Protein AF-A0A7S4AHG1-F1 (afdb_monomer)

Mean predicted aligned error: 15.19 Å

Nearest PDB structures (foldseek):
  3lyg-assembly1_A-2  TM=4.119E-01  e=9.004E-02  Colwellia psychrerythraea 34H
  3k7c-assembly2_B  TM=3.392E-01  e=7.422E-02  Campylobacter jejuni
  7a8r-assembly1_A  TM=2.432E-01  e=4.578E-02  Bos taurus

Radius of gyration: 35.66 Å; Cα contacts (8 Å, |Δi|>4): 1291; chains: 1; bounding box: 83×116×114 Å

pLDDT: mean 73.79, std 21.46, range [24.83, 97.44]

Organism: NCBI:txid44445

Solvent-accessible surface area (backbone atoms only — not comparable to full-atom values): 57294 Å² total; per-residue (Å²): 134,88,85,87,88,87,86,88,90,85,83,88,86,86,86,88,85,88,83,87,84,87,81,88,79,89,89,78,88,88,87,81,89,77,90,76,91,75,94,80,86,85,79,93,77,84,83,81,81,84,84,87,80,85,84,88,84,85,79,88,86,87,83,86,87,86,84,85,85,88,87,88,83,85,89,84,86,84,87,89,85,86,86,87,89,86,88,90,82,91,86,88,86,83,89,84,89,84,84,89,76,80,85,72,74,74,78,80,77,73,86,88,79,94,66,100,57,100,72,82,78,63,88,74,56,64,74,84,77,70,81,93,73,93,83,50,73,70,56,58,50,53,52,52,45,49,50,40,45,75,40,59,31,49,66,45,84,40,84,69,98,51,54,29,44,29,36,36,49,46,44,69,65,68,69,84,81,62,73,88,51,63,64,50,51,52,50,31,49,52,51,28,36,35,70,34,59,31,96,59,38,69,61,51,38,50,49,33,59,73,74,41,36,63,61,53,37,49,46,54,43,52,50,53,52,46,55,60,51,52,57,55,51,59,60,58,70,70,68,70,87,79,74,81,92,79,86,89,71,94,74,58,65,64,59,54,51,55,44,52,53,55,51,52,54,50,52,52,53,52,50,54,50,45,53,53,49,50,54,52,50,55,47,57,53,52,56,63,75,67,59,86,67,93,66,90,78,84,83,76,79,84,68,82,43,73,66,57,48,54,54,50,49,52,52,50,42,52,53,66,59,64,58,80,66,94,74,90,66,53,61,66,52,52,51,50,48,47,50,49,45,43,62,53,40,61,41,57,28,32,44,44,44,50,50,52,29,63,77,69,71,53,53,57,59,49,42,29,37,36,57,36,91,92,46,60,72,68,17,28,43,34,40,30,49,61,46,71,92,80,40,88,64,83,68,68,87,76,43,62,24,68,47,43,42,47,36,76,75,68,29,63,69,52,46,43,51,57,41,50,54,43,26,53,52,35,26,43,74,64,75,37,76,77,50,70,72,57,43,62,65,45,46,60,50,50,48,49,25,51,47,20,25,48,37,69,72,72,99,58,98,61,97,76,70,69,58,53,31,55,47,48,14,67,71,59,30,68,33,44,43,23,39,35,38,21,28,62,88,66,41,45,63,68,54,48,66,60,25,49,53,55,10,53,29,52,28,34,45,68,48,32,35,67,72,44,46,52,42,43,34,50,43,74,49,71,42,52,56,72,59,51,53,60,46,48,44,71,57,100,50,100,80,48,60,26,58,46,32,56,63,44,50,51,75,63,45,81,95,77,60,76,71,36,37,35,33,40,36,39,33,42,47,34,49,80,75,91,44,86,39,34,29,46,63,54,26,22,51,50,24,19,59,36,31,6,69,76,27,75,67,78,68,71,74,67,69,69,71,67,85,76,95,69,93,76,87,80,91,79,76,85,89,66,75,77,86,65,39,53,65,93,66,35,48,25,81,44,26,49,44,32,40,38,36,31,23,70,42,82,85,50,69,66,25,48,57,36,33,41,76,24,66,39,35,62,63,50,42,78,41,83,43,61,52,58,42,61,71,59,27,46,51,40,53,39,51,51,35,47,46,53,44,27,70,73,67,34,75,88,46,40,83,41,59,50,58,85,30,50,44,81,43,50,68,66,45,76,49,71,41,70,49,65,68,50,54,55,49,40,36,54,50,30,53,53,53,46,54,55,50,49,54,57,50,76,78,45,96,68,65,73,38,55,64,35,39,38,39,44,42,58,99,53,39,33,41,40,37,40,32,33,33,46,74,91,49,76,76,45,79,48,75,49,54,27,31,55,52,72,92,75,37,81,39,66,70,58,94,74,88,69,58,72,48,48,52,56,30,41,65,65,43,53,82,80,41,57,72,68,60,38,55,54,49,45,52,54,50,50,30,26,76,71,40,56,33,44,42,28,23,38,36,26,73,46,60,66,59,49,53,51,49,52,58,35,50,47,68,53,40,94,71,41,44,69,46,73,84,40,38,46,86,78,36,34,56,63,57,50,91,86,50,61,90,82,58,54,34,54,52,62,60,56,53,73,71,44,88,74,39,37,35,41,34,36,36,42,22,75,39,71,68,25,50,60,57,47,42,58,74,61,39,82,58,60,41,56,34,72,64,26,40,78,90,60,39,44,68,38,47,20,31,33,41,37,34,29,43,52,79,81,79,51,71,74,57,58,76,48,51,60,43,82,97

Foldseek 3Di:
DDDDDDDDDDDDDDDDDDDDDDDDDDDDDDDDDDDDDDDDDDDDDDDDDDDDDDDDDDDDDDDDDDDDDDDDDDDDDDDDDDDDDDDDDDDDDDDDDDDDADQFPVVLQDDDDDDPPDPPVCPPAQVLLDDDDDDDPVVLLVSVCSLCVLLQWDWDWDPPPFTKIKTFVVSLVDDDPPPPPVNSVSSSQLVCLLQLNHPPNVVQQVCCQQAPLLLSLLLVLLVVLVVVLVVVVVVVVVPPPDDDDDDDDPPVPVVVVVLVVLSVVLVVVSVVSSVVSSVRNVVSSVVVRPPPDPDPPPPDDPGCDSVVSVVVLLVNLVSLQVRPDPDPDHSVRSVVVSVVSSLQPVGVSSSSNVVSCVNSVWQWPFWWWQQDPVCSSRTIIMTTTDDCVVDVFRDDRFDFWPCSNCCVPVNQLVLLVVLLVLLQVQLLLLPDHQDPQNCVQCVVLSSLFSVQQQFPDDPDPPPDRRGIGTRTLGGAGQAAAAEEEAAAPQLCQLVSLQRNQVSNLRSSCNGGRNLQHAWEFEDELPDAPVVVLVLLDADPDPPTLRPLCVVCVLVPDPSPGDRHAYEYEHEAQDDCPDDGVHNLQSLQSCLQSQQFPQGDDDDCVVVVPPDDPDDDDPPDDDPDDSHGHHNVSHCLSRSSYHYYYYHNDDRDPSSLVNNCSRSNSVVHYYDYGAWQADPSLVVSLLSSLLSLLCVLPDPVCNVQRDSVQEAEDEPVNHDTDRCVLSLLASLLLSVVVNVVVVVVVVVDDADKHWNHWYWHDDPFKIKTWTWIDGPPDDIDIDIWIWTQDPPRDTHGPDDDDADPLLVQLLVQLVVPDPPVQSRLVSVLVRCLVVLSQQQAEEEEQDLVSLVSSQVSNVVSDPQEEEAEDAELVQAQQADEPPDDPPRHYPLVVVCVSPALGQYEYEYEQADPVSLVRCLLVLDQNFNAHRSDTPVSTHHRRNYYYYYHYHDDHDPSSVSRHPYYD

Sequence (965 aa):
MHGHEIVPRSGGSKEEINNNEKSKATSNIFTENKNNDEDFLLPETKKARLCNAEPASGDNDDGDGYDSPSKTCQDSGRKGFTPSPSTATDGNSNNIRWNETLPTTRWLLLPNGDCNGGDCLAARLPPSLFSPEKKKIGQDHDRFAGLLNQHGLRTSKISSPREAVSIYKDSCCQGDDAPDDSYLKDGKDFLLVTFGLYPQQHDLEKYYKTCIKNAYCLLLFCKKMREEYDGLLESSSSSSSKLSPSLSSNSLHVLEQSNNIASNSMKERLQILIFQIEKTTNRLMRESSSSTKTTTSKDHCGFFSSRSAHEQVAALIKLATSTKGKRRYRAEEWKKEYQRICVSNSTISNAYLFLLQSIHGICIQDILLKYNPKEPKYERITIYFYDPAIDYRKPSLFLFLPGLHTVLTKGPHELVSEMMESFWSHVLRNGYFPTTAIQQVLESQLRSFFVSGLVTATTGGSSNSYLPLPLKADFVPSSPLSIYIHGKAGVGKSSLAKVLPMALQSTLEQHMDPKSMARFVKQNLNKRLETLELEFQPRPNNNDMSVMSIIQARRMTMSQSKAGLVVLNLEEMPSFMGNNPDQESVAQLISQRFGGRKGNYQPQEQNNKIVNINGFVNSSGRNNPAPRNSDKRSIGQDYSLVTIFTSNYPLAENSKAALAQLELYQSLTPIEMFSITGSDRYQFAKSYLSQCLIDSFGEDFAAEITTRNIVLDIVSISNDGDTRPLVRQLRMFSYYLRTMLENIIVQKAGHVTVEEIRVLQNEKDCILTVQTKIGRKANRNSSQQLTMGSLINWYPAGPFIFDSKIKMVINKLKTIIDDEKAAELAVILEFWISMTLAPAVILSRDKKIIEQLVNAIECMGEDVNCIKSVDAQTYKMIKSLYDPKEMPNLRDDILKFGRGSLVATELRCPTGDSQLCIREMIEDSPSMTAFSSMKSALNKSGLLFAIYVEGEVTPEVLSRVSFVL

Secondary structure (DSSP, 8-state):
---------------------------------------------PPPPPPP-PPPP-----------------------------------------PPPPPPGGGGG---S--SSS-SSTTTS-GGG----PPPHHHHHHHHHHHHHHTT--EEEEESSSEEEEEETHHHH--S-S-S-HHHHHHHHHHHHHTT--TTHHHHHHHIIIIIHHHHHHHHHHHHHHHHHHHHHHHHHTSSTT-------TTSHHHHHHHHHHHHHHHHHHHHHHHHHHHHHHHHHHHHHH--S-----S------HHHHHHHHHHHHHHHHHS-S--S--HHHHHHHHHHHHHHTSSHHHHHHHHHHHHHT--EEEEEEE--TT-GGG-EEEEEEP-TTT-SSPPP---B-TTHHHHHHH-HHHHHHHHHHHHHHHHHHTT----HHHHHHHHHHHHHHHHHHHS---SS--TT---EEE-BS----SS--EEEEEESTTSSHHHHHHHHHHHHHHHHHHHS-TT---EEEEEE-SS-HHHHHHHHS--SSTT--SHHHHHHHTT---SS-----EEEEEE-PPPSSSPSSPHHHHHHHHHHHHHGGGS----GGGGGGS---S------S-----PPPPGGG--TT-TTEEEEEEESSPPPHHHHHHHHTSHHHHT-EEEEE----HHHHHHHHHHHHHHHHHHHH-GGGTTT--GGGEEEE-GGGSS-S-SHHHHHHHHHHHHHHHHHHHHHHHT-SS-EEEEEEEEEE-SSEEEEEEEEEETTSPPEEEEEEEEE-GGG-EEESS-----HHHHHHHHHHTTTS-HHHHHHHHHHHHHHHTT-SSSEEEEES-HHHHHHHHHHHHTT-TTEEEEEEEETTTSBSS--TTS-TTS-BHHHHHHTT-TT-EEEEEEEE-SHHHHHHHHHHHSSSPB--TT--TTT-B--TTEEEEEEE-SSPPHHHHTT-SEE-

Structure (mmCIF, N/CA/C/O backbone):
data_AF-A0A7S4AHG1-F1
#
_entry.id   AF-A0A7S4AHG1-F1
#
loop_
_atom_site.group_PDB
_atom_site.id
_atom_site.type_symbol
_atom_site.label_atom_id
_atom_site.label_alt_id
_atom_site.label_comp_id
_atom_site.label_asym_id
_atom_site.label_entity_id
_atom_site.label_seq_id
_atom_site.pdbx_PDB_ins_code
_atom_site.Cartn_x
_atom_site.Cartn_y
_atom_site.Cartn_z
_atom_site.occupancy
_atom_site.B_iso_or_equiv
_atom_site.auth_seq_id
_atom_site.auth_comp_id
_atom_site.auth_asym_id
_atom_site.auth_atom_id
_atom_site.pdbx_PDB_model_num
ATOM 1 N N . MET A 1 1 ? 31.910 62.073 1.837 1.00 51.66 1 MET A N 1
ATOM 2 C CA . MET A 1 1 ? 32.906 62.361 2.896 1.00 51.66 1 MET A CA 1
ATOM 3 C C . MET A 1 1 ? 32.189 63.136 3.998 1.00 51.66 1 MET A C 1
ATOM 5 O O . MET A 1 1 ? 31.384 63.974 3.624 1.00 51.66 1 MET A O 1
ATOM 9 N N . HIS A 1 2 ? 32.468 62.842 5.283 1.00 31.86 2 HIS A N 1
ATOM 10 C CA . HIS A 1 2 ? 31.641 63.099 6.502 1.00 31.86 2 HIS A CA 1
ATOM 11 C C . HIS A 1 2 ? 30.532 62.055 6.734 1.00 31.86 2 HIS A C 1
ATOM 13 O O . HIS A 1 2 ? 30.024 61.523 5.753 1.00 31.86 2 HIS A O 1
ATOM 19 N N . GLY A 1 3 ? 30.121 61.687 7.960 1.00 30.89 3 GLY A N 1
ATOM 20 C CA . GLY A 1 3 ? 30.422 62.091 9.361 1.00 30.89 3 GLY A CA 1
ATOM 21 C C . GLY A 1 3 ? 29.733 61.067 10.313 1.00 30.89 3 GLY A C 1
ATOM 22 O O . GLY A 1 3 ? 28.860 60.350 9.837 1.00 30.89 3 GLY A O 1
ATOM 23 N N . HIS A 1 4 ? 30.227 60.703 11.507 1.00 37.72 4 HIS A N 1
ATOM 24 C CA . HIS A 1 4 ? 30.332 61.359 12.836 1.00 37.72 4 HIS A CA 1
ATOM 25 C C . HIS A 1 4 ? 29.197 61.016 13.847 1.00 37.72 4 HIS A C 1
ATOM 27 O O . HIS A 1 4 ? 28.037 60.978 13.465 1.00 37.72 4 HIS A O 1
ATOM 33 N N . GLU A 1 5 ? 29.614 60.856 15.125 1.00 31.61 5 GLU A N 1
ATOM 34 C CA . GLU A 1 5 ? 28.890 60.853 16.439 1.00 31.61 5 GLU A CA 1
ATOM 35 C C . GLU A 1 5 ? 28.310 59.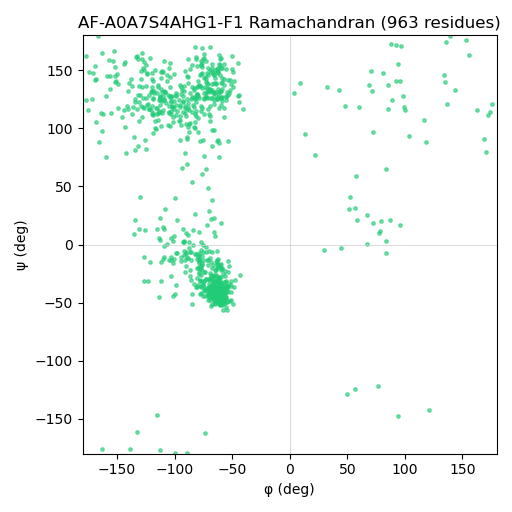517 16.967 1.00 31.61 5 GLU A C 1
ATOM 37 O O . GLU A 1 5 ? 27.670 58.791 16.221 1.00 31.61 5 GLU A O 1
ATOM 42 N N . ILE A 1 6 ? 28.607 58.982 18.174 1.00 39.00 6 ILE A N 1
ATOM 43 C CA . ILE A 1 6 ? 28.774 59.408 19.602 1.00 39.00 6 ILE A CA 1
ATOM 44 C C . ILE A 1 6 ? 27.505 59.156 20.478 1.00 39.00 6 ILE A C 1
ATOM 46 O O . ILE A 1 6 ? 26.394 59.528 20.138 1.00 39.00 6 ILE A O 1
ATOM 50 N N . VAL A 1 7 ? 27.751 58.470 21.611 1.00 41.28 7 VAL A N 1
ATOM 51 C CA . VAL A 1 7 ? 26.952 57.989 22.788 1.00 41.28 7 VAL A CA 1
ATOM 52 C C . VAL A 1 7 ? 26.287 59.193 23.539 1.00 41.28 7 VAL A C 1
ATOM 54 O O . VAL A 1 7 ? 26.868 60.265 23.379 1.00 41.28 7 VAL A O 1
ATOM 57 N N . PRO A 1 8 ? 25.208 59.140 24.398 1.00 50.62 8 PRO A N 1
ATOM 58 C CA . PRO A 1 8 ? 25.084 58.264 25.584 1.00 50.62 8 PRO A CA 1
ATOM 59 C C . PRO A 1 8 ? 23.701 57.981 26.261 1.00 50.62 8 PRO A C 1
ATOM 61 O O . PRO A 1 8 ? 22.630 58.384 25.828 1.00 50.62 8 PRO A O 1
ATOM 64 N N . ARG A 1 9 ? 23.812 57.237 27.380 1.00 37.38 9 ARG A N 1
ATOM 65 C CA . ARG A 1 9 ? 22.850 56.813 28.426 1.00 37.38 9 ARG A CA 1
ATOM 66 C C . ARG A 1 9 ? 21.962 57.909 29.060 1.00 37.38 9 ARG A C 1
ATOM 68 O O . ARG A 1 9 ? 22.431 58.999 29.355 1.00 37.38 9 ARG A O 1
ATOM 75 N N . SER A 1 10 ? 20.775 57.486 29.504 1.00 29.64 10 SER A N 1
ATOM 76 C CA . SER A 1 10 ? 20.033 57.893 30.726 1.00 29.64 10 SER A CA 1
ATOM 77 C C . SER A 1 10 ? 19.173 56.671 31.139 1.00 29.64 10 SER A C 1
ATOM 79 O O . SER A 1 10 ? 18.925 55.823 30.289 1.00 29.64 10 SER A O 1
ATOM 81 N N . GLY A 1 11 ? 18.758 56.362 32.369 1.00 28.11 11 GLY A N 1
ATOM 82 C CA . GLY A 1 11 ? 18.506 57.100 33.610 1.00 28.11 11 GLY A CA 1
ATOM 83 C C . GLY A 1 11 ? 17.173 56.544 34.155 1.00 28.11 11 GLY A C 1
ATOM 84 O O . GLY A 1 11 ? 16.200 56.522 33.414 1.00 28.11 11 GLY A O 1
ATOM 85 N N . GLY A 1 12 ? 17.145 55.982 35.370 1.00 28.27 12 GLY A N 1
ATOM 86 C CA . GLY A 1 12 ? 16.025 55.163 35.870 1.00 28.27 12 GLY A CA 1
ATOM 87 C C . GLY A 1 12 ? 14.895 55.901 36.601 1.00 28.27 12 GLY A C 1
ATOM 88 O O . GLY A 1 12 ? 14.975 57.101 36.841 1.00 28.27 12 GLY A O 1
ATOM 89 N N . SER A 1 13 ? 13.897 55.134 37.052 1.00 28.70 13 SER A N 1
ATOM 90 C CA . SER A 1 13 ? 13.034 55.458 38.197 1.00 28.70 13 SER A CA 1
ATOM 91 C C . SER A 1 13 ? 12.514 54.177 38.870 1.00 28.70 13 SER A C 1
ATOM 93 O O . SER A 1 13 ? 12.332 53.140 38.237 1.00 28.70 13 SER A O 1
ATOM 95 N N . LYS A 1 14 ? 12.388 54.270 40.197 1.00 33.38 14 LYS A N 1
ATOM 96 C CA . LYS A 1 14 ? 11.975 53.253 41.171 1.00 33.38 14 LYS A CA 1
ATOM 97 C C . LYS A 1 14 ? 10.448 53.187 41.282 1.00 33.38 14 LYS A C 1
ATOM 99 O O . LYS A 1 14 ? 9.819 54.233 41.190 1.00 33.38 14 LYS A O 1
ATOM 104 N N . GLU A 1 15 ? 9.916 52.032 41.678 1.00 34.31 15 GLU A N 1
ATOM 105 C CA . GLU A 1 15 ? 8.853 51.957 42.692 1.00 34.31 15 GLU A CA 1
ATOM 106 C C . GLU A 1 15 ? 8.927 50.620 43.457 1.00 34.31 15 GLU A C 1
ATOM 108 O O . GLU A 1 15 ? 9.314 49.586 42.913 1.00 34.31 15 GLU A O 1
ATOM 113 N N . GLU A 1 16 ? 8.683 50.709 44.762 1.00 32.41 16 GLU A N 1
ATOM 114 C CA . GLU A 1 16 ? 8.908 49.720 45.823 1.00 32.41 16 GLU A CA 1
ATOM 115 C C . GLU A 1 16 ? 7.704 48.773 46.011 1.00 32.41 16 GLU A C 1
ATOM 117 O O . GLU A 1 16 ? 6.586 49.134 45.669 1.00 32.41 16 GLU A O 1
ATOM 122 N N . ILE A 1 17 ? 7.912 47.594 46.623 1.00 31.25 17 ILE A N 1
ATOM 123 C CA . ILE A 1 17 ? 7.266 47.163 47.888 1.00 31.25 17 ILE A CA 1
ATOM 124 C C . ILE A 1 17 ? 7.831 45.794 48.346 1.00 31.25 17 ILE A C 1
ATOM 126 O O . ILE A 1 17 ? 7.713 44.765 47.692 1.00 31.25 17 ILE A O 1
ATOM 130 N N . ASN A 1 18 ? 8.486 45.873 49.502 1.00 28.41 18 ASN A N 1
ATOM 131 C CA . ASN A 1 18 ? 8.696 44.953 50.625 1.00 28.41 18 ASN A CA 1
ATOM 132 C C . ASN A 1 18 ? 8.291 43.453 50.640 1.00 28.41 18 ASN A C 1
ATOM 134 O O . ASN A 1 18 ? 7.137 43.083 50.462 1.00 28.41 18 ASN A O 1
ATOM 138 N N . ASN A 1 19 ? 9.250 42.711 51.225 1.00 28.45 19 ASN A N 1
ATOM 139 C CA . ASN A 1 19 ? 9.166 41.761 52.355 1.00 28.45 19 ASN A CA 1
ATOM 140 C C . ASN A 1 19 ? 9.087 40.235 52.133 1.00 28.45 19 ASN A C 1
ATOM 142 O O . ASN A 1 19 ? 8.103 39.694 51.655 1.00 28.45 19 ASN A O 1
ATOM 146 N N . ASN A 1 20 ? 10.135 39.589 52.679 1.00 29.48 20 ASN A N 1
ATOM 147 C CA . ASN A 1 20 ? 10.169 38.377 53.512 1.00 29.48 20 ASN A CA 1
ATOM 148 C C . ASN A 1 20 ? 9.371 37.137 53.075 1.00 29.48 20 ASN A C 1
ATOM 150 O O . ASN A 1 20 ? 8.160 37.109 53.208 1.00 29.48 20 ASN A O 1
ATOM 154 N N . GLU A 1 21 ? 10.072 36.021 52.842 1.00 30.47 21 GLU A N 1
ATOM 155 C CA . GLU A 1 21 ? 10.186 34.969 53.866 1.00 30.47 21 GLU A CA 1
ATOM 156 C C . GLU A 1 21 ? 11.232 33.900 53.509 1.00 30.47 21 GLU A C 1
ATOM 158 O O . GLU A 1 21 ? 11.424 33.499 52.364 1.00 30.47 21 GLU A O 1
ATOM 163 N N . LYS A 1 22 ? 11.943 33.464 54.551 1.00 33.62 22 LYS A N 1
ATOM 164 C CA . LYS A 1 22 ? 12.867 32.330 54.576 1.00 33.62 22 LYS A CA 1
ATOM 165 C C . LYS A 1 22 ? 12.064 31.032 54.670 1.00 33.62 22 LYS A C 1
ATOM 167 O O . LYS A 1 22 ? 11.167 30.955 55.497 1.00 33.62 22 LYS A O 1
ATOM 172 N N . SER A 1 23 ? 12.532 29.956 54.042 1.00 29.70 23 SER A N 1
ATOM 173 C CA . SER A 1 23 ? 12.782 28.699 54.771 1.00 29.70 23 SER A CA 1
ATOM 174 C C . SER A 1 23 ? 13.509 27.666 53.907 1.00 29.70 23 SER A C 1
ATOM 176 O O . SER A 1 23 ? 13.097 27.296 52.815 1.00 29.70 23 SER A O 1
ATOM 178 N N . LYS A 1 24 ? 14.637 27.202 54.451 1.00 33.03 24 LYS A N 1
ATOM 179 C CA . LYS A 1 24 ? 15.244 25.906 54.155 1.00 33.03 24 LYS A CA 1
ATOM 180 C C . LYS A 1 24 ? 14.368 24.827 54.794 1.00 33.03 24 LYS A C 1
ATOM 182 O O . LYS A 1 24 ? 14.014 24.984 55.960 1.00 33.03 24 LYS A O 1
ATOM 187 N N . ALA A 1 25 ? 14.145 23.711 54.110 1.00 29.94 25 ALA A N 1
ATOM 188 C CA . ALA A 1 25 ? 13.778 22.459 54.762 1.00 29.94 25 ALA A CA 1
ATOM 189 C C . ALA A 1 25 ? 14.387 21.268 54.011 1.00 29.94 25 ALA A C 1
ATOM 191 O O . ALA A 1 25 ? 14.029 20.940 52.886 1.00 29.94 25 ALA A O 1
ATOM 192 N N . THR A 1 26 ? 15.359 20.665 54.684 1.00 30.25 26 THR A N 1
ATOM 193 C CA . THR A 1 26 ? 15.840 19.289 54.564 1.00 30.25 26 THR A CA 1
ATOM 194 C C . THR A 1 26 ? 14.692 18.284 54.682 1.00 30.25 26 THR A C 1
ATOM 196 O O . THR A 1 26 ? 13.956 18.333 55.664 1.00 30.25 26 THR A O 1
ATOM 199 N N . SER A 1 27 ? 14.586 17.330 53.754 1.00 29.39 27 SER A N 1
ATOM 200 C CA . SER A 1 27 ? 13.766 16.123 53.922 1.00 29.39 27 SER A CA 1
ATOM 201 C C . SER A 1 27 ? 14.663 14.942 54.278 1.00 29.39 27 SER A C 1
ATOM 203 O O . SER A 1 27 ? 15.541 14.559 53.504 1.00 29.39 27 SER A O 1
ATOM 205 N N . ASN A 1 28 ? 14.427 14.390 55.459 1.00 28.14 28 ASN A N 1
ATOM 206 C CA . ASN A 1 28 ? 15.077 13.215 56.011 1.00 28.14 28 ASN A CA 1
ATOM 207 C C . ASN A 1 28 ? 13.969 12.207 56.373 1.00 28.14 28 ASN A C 1
ATOM 209 O O . ASN A 1 28 ? 12.916 12.631 56.845 1.00 28.14 28 ASN A O 1
ATOM 213 N N . ILE A 1 29 ? 14.294 10.913 56.250 1.00 30.03 29 ILE A N 1
ATOM 214 C CA . ILE A 1 29 ? 13.700 9.748 56.946 1.00 30.03 29 ILE A CA 1
ATOM 215 C C . ILE A 1 29 ? 12.425 9.131 56.326 1.00 30.03 29 ILE A C 1
ATOM 217 O O . ILE A 1 29 ? 11.367 9.746 56.311 1.00 30.03 29 ILE A O 1
ATOM 221 N N . PHE A 1 30 ? 12.523 7.867 55.882 1.00 27.34 30 PHE A N 1
ATOM 222 C CA . PHE A 1 30 ? 11.967 6.704 56.605 1.00 27.34 30 PHE A CA 1
ATOM 223 C C . PHE A 1 30 ? 12.486 5.381 56.006 1.00 27.34 30 PHE A C 1
ATOM 225 O O . PHE A 1 30 ? 12.078 4.949 54.933 1.00 27.34 30 PHE A O 1
ATOM 232 N N . THR A 1 31 ? 13.404 4.740 56.730 1.00 30.34 31 THR A N 1
ATOM 233 C CA . THR A 1 31 ? 13.726 3.311 56.633 1.00 30.34 31 THR A CA 1
ATOM 234 C C . THR A 1 31 ? 13.083 2.626 57.831 1.00 30.34 31 THR A C 1
ATOM 236 O O . THR A 1 31 ? 13.496 2.885 58.961 1.00 30.34 31 THR A O 1
ATOM 239 N N . GLU A 1 32 ? 12.106 1.754 57.596 1.00 28.78 32 GLU A N 1
ATOM 240 C CA . GLU A 1 32 ? 11.636 0.790 58.592 1.00 28.78 32 GLU A CA 1
ATOM 241 C C . GLU A 1 32 ? 11.973 -0.627 58.129 1.00 28.78 32 GLU A C 1
ATOM 243 O O . GLU A 1 32 ? 11.466 -1.125 57.127 1.00 28.78 32 GLU A O 1
ATOM 248 N N . ASN A 1 33 ? 12.853 -1.260 58.905 1.00 31.23 33 ASN A N 1
ATOM 249 C CA . ASN A 1 33 ? 13.030 -2.701 58.972 1.00 31.23 33 ASN A CA 1
ATOM 250 C C . ASN A 1 33 ? 11.815 -3.320 59.667 1.00 31.23 33 ASN A C 1
ATOM 252 O O . ASN A 1 33 ? 11.499 -2.929 60.792 1.00 31.23 33 ASN A O 1
ATOM 256 N N . LYS A 1 34 ? 11.237 -4.370 59.081 1.00 29.91 34 LYS A N 1
ATOM 257 C CA . LYS A 1 34 ? 10.550 -5.419 59.840 1.00 29.91 34 LYS A CA 1
ATOM 258 C C . LYS A 1 34 ? 10.921 -6.789 59.284 1.00 29.91 34 LYS A C 1
ATOM 260 O O . LYS A 1 34 ? 10.553 -7.140 58.169 1.00 29.91 34 LYS A O 1
ATOM 265 N N . ASN A 1 35 ? 11.656 -7.526 60.113 1.00 31.72 35 ASN A N 1
ATOM 266 C CA . ASN A 1 35 ? 11.700 -8.981 60.114 1.00 31.72 35 ASN A CA 1
ATOM 267 C C . ASN A 1 35 ? 10.282 -9.520 60.314 1.00 31.72 35 ASN A C 1
ATOM 269 O O . ASN A 1 35 ? 9.548 -8.962 61.128 1.00 31.72 35 ASN A O 1
ATOM 273 N N . ASN A 1 36 ? 9.952 -10.611 59.631 1.00 30.72 36 ASN A N 1
ATOM 274 C CA . ASN A 1 36 ? 9.072 -11.656 60.141 1.00 30.72 36 ASN A CA 1
ATOM 275 C C . ASN A 1 36 ? 9.407 -12.952 59.397 1.00 30.72 36 ASN A C 1
ATOM 277 O O . ASN A 1 36 ? 9.217 -13.052 58.184 1.00 30.72 36 ASN A O 1
ATOM 281 N N . ASP A 1 37 ? 9.941 -13.900 60.160 1.00 31.95 37 ASP A N 1
ATOM 282 C CA . ASP A 1 37 ? 9.889 -15.327 59.878 1.00 31.95 37 ASP A CA 1
ATOM 283 C C . ASP A 1 37 ? 8.420 -15.759 59.830 1.00 31.95 37 ASP A C 1
ATOM 285 O O . ASP A 1 37 ? 7.690 -15.459 60.768 1.00 31.95 37 ASP A O 1
ATOM 289 N N . GLU A 1 38 ? 8.005 -16.486 58.792 1.00 31.25 38 GLU A N 1
ATOM 290 C CA . GLU A 1 38 ? 6.973 -17.520 58.916 1.00 31.25 38 GLU A CA 1
ATOM 291 C C . GLU A 1 38 ? 7.231 -18.635 57.894 1.00 31.25 38 GLU A C 1
ATOM 293 O O . GLU A 1 38 ? 7.217 -18.434 56.678 1.00 31.25 38 GLU A O 1
ATOM 298 N N . ASP A 1 39 ? 7.471 -19.825 58.442 1.00 30.67 39 ASP A N 1
ATOM 299 C CA . ASP A 1 39 ? 7.406 -21.116 57.775 1.00 30.67 39 ASP A CA 1
ATOM 300 C C . ASP A 1 39 ? 6.003 -21.349 57.198 1.00 30.67 39 ASP A C 1
ATOM 302 O O . ASP A 1 39 ? 5.022 -21.404 57.939 1.00 30.67 39 ASP A O 1
ATOM 306 N N . PHE A 1 40 ? 5.908 -21.600 55.890 1.00 31.17 40 PHE A N 1
ATOM 307 C CA . PHE A 1 40 ? 4.740 -22.258 55.305 1.00 31.17 40 PHE A CA 1
ATOM 308 C C . PHE A 1 40 ? 5.155 -23.375 54.346 1.00 31.17 40 PHE A C 1
ATOM 310 O O . PHE A 1 40 ? 5.798 -23.176 53.316 1.00 31.17 40 PHE A O 1
ATOM 317 N N . LEU A 1 41 ? 4.755 -24.581 54.743 1.00 28.64 41 LEU A N 1
ATOM 318 C CA . LEU A 1 41 ? 4.846 -25.845 54.027 1.00 28.64 41 LEU A CA 1
ATOM 319 C C . LEU A 1 41 ? 3.770 -25.966 52.927 1.00 28.64 41 LEU A C 1
ATOM 321 O O . LEU A 1 41 ? 2.651 -25.488 53.099 1.00 28.64 41 LEU A O 1
ATOM 325 N N . LEU A 1 42 ? 4.110 -26.788 51.916 1.00 28.41 42 LEU A N 1
ATOM 326 C CA . LEU A 1 42 ? 3.280 -27.501 50.911 1.00 28.41 42 LEU A CA 1
ATOM 327 C C . LEU A 1 42 ? 3.043 -26.817 49.542 1.00 28.41 42 LEU A C 1
ATOM 329 O O . LEU A 1 42 ? 2.978 -25.595 49.475 1.00 28.41 42 LEU A O 1
ATOM 333 N N . PRO A 1 43 ? 2.759 -27.578 48.451 1.00 36.81 43 PRO A N 1
ATOM 334 C CA . PRO A 1 43 ? 2.990 -29.007 48.189 1.00 36.81 43 PRO A CA 1
ATOM 335 C C . PRO A 1 43 ? 3.719 -29.299 46.855 1.00 36.81 43 PRO A C 1
ATOM 337 O O . PRO A 1 43 ? 3.694 -28.537 45.888 1.00 36.81 43 PRO A O 1
ATOM 340 N N . GLU A 1 44 ? 4.304 -30.495 46.786 1.00 30.66 44 GLU A N 1
ATOM 341 C CA . GLU A 1 44 ? 4.802 -31.128 45.564 1.00 30.66 44 GLU A CA 1
ATOM 342 C C . GLU A 1 44 ? 3.709 -31.237 44.488 1.00 30.66 44 GLU A C 1
ATOM 344 O O . GLU A 1 44 ? 2.672 -31.874 44.688 1.00 30.66 44 GLU A O 1
ATOM 349 N N . THR A 1 45 ? 3.974 -30.696 43.296 1.00 31.09 45 THR A N 1
ATOM 350 C CA . THR A 1 45 ? 3.213 -31.030 42.088 1.00 31.09 45 THR A CA 1
ATOM 351 C C . THR A 1 45 ? 4.069 -31.859 41.137 1.00 31.09 45 THR A C 1
ATOM 353 O O . THR A 1 45 ? 5.196 -31.530 40.766 1.00 31.09 45 THR A O 1
ATOM 356 N N . LYS A 1 46 ? 3.508 -33.021 40.801 1.00 28.22 46 LYS A N 1
ATOM 357 C CA . LYS A 1 46 ? 4.089 -34.106 40.014 1.00 28.22 46 LYS A CA 1
ATOM 358 C C . LYS A 1 46 ? 4.481 -33.636 38.609 1.00 28.22 46 LYS A C 1
ATOM 360 O O . LYS A 1 46 ? 3.641 -33.170 37.845 1.00 28.22 46 LYS A O 1
ATOM 365 N N . LYS A 1 47 ? 5.742 -33.869 38.231 1.00 27.42 47 LYS A N 1
ATOM 366 C CA . LYS A 1 47 ? 6.210 -33.829 36.836 1.00 27.42 47 LYS A CA 1
ATOM 367 C C . LYS A 1 47 ? 5.555 -34.958 36.031 1.00 27.42 47 LYS A C 1
ATOM 369 O O . LYS A 1 47 ? 5.706 -36.129 36.380 1.00 27.42 47 LYS A O 1
ATOM 374 N N . ALA A 1 48 ? 4.890 -34.623 34.928 1.00 29.12 48 ALA A N 1
ATOM 375 C CA . ALA A 1 48 ? 4.491 -35.601 33.920 1.00 29.12 48 ALA A CA 1
ATOM 376 C C . ALA A 1 48 ? 5.717 -36.031 33.091 1.00 29.12 48 ALA A C 1
ATOM 378 O O . ALA A 1 48 ? 6.498 -35.200 32.626 1.00 29.12 48 ALA A O 1
ATOM 379 N N . ARG A 1 49 ? 5.900 -37.349 32.955 1.00 25.75 49 ARG A N 1
ATOM 380 C CA . ARG A 1 49 ? 6.982 -37.997 32.203 1.00 25.75 49 ARG A CA 1
ATOM 381 C C . ARG A 1 49 ? 6.814 -37.791 30.694 1.00 25.75 49 ARG A C 1
ATOM 383 O O . ARG A 1 49 ? 5.755 -38.059 30.138 1.00 25.75 49 ARG A O 1
ATOM 390 N N . LEU A 1 50 ? 7.913 -37.398 30.056 1.00 26.69 50 LEU A N 1
ATOM 391 C CA . LEU A 1 50 ? 8.171 -37.497 28.621 1.00 26.69 50 LEU A CA 1
ATOM 392 C C . LEU A 1 50 ? 8.179 -38.968 28.174 1.00 26.69 50 LEU A C 1
ATOM 394 O O . LEU A 1 50 ? 8.845 -39.793 28.799 1.00 26.69 50 LEU A O 1
ATOM 398 N N . CYS A 1 51 ? 7.495 -39.278 27.071 1.00 27.50 51 CYS A N 1
ATOM 399 C CA . CYS A 1 51 ? 7.712 -40.506 26.306 1.00 27.50 51 CYS A CA 1
ATOM 400 C C . CYS A 1 51 ? 8.673 -40.202 25.150 1.00 27.50 51 CYS A C 1
ATOM 402 O O . CYS A 1 51 ? 8.377 -39.373 24.291 1.00 27.50 51 CYS A O 1
ATOM 404 N N . ASN A 1 52 ? 9.827 -40.869 25.165 1.00 26.06 52 ASN A N 1
ATOM 405 C CA . ASN A 1 52 ? 10.782 -40.931 24.063 1.00 26.06 52 ASN A CA 1
ATOM 406 C C . ASN A 1 52 ? 10.299 -41.960 23.032 1.00 26.06 52 ASN A C 1
ATOM 408 O O . ASN A 1 52 ? 9.922 -43.067 23.412 1.00 26.06 52 ASN A O 1
ATOM 412 N N . ALA A 1 53 ? 10.382 -41.626 21.747 1.00 27.30 53 ALA A N 1
ATOM 413 C CA . ALA A 1 53 ? 10.394 -42.598 20.660 1.00 27.30 53 ALA A CA 1
ATOM 414 C C . ALA A 1 53 ? 11.617 -42.303 19.780 1.00 27.30 53 ALA A C 1
ATOM 416 O O . ALA A 1 53 ? 11.766 -41.196 19.261 1.00 27.30 53 ALA A O 1
ATOM 417 N N . GLU A 1 54 ? 12.519 -43.279 19.701 1.00 26.86 54 GLU A N 1
ATOM 418 C CA . GLU A 1 54 ? 13.696 -43.291 18.832 1.00 26.86 54 GLU A CA 1
ATOM 419 C C . GLU A 1 54 ? 13.310 -43.507 17.356 1.00 26.86 54 GLU A C 1
ATOM 421 O O . GLU A 1 54 ? 12.232 -44.041 17.073 1.00 26.86 54 GLU A O 1
ATOM 426 N N . PRO A 1 55 ? 14.170 -43.097 16.403 1.00 31.03 55 PRO A N 1
ATOM 427 C CA . PRO A 1 55 ? 13.918 -43.235 14.977 1.00 31.03 55 PRO A CA 1
ATOM 428 C C . PRO A 1 55 ? 14.404 -44.588 14.443 1.00 31.03 55 PRO A C 1
ATOM 430 O O . PRO A 1 55 ? 15.498 -45.048 14.766 1.00 31.03 55 PRO A O 1
ATOM 433 N N . ALA A 1 56 ? 13.603 -45.185 13.561 1.00 27.78 56 ALA A N 1
ATOM 434 C CA . ALA A 1 56 ? 14.015 -46.313 12.741 1.00 27.78 56 ALA A CA 1
ATOM 435 C C . ALA A 1 56 ? 14.917 -45.845 11.587 1.00 27.78 56 ALA A C 1
ATOM 437 O O . ALA A 1 56 ? 14.649 -44.850 10.911 1.00 27.78 56 ALA A O 1
ATOM 438 N N . SER A 1 57 ? 15.994 -46.600 11.420 1.00 30.39 57 SER A N 1
ATOM 439 C CA . SER A 1 57 ? 17.022 -46.569 10.387 1.00 30.39 57 SER A CA 1
ATOM 440 C C . SER A 1 57 ? 16.563 -47.140 9.041 1.00 30.39 57 SER A C 1
ATOM 442 O O . SER A 1 57 ? 15.672 -47.986 8.998 1.00 30.39 57 SER A O 1
ATOM 444 N N . GLY A 1 58 ? 17.289 -46.766 7.987 1.00 27.84 58 GLY A N 1
ATOM 445 C CA . GLY A 1 58 ? 17.359 -47.461 6.696 1.00 27.84 58 GLY A CA 1
ATOM 446 C C . GLY A 1 58 ? 17.246 -46.476 5.533 1.00 27.84 58 GLY A C 1
ATOM 447 O O . GLY A 1 58 ? 16.460 -45.538 5.596 1.00 27.84 58 GLY A O 1
ATOM 448 N N . ASP A 1 59 ? 17.979 -46.581 4.438 1.00 27.88 59 ASP A N 1
ATOM 449 C CA . ASP A 1 59 ? 19.170 -47.344 4.081 1.00 27.88 59 ASP A CA 1
ATOM 450 C C . ASP A 1 59 ? 19.724 -46.666 2.813 1.00 27.88 59 ASP A C 1
ATOM 452 O O . ASP A 1 59 ? 19.054 -45.833 2.193 1.00 27.88 59 ASP A O 1
ATOM 456 N N . ASN A 1 60 ? 20.970 -46.993 2.494 1.00 29.27 60 ASN A N 1
ATOM 457 C CA . ASN A 1 60 ? 21.759 -46.507 1.365 1.00 29.27 60 ASN A CA 1
ATOM 458 C C . ASN A 1 60 ? 21.105 -46.758 -0.004 1.00 29.27 60 ASN A C 1
ATOM 460 O O . ASN A 1 60 ? 20.387 -47.739 -0.168 1.00 29.27 60 ASN A O 1
ATOM 464 N N . ASP A 1 61 ? 21.464 -45.942 -1.001 1.00 29.34 61 ASP A N 1
ATOM 465 C CA . ASP A 1 61 ? 21.838 -46.503 -2.303 1.00 29.34 61 ASP A CA 1
ATOM 466 C C . ASP A 1 61 ? 22.740 -45.556 -3.111 1.00 29.34 61 ASP A C 1
ATOM 468 O O . ASP A 1 61 ? 22.520 -44.342 -3.192 1.00 29.34 61 ASP A O 1
ATOM 472 N N . ASP A 1 62 ? 23.783 -46.181 -3.649 1.00 30.02 62 ASP A N 1
ATOM 473 C CA . ASP A 1 62 ? 24.921 -45.665 -4.404 1.00 30.02 62 ASP A CA 1
ATOM 474 C C . ASP A 1 62 ? 24.573 -45.301 -5.861 1.00 30.02 62 ASP A C 1
ATOM 476 O O . ASP A 1 62 ? 23.526 -45.674 -6.392 1.00 30.02 62 ASP A O 1
ATOM 480 N N . GLY A 1 63 ? 25.495 -44.621 -6.557 1.00 27.59 63 GLY A N 1
ATOM 481 C CA . GLY A 1 63 ? 25.441 -44.549 -8.019 1.00 27.59 63 GLY A CA 1
ATOM 482 C C . GLY A 1 63 ? 26.383 -43.540 -8.675 1.00 27.59 63 GLY A C 1
ATOM 483 O O . GLY A 1 63 ? 26.004 -42.392 -8.894 1.00 27.59 63 GLY A O 1
ATOM 484 N N . ASP A 1 64 ? 27.581 -44.020 -9.014 1.00 28.23 64 ASP A N 1
ATOM 485 C CA . ASP A 1 64 ? 28.659 -43.439 -9.839 1.00 28.23 64 ASP A CA 1
ATOM 486 C C . ASP A 1 64 ? 28.167 -42.783 -11.156 1.00 28.23 64 ASP A C 1
ATOM 488 O O . ASP A 1 64 ? 27.102 -43.116 -11.664 1.00 28.23 64 ASP A O 1
ATOM 492 N N . GLY A 1 65 ? 28.833 -41.835 -11.825 1.00 27.69 65 GLY A N 1
ATOM 493 C CA . GLY A 1 65 ? 30.244 -41.713 -12.204 1.00 27.69 65 GLY A CA 1
ATOM 494 C C . GLY A 1 65 ? 30.316 -41.242 -13.678 1.00 27.69 65 GLY A C 1
ATOM 495 O O . GLY A 1 65 ? 29.286 -41.177 -14.346 1.00 27.69 65 GLY A O 1
ATOM 496 N N . TYR A 1 66 ? 31.530 -40.963 -14.172 1.00 28.58 66 TYR A N 1
ATOM 497 C CA . TYR A 1 66 ? 31.955 -40.655 -15.561 1.00 28.58 66 TYR A CA 1
ATOM 498 C C . TYR A 1 66 ? 32.260 -39.192 -15.954 1.00 28.58 66 TYR A C 1
ATOM 500 O O . TYR A 1 66 ? 31.412 -38.416 -16.387 1.00 28.58 66 TYR A O 1
ATOM 508 N N . ASP A 1 67 ? 33.555 -38.883 -15.820 1.00 28.47 67 ASP A N 1
ATOM 509 C CA . ASP A 1 67 ? 34.529 -38.609 -16.890 1.00 28.47 67 ASP A CA 1
ATOM 510 C C . ASP A 1 67 ? 34.350 -37.451 -17.889 1.00 28.47 67 ASP A C 1
ATOM 512 O O . ASP A 1 67 ? 33.498 -37.418 -18.773 1.00 28.47 67 ASP A O 1
ATOM 516 N N . SER A 1 68 ? 35.341 -36.556 -17.809 1.00 30.23 68 SER A N 1
ATOM 517 C CA . SER A 1 68 ? 35.811 -35.674 -18.882 1.00 30.23 68 SER A CA 1
ATOM 518 C C . SER A 1 68 ? 36.633 -36.459 -19.915 1.00 30.23 68 SER A C 1
ATOM 520 O O . SER A 1 68 ? 37.191 -37.508 -19.593 1.00 30.23 68 SER A O 1
ATOM 522 N N . PRO A 1 69 ? 36.867 -35.891 -21.112 1.00 37.03 69 PRO A N 1
ATOM 523 C CA . PRO A 1 69 ? 38.248 -35.477 -21.353 1.00 37.03 69 PRO A CA 1
ATOM 524 C C . PRO A 1 69 ? 38.423 -34.182 -22.158 1.00 37.03 69 PRO A C 1
ATOM 526 O O . PRO A 1 69 ? 37.611 -33.765 -22.981 1.00 37.03 69 PRO A O 1
ATOM 529 N N . SER A 1 70 ? 39.583 -33.592 -21.901 1.00 30.00 70 SER A N 1
ATOM 530 C CA . SER A 1 70 ? 40.272 -32.533 -22.624 1.00 30.00 70 SER A CA 1
ATOM 531 C C . SER A 1 70 ? 40.763 -32.975 -24.011 1.00 30.00 70 SER A C 1
ATOM 533 O O . SER A 1 70 ? 41.081 -34.147 -24.210 1.00 30.00 70 SER A O 1
ATOM 535 N N . LYS A 1 71 ? 40.938 -32.016 -24.938 1.00 27.45 71 LYS A N 1
ATOM 536 C CA . LYS A 1 71 ? 42.103 -31.958 -25.846 1.00 27.45 71 LYS A CA 1
ATOM 537 C C . LYS A 1 71 ? 42.219 -30.635 -26.619 1.00 27.45 71 LYS A C 1
ATOM 539 O O . LYS A 1 71 ? 41.244 -30.024 -27.034 1.00 27.45 71 LYS A O 1
ATOM 544 N N . THR A 1 72 ? 43.481 -30.250 -26.751 1.00 28.33 72 THR A N 1
ATOM 545 C CA . THR A 1 72 ? 44.155 -29.122 -27.413 1.00 28.33 72 THR A CA 1
ATOM 546 C C . THR A 1 72 ? 44.274 -29.256 -28.939 1.00 28.33 72 THR A C 1
ATOM 548 O O . THR A 1 72 ? 44.325 -30.386 -29.407 1.00 28.33 72 THR A O 1
ATOM 551 N N . CYS A 1 73 ? 44.438 -28.127 -29.656 1.00 26.02 73 CYS A N 1
ATOM 552 C CA . CYS A 1 73 ? 45.304 -27.864 -30.843 1.00 26.02 73 CYS A CA 1
ATOM 553 C C . CYS A 1 73 ? 44.982 -26.431 -31.358 1.00 26.02 73 CYS A C 1
ATOM 555 O O . CYS A 1 73 ? 43.810 -26.117 -31.520 1.00 26.02 73 CYS A O 1
ATOM 557 N N . GLN A 1 74 ? 45.875 -25.431 -31.317 1.00 25.81 74 GLN A N 1
ATOM 558 C CA . GLN A 1 74 ? 47.002 -25.059 -32.209 1.00 25.81 74 GLN A CA 1
ATOM 559 C C . GLN A 1 74 ? 46.641 -24.472 -33.598 1.00 25.81 74 GLN A C 1
ATOM 561 O O . GLN A 1 74 ? 45.872 -25.070 -34.338 1.00 25.81 74 GLN A O 1
ATOM 566 N N . ASP A 1 75 ? 47.324 -23.351 -33.911 1.00 27.11 75 ASP A N 1
ATOM 567 C CA . ASP A 1 75 ? 47.602 -22.705 -35.217 1.00 27.11 75 ASP A CA 1
ATOM 568 C C . ASP A 1 75 ? 46.461 -22.011 -35.992 1.00 27.11 75 ASP A C 1
ATOM 570 O O . ASP A 1 75 ? 45.323 -22.447 -35.971 1.00 27.11 75 ASP A O 1
ATOM 574 N N . SER A 1 76 ? 46.645 -20.947 -36.791 1.00 27.17 76 SER A N 1
ATOM 575 C CA . SER A 1 76 ? 47.690 -19.932 -37.052 1.00 27.17 76 SER A CA 1
ATOM 576 C C . SER A 1 76 ? 47.106 -18.949 -38.112 1.00 27.17 76 SER A C 1
ATOM 578 O O . SER A 1 76 ? 46.167 -19.314 -38.813 1.00 27.17 76 SER A O 1
ATOM 580 N N . GLY A 1 77 ? 47.657 -17.731 -38.294 1.00 26.50 77 GLY A N 1
ATOM 581 C CA . GLY A 1 77 ? 47.649 -17.073 -39.628 1.00 26.50 77 GLY A CA 1
ATOM 582 C C . GLY A 1 77 ? 46.922 -15.724 -39.860 1.00 26.50 77 GLY A C 1
ATOM 583 O O . GLY A 1 77 ? 45.801 -15.686 -40.338 1.00 26.50 77 GLY A O 1
ATOM 584 N N . ARG A 1 78 ? 47.655 -14.619 -39.628 1.00 26.52 78 ARG A N 1
ATOM 585 C CA . ARG A 1 78 ? 47.957 -13.442 -40.505 1.00 26.52 78 ARG A CA 1
ATOM 586 C C . ARG A 1 78 ? 46.920 -12.715 -41.419 1.00 26.52 78 ARG A C 1
ATOM 588 O O . ARG A 1 78 ? 46.455 -13.285 -42.391 1.00 26.52 78 ARG A O 1
ATOM 595 N N . LYS A 1 79 ? 46.980 -11.363 -41.281 1.00 27.53 79 LYS A N 1
ATOM 596 C CA . LYS A 1 79 ? 46.925 -10.236 -42.279 1.00 27.53 79 LYS A CA 1
ATOM 597 C C . LYS A 1 79 ? 45.576 -9.998 -42.993 1.00 27.53 79 LYS A C 1
ATOM 599 O O . LYS A 1 79 ? 44.958 -10.943 -43.433 1.00 27.53 79 LYS A O 1
ATOM 604 N N . GLY A 1 80 ? 45.048 -8.789 -43.209 1.00 25.55 80 GLY A N 1
ATOM 605 C CA . GLY A 1 80 ? 45.559 -7.410 -43.228 1.00 25.55 80 GLY A CA 1
ATOM 606 C C . GLY A 1 80 ? 45.002 -6.704 -44.488 1.00 25.55 80 GLY A C 1
ATOM 607 O O . GLY A 1 80 ? 44.876 -7.377 -45.501 1.00 25.55 80 GLY A O 1
ATOM 608 N N . PHE A 1 81 ? 44.724 -5.391 -44.403 1.00 26.52 81 PHE A N 1
ATOM 609 C CA . PHE A 1 81 ? 44.419 -4.389 -45.462 1.00 26.52 81 PHE A CA 1
ATOM 610 C C . PHE A 1 81 ? 43.025 -3.716 -45.459 1.00 26.52 81 PHE A C 1
ATOM 612 O O . PHE A 1 81 ? 42.012 -4.280 -45.851 1.00 26.52 81 PHE A O 1
ATOM 619 N N . THR A 1 82 ? 43.052 -2.438 -45.067 1.00 31.39 82 THR A N 1
ATOM 620 C CA . THR A 1 82 ? 42.241 -1.281 -45.513 1.00 31.39 82 THR A CA 1
ATOM 621 C C . THR A 1 82 ? 42.731 -0.818 -46.908 1.00 31.39 82 THR A C 1
ATOM 623 O O . THR A 1 82 ? 43.894 -1.121 -47.200 1.00 31.39 82 THR A O 1
ATOM 626 N N . PRO A 1 83 ? 41.980 -0.064 -47.757 1.00 31.50 83 PRO A N 1
ATOM 627 C CA . PRO A 1 83 ? 41.561 1.320 -47.454 1.00 31.50 83 PRO A CA 1
ATOM 628 C C . PRO A 1 83 ? 40.256 1.856 -48.106 1.00 31.50 83 PRO A C 1
ATOM 630 O O . PRO A 1 83 ? 39.693 1.292 -49.036 1.00 31.50 83 PRO A O 1
ATOM 633 N N . SER A 1 84 ? 39.815 2.997 -47.567 1.00 24.83 84 SER A N 1
ATOM 634 C CA . SER A 1 84 ? 38.848 4.001 -48.065 1.00 24.83 84 SER A CA 1
ATOM 635 C C . SER A 1 84 ? 39.455 4.853 -49.220 1.00 24.83 84 SER A C 1
ATOM 637 O O . SER A 1 84 ? 40.568 4.528 -49.637 1.00 24.83 84 SER A O 1
ATOM 639 N N . PRO A 1 85 ? 38.945 6.052 -49.616 1.00 52.50 85 PRO A N 1
ATOM 640 C CA . PRO A 1 85 ? 37.588 6.651 -49.696 1.00 52.50 85 PRO A CA 1
ATOM 641 C C . PRO A 1 85 ? 37.364 7.476 -51.014 1.00 52.50 85 PRO A C 1
ATOM 643 O O . PRO A 1 85 ? 38.257 7.563 -51.851 1.00 52.50 85 PRO A O 1
ATOM 646 N N . SER A 1 86 ? 36.206 8.141 -51.192 1.00 25.80 86 SER A N 1
ATOM 647 C CA . SER A 1 86 ? 35.993 9.439 -51.921 1.00 25.80 86 SER A CA 1
ATOM 648 C C . SER A 1 86 ? 34.476 9.753 -51.964 1.00 25.80 86 SER A C 1
ATOM 650 O O . SER A 1 86 ? 33.707 8.840 -52.232 1.00 25.80 86 SER A O 1
ATOM 652 N N . THR A 1 87 ? 33.912 10.860 -51.446 1.00 26.73 87 THR A N 1
ATOM 653 C CA . THR A 1 87 ? 33.955 12.333 -51.707 1.00 26.73 87 THR A CA 1
ATOM 654 C C . THR A 1 87 ? 32.994 12.854 -52.791 1.00 26.73 87 THR A C 1
ATOM 656 O O . THR A 1 87 ? 32.992 12.317 -53.892 1.00 26.73 87 THR A O 1
ATOM 659 N N . ALA A 1 88 ? 32.356 14.001 -52.464 1.00 26.58 88 ALA A N 1
ATOM 660 C CA . ALA A 1 88 ? 31.675 15.016 -53.306 1.00 26.58 88 ALA A CA 1
ATOM 661 C C . ALA A 1 88 ? 30.149 14.819 -53.531 1.00 26.58 88 ALA A C 1
ATOM 663 O O . ALA A 1 88 ? 29.716 13.688 -53.699 1.00 26.58 88 ALA A O 1
ATOM 664 N N . THR A 1 89 ? 29.245 15.817 -53.554 1.00 27.41 89 THR A N 1
ATOM 665 C CA . THR A 1 89 ? 29.260 17.299 -53.408 1.00 27.41 89 THR A CA 1
ATOM 666 C C . THR A 1 89 ? 27.799 17.812 -53.401 1.00 27.41 89 THR A C 1
ATOM 668 O O . THR A 1 89 ? 26.964 17.224 -54.079 1.00 27.41 89 THR A O 1
ATOM 671 N N . ASP A 1 90 ? 27.554 18.903 -52.664 1.00 26.19 90 ASP A N 1
ATOM 672 C CA . ASP A 1 90 ? 26.652 20.067 -52.850 1.00 26.19 90 ASP A CA 1
ATOM 673 C C . ASP A 1 90 ? 25.279 20.006 -53.563 1.00 26.19 90 ASP A C 1
ATOM 675 O O . ASP A 1 90 ? 25.147 19.565 -54.702 1.00 26.19 90 ASP A O 1
ATOM 679 N N . GLY A 1 91 ? 24.287 20.667 -52.935 1.00 25.91 91 GLY A N 1
ATOM 680 C CA . GLY A 1 91 ? 23.054 21.144 -53.582 1.00 25.91 91 GLY A CA 1
ATOM 681 C C . GLY A 1 91 ? 21.959 21.672 -52.634 1.00 25.91 91 GLY A C 1
ATOM 682 O O . GLY A 1 91 ? 20.992 20.972 -52.365 1.00 25.91 91 GLY A O 1
ATOM 683 N N . ASN A 1 92 ? 22.099 22.916 -52.156 1.00 26.41 92 ASN A N 1
ATOM 684 C CA . ASN A 1 92 ? 21.062 23.755 -51.506 1.00 26.41 92 ASN A CA 1
ATOM 685 C C . ASN A 1 92 ? 20.185 24.396 -52.621 1.00 26.41 92 ASN A C 1
ATOM 687 O O . ASN A 1 92 ? 20.711 24.618 -53.707 1.00 26.41 92 ASN A O 1
ATOM 691 N N . SER A 1 93 ? 18.911 24.792 -52.535 1.00 28.30 93 SER A N 1
ATOM 692 C CA . SER A 1 93 ? 17.941 25.079 -51.469 1.00 28.30 93 SER A CA 1
ATOM 693 C C . SER A 1 93 ? 16.544 25.245 -52.114 1.00 28.30 93 SER A C 1
ATOM 695 O O . SER A 1 93 ? 16.487 25.729 -53.246 1.00 28.30 93 SER A O 1
ATOM 697 N N . ASN A 1 94 ? 15.434 24.987 -51.403 1.00 25.06 94 ASN A N 1
ATOM 698 C CA . ASN A 1 94 ? 14.287 25.919 -51.314 1.00 25.06 94 ASN A CA 1
ATOM 699 C C . ASN A 1 94 ? 13.177 25.413 -50.365 1.00 25.06 94 ASN A C 1
ATOM 701 O O . ASN A 1 94 ? 12.632 24.334 -50.554 1.00 25.06 94 ASN A O 1
ATOM 705 N N . ASN A 1 95 ? 12.862 26.270 -49.384 1.00 31.08 95 ASN A N 1
ATOM 706 C CA . ASN A 1 95 ? 11.661 26.419 -48.546 1.00 31.08 95 ASN A CA 1
ATOM 707 C C . ASN A 1 95 ? 10.503 25.413 -48.692 1.00 31.08 95 ASN A C 1
ATOM 709 O O . ASN A 1 95 ? 9.911 25.351 -49.762 1.00 31.08 95 ASN A O 1
ATOM 713 N N . ILE A 1 96 ? 10.031 24.864 -47.558 1.00 27.03 96 ILE A N 1
ATOM 714 C CA . ILE A 1 96 ? 8.604 24.770 -47.170 1.00 27.03 96 ILE A CA 1
ATOM 715 C C . ILE A 1 96 ? 8.482 24.584 -45.640 1.00 27.03 96 ILE A C 1
ATOM 717 O O . ILE A 1 96 ? 9.321 23.990 -44.976 1.00 27.03 96 ILE A O 1
ATOM 721 N N . ARG A 1 97 ? 7.421 25.185 -45.096 1.00 28.28 97 ARG A N 1
ATOM 722 C CA . ARG A 1 97 ? 7.007 25.297 -43.691 1.00 28.28 97 ARG A CA 1
ATOM 723 C C . ARG A 1 97 ? 6.256 24.017 -43.269 1.00 28.28 97 ARG A C 1
ATOM 725 O O . ARG A 1 97 ? 5.253 23.704 -43.906 1.00 28.28 97 ARG A O 1
ATOM 732 N N . TRP A 1 98 ? 6.672 23.332 -42.200 1.00 28.27 98 TRP A N 1
ATOM 733 C CA . TRP A 1 98 ? 6.023 22.103 -41.705 1.00 28.27 98 TRP A CA 1
ATOM 734 C C . TRP A 1 98 ? 5.174 22.331 -40.440 1.00 28.27 98 TRP A C 1
ATOM 736 O O . TRP A 1 98 ? 5.589 23.021 -39.512 1.00 28.27 98 TRP A O 1
ATOM 746 N N . ASN A 1 99 ? 3.972 21.741 -40.432 1.00 31.56 99 ASN A N 1
ATOM 747 C CA . ASN A 1 99 ? 3.123 21.506 -39.258 1.00 31.56 99 ASN A CA 1
ATOM 748 C C . ASN A 1 99 ? 3.380 20.066 -38.783 1.00 31.56 99 ASN A C 1
ATOM 750 O O . ASN A 1 99 ? 3.198 19.135 -39.566 1.00 31.56 99 ASN A O 1
ATOM 754 N N . GLU A 1 100 ? 3.761 19.875 -37.523 1.00 33.19 100 GLU A N 1
ATOM 755 C CA . GLU A 1 100 ? 4.071 18.556 -36.957 1.00 33.19 100 GLU A CA 1
ATOM 756 C C . GLU A 1 100 ? 2.811 17.806 -36.492 1.00 33.19 100 GLU A C 1
ATOM 758 O O . GLU A 1 100 ? 2.004 18.310 -35.708 1.00 33.19 100 GLU A O 1
ATOM 763 N N . THR A 1 101 ? 2.650 16.571 -36.970 1.00 38.88 101 THR A N 1
ATOM 764 C CA . THR A 1 101 ? 1.674 15.583 -36.491 1.00 38.88 101 THR A CA 1
ATOM 765 C C . THR A 1 101 ? 2.304 14.672 -35.438 1.00 38.88 101 THR A C 1
ATOM 767 O O . THR A 1 101 ? 3.382 14.132 -35.662 1.00 38.88 101 THR A O 1
ATOM 770 N N . LEU A 1 102 ? 1.601 14.452 -34.321 1.00 42.41 102 LEU A N 1
ATOM 771 C CA . LEU A 1 102 ? 1.929 13.456 -33.289 1.00 42.41 102 LEU A CA 1
ATOM 772 C C . LEU A 1 102 ? 2.107 12.038 -33.893 1.00 42.41 102 LEU A C 1
ATOM 774 O O . LEU A 1 102 ? 1.290 11.650 -34.736 1.00 42.41 102 LEU A O 1
ATOM 778 N N . PRO A 1 103 ? 3.070 11.213 -33.430 1.00 46.28 103 PRO A N 1
ATOM 779 C CA . PRO A 1 103 ? 3.232 9.839 -33.884 1.00 46.28 103 PRO A CA 1
ATOM 780 C C . PRO A 1 103 ? 1.997 9.029 -33.510 1.00 46.28 103 PRO A C 1
ATOM 782 O O . PRO A 1 103 ? 1.574 8.974 -32.353 1.00 46.28 103 PRO A O 1
ATOM 785 N N . THR A 1 104 ? 1.393 8.395 -34.511 1.00 51.16 104 THR A N 1
ATOM 786 C CA . THR A 1 104 ? 0.121 7.698 -34.326 1.00 51.16 104 THR A CA 1
ATOM 787 C C . THR A 1 104 ? 0.294 6.423 -33.494 1.00 51.16 104 THR A C 1
ATOM 789 O O . THR A 1 104 ? 1.107 5.549 -33.783 1.00 51.16 104 THR A O 1
ATOM 792 N N . THR A 1 105 ? -0.561 6.244 -32.489 1.00 52.03 105 THR A N 1
ATOM 793 C CA . THR A 1 105 ? -0.729 5.030 -31.662 1.00 52.03 105 THR A CA 1
ATOM 794 C C . THR A 1 105 ? -1.238 3.801 -32.445 1.00 52.03 105 THR A C 1
ATOM 796 O O . THR A 1 105 ? -1.520 2.747 -31.871 1.00 52.03 105 THR A O 1
ATOM 799 N N . ARG A 1 106 ? -1.332 3.906 -33.779 1.00 55.16 106 ARG A N 1
ATOM 800 C CA . ARG A 1 106 ? -1.855 2.911 -34.732 1.00 55.16 106 ARG A CA 1
ATOM 801 C C . ARG A 1 106 ? -1.152 1.549 -34.647 1.00 55.16 106 ARG A C 1
ATOM 803 O O . ARG A 1 106 ? -1.744 0.541 -35.027 1.00 55.16 106 ARG A O 1
ATOM 810 N N . TRP A 1 107 ? 0.073 1.521 -34.129 1.00 56.03 107 TRP A N 1
ATOM 811 C CA . TRP A 1 107 ? 0.917 0.335 -33.977 1.00 56.03 107 TRP A CA 1
ATOM 812 C C . TRP A 1 107 ? 0.423 -0.674 -32.929 1.00 56.03 107 TRP A C 1
ATOM 814 O O . TRP A 1 107 ? 0.732 -1.856 -33.040 1.00 56.03 107 TRP A O 1
ATOM 824 N N . LEU A 1 108 ? -0.365 -0.244 -31.934 1.00 49.81 108 LEU A N 1
ATOM 825 C CA . LEU A 1 108 ? -0.773 -1.097 -30.805 1.00 49.81 108 LEU A CA 1
ATOM 826 C C . LEU A 1 108 ? -1.919 -2.082 -31.115 1.00 49.81 108 LEU A C 1
ATOM 828 O O . LEU A 1 108 ? -2.174 -2.971 -30.311 1.00 49.81 108 LEU A O 1
ATOM 832 N N . LEU A 1 109 ? -2.643 -1.944 -32.232 1.00 46.91 109 LEU A N 1
ATOM 833 C CA . LEU A 1 109 ? -3.922 -2.651 -32.460 1.00 46.91 109 LEU A CA 1
ATOM 834 C C . LEU A 1 109 ? -3.930 -3.715 -33.558 1.00 46.91 109 LEU A C 1
ATOM 836 O O . LEU A 1 109 ? -4.994 -4.061 -34.065 1.00 46.91 109 LEU A O 1
ATOM 840 N N . LEU A 1 110 ? -2.781 -4.272 -33.925 1.00 46.34 110 LEU A N 1
ATOM 841 C CA . LEU A 1 110 ? -2.745 -5.421 -34.834 1.00 46.34 110 LEU A CA 1
ATOM 842 C C . LEU A 1 110 ? -2.086 -6.592 -34.102 1.00 46.34 110 LEU A C 1
ATOM 844 O O . LEU A 1 110 ? -0.904 -6.503 -33.765 1.00 46.34 110 LEU A O 1
ATOM 848 N N . PRO A 1 111 ? -2.854 -7.661 -33.790 1.00 44.00 111 PRO A N 1
ATOM 849 C CA . PRO A 1 111 ? -2.873 -8.792 -34.726 1.00 44.00 111 PRO A CA 1
ATOM 850 C C . PRO A 1 111 ? -4.172 -9.643 -34.828 1.00 44.00 111 PRO A C 1
ATOM 852 O O . PRO A 1 111 ? -4.702 -10.125 -33.830 1.00 44.00 111 PRO A O 1
ATOM 855 N N . ASN A 1 112 ? -4.480 -9.970 -36.095 1.00 38.28 112 ASN A N 1
ATOM 856 C CA . ASN A 1 112 ? -5.073 -11.182 -36.702 1.00 38.28 112 ASN A CA 1
ATOM 857 C C . ASN A 1 112 ? -6.564 -11.535 -36.515 1.00 38.28 112 ASN A C 1
ATOM 859 O O . ASN A 1 112 ? -6.939 -12.292 -35.618 1.00 38.28 112 ASN A O 1
ATOM 863 N N . GLY A 1 113 ? -7.356 -11.143 -37.522 1.00 29.17 113 GLY A N 1
ATOM 864 C CA . GLY A 1 113 ? -8.507 -11.904 -38.017 1.00 29.17 113 GLY A CA 1
ATOM 865 C C . GLY A 1 113 ? -8.161 -12.589 -39.348 1.00 29.17 113 GLY A C 1
ATOM 866 O O . GLY A 1 113 ? -7.638 -11.937 -40.246 1.00 29.17 113 GLY A O 1
ATOM 867 N N . ASP A 1 114 ? -8.390 -13.901 -39.398 1.00 35.72 114 ASP A N 1
ATOM 868 C CA . ASP A 1 114 ? -8.460 -14.838 -40.531 1.00 35.72 114 ASP A CA 1
ATOM 869 C C . ASP A 1 114 ? -7.948 -14.376 -41.910 1.00 35.72 114 ASP A C 1
ATOM 871 O O . ASP A 1 114 ? -8.703 -13.878 -42.742 1.00 35.72 114 ASP A O 1
ATOM 875 N N . CYS A 1 115 ? -6.684 -14.695 -42.204 1.00 32.72 115 CYS A N 1
ATOM 876 C CA . CYS A 1 115 ? -6.177 -14.799 -43.572 1.00 32.72 115 CYS A CA 1
ATOM 877 C C . CYS A 1 115 ? -5.420 -16.125 -43.717 1.00 32.72 115 CYS A C 1
ATOM 879 O O . CYS A 1 115 ? -4.295 -16.268 -43.237 1.00 32.72 115 CYS A O 1
ATOM 881 N N . ASN A 1 116 ? -6.023 -17.095 -44.404 1.00 34.44 116 ASN A N 1
ATOM 882 C CA . ASN A 1 116 ? -5.285 -18.205 -45.006 1.00 34.44 116 ASN A CA 1
ATOM 883 C C . ASN A 1 116 ? -4.419 -17.633 -46.142 1.00 34.44 116 ASN A C 1
ATOM 885 O O . ASN A 1 116 ? -4.844 -17.564 -47.290 1.00 34.44 116 ASN A O 1
ATOM 889 N N . GLY A 1 117 ? -3.232 -17.146 -45.789 1.00 35.34 117 GLY A N 1
ATOM 890 C CA . GLY A 1 117 ? -2.252 -16.536 -46.686 1.00 35.34 117 GLY A CA 1
ATOM 891 C C . GLY A 1 117 ? -1.250 -15.737 -45.855 1.00 35.34 117 GLY A C 1
ATOM 892 O O . GLY A 1 117 ? -1.639 -14.799 -45.167 1.00 35.34 117 GLY A O 1
ATOM 893 N N . GLY A 1 118 ? 0.019 -16.146 -45.860 1.00 34.09 118 GLY A N 1
ATOM 894 C CA . GLY A 1 118 ? 1.067 -15.753 -44.904 1.00 34.09 118 GLY A CA 1
ATOM 895 C C . GLY A 1 118 ? 1.526 -14.285 -44.877 1.00 34.09 118 GLY A C 1
ATOM 896 O O . GLY A 1 118 ? 2.609 -14.036 -44.364 1.00 34.09 118 GLY A O 1
ATOM 897 N N . ASP A 1 119 ? 0.729 -13.318 -45.339 1.00 37.69 119 ASP A N 1
ATOM 898 C CA . ASP A 1 119 ? 1.183 -11.949 -45.647 1.00 37.69 119 ASP A CA 1
ATOM 899 C C . ASP A 1 119 ? 0.332 -10.819 -45.020 1.00 37.69 119 ASP A C 1
ATOM 901 O O . ASP A 1 119 ? 0.057 -9.812 -45.666 1.00 37.69 119 ASP A O 1
ATOM 905 N N . CYS A 1 120 ? -0.123 -10.925 -43.763 1.00 34.38 120 CYS A N 1
ATOM 906 C CA . CYS A 1 120 ? -1.057 -9.917 -43.204 1.00 34.38 120 CYS A CA 1
ATOM 907 C C . CYS A 1 120 ? -0.672 -9.215 -41.887 1.00 34.38 120 CYS A C 1
ATOM 909 O O . CYS A 1 120 ? -1.470 -8.450 -41.350 1.00 34.38 120 CYS A O 1
ATOM 911 N N . LEU A 1 121 ? 0.578 -9.333 -41.424 1.00 37.53 121 LEU A N 1
ATOM 912 C CA . LEU A 1 121 ? 1.175 -8.365 -40.474 1.00 37.53 121 LEU A CA 1
ATOM 913 C C . LEU A 1 1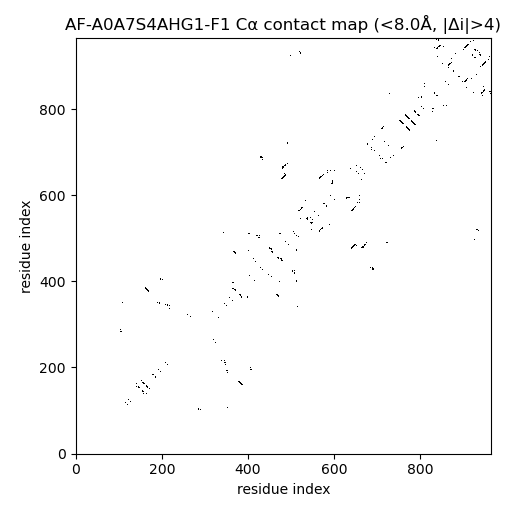21 ? 2.151 -7.384 -41.153 1.00 37.53 121 LEU A C 1
ATOM 915 O O . LEU A 1 121 ? 2.555 -6.388 -40.555 1.00 37.53 121 LEU A O 1
ATOM 919 N N . ALA A 1 122 ? 2.505 -7.653 -42.411 1.00 37.41 122 ALA A N 1
ATOM 920 C CA . ALA A 1 122 ? 3.616 -7.028 -43.123 1.00 37.41 122 ALA A CA 1
ATOM 921 C C . ALA A 1 122 ? 3.318 -5.625 -43.688 1.00 37.41 122 ALA A C 1
ATOM 923 O O . ALA A 1 122 ? 4.236 -4.856 -43.942 1.00 37.41 122 ALA A O 1
ATOM 924 N N . ALA A 1 123 ? 2.046 -5.255 -43.860 1.00 36.16 123 ALA A N 1
ATOM 925 C CA . ALA A 1 123 ? 1.667 -4.089 -44.664 1.00 36.16 123 ALA A CA 1
ATOM 926 C C . ALA A 1 123 ? 1.640 -2.739 -43.918 1.00 36.16 123 ALA A C 1
ATOM 928 O O . ALA A 1 123 ? 1.237 -1.735 -44.504 1.00 36.16 123 ALA A O 1
ATOM 929 N N . ARG A 1 124 ? 1.997 -2.686 -42.627 1.00 42.66 124 ARG A N 1
ATOM 930 C CA . ARG A 1 124 ? 2.016 -1.409 -41.889 1.00 42.66 124 ARG A CA 1
ATOM 931 C C . ARG A 1 124 ? 3.308 -1.076 -41.188 1.00 42.66 124 ARG A C 1
ATOM 933 O O . ARG A 1 124 ? 3.570 0.107 -41.098 1.00 42.66 124 ARG A O 1
ATOM 940 N N . LEU A 1 125 ? 4.087 -2.041 -40.702 1.00 48.00 125 LEU A N 1
ATOM 941 C CA . LEU A 1 125 ? 5.430 -1.748 -40.186 1.00 48.00 125 LEU A CA 1
ATOM 942 C C . LEU A 1 125 ? 6.322 -1.319 -41.334 1.00 48.00 125 LEU A C 1
ATOM 944 O O . LEU A 1 125 ? 6.091 -1.773 -42.456 1.00 48.00 125 LEU A O 1
ATOM 948 N N . PRO A 1 126 ? 7.338 -0.489 -41.066 1.00 52.16 126 PRO A N 1
ATOM 949 C CA . PRO A 1 126 ? 8.365 -0.240 -42.036 1.00 52.16 126 PRO A CA 1
ATOM 950 C C . PRO A 1 126 ? 8.791 -1.520 -42.796 1.00 52.16 126 PRO A C 1
ATOM 952 O O . PRO A 1 126 ? 9.315 -2.414 -42.139 1.00 52.16 126 PRO A O 1
ATOM 955 N N . PRO A 1 127 ? 8.603 -1.658 -44.144 1.00 48.00 127 PRO A N 1
ATOM 956 C CA . PRO A 1 127 ? 9.182 -2.752 -44.928 1.00 48.00 127 PRO A CA 1
ATOM 957 C C . PRO A 1 127 ? 10.649 -3.103 -44.621 1.00 48.00 127 PRO A C 1
ATOM 959 O O . PRO A 1 127 ? 11.026 -4.262 -44.766 1.00 48.00 127 PRO A O 1
ATOM 962 N N . SER A 1 128 ? 11.460 -2.160 -44.128 1.00 47.69 128 SER A N 1
ATOM 963 C CA . SER A 1 128 ? 12.840 -2.381 -43.670 1.00 47.69 128 SER A CA 1
ATOM 964 C C . SER A 1 128 ? 12.985 -3.337 -42.468 1.00 47.69 128 SER A C 1
ATOM 966 O O . SER A 1 128 ? 14.056 -3.906 -42.256 1.00 47.69 128 SER A O 1
ATOM 968 N N . LEU A 1 129 ? 11.925 -3.573 -41.688 1.00 50.53 129 LEU A N 1
ATOM 969 C CA . LEU A 1 129 ? 11.951 -4.409 -40.477 1.00 50.53 129 LEU A CA 1
ATOM 970 C C . LEU A 1 129 ? 11.903 -5.930 -40.755 1.00 50.53 129 LEU A C 1
ATOM 972 O O . LEU A 1 129 ? 12.124 -6.742 -39.844 1.00 50.53 129 LEU A O 1
ATOM 976 N N . PHE A 1 130 ? 11.644 -6.364 -41.990 1.00 50.50 130 PHE A N 1
ATOM 977 C CA . PHE A 1 130 ? 11.324 -7.763 -42.303 1.00 50.50 130 PHE A CA 1
ATOM 978 C C . PHE A 1 130 ? 12.485 -8.527 -42.973 1.00 50.50 130 PHE A C 1
ATOM 980 O O . PHE A 1 130 ? 12.915 -8.188 -44.065 1.00 50.50 130 PHE A O 1
ATOM 987 N N . SER A 1 131 ? 12.975 -9.601 -42.333 1.00 47.09 131 SER A N 1
ATOM 988 C CA . SER A 1 131 ? 13.803 -10.657 -42.957 1.00 47.09 131 SER A CA 1
ATOM 989 C C . SER A 1 131 ? 13.823 -11.927 -42.080 1.00 47.09 131 SER A C 1
ATOM 991 O O . SER A 1 131 ? 14.340 -11.869 -40.962 1.00 47.09 131 SER A O 1
ATOM 993 N N . PRO A 1 132 ? 13.236 -13.067 -42.493 1.00 42.44 132 PRO A N 1
ATOM 994 C CA . PRO A 1 132 ? 13.245 -14.296 -41.701 1.00 42.44 132 PRO A CA 1
ATOM 995 C C . PRO A 1 132 ? 14.250 -15.332 -42.242 1.00 42.44 132 PRO A C 1
ATOM 997 O O . PRO A 1 132 ? 13.943 -16.071 -43.170 1.00 42.44 132 PRO A O 1
ATOM 1000 N N . GLU A 1 133 ? 15.416 -15.466 -41.602 1.00 45.62 133 GLU A N 1
ATOM 1001 C CA . GLU A 1 133 ? 16.314 -16.626 -41.756 1.00 45.62 133 GLU A CA 1
ATOM 1002 C C . GLU A 1 133 ? 16.629 -17.281 -40.396 1.00 45.62 133 GLU A C 1
ATOM 1004 O O . GLU A 1 133 ? 16.520 -16.658 -39.336 1.00 45.62 133 GLU A O 1
ATOM 1009 N N . LYS A 1 134 ? 16.963 -18.582 -40.415 1.00 46.59 134 LYS A N 1
ATOM 1010 C CA . LYS A 1 134 ? 17.198 -19.414 -39.219 1.00 46.59 134 LYS A CA 1
ATOM 1011 C C . LYS A 1 134 ? 18.445 -18.952 -38.445 1.00 46.59 134 LYS A C 1
ATOM 1013 O O . LYS A 1 134 ? 19.529 -18.851 -39.006 1.00 46.59 134 LYS A O 1
ATOM 1018 N N . LYS A 1 135 ? 18.257 -18.733 -37.138 1.00 53.53 135 LYS A N 1
ATOM 1019 C CA . LYS A 1 135 ? 19.054 -17.852 -36.268 1.00 53.53 135 LYS A CA 1
ATOM 1020 C C . LYS A 1 135 ? 20.373 -18.440 -35.752 1.00 53.53 135 LYS A C 1
ATOM 1022 O O . LYS A 1 135 ? 20.380 -19.465 -35.070 1.00 53.53 135 LYS A O 1
ATOM 1027 N N . LYS A 1 136 ? 21.459 -17.682 -35.922 1.00 65.81 136 LYS A N 1
ATOM 1028 C CA . LYS A 1 136 ? 22.567 -17.580 -34.948 1.00 65.81 136 LYS A CA 1
ATOM 1029 C C . LYS A 1 136 ? 22.441 -16.246 -34.199 1.00 65.81 136 LYS A C 1
ATOM 1031 O O . LYS A 1 136 ? 22.089 -15.248 -34.813 1.00 65.81 136 LYS A O 1
ATOM 1036 N N . ILE A 1 137 ? 22.777 -16.193 -32.909 1.00 70.81 137 ILE A N 1
ATOM 1037 C CA . ILE A 1 137 ? 22.682 -14.971 -32.069 1.00 70.81 137 ILE A CA 1
ATOM 1038 C C . ILE A 1 137 ? 23.421 -13.774 -32.694 1.00 70.81 137 ILE A C 1
ATOM 1040 O O . ILE A 1 137 ? 22.927 -12.651 -32.653 1.00 70.81 137 ILE A O 1
ATOM 1044 N N . GLY A 1 138 ? 24.551 -14.022 -33.367 1.00 71.19 138 GLY A N 1
ATOM 1045 C CA . GLY A 1 138 ? 25.275 -12.988 -34.115 1.00 71.19 138 GLY A CA 1
ATOM 1046 C C . GLY A 1 138 ? 24.470 -12.353 -35.261 1.00 71.19 138 GLY A C 1
ATOM 1047 O O . GLY A 1 138 ? 24.622 -11.165 -35.516 1.00 71.19 138 GLY A O 1
ATOM 1048 N N . GLN A 1 139 ? 23.566 -13.100 -35.905 1.00 76.12 139 GLN A N 1
ATOM 1049 C CA . GLN A 1 139 ? 22.678 -12.565 -36.947 1.00 76.12 139 GLN A CA 1
ATOM 1050 C C . GLN A 1 139 ? 21.559 -11.701 -36.354 1.00 76.12 139 GLN A C 1
ATOM 1052 O O . GLN A 1 139 ? 21.220 -10.673 -36.932 1.00 76.12 139 GLN A O 1
ATOM 1057 N N . ASP A 1 140 ? 21.005 -12.085 -35.196 1.00 75.81 140 ASP A N 1
ATOM 1058 C CA . ASP A 1 140 ? 20.001 -11.276 -34.488 1.00 75.81 140 ASP A CA 1
ATOM 1059 C C . ASP A 1 140 ? 20.591 -9.919 -34.076 1.00 75.81 140 ASP A C 1
ATOM 1061 O O . ASP A 1 140 ? 19.950 -8.881 -34.255 1.00 75.81 140 ASP A O 1
ATOM 1065 N N . HIS A 1 141 ? 21.840 -9.925 -33.601 1.00 83.62 141 HIS A N 1
ATOM 1066 C CA . HIS A 1 141 ? 22.602 -8.715 -33.312 1.00 83.62 141 HIS A CA 1
ATOM 1067 C C . HIS A 1 141 ? 22.744 -7.820 -34.555 1.00 83.62 141 HIS A C 1
ATOM 1069 O O . H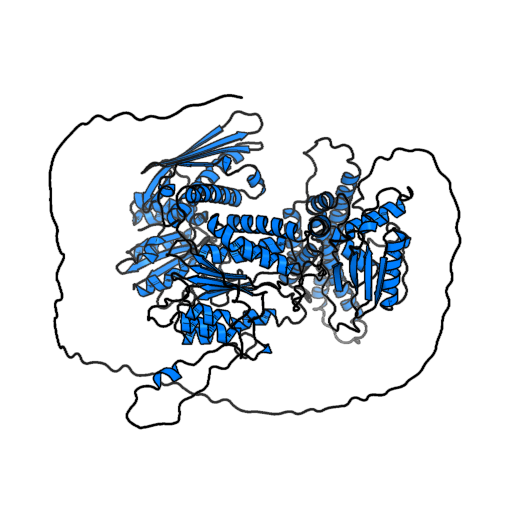IS A 1 141 ? 22.370 -6.647 -34.519 1.00 83.62 141 HIS A O 1
ATOM 1075 N N . ASP A 1 142 ? 23.286 -8.356 -35.653 1.00 85.94 142 ASP A N 1
ATOM 1076 C CA . ASP A 1 142 ? 23.596 -7.561 -36.849 1.00 85.94 142 ASP A CA 1
ATOM 1077 C C . ASP A 1 142 ? 22.325 -7.038 -37.529 1.00 85.94 142 ASP A C 1
ATOM 1079 O O . ASP A 1 142 ? 22.292 -5.896 -37.989 1.00 85.94 142 ASP A O 1
ATOM 1083 N N . ARG A 1 143 ? 21.238 -7.820 -37.498 1.00 85.06 143 ARG A N 1
ATOM 1084 C CA . ARG A 1 143 ? 19.917 -7.382 -37.960 1.00 85.06 143 ARG A CA 1
ATOM 1085 C C . ARG A 1 143 ? 19.371 -6.238 -37.109 1.00 85.06 143 ARG A C 1
ATOM 1087 O O . ARG A 1 143 ? 18.854 -5.270 -37.661 1.00 85.06 143 ARG A O 1
ATOM 1094 N N . PHE A 1 144 ? 19.475 -6.334 -35.784 1.00 89.12 144 PHE A N 1
ATOM 1095 C CA . PHE A 1 144 ? 18.981 -5.287 -34.891 1.00 89.12 144 PHE A CA 1
ATOM 1096 C C . PHE A 1 144 ? 19.799 -3.996 -35.008 1.00 89.12 144 PHE A C 1
ATOM 1098 O O . PHE A 1 144 ? 19.230 -2.910 -35.089 1.00 89.12 144 PHE A O 1
ATOM 1105 N N . ALA A 1 145 ? 21.127 -4.102 -35.090 1.00 91.06 145 ALA A N 1
ATOM 1106 C CA . ALA A 1 145 ? 21.996 -2.959 -35.361 1.00 91.06 145 ALA A CA 1
ATOM 1107 C C . ALA A 1 145 ? 21.695 -2.330 -36.732 1.00 91.06 145 ALA A C 1
ATOM 1109 O O . ALA A 1 145 ? 21.574 -1.111 -36.838 1.00 91.06 145 ALA A O 1
ATOM 1110 N N . GLY A 1 146 ? 21.521 -3.159 -37.768 1.00 90.44 146 GLY A N 1
ATOM 1111 C CA . GLY A 1 146 ? 21.147 -2.721 -39.113 1.00 90.44 146 GLY A CA 1
ATOM 1112 C C . GLY A 1 146 ? 19.836 -1.939 -39.125 1.00 90.44 146 GLY A C 1
ATOM 1113 O O . GLY A 1 146 ? 19.786 -0.858 -39.704 1.00 90.44 146 GLY A O 1
ATOM 1114 N N . LEU A 1 147 ? 18.820 -2.431 -38.412 1.00 90.19 147 LEU A N 1
ATOM 1115 C CA . LEU A 1 147 ? 17.543 -1.741 -38.255 1.00 90.19 147 LEU A CA 1
ATOM 1116 C C . LEU A 1 147 ? 17.707 -0.342 -37.643 1.00 90.19 147 LEU A C 1
ATOM 1118 O O . LEU A 1 147 ? 17.177 0.638 -38.158 1.00 90.19 147 LEU A O 1
ATOM 1122 N N . LEU A 1 148 ? 18.439 -0.245 -36.535 1.00 92.12 148 LEU A N 1
ATOM 1123 C CA . LEU A 1 148 ? 18.654 1.026 -35.845 1.00 92.12 148 LEU A CA 1
ATOM 1124 C C . LEU A 1 148 ? 19.404 2.023 -36.745 1.00 92.12 148 LEU A C 1
ATOM 1126 O O . LEU A 1 148 ? 18.996 3.180 -36.850 1.00 92.12 148 LEU A O 1
ATOM 1130 N N . ASN A 1 149 ? 20.434 1.556 -37.457 1.00 91.81 149 ASN A N 1
ATOM 1131 C CA . ASN A 1 149 ? 21.196 2.374 -38.402 1.00 91.81 149 ASN A CA 1
ATOM 1132 C C . ASN A 1 149 ? 20.329 2.876 -39.571 1.00 91.81 149 ASN A C 1
ATOM 1134 O O . ASN A 1 149 ? 20.451 4.035 -39.961 1.00 91.81 149 ASN A O 1
ATOM 1138 N N . GLN A 1 150 ? 19.433 2.037 -40.109 1.00 91.06 150 GLN A N 1
ATOM 1139 C CA . GLN A 1 150 ? 18.509 2.414 -41.192 1.00 91.06 150 GLN A CA 1
ATOM 1140 C C . GLN A 1 150 ? 17.555 3.549 -40.795 1.00 91.06 150 GLN A C 1
ATOM 1142 O O . GLN A 1 150 ? 17.158 4.333 -41.651 1.00 91.06 150 GLN A O 1
ATOM 1147 N N . HIS A 1 151 ? 17.222 3.668 -39.508 1.00 90.25 151 HIS A N 1
ATOM 1148 C CA . HIS A 1 151 ? 16.383 4.744 -38.970 1.00 90.25 151 HIS A CA 1
ATOM 1149 C C . HIS A 1 151 ? 17.198 5.892 -38.346 1.00 90.25 151 HIS A C 1
ATOM 1151 O O . HIS A 1 151 ? 16.684 6.664 -37.535 1.00 90.25 151 HIS A O 1
ATOM 1157 N N . GLY A 1 152 ? 18.474 6.020 -38.725 1.00 89.38 152 GLY A N 1
ATOM 1158 C CA . GLY A 1 152 ? 19.326 7.154 -38.360 1.00 89.38 152 GLY A CA 1
ATOM 1159 C C . GLY A 1 152 ? 19.885 7.116 -36.936 1.00 89.38 152 GLY A C 1
ATOM 1160 O O . GLY A 1 152 ? 20.432 8.117 -36.475 1.00 89.38 152 GLY A O 1
ATOM 1161 N N . LEU A 1 153 ? 19.775 5.990 -36.226 1.00 92.12 153 LEU A N 1
ATOM 1162 C CA . LEU A 1 153 ? 20.376 5.828 -34.904 1.00 92.12 153 LEU A CA 1
ATOM 1163 C C . LEU A 1 153 ? 21.797 5.295 -35.049 1.00 92.12 153 LEU A C 1
ATOM 1165 O O . LEU A 1 153 ? 22.026 4.239 -35.638 1.00 92.12 153 LEU A O 1
ATOM 1169 N N . ARG A 1 154 ? 22.771 5.998 -34.469 1.00 93.31 154 ARG A N 1
ATOM 1170 C CA . ARG A 1 154 ? 24.163 5.545 -34.480 1.00 93.31 154 ARG A CA 1
ATOM 1171 C C . ARG A 1 154 ? 24.291 4.355 -33.537 1.00 93.31 154 ARG A C 1
ATOM 1173 O O . ARG A 1 154 ? 23.951 4.471 -32.356 1.00 93.31 154 ARG A O 1
ATOM 1180 N N . THR A 1 155 ? 24.831 3.240 -34.030 1.00 94.25 155 THR A N 1
ATOM 1181 C CA . THR A 1 155 ? 25.060 2.041 -33.214 1.00 94.25 155 THR A CA 1
ATOM 1182 C C . THR A 1 155 ? 26.517 1.593 -33.157 1.00 94.25 155 THR A C 1
ATOM 1184 O O . THR A 1 155 ? 27.346 1.971 -33.980 1.00 94.25 155 THR A O 1
ATOM 1187 N N . SER A 1 156 ? 26.847 0.784 -32.150 1.00 93.38 156 SER A N 1
ATOM 1188 C CA . SER A 1 156 ? 28.102 0.033 -32.065 1.00 93.38 156 SER A CA 1
ATOM 1189 C C . SER A 1 156 ? 27.844 -1.388 -31.567 1.00 93.38 156 SER A C 1
ATOM 1191 O O . SER A 1 156 ? 26.999 -1.608 -30.695 1.00 93.38 156 SER A O 1
ATOM 1193 N N . LYS A 1 157 ? 28.585 -2.348 -32.129 1.00 90.69 157 LYS A N 1
ATOM 1194 C CA . LYS A 1 157 ? 28.589 -3.753 -31.708 1.00 90.69 157 LYS A CA 1
ATOM 1195 C C . LYS A 1 157 ? 29.479 -3.929 -30.484 1.00 90.69 157 LYS A C 1
ATOM 1197 O O . LYS A 1 157 ? 30.593 -3.404 -30.449 1.00 90.69 157 LYS A O 1
ATOM 1202 N N . ILE A 1 158 ? 29.007 -4.685 -29.500 1.00 86.56 158 ILE A N 1
ATOM 1203 C CA . ILE A 1 158 ? 29.798 -5.112 -28.347 1.00 86.56 158 ILE A CA 1
ATOM 1204 C C . ILE A 1 158 ? 29.785 -6.637 -28.304 1.00 86.56 158 ILE A C 1
ATOM 1206 O O . ILE A 1 158 ? 28.744 -7.251 -28.091 1.00 86.56 158 ILE A O 1
ATOM 1210 N N . SER A 1 159 ? 30.965 -7.227 -28.468 1.00 77.06 159 SER A N 1
ATOM 1211 C CA . SER A 1 159 ? 31.203 -8.663 -28.358 1.00 77.06 159 SER A CA 1
ATOM 1212 C C . SER A 1 159 ? 32.141 -8.917 -27.175 1.00 77.06 159 SER A C 1
ATOM 1214 O O . SER A 1 159 ? 33.341 -8.683 -27.313 1.00 77.06 159 SER A O 1
ATOM 1216 N N . SER A 1 160 ? 31.596 -9.310 -26.013 1.00 68.69 160 SER A N 1
ATOM 1217 C CA . SER A 1 160 ? 32.278 -9.986 -24.878 1.00 68.69 160 SER A CA 1
ATOM 1218 C C . SER A 1 160 ? 31.735 -9.521 -23.512 1.00 68.69 160 SER A C 1
ATOM 1220 O O . SER A 1 160 ? 31.623 -8.315 -23.282 1.00 68.69 160 SER A O 1
ATOM 1222 N N . PRO A 1 161 ? 31.429 -10.432 -22.563 1.00 76.12 161 PRO A N 1
ATOM 1223 C CA . PRO A 1 161 ? 31.209 -11.867 -22.756 1.00 76.12 161 PRO A CA 1
ATOM 1224 C C . PRO A 1 161 ? 29.888 -12.159 -23.484 1.00 76.12 161 PRO A C 1
ATOM 1226 O O . PRO A 1 161 ? 29.697 -13.275 -23.935 1.00 76.12 161 PRO A O 1
ATOM 1229 N N . ARG A 1 162 ? 28.991 -11.171 -23.613 1.00 83.31 162 ARG A N 1
ATOM 1230 C CA . ARG A 1 162 ? 27.665 -11.283 -24.245 1.00 83.31 162 ARG A CA 1
ATOM 1231 C C . ARG A 1 162 ? 27.573 -10.374 -25.469 1.00 83.31 162 ARG A C 1
ATOM 1233 O O . ARG A 1 162 ? 28.209 -9.321 -25.488 1.00 83.31 162 ARG A O 1
ATOM 1240 N N . GLU A 1 163 ? 26.766 -10.768 -26.449 1.00 88.44 163 GLU A N 1
ATOM 1241 C CA . GLU A 1 163 ? 26.435 -9.935 -27.611 1.00 88.44 163 GLU A CA 1
ATOM 1242 C C . GLU A 1 163 ? 25.493 -8.795 -27.200 1.00 88.44 163 GLU A C 1
ATOM 1244 O O . GLU A 1 163 ? 24.472 -9.014 -26.532 1.00 88.44 163 GLU A O 1
ATOM 1249 N N . ALA A 1 164 ? 25.831 -7.570 -27.603 1.00 92.12 164 ALA A N 1
ATOM 1250 C CA . ALA A 1 164 ? 25.026 -6.394 -27.309 1.00 92.12 164 ALA A CA 1
ATOM 1251 C C . ALA A 1 164 ? 25.141 -5.301 -28.373 1.00 92.12 164 ALA A C 1
ATOM 1253 O O . ALA A 1 164 ? 26.218 -5.058 -28.916 1.00 92.12 164 ALA A O 1
ATOM 1254 N N . VAL A 1 165 ? 24.042 -4.573 -28.581 1.00 93.94 165 VAL A N 1
ATOM 1255 C CA . VAL A 1 165 ? 24.004 -3.372 -29.429 1.00 93.94 165 VAL A CA 1
ATOM 1256 C C . VAL A 1 165 ? 23.977 -2.133 -28.545 1.00 93.94 165 VAL A C 1
ATOM 1258 O O . VAL A 1 165 ? 23.152 -2.017 -27.643 1.00 93.94 165 VAL A O 1
ATOM 1261 N N . SER A 1 166 ? 24.881 -1.190 -28.796 1.00 93.69 166 SER A N 1
ATOM 1262 C CA . SER A 1 166 ? 24.896 0.124 -28.151 1.00 93.69 166 SER A CA 1
ATOM 1263 C C . SER A 1 166 ? 24.357 1.197 -29.083 1.00 93.69 166 SER A C 1
ATOM 1265 O O . SER A 1 166 ? 24.886 1.348 -30.175 1.00 93.69 166 SER A O 1
ATOM 1267 N N . ILE A 1 167 ? 23.371 1.969 -28.631 1.00 94.50 167 ILE A N 1
ATOM 1268 C CA . ILE A 1 167 ? 22.791 3.127 -29.323 1.00 94.50 167 ILE A CA 1
ATOM 1269 C C . ILE A 1 167 ? 23.350 4.393 -28.682 1.00 94.50 167 ILE A C 1
ATOM 1271 O O . ILE A 1 167 ? 23.283 4.529 -27.458 1.00 94.50 167 ILE A O 1
ATOM 1275 N N . TYR A 1 168 ? 23.894 5.315 -29.475 1.00 92.31 168 TYR A N 1
ATOM 1276 C CA . TYR A 1 168 ? 24.375 6.592 -28.946 1.00 92.31 168 TYR A CA 1
ATOM 1277 C C . TYR A 1 168 ? 23.209 7.559 -28.739 1.00 92.31 168 TYR A C 1
ATOM 1279 O O . TYR A 1 168 ? 22.425 7.805 -29.656 1.00 92.31 168 TYR A O 1
ATOM 1287 N N . LYS A 1 169 ? 23.102 8.122 -27.536 1.00 89.06 169 LYS A N 1
ATOM 1288 C CA . LYS A 1 169 ? 21.964 8.957 -27.139 1.00 89.06 169 LYS A CA 1
ATOM 1289 C C . LYS A 1 169 ? 21.888 10.267 -27.927 1.00 89.06 169 LYS A C 1
ATOM 1291 O O . LYS A 1 169 ? 20.793 10.740 -28.197 1.00 89.06 169 LYS A O 1
ATOM 1296 N N . ASP A 1 170 ? 23.019 10.828 -28.349 1.00 87.75 170 ASP A N 1
ATOM 1297 C CA . ASP A 1 170 ? 23.055 12.037 -29.183 1.00 87.75 170 ASP A CA 1
ATOM 1298 C C . ASP A 1 170 ? 22.356 11.848 -30.539 1.00 87.75 170 ASP A C 1
ATOM 1300 O O . ASP A 1 170 ? 21.669 12.756 -31.000 1.00 87.75 170 ASP A O 1
ATOM 1304 N N . SER A 1 171 ? 22.434 10.652 -31.134 1.00 89.50 171 SER A N 1
ATOM 1305 C CA . SER A 1 171 ? 21.702 10.324 -32.369 1.00 89.50 171 SER A CA 1
ATOM 1306 C C . SER A 1 171 ? 20.177 10.278 -32.188 1.00 89.50 171 SER A C 1
ATOM 1308 O O . SER A 1 171 ? 19.434 10.415 -33.158 1.00 89.50 171 SER A O 1
ATOM 1310 N N . CYS A 1 172 ? 19.698 10.169 -30.944 1.00 86.38 172 CYS A N 1
ATOM 1311 C CA . CYS A 1 172 ? 18.279 10.284 -30.611 1.00 86.38 172 CYS A CA 1
ATOM 1312 C C . CYS A 1 172 ? 17.810 11.746 -30.516 1.00 86.38 172 CYS A C 1
ATOM 1314 O O . CYS A 1 172 ? 16.614 11.998 -30.604 1.00 86.38 172 CYS A O 1
ATOM 1316 N N . CYS A 1 173 ? 18.738 12.693 -30.333 1.00 79.19 173 CYS A N 1
ATOM 1317 C CA . CYS A 1 173 ? 18.447 14.114 -30.116 1.00 79.19 173 CYS A CA 1
ATOM 1318 C C . CYS A 1 173 ? 18.629 14.983 -31.369 1.00 79.19 173 CYS A C 1
ATOM 1320 O O . CYS A 1 173 ? 18.237 16.146 -31.350 1.00 79.19 173 CYS A O 1
ATOM 1322 N N . GLN A 1 174 ? 19.253 14.468 -32.434 1.00 71.25 174 GLN A N 1
ATOM 1323 C CA . GLN A 1 174 ? 19.415 15.216 -33.684 1.00 71.25 174 GLN A CA 1
ATOM 1324 C C . GLN A 1 174 ? 18.047 15.377 -34.364 1.00 71.25 174 GLN A C 1
ATOM 1326 O O . GLN A 1 174 ? 17.466 14.398 -34.853 1.00 71.25 174 GLN A O 1
ATOM 1331 N N . GLY A 1 175 ? 17.532 16.608 -34.281 1.00 58.19 175 GLY A N 1
ATOM 1332 C CA . GLY A 1 175 ? 16.241 17.049 -34.803 1.00 58.19 175 GLY A CA 1
ATOM 1333 C C . GLY A 1 175 ? 16.253 17.256 -36.314 1.00 58.19 175 GLY A C 1
ATOM 1334 O O . GLY A 1 175 ? 17.314 17.492 -36.876 1.00 58.19 175 GLY A O 1
ATOM 1335 N N . ASP A 1 176 ? 15.064 17.088 -36.897 1.00 57.19 176 ASP A N 1
ATOM 1336 C CA . ASP A 1 176 ? 14.479 17.498 -38.194 1.00 57.19 176 ASP A CA 1
ATOM 1337 C C . ASP A 1 176 ? 15.307 17.688 -39.480 1.00 57.19 176 ASP A C 1
ATOM 1339 O O . ASP A 1 176 ? 14.708 17.830 -40.537 1.00 57.19 176 ASP A O 1
ATOM 1343 N N . ASP A 1 177 ? 16.632 17.577 -39.473 1.00 61.88 177 ASP A N 1
ATOM 1344 C CA . ASP A 1 177 ? 17.463 17.607 -40.686 1.00 61.88 177 ASP A CA 1
ATOM 1345 C C . ASP A 1 177 ? 17.412 16.273 -41.463 1.00 61.88 177 ASP A C 1
ATOM 1347 O O . ASP A 1 177 ? 18.097 16.092 -42.473 1.00 61.88 177 ASP A O 1
ATOM 1351 N N . ALA A 1 178 ? 16.622 15.303 -40.988 1.00 60.56 178 ALA A N 1
ATOM 1352 C CA . ALA A 1 178 ? 16.350 14.080 -41.727 1.00 60.56 178 ALA A CA 1
ATOM 1353 C C . ALA A 1 178 ? 15.447 14.408 -42.931 1.00 60.56 178 ALA A C 1
ATOM 1355 O O . ALA A 1 178 ? 14.506 15.183 -42.779 1.00 60.56 178 ALA A O 1
ATOM 1356 N N . PRO A 1 179 ? 15.700 13.822 -44.116 1.00 59.31 179 PRO A N 1
ATOM 1357 C CA . PRO A 1 179 ? 14.864 14.052 -45.290 1.00 59.31 179 PRO A CA 1
ATOM 1358 C C . PRO A 1 179 ? 13.390 13.796 -44.951 1.00 59.31 179 PRO A C 1
ATOM 1360 O O . PRO A 1 179 ? 13.096 12.834 -44.241 1.00 59.31 179 PRO A O 1
ATOM 1363 N N . ASP A 1 180 ? 12.485 14.619 -45.496 1.00 66.69 180 ASP A N 1
ATOM 1364 C CA . ASP A 1 180 ? 11.014 14.574 -45.333 1.00 66.69 180 ASP A CA 1
ATOM 1365 C C . ASP A 1 180 ? 10.349 13.256 -45.801 1.00 66.69 180 ASP A C 1
ATOM 1367 O O . ASP A 1 180 ? 9.141 13.189 -46.038 1.00 66.69 180 ASP A O 1
ATOM 1371 N N . ASP A 1 181 ? 11.114 12.173 -45.946 1.00 69.44 181 ASP A N 1
ATOM 1372 C CA . ASP A 1 181 ? 10.569 10.844 -46.139 1.00 69.44 181 ASP A CA 1
ATOM 1373 C C . ASP A 1 181 ? 9.809 10.421 -44.873 1.00 69.44 181 ASP A C 1
ATOM 1375 O O . ASP A 1 181 ? 10.380 9.956 -43.877 1.00 69.44 181 ASP A O 1
ATOM 1379 N N . SER A 1 182 ? 8.484 10.596 -44.935 1.00 73.31 182 SER A N 1
ATOM 1380 C CA . SER A 1 182 ? 7.533 10.338 -43.846 1.00 73.31 182 SER A CA 1
ATOM 1381 C C . SER A 1 182 ? 7.745 8.980 -43.181 1.00 73.31 182 SER A C 1
ATOM 1383 O O . SER A 1 182 ? 7.538 8.815 -41.983 1.00 73.31 182 SER A O 1
ATOM 1385 N N . TYR A 1 183 ? 8.220 8.012 -43.955 1.00 79.56 183 TYR A N 1
ATOM 1386 C CA . TYR A 1 183 ? 8.411 6.652 -43.515 1.00 79.56 183 TYR A CA 1
ATOM 1387 C C . TYR A 1 183 ? 9.608 6.466 -42.569 1.00 79.56 183 TYR A C 1
ATOM 1389 O O . TYR A 1 183 ? 9.519 5.754 -41.562 1.00 79.56 183 TYR A O 1
ATOM 1397 N N . LEU A 1 184 ? 10.748 7.086 -42.893 1.00 80.50 184 LEU A N 1
ATOM 1398 C CA . LEU A 1 184 ? 11.947 6.999 -42.058 1.00 80.50 184 LEU A CA 1
ATOM 1399 C C . LEU A 1 184 ? 11.708 7.707 -40.726 1.00 80.50 184 LEU A C 1
ATOM 1401 O O . LEU A 1 184 ? 12.122 7.188 -39.685 1.00 80.50 184 LEU A O 1
ATOM 1405 N N . LYS A 1 185 ? 10.981 8.833 -40.771 1.00 84.12 185 LYS A N 1
ATOM 1406 C CA . LYS A 1 185 ? 10.530 9.580 -39.594 1.00 84.12 185 LYS A CA 1
ATOM 1407 C C . LYS A 1 185 ? 9.616 8.730 -38.708 1.00 84.12 185 LYS A C 1
ATOM 1409 O O . LYS A 1 185 ? 9.934 8.558 -37.536 1.00 84.12 185 LYS A O 1
ATOM 1414 N N . ASP A 1 186 ? 8.589 8.089 -39.270 1.00 84.06 186 ASP A N 1
ATOM 1415 C CA . ASP A 1 186 ? 7.688 7.194 -38.524 1.00 84.06 186 ASP A CA 1
ATOM 1416 C C . ASP A 1 186 ? 8.439 6.041 -37.831 1.00 84.06 186 ASP A C 1
ATOM 1418 O O . ASP A 1 186 ? 8.168 5.706 -36.672 1.00 84.06 186 ASP A O 1
ATOM 1422 N N . GLY A 1 187 ? 9.400 5.425 -38.529 1.00 87.38 187 GLY A N 1
ATOM 1423 C CA . GLY A 1 187 ? 10.219 4.349 -37.968 1.00 87.38 187 GLY A CA 1
ATOM 1424 C C . GLY A 1 187 ? 11.158 4.827 -36.856 1.00 87.38 187 GLY A C 1
ATOM 1425 O O . GLY A 1 187 ? 11.272 4.165 -35.819 1.00 87.38 187 GLY A O 1
ATOM 1426 N N . LYS A 1 188 ? 11.789 5.997 -37.031 1.00 89.12 188 LYS A N 1
ATOM 1427 C CA . LYS A 1 188 ? 12.613 6.632 -35.992 1.00 89.12 188 LYS A CA 1
ATOM 1428 C C . LYS A 1 188 ? 11.763 6.974 -34.769 1.00 89.12 188 LYS A C 1
ATOM 1430 O O . LYS A 1 188 ? 12.141 6.601 -33.661 1.00 89.12 188 LYS A O 1
ATOM 1435 N N . ASP A 1 189 ? 10.594 7.578 -34.959 1.00 89.62 189 ASP A N 1
ATOM 1436 C CA . ASP A 1 189 ? 9.666 7.928 -33.880 1.00 89.62 189 ASP A CA 1
ATOM 1437 C C . ASP A 1 189 ? 9.199 6.691 -33.109 1.00 89.62 189 ASP A C 1
ATOM 1439 O O . ASP A 1 189 ? 9.230 6.684 -31.877 1.00 89.62 189 ASP A O 1
ATOM 1443 N N . PHE A 1 190 ? 8.851 5.602 -33.804 1.00 91.19 190 PHE A N 1
ATOM 1444 C CA . PHE A 1 190 ? 8.514 4.330 -33.160 1.00 91.19 190 PHE A CA 1
ATOM 1445 C C . PHE A 1 190 ? 9.650 3.822 -32.258 1.00 91.19 190 PHE A C 1
ATOM 1447 O O . PHE A 1 190 ? 9.409 3.421 -31.114 1.00 91.19 190 PHE A O 1
ATOM 1454 N N . LEU A 1 191 ? 10.895 3.854 -32.744 1.00 92.06 191 LEU A N 1
ATOM 1455 C CA . LEU A 1 191 ? 12.065 3.426 -31.973 1.00 92.06 191 LEU A CA 1
ATOM 1456 C C . LEU A 1 191 ? 12.341 4.364 -30.791 1.00 92.06 191 LEU A C 1
ATOM 1458 O O . LEU A 1 191 ? 12.603 3.891 -29.684 1.00 92.06 191 LEU A O 1
ATOM 1462 N N . LEU A 1 192 ? 12.211 5.678 -30.980 1.00 92.44 192 LEU A N 1
ATOM 1463 C CA . LEU A 1 192 ? 12.347 6.661 -29.904 1.00 92.44 192 LEU A CA 1
ATOM 1464 C C . LEU A 1 192 ? 11.294 6.450 -28.811 1.00 92.44 192 LEU A C 1
ATOM 1466 O O . LEU A 1 192 ? 11.649 6.443 -27.631 1.00 92.44 192 LEU A O 1
ATOM 1470 N N . VAL A 1 193 ? 10.031 6.196 -29.171 1.00 91.88 193 VAL A N 1
ATOM 1471 C CA . VAL A 1 193 ? 8.976 5.854 -28.199 1.00 91.88 193 VAL A CA 1
ATOM 1472 C C . VAL A 1 193 ? 9.284 4.525 -27.508 1.00 91.88 193 VAL A C 1
ATOM 1474 O O . VAL A 1 193 ? 9.140 4.412 -26.289 1.00 91.88 193 VAL A O 1
ATOM 1477 N N . THR A 1 194 ? 9.764 3.525 -28.255 1.00 92.88 194 THR A N 1
ATOM 1478 C CA . THR A 1 194 ? 10.161 2.217 -27.703 1.00 92.88 194 THR A CA 1
ATOM 1479 C C . THR A 1 194 ? 11.239 2.360 -26.629 1.00 92.88 194 THR A C 1
ATOM 1481 O O . THR A 1 194 ? 11.177 1.678 -25.608 1.00 92.88 194 THR A O 1
ATOM 1484 N N . PHE A 1 195 ? 12.195 3.271 -26.822 1.00 92.75 195 PHE A N 1
ATOM 1485 C CA . PHE A 1 195 ? 13.269 3.541 -25.864 1.00 92.75 195 PHE A CA 1
ATOM 1486 C C . PHE A 1 195 ? 12.952 4.660 -24.859 1.00 92.75 195 PHE A C 1
ATOM 1488 O O . PHE A 1 195 ? 13.805 4.975 -24.036 1.00 92.75 195 PHE A O 1
ATOM 1495 N N . GLY A 1 196 ? 11.756 5.256 -24.893 1.00 91.56 196 GLY A N 1
ATOM 1496 C CA . GLY A 1 196 ? 11.344 6.319 -23.965 1.00 91.56 196 GLY A CA 1
ATOM 1497 C C . GLY A 1 196 ? 12.023 7.677 -24.193 1.00 91.56 196 GLY A C 1
ATOM 1498 O O . GLY A 1 196 ? 12.043 8.519 -23.292 1.00 91.56 196 GLY A O 1
ATOM 1499 N N . LEU A 1 197 ? 12.592 7.887 -25.380 1.00 92.38 197 LEU A N 1
ATOM 1500 C CA . LEU A 1 197 ? 13.337 9.086 -25.778 1.00 92.38 197 LEU A CA 1
ATOM 1501 C C . LEU A 1 197 ? 12.536 10.024 -26.691 1.00 92.38 197 LEU A C 1
ATOM 1503 O O . LEU A 1 197 ? 13.083 11.007 -27.182 1.00 92.38 197 LEU A O 1
ATOM 1507 N N . TYR A 1 198 ? 11.258 9.734 -26.935 1.00 92.12 198 TYR A N 1
ATOM 1508 C CA . TYR A 1 198 ? 10.417 10.591 -27.762 1.00 92.12 198 TYR A CA 1
ATOM 1509 C C . TYR A 1 198 ? 10.195 11.973 -27.103 1.00 92.12 198 TYR A C 1
ATOM 1511 O O . TYR A 1 198 ? 9.959 12.018 -25.891 1.00 92.12 198 TYR A O 1
ATOM 1519 N N . PRO A 1 199 ? 10.215 13.101 -27.847 1.00 88.62 199 PRO A N 1
ATOM 1520 C CA . PRO A 1 199 ? 10.067 14.442 -27.267 1.00 88.62 199 PRO A CA 1
ATOM 1521 C C . PRO A 1 199 ? 8.809 14.637 -26.409 1.00 88.62 199 PRO A C 1
ATOM 1523 O O . PRO A 1 199 ? 8.863 15.308 -25.383 1.00 88.62 199 PRO A O 1
ATOM 1526 N N . GLN A 1 200 ? 7.690 14.007 -26.781 1.00 89.38 200 GLN A N 1
ATOM 1527 C CA . GLN A 1 200 ? 6.423 14.066 -26.034 1.00 89.38 200 GLN A CA 1
ATOM 1528 C C . GLN A 1 200 ? 6.106 12.736 -25.333 1.00 89.38 200 GLN A C 1
ATOM 1530 O O . GLN A 1 200 ? 4.943 12.362 -25.167 1.00 89.38 200 GLN A O 1
ATOM 1535 N N . GLN A 1 201 ? 7.138 11.982 -24.927 1.00 91.31 201 GLN A N 1
ATOM 1536 C CA . GLN A 1 201 ? 6.964 10.675 -24.285 1.00 91.31 201 GLN A CA 1
ATOM 1537 C C . GLN A 1 201 ? 6.021 10.750 -23.078 1.00 91.31 201 GLN A C 1
ATOM 1539 O O . GLN A 1 201 ? 5.181 9.871 -22.909 1.00 91.31 201 GLN A O 1
ATOM 1544 N N . HIS A 1 202 ? 6.126 11.796 -22.251 1.00 88.62 202 HIS A N 1
ATOM 1545 C CA . HIS A 1 202 ? 5.276 11.953 -21.069 1.00 88.62 202 HIS A CA 1
ATOM 1546 C C . HIS A 1 202 ? 3.780 12.015 -21.425 1.00 88.62 202 HIS A C 1
ATOM 1548 O O . HIS A 1 202 ? 2.969 11.310 -20.817 1.00 88.62 202 HIS A O 1
ATOM 1554 N N . ASP A 1 203 ? 3.418 12.803 -22.439 1.00 88.69 203 ASP A N 1
ATOM 1555 C CA . ASP A 1 203 ? 2.030 12.954 -22.881 1.00 88.69 203 ASP A CA 1
ATOM 1556 C C . ASP A 1 203 ? 1.499 11.667 -23.519 1.00 88.69 203 ASP A C 1
ATOM 1558 O O . ASP A 1 203 ? 0.368 11.257 -23.239 1.00 88.69 203 ASP A O 1
ATOM 1562 N N . LEU A 1 204 ? 2.335 10.975 -24.303 1.00 89.25 204 LEU A N 1
ATOM 1563 C CA . LEU A 1 204 ? 1.999 9.672 -24.882 1.00 89.25 204 LEU A CA 1
ATOM 1564 C C . LEU A 1 204 ? 1.774 8.605 -23.806 1.00 89.25 204 LEU A C 1
ATOM 1566 O O . LEU A 1 204 ? 0.793 7.865 -23.877 1.00 89.25 204 LEU A O 1
ATOM 1570 N N . GLU A 1 205 ? 2.637 8.536 -22.791 1.00 89.50 205 GLU A N 1
ATOM 1571 C CA . GLU A 1 205 ? 2.483 7.610 -21.664 1.00 89.50 205 GLU A CA 1
ATOM 1572 C C . GLU A 1 205 ? 1.202 7.892 -20.880 1.00 89.50 205 GLU A C 1
ATOM 1574 O O . GLU A 1 205 ? 0.463 6.966 -20.527 1.00 89.50 205 GLU A O 1
ATOM 1579 N N . LYS A 1 206 ? 0.911 9.172 -20.627 1.00 87.94 206 LYS A N 1
ATOM 1580 C CA . LYS A 1 206 ? -0.314 9.595 -19.949 1.00 87.94 206 LYS A CA 1
ATOM 1581 C C . LYS A 1 206 ? -1.545 9.181 -20.750 1.00 87.94 206 LYS A C 1
ATOM 1583 O O . LYS A 1 206 ? -2.417 8.511 -20.199 1.00 87.94 206 LYS A O 1
ATOM 1588 N N . TYR A 1 207 ? -1.580 9.501 -22.043 1.00 86.69 207 TYR A N 1
ATOM 1589 C CA . TYR A 1 207 ? -2.678 9.136 -22.936 1.00 86.69 207 TYR A CA 1
ATOM 1590 C C . TYR A 1 207 ? -2.859 7.616 -23.039 1.00 86.69 207 TYR A C 1
ATOM 1592 O O . TYR A 1 207 ? -3.976 7.105 -22.925 1.00 86.69 207 TYR A O 1
ATOM 1600 N N . TYR A 1 208 ? -1.763 6.869 -23.185 1.00 90.19 208 TYR A N 1
ATOM 1601 C CA . TYR A 1 208 ? -1.789 5.411 -23.203 1.00 90.19 208 TYR A CA 1
ATOM 1602 C C . TYR A 1 208 ? -2.392 4.845 -21.913 1.00 90.19 208 TYR A C 1
ATOM 1604 O O . TYR A 1 208 ? -3.319 4.032 -21.980 1.00 90.19 208 TYR A O 1
ATOM 1612 N N . LYS A 1 209 ? -1.928 5.301 -20.743 1.00 87.12 209 LYS A N 1
ATOM 1613 C CA . LYS A 1 209 ? -2.422 4.836 -19.437 1.00 87.12 209 LYS A CA 1
ATOM 1614 C C . LYS A 1 209 ? -3.909 5.130 -19.233 1.00 87.12 209 LYS A C 1
ATOM 1616 O O . LYS A 1 209 ? -4.611 4.257 -18.725 1.00 87.12 209 LYS A O 1
ATOM 1621 N N . THR A 1 210 ? -4.390 6.310 -19.627 1.00 82.88 210 THR A N 1
ATOM 1622 C CA . THR A 1 210 ? -5.789 6.711 -19.405 1.00 82.88 210 THR A CA 1
ATOM 1623 C C . THR A 1 210 ? -6.755 6.124 -20.429 1.00 82.88 210 THR A C 1
ATOM 1625 O O . THR A 1 210 ? -7.879 5.782 -20.070 1.00 82.88 210 THR A O 1
ATOM 1628 N N . CYS A 1 211 ? -6.342 6.001 -21.694 1.00 83.56 211 CYS A N 1
ATOM 1629 C CA . CYS A 1 211 ? -7.270 5.744 -22.802 1.00 83.56 211 CYS A CA 1
ATOM 1630 C C . CYS A 1 211 ? -7.112 4.359 -23.443 1.00 83.56 211 CYS A C 1
ATOM 1632 O O . CYS A 1 211 ? -8.092 3.812 -23.942 1.00 83.56 211 CYS A O 1
ATOM 1634 N N . ILE A 1 212 ? -5.902 3.788 -23.466 1.00 87.25 212 ILE A N 1
ATOM 1635 C CA . ILE A 1 212 ? -5.594 2.618 -24.312 1.00 87.25 212 ILE A CA 1
ATOM 1636 C C . ILE A 1 212 ? -5.294 1.370 -23.482 1.00 87.25 212 ILE A C 1
ATOM 1638 O O . ILE A 1 212 ? -5.794 0.286 -23.788 1.00 87.25 212 ILE A O 1
ATOM 1642 N N . LYS A 1 213 ? -4.482 1.512 -22.429 1.00 89.50 213 LYS A N 1
ATOM 1643 C CA . LYS A 1 213 ? -3.856 0.407 -21.694 1.00 89.50 213 LYS A CA 1
ATOM 1644 C C . LYS A 1 213 ? -4.843 -0.688 -21.303 1.00 89.50 213 LYS A C 1
ATOM 1646 O O . LYS A 1 213 ? -4.583 -1.855 -21.576 1.00 89.50 213 LYS A O 1
ATOM 1651 N N . ASN A 1 214 ? -5.963 -0.331 -20.676 1.00 88.12 214 ASN A N 1
ATOM 1652 C CA . ASN A 1 214 ? -6.918 -1.317 -20.160 1.00 88.12 214 ASN A CA 1
ATOM 1653 C C . ASN A 1 214 ? -7.569 -2.131 -21.286 1.00 88.12 214 ASN A C 1
ATOM 1655 O O . ASN A 1 214 ? -7.633 -3.355 -21.192 1.00 88.12 214 ASN A O 1
ATOM 1659 N N . ALA A 1 215 ? -7.991 -1.469 -22.367 1.00 86.38 215 ALA A N 1
ATOM 1660 C CA . ALA A 1 215 ? -8.575 -2.137 -23.527 1.00 86.38 215 ALA A CA 1
ATOM 1661 C C . ALA A 1 215 ? -7.546 -3.039 -24.228 1.00 86.38 215 ALA A C 1
ATOM 1663 O O . ALA A 1 215 ? -7.835 -4.197 -24.529 1.00 86.38 215 ALA A O 1
ATOM 1664 N N . TYR A 1 216 ? -6.317 -2.547 -24.401 1.00 88.31 216 TYR A N 1
ATOM 1665 C CA . TYR A 1 216 ? -5.222 -3.316 -24.991 1.00 88.31 216 TYR A CA 1
ATOM 1666 C C . TYR A 1 216 ? -4.847 -4.549 -24.150 1.00 88.31 216 TYR A C 1
ATOM 1668 O O . TYR A 1 216 ? -4.736 -5.656 -24.674 1.00 88.31 216 TYR A O 1
ATOM 1676 N N . CYS A 1 217 ? -4.726 -4.402 -22.828 1.00 91.12 217 CYS A N 1
ATOM 1677 C CA . CYS A 1 217 ? -4.433 -5.523 -21.931 1.00 91.12 217 CYS A CA 1
ATOM 1678 C C . CYS A 1 217 ? -5.561 -6.561 -21.921 1.00 91.12 217 CYS A C 1
ATOM 1680 O O . CYS A 1 217 ? -5.291 -7.762 -21.901 1.00 91.12 217 CYS A O 1
ATOM 1682 N N . LEU A 1 218 ? -6.819 -6.114 -21.959 1.00 88.94 218 LEU A N 1
ATOM 1683 C CA . LEU A 1 218 ? -7.969 -7.005 -22.057 1.00 88.94 218 LEU A CA 1
ATOM 1684 C C . LEU A 1 218 ? -7.974 -7.782 -23.380 1.00 88.94 218 LEU A C 1
ATOM 1686 O O . LEU A 1 218 ? -8.230 -8.986 -23.372 1.00 88.94 218 LEU A O 1
ATOM 1690 N N . LEU A 1 219 ? -7.637 -7.128 -24.495 1.00 87.81 219 LEU A N 1
ATOM 1691 C CA . LEU A 1 219 ? -7.496 -7.777 -25.800 1.00 87.81 219 LEU A CA 1
ATOM 1692 C C . LEU A 1 219 ? -6.425 -8.877 -25.763 1.00 87.81 219 LEU A C 1
ATOM 1694 O O . LEU A 1 219 ? -6.699 -10.020 -26.135 1.00 87.81 219 LEU A O 1
ATOM 1698 N N . LEU A 1 220 ? -5.233 -8.559 -25.248 1.00 89.88 220 LEU A N 1
ATOM 1699 C CA . LEU A 1 220 ? -4.145 -9.529 -25.079 1.00 89.88 220 LEU A CA 1
ATOM 1700 C C . LEU A 1 220 ? -4.554 -10.700 -24.176 1.00 89.88 220 LEU A C 1
ATOM 1702 O O . LEU A 1 220 ? -4.220 -11.849 -24.459 1.00 89.88 220 LEU A O 1
ATOM 1706 N N . PHE A 1 221 ? -5.310 -10.429 -23.111 1.00 92.50 221 PHE A N 1
ATOM 1707 C CA . PHE A 1 221 ? -5.823 -11.464 -22.219 1.00 92.50 221 PHE A CA 1
ATOM 1708 C C . PHE A 1 221 ? -6.839 -12.378 -22.908 1.00 92.50 221 PHE A C 1
ATOM 1710 O O . PHE A 1 221 ? -6.749 -13.600 -22.783 1.00 92.50 221 PHE A O 1
ATOM 1717 N N . CYS A 1 222 ? -7.763 -11.815 -23.689 1.00 86.44 222 CYS A N 1
ATOM 1718 C CA . CYS A 1 222 ? -8.713 -12.598 -24.477 1.00 86.44 222 CYS A CA 1
ATOM 1719 C C . CYS A 1 222 ? -7.999 -13.470 -25.517 1.00 86.44 222 CYS A C 1
ATOM 1721 O O . CYS A 1 222 ? -8.347 -14.642 -25.673 1.00 86.44 222 CYS A O 1
ATOM 1723 N N . LYS A 1 223 ? -6.964 -12.933 -26.175 1.00 87.06 223 LYS A N 1
ATOM 1724 C CA . LYS A 1 223 ? -6.116 -13.692 -27.101 1.00 87.06 223 LYS A CA 1
ATOM 1725 C C . LYS A 1 223 ? -5.399 -14.840 -26.389 1.00 87.06 223 LYS A C 1
ATOM 1727 O O . LYS A 1 223 ? -5.455 -15.971 -26.860 1.00 87.06 223 LYS A O 1
ATOM 1732 N N . LYS A 1 224 ? -4.806 -14.582 -25.220 1.00 89.75 224 LYS A N 1
ATOM 1733 C CA . LYS A 1 224 ? -4.124 -15.615 -24.433 1.00 89.75 224 LYS A CA 1
ATOM 1734 C C . LYS A 1 224 ? -5.075 -16.725 -23.984 1.00 89.75 224 LYS A C 1
ATOM 1736 O O . LYS A 1 224 ? -4.716 -17.897 -24.046 1.00 89.75 224 LYS A O 1
ATOM 1741 N N . MET A 1 225 ? -6.290 -16.370 -23.555 1.00 87.75 225 MET A N 1
ATOM 1742 C CA . MET A 1 225 ? -7.324 -17.364 -23.262 1.00 87.75 225 MET A CA 1
ATOM 1743 C C . MET A 1 225 ? -7.638 -18.198 -24.503 1.00 87.75 225 MET A C 1
ATOM 1745 O O . MET A 1 225 ? -7.617 -19.421 -24.413 1.00 87.75 225 MET A O 1
ATOM 1749 N N . ARG A 1 226 ? -7.868 -17.562 -25.659 1.00 85.12 226 ARG A N 1
ATOM 1750 C CA . ARG A 1 226 ? -8.143 -18.262 -26.922 1.00 85.12 226 ARG A CA 1
ATOM 1751 C C . ARG A 1 226 ? -7.044 -19.274 -27.267 1.00 85.12 226 ARG A C 1
ATOM 1753 O O . ARG A 1 226 ? -7.371 -20.428 -27.501 1.00 85.12 226 ARG A O 1
ATOM 1760 N N . GLU A 1 227 ? -5.773 -18.875 -27.216 1.00 86.38 227 GLU A N 1
ATOM 1761 C CA . GLU A 1 227 ? -4.626 -19.759 -27.497 1.00 86.38 227 GLU A CA 1
ATOM 1762 C C . GLU A 1 227 ? -4.602 -21.008 -26.597 1.00 86.38 227 GLU A C 1
ATOM 1764 O O . GLU A 1 227 ? -4.378 -22.118 -27.076 1.00 86.38 227 GLU A O 1
ATOM 1769 N N . GLU A 1 228 ? -4.864 -20.854 -25.294 1.00 85.69 228 GLU A N 1
ATOM 1770 C CA . GLU A 1 228 ? -4.912 -21.997 -24.369 1.00 85.69 228 GLU A CA 1
ATOM 1771 C C . GLU A 1 228 ? -6.137 -22.896 -24.606 1.00 85.69 228 GLU A C 1
ATOM 1773 O O . GLU A 1 228 ? -6.057 -24.102 -24.374 1.00 85.69 228 GLU A O 1
ATOM 1778 N N . TYR A 1 229 ? -7.261 -22.341 -25.072 1.00 80.06 229 TYR A N 1
ATOM 1779 C CA . TYR A 1 229 ? -8.463 -23.117 -25.399 1.00 80.06 229 TYR A CA 1
ATOM 1780 C C . TYR A 1 229 ? -8.354 -23.849 -26.740 1.00 80.06 229 TYR A C 1
ATOM 1782 O O . TYR A 1 229 ? -8.732 -25.018 -26.812 1.00 80.06 229 TYR A O 1
ATOM 1790 N N . ASP A 1 230 ? -7.816 -23.210 -27.779 1.00 82.25 230 ASP A N 1
ATOM 1791 C CA . ASP A 1 230 ? -7.630 -23.847 -29.087 1.00 82.25 230 ASP A CA 1
ATOM 1792 C C . ASP A 1 230 ? -6.617 -25.010 -28.984 1.00 82.25 230 ASP A C 1
ATOM 1794 O O . ASP A 1 230 ? -6.881 -26.101 -29.494 1.00 82.25 230 ASP A O 1
ATOM 1798 N N . GLY A 1 231 ? -5.542 -24.867 -28.192 1.00 79.25 231 GLY A N 1
ATOM 1799 C CA . GLY A 1 231 ? -4.595 -25.965 -27.934 1.00 79.25 231 GLY A CA 1
ATOM 1800 C C . GLY A 1 231 ? -5.202 -27.182 -27.205 1.00 79.25 231 GLY A C 1
ATOM 1801 O O . GLY A 1 231 ? -4.746 -28.319 -27.379 1.00 79.25 231 GLY A O 1
ATOM 1802 N N . LEU A 1 232 ? -6.259 -26.987 -26.407 1.00 72.38 232 LEU A N 1
ATOM 1803 C CA . LEU A 1 232 ? -6.999 -28.091 -25.777 1.00 72.38 232 LEU A CA 1
ATOM 1804 C C . LEU A 1 232 ? -7.889 -28.842 -26.779 1.00 72.38 232 LEU A C 1
ATOM 1806 O O . LEU A 1 232 ? -8.088 -30.048 -26.631 1.00 72.38 232 LEU A O 1
ATOM 1810 N N . LEU A 1 233 ? -8.406 -28.155 -27.798 1.00 68.19 233 LEU A N 1
ATOM 1811 C CA . LEU A 1 233 ? -9.249 -28.765 -28.825 1.00 68.19 233 LEU A CA 1
ATOM 1812 C C . LEU A 1 233 ? -8.413 -29.593 -29.811 1.00 68.19 233 LEU A C 1
ATOM 1814 O O . LEU A 1 233 ? -8.751 -30.749 -30.066 1.00 68.19 233 LEU A O 1
ATOM 1818 N N . GLU A 1 234 ? -7.273 -29.073 -30.271 1.00 75.44 234 GLU A N 1
ATOM 1819 C CA . GLU A 1 234 ? -6.383 -29.782 -31.212 1.00 75.44 234 GLU A CA 1
ATOM 1820 C C . GLU A 1 234 ? -5.763 -31.064 -30.619 1.00 75.44 234 GLU A C 1
ATOM 1822 O O . GLU A 1 234 ? -5.547 -32.066 -31.312 1.00 75.44 234 GLU A O 1
ATOM 1827 N N . SER A 1 235 ? -5.517 -31.076 -29.305 1.00 68.38 235 SER A N 1
ATOM 1828 C CA . SER A 1 235 ? -5.031 -32.270 -28.596 1.00 68.38 235 SER A CA 1
ATOM 1829 C C . SER A 1 235 ? -6.114 -33.341 -28.402 1.00 68.38 235 SER A C 1
ATOM 1831 O O . SER A 1 235 ? -5.800 -34.529 -28.292 1.00 68.38 235 SER A O 1
ATOM 1833 N N . SER A 1 236 ? -7.393 -32.957 -28.415 1.00 64.62 236 SER A N 1
ATOM 1834 C CA . SER A 1 236 ? -8.511 -33.904 -28.324 1.00 64.62 236 SER A CA 1
ATOM 1835 C C . SER A 1 236 ? -8.822 -34.587 -29.661 1.00 64.62 236 SER A C 1
ATOM 1837 O O . SER A 1 236 ? -9.101 -35.784 -29.682 1.00 64.62 236 SER A O 1
ATOM 1839 N N . SER A 1 237 ? -8.674 -33.885 -30.789 1.00 63.31 237 SER A N 1
ATOM 1840 C CA . SER A 1 237 ? -8.937 -34.438 -32.126 1.00 63.31 237 SER A CA 1
ATOM 1841 C C . SER A 1 237 ? -7.841 -35.374 -32.644 1.00 63.31 237 SER A C 1
ATOM 1843 O O . SER A 1 237 ? -8.098 -36.201 -33.512 1.00 63.31 237 SER A O 1
ATOM 1845 N N . SER A 1 238 ? -6.615 -35.269 -32.125 1.00 59.91 238 SER A N 1
ATOM 1846 C CA . SER A 1 238 ? -5.464 -36.061 -32.591 1.00 59.91 238 SER A CA 1
ATOM 1847 C C . SER A 1 238 ? -5.302 -37.420 -31.894 1.00 59.91 238 SER A C 1
ATOM 1849 O O . SER A 1 238 ? -4.538 -38.258 -32.371 1.00 59.91 238 SER A O 1
ATOM 1851 N N . SER A 1 239 ? -6.031 -37.680 -30.802 1.00 57.16 239 SER A N 1
ATOM 1852 C CA . SER A 1 239 ? -5.915 -38.925 -30.020 1.00 57.16 239 SER A CA 1
ATOM 1853 C C . SER A 1 239 ? -6.983 -39.986 -30.329 1.00 57.16 239 SER A C 1
ATOM 1855 O O . SER A 1 239 ? -6.849 -41.122 -29.877 1.00 57.16 239 SER A O 1
ATOM 1857 N N . SER A 1 240 ? -8.001 -39.678 -31.141 1.00 54.62 240 SER A N 1
ATOM 1858 C CA . SER A 1 240 ? -9.100 -40.609 -31.452 1.00 54.62 240 SER A CA 1
ATOM 1859 C C . SER A 1 240 ? -8.848 -41.545 -32.646 1.00 54.62 240 SER A C 1
ATOM 1861 O O . SER A 1 240 ? -9.663 -42.425 -32.908 1.00 54.62 240 SER A O 1
ATOM 1863 N N . SER A 1 241 ? -7.719 -41.434 -33.356 1.00 52.47 241 SER A N 1
ATOM 1864 C CA . SER A 1 241 ? -7.472 -42.191 -34.598 1.00 52.47 241 SER A CA 1
ATOM 1865 C C . SER A 1 241 ? -6.791 -43.564 -34.432 1.00 52.47 241 SER A C 1
ATOM 1867 O O . SER A 1 241 ? -6.393 -44.161 -35.431 1.00 52.47 241 SER A O 1
ATOM 1869 N N . LYS A 1 242 ? -6.645 -44.103 -33.207 1.00 53.44 242 LYS A N 1
ATOM 1870 C CA . LYS A 1 242 ? -5.933 -45.384 -32.964 1.00 53.44 242 LYS A CA 1
ATOM 1871 C C . LYS A 1 242 ? -6.616 -46.401 -32.032 1.00 53.44 242 LYS A C 1
ATOM 1873 O O . LYS A 1 242 ? -5.934 -47.287 -31.523 1.00 53.44 242 LYS A O 1
ATOM 1878 N N . LEU A 1 243 ? -7.931 -46.340 -31.816 1.00 49.38 243 LEU A N 1
ATOM 1879 C CA . LEU A 1 243 ? -8.640 -47.363 -31.028 1.00 49.38 243 LEU A CA 1
ATOM 1880 C C . LEU A 1 243 ? -9.598 -48.185 -31.901 1.00 49.38 243 LEU A C 1
ATOM 1882 O O . LEU A 1 243 ? -10.495 -47.657 -32.551 1.00 49.38 243 LEU A O 1
ATOM 1886 N N . SER A 1 244 ? -9.344 -49.492 -31.923 1.00 51.06 244 SER A N 1
ATOM 1887 C CA . SER A 1 244 ? -10.069 -50.536 -32.650 1.00 51.06 244 SER A CA 1
ATOM 1888 C C . SER A 1 244 ? -11.532 -50.686 -32.192 1.00 51.06 244 SER A C 1
ATOM 1890 O O . SER A 1 244 ? -11.817 -50.515 -31.005 1.00 51.06 244 SER A O 1
ATOM 1892 N N . PRO A 1 245 ? -12.463 -51.049 -33.097 1.00 53.56 245 PRO A N 1
ATOM 1893 C CA . PRO A 1 245 ? -13.891 -51.042 -32.813 1.00 53.56 245 PRO A CA 1
ATOM 1894 C C . PRO A 1 245 ? -14.340 -52.372 -32.198 1.00 53.56 245 PRO A C 1
ATOM 1896 O O . PRO A 1 245 ? -14.530 -53.354 -32.909 1.00 53.56 245 PRO A O 1
ATOM 1899 N N . SER A 1 246 ? -14.584 -52.409 -30.889 1.00 46.78 246 SER A N 1
ATOM 1900 C CA . SER A 1 246 ? -15.512 -53.396 -30.327 1.00 46.78 246 SER A CA 1
ATOM 1901 C C . SER A 1 246 ? -16.034 -52.982 -28.954 1.00 46.78 246 SER A C 1
ATOM 1903 O O . SER A 1 246 ? -15.249 -52.778 -28.033 1.00 46.78 246 SER A O 1
ATOM 1905 N N . LEU A 1 247 ? -17.365 -53.006 -28.849 1.00 44.03 247 LEU A N 1
ATOM 1906 C CA . LEU A 1 247 ? -18.232 -53.001 -27.665 1.00 44.03 247 LEU A CA 1
ATOM 1907 C C . LEU A 1 247 ? -18.874 -51.662 -27.260 1.00 44.03 247 LEU A C 1
ATOM 1909 O O . LEU A 1 247 ? -18.256 -50.674 -26.880 1.00 44.03 247 LEU A O 1
ATOM 1913 N N . SER A 1 248 ? -20.198 -51.725 -27.358 1.00 52.16 248 SER A N 1
ATOM 1914 C CA . SER A 1 248 ? -21.253 -50.769 -27.063 1.00 52.16 248 SER A CA 1
ATOM 1915 C C . SER A 1 248 ? -21.268 -50.247 -25.625 1.00 52.16 248 SER A C 1
ATOM 1917 O O . SER A 1 248 ? -21.266 -51.042 -24.688 1.00 52.16 248 SER A O 1
ATOM 1919 N N . SER A 1 249 ? -21.473 -48.938 -25.445 1.00 47.69 249 SER A N 1
ATOM 1920 C CA . SER A 1 249 ? -22.329 -48.414 -24.364 1.00 47.69 249 SER A CA 1
ATOM 1921 C C . SER A 1 249 ? -22.716 -46.943 -24.599 1.00 47.69 249 SER A C 1
ATOM 1923 O O . SER A 1 249 ? -21.905 -46.022 -24.546 1.00 47.69 249 SER A O 1
ATOM 1925 N N . ASN A 1 250 ? -24.013 -46.733 -24.834 1.00 52.06 250 ASN A N 1
ATOM 1926 C CA . ASN A 1 250 ? -24.695 -45.485 -25.209 1.00 52.06 250 ASN A CA 1
ATOM 1927 C C . ASN A 1 250 ? -24.735 -44.388 -24.115 1.00 52.06 250 ASN A C 1
ATOM 1929 O O . ASN A 1 250 ? -25.585 -43.503 -24.169 1.00 52.06 250 ASN A O 1
ATOM 1933 N N . SER A 1 251 ? -23.839 -44.411 -23.121 1.00 46.59 251 SER A N 1
ATOM 1934 C CA . SER A 1 251 ? -23.865 -43.470 -21.983 1.00 46.59 251 SER A CA 1
ATOM 1935 C C . SER A 1 251 ? -22.804 -42.362 -22.047 1.00 46.59 251 SER A C 1
ATOM 1937 O O . SER A 1 251 ? -22.904 -41.397 -21.289 1.00 46.59 251 SER A O 1
ATOM 1939 N N . LEU A 1 252 ? -21.797 -42.462 -22.926 1.00 49.16 252 LEU A N 1
ATOM 1940 C CA . LEU A 1 252 ? -20.719 -41.461 -23.024 1.00 49.16 252 LEU A CA 1
ATOM 1941 C C . LEU A 1 252 ? -21.066 -40.283 -23.957 1.00 49.16 252 LEU A C 1
ATOM 1943 O O . LEU A 1 252 ? -20.609 -39.159 -23.751 1.00 49.16 252 LEU A O 1
ATOM 1947 N N . HIS A 1 253 ? -21.935 -40.523 -24.943 1.00 53.50 253 HIS A N 1
ATOM 1948 C CA . HIS A 1 253 ? -22.221 -39.580 -26.031 1.00 53.50 253 HIS A CA 1
ATOM 1949 C C . HIS A 1 253 ? -22.940 -38.295 -25.570 1.00 53.50 253 HIS A C 1
ATOM 1951 O O . HIS A 1 253 ? -22.776 -37.237 -26.178 1.00 53.50 253 HIS A O 1
ATOM 1957 N N . VAL A 1 254 ? -23.702 -38.360 -24.469 1.00 55.06 254 VAL A N 1
ATOM 1958 C CA . VAL A 1 254 ? -24.430 -37.206 -23.904 1.00 55.06 254 VAL A CA 1
ATOM 1959 C C . VAL A 1 254 ? -23.481 -36.246 -23.172 1.00 55.06 254 VAL A C 1
ATOM 1961 O O . VAL A 1 254 ? -23.646 -35.027 -23.236 1.00 55.06 254 VAL A O 1
ATOM 1964 N N . LEU A 1 255 ? -22.437 -36.774 -22.524 1.00 53.22 255 LEU A N 1
ATOM 1965 C CA . LEU A 1 255 ? -21.442 -35.962 -21.816 1.00 53.22 255 LEU A CA 1
ATOM 1966 C C . LEU A 1 255 ? -20.504 -35.241 -22.796 1.00 53.22 255 LEU A C 1
ATOM 1968 O O . LEU A 1 255 ? -20.221 -34.058 -22.601 1.00 53.22 255 LEU A O 1
ATOM 1972 N N . GLU A 1 256 ? -20.104 -35.893 -23.891 1.00 55.75 256 GLU A N 1
ATOM 1973 C CA . GLU A 1 256 ? -19.294 -35.263 -24.946 1.00 55.75 256 GLU A CA 1
ATOM 1974 C C . GLU A 1 256 ? -20.050 -34.163 -25.706 1.00 55.75 256 GLU A C 1
ATOM 1976 O O . GLU A 1 256 ? -19.494 -33.087 -25.937 1.00 55.75 256 GLU A O 1
ATOM 1981 N N . GLN A 1 257 ? -21.339 -34.359 -26.012 1.00 58.88 257 GLN A N 1
ATOM 1982 C CA . GLN A 1 257 ? -22.155 -33.313 -26.646 1.00 58.88 257 GLN A CA 1
ATOM 1983 C C . GLN A 1 257 ? -22.321 -32.080 -25.747 1.00 58.88 257 GLN A C 1
ATOM 1985 O O . GLN A 1 257 ? -22.193 -30.952 -26.226 1.00 58.88 257 GLN A O 1
ATOM 1990 N N . SER A 1 258 ? -22.529 -32.271 -24.439 1.00 56.03 258 SER A N 1
ATOM 1991 C CA . SER A 1 258 ? -22.664 -31.150 -23.498 1.00 56.03 258 SER A CA 1
ATOM 1992 C C . SER A 1 258 ? -21.381 -30.311 -23.371 1.00 56.03 258 SER A C 1
ATOM 1994 O O . SER A 1 258 ? -21.448 -29.081 -23.290 1.00 56.03 258 SER A O 1
ATOM 1996 N N . ASN A 1 259 ? -20.208 -30.951 -23.444 1.00 59.31 259 ASN A N 1
ATOM 1997 C CA . ASN A 1 259 ? -18.913 -30.270 -23.396 1.00 59.31 259 ASN A CA 1
ATOM 1998 C C . ASN A 1 259 ? -18.613 -29.505 -24.695 1.00 59.31 259 ASN A C 1
ATOM 2000 O O . ASN A 1 259 ? -18.100 -28.384 -24.636 1.00 59.31 259 ASN A O 1
ATOM 2004 N N . ASN A 1 260 ? -18.993 -30.055 -25.854 1.00 65.12 260 ASN A N 1
ATOM 2005 C CA . ASN A 1 260 ? -18.824 -29.385 -27.148 1.00 65.12 260 ASN A CA 1
ATOM 2006 C C . ASN A 1 260 ? -19.702 -28.130 -27.274 1.00 65.12 260 ASN A C 1
ATOM 2008 O O . ASN A 1 260 ? -19.232 -27.097 -27.752 1.00 65.12 260 ASN A O 1
ATOM 2012 N N . ILE A 1 261 ? -20.947 -28.172 -26.783 1.00 68.25 261 ILE A N 1
ATOM 2013 C CA . ILE A 1 261 ? -21.848 -27.005 -26.798 1.00 68.25 261 ILE A CA 1
ATOM 2014 C C . ILE A 1 261 ? -21.304 -25.879 -25.902 1.00 68.25 261 ILE A C 1
ATOM 2016 O O . ILE A 1 261 ? -21.270 -24.718 -26.316 1.00 68.25 261 ILE A O 1
ATOM 2020 N N . ALA A 1 262 ? -20.823 -26.209 -24.698 1.00 63.12 262 ALA A N 1
ATOM 2021 C CA . ALA A 1 262 ? -20.238 -25.224 -23.787 1.00 63.12 262 ALA A CA 1
ATOM 2022 C C . ALA A 1 262 ? -18.939 -24.604 -24.343 1.00 63.12 262 ALA A C 1
ATOM 2024 O O . ALA A 1 262 ? -18.721 -23.398 -24.200 1.00 63.12 262 ALA A O 1
ATOM 2025 N N . SER A 1 263 ? -18.101 -25.407 -25.010 1.00 67.19 263 SER A N 1
ATOM 2026 C CA . SER A 1 263 ? -16.864 -24.943 -25.653 1.00 67.19 263 SER A CA 1
ATOM 2027 C C . SER A 1 263 ? -17.141 -23.988 -26.823 1.00 67.19 263 SER A C 1
ATOM 2029 O O . SER A 1 263 ? -16.579 -22.890 -26.870 1.00 67.19 263 SER A O 1
ATOM 2031 N N . ASN A 1 264 ? -18.085 -24.340 -27.703 1.00 74.62 264 ASN A N 1
ATOM 2032 C CA . ASN A 1 264 ? -18.475 -23.498 -28.837 1.00 74.62 264 ASN A CA 1
ATOM 2033 C C . ASN A 1 264 ? -19.088 -22.165 -28.380 1.00 74.62 264 ASN A C 1
ATOM 2035 O O . ASN A 1 264 ? -18.711 -21.110 -28.890 1.00 74.62 264 ASN A O 1
ATOM 2039 N N . SER A 1 265 ? -19.949 -22.190 -27.355 1.00 73.69 265 SER A N 1
ATOM 2040 C CA . SER A 1 265 ? -20.540 -20.972 -26.780 1.00 73.69 265 SER A CA 1
ATOM 2041 C C . SER A 1 265 ? -19.485 -20.026 -26.190 1.00 73.69 265 SER A C 1
ATOM 2043 O O . SER A 1 265 ? -19.575 -18.804 -26.342 1.00 73.69 265 SER A O 1
ATOM 2045 N N . MET A 1 266 ? -18.453 -20.567 -25.535 1.00 71.88 266 MET A N 1
ATOM 2046 C CA . MET A 1 266 ? -17.356 -19.759 -25.003 1.00 71.88 266 MET A CA 1
ATOM 2047 C C . MET A 1 266 ? -16.509 -19.134 -26.120 1.00 71.88 266 MET A C 1
ATOM 2049 O O . MET A 1 266 ? -16.153 -17.958 -26.019 1.00 71.88 266 MET A O 1
ATOM 2053 N N . LYS A 1 267 ? -16.217 -19.887 -27.189 1.00 75.69 267 LYS A N 1
ATOM 2054 C CA . LYS A 1 267 ? -15.462 -19.398 -28.354 1.00 75.69 267 LYS A CA 1
ATOM 2055 C C . LYS A 1 267 ? -16.184 -18.245 -29.052 1.00 75.69 267 LYS A C 1
ATOM 2057 O O . LYS A 1 267 ? -15.565 -17.211 -29.306 1.00 75.69 267 LYS A O 1
ATOM 2062 N N . GLU A 1 268 ? -17.490 -18.383 -29.267 1.00 79.44 268 GLU A N 1
ATOM 2063 C CA . GLU A 1 268 ? -18.336 -17.341 -29.858 1.00 79.44 268 GLU A CA 1
ATOM 2064 C C . GLU A 1 268 ? -18.372 -16.078 -28.980 1.00 79.44 268 GLU A C 1
ATOM 2066 O O . GLU A 1 268 ? -18.119 -14.971 -29.459 1.00 79.44 268 GLU A O 1
ATOM 2071 N N . ARG A 1 269 ? -18.567 -16.228 -27.660 1.00 72.81 269 ARG A N 1
ATOM 2072 C CA . ARG A 1 269 ? -18.522 -15.095 -26.715 1.00 72.81 269 ARG A CA 1
ATOM 2073 C C . ARG A 1 269 ? -17.168 -14.384 -26.701 1.00 72.81 269 ARG A C 1
ATOM 2075 O O . ARG A 1 269 ? -17.135 -13.154 -26.675 1.00 72.81 269 ARG A O 1
ATOM 2082 N N . LEU A 1 270 ? -16.060 -15.129 -26.729 1.00 72.31 270 LEU A N 1
ATOM 2083 C CA . LEU A 1 270 ? -14.714 -14.553 -26.809 1.00 72.31 270 LEU A CA 1
ATOM 2084 C C . LEU A 1 270 ? -14.493 -13.808 -28.130 1.00 72.31 270 LEU A C 1
ATOM 2086 O O . LEU A 1 270 ? -13.879 -12.745 -28.120 1.00 72.31 270 LEU A O 1
ATOM 2090 N N . GLN A 1 271 ? -14.984 -14.332 -29.257 1.00 78.19 271 GLN A N 1
ATOM 2091 C CA . GLN A 1 271 ? -14.904 -13.655 -30.556 1.00 78.19 271 GLN A CA 1
ATOM 2092 C C . GLN A 1 271 ? -15.699 -12.347 -30.575 1.00 78.19 271 GLN A C 1
ATOM 2094 O O . GLN A 1 271 ? -15.151 -11.324 -30.984 1.00 78.19 271 GLN A O 1
ATOM 2099 N N . ILE A 1 272 ? -16.939 -12.355 -30.073 1.00 76.31 272 ILE A N 1
ATOM 2100 C CA . ILE A 1 272 ? -17.772 -11.146 -29.975 1.00 76.31 272 ILE A CA 1
ATOM 2101 C C . ILE A 1 272 ? -17.078 -10.090 -29.113 1.00 76.31 272 ILE A C 1
ATOM 2103 O O . ILE A 1 272 ? -16.994 -8.928 -29.512 1.00 76.31 272 ILE A O 1
ATOM 2107 N N . LEU A 1 273 ? -16.552 -10.486 -27.950 1.00 70.31 273 LEU A N 1
ATOM 2108 C CA . LEU A 1 273 ? -15.886 -9.552 -27.048 1.00 70.31 273 LEU A CA 1
ATOM 2109 C C . LEU A 1 273 ? -14.598 -8.987 -27.663 1.00 70.31 273 LEU A C 1
ATOM 2111 O O . LEU A 1 273 ? -14.388 -7.778 -27.615 1.00 70.31 273 LEU A O 1
ATOM 2115 N N . ILE A 1 274 ? -13.768 -9.834 -28.284 1.00 72.56 274 ILE A N 1
ATOM 2116 C CA . ILE A 1 274 ? -12.555 -9.399 -28.995 1.00 72.56 274 ILE A CA 1
ATOM 2117 C C . ILE A 1 274 ? -12.916 -8.379 -30.078 1.00 72.56 274 ILE A C 1
ATOM 2119 O O . ILE A 1 274 ? -12.355 -7.287 -30.084 1.00 72.56 274 ILE A O 1
ATOM 2123 N N . PHE A 1 275 ? -13.920 -8.669 -30.906 1.00 75.31 275 PHE A N 1
ATOM 2124 C CA . PHE A 1 275 ? -14.382 -7.755 -31.950 1.00 75.31 275 PHE A CA 1
ATOM 2125 C C . PHE A 1 275 ? -14.890 -6.417 -31.384 1.00 75.31 275 PHE A C 1
ATOM 2127 O O . PHE A 1 275 ? -14.586 -5.349 -31.922 1.00 75.31 275 PHE A O 1
ATOM 2134 N N . GLN A 1 276 ? -15.641 -6.438 -30.278 1.00 73.44 276 GLN A N 1
ATOM 2135 C CA . GLN A 1 276 ? -16.120 -5.222 -29.610 1.00 73.44 276 GLN A CA 1
ATOM 2136 C C . GLN A 1 276 ? -14.971 -4.376 -29.044 1.00 73.44 276 GLN A C 1
ATOM 2138 O O . GLN A 1 276 ? -14.967 -3.151 -29.217 1.00 73.44 276 GLN A O 1
ATOM 2143 N N . ILE A 1 277 ? -13.991 -5.013 -28.396 1.00 69.19 277 ILE A N 1
ATOM 2144 C CA . ILE A 1 277 ? -12.807 -4.339 -27.850 1.00 69.19 277 ILE A CA 1
ATOM 2145 C C . ILE A 1 277 ? -11.978 -3.742 -28.989 1.00 69.19 277 ILE A C 1
ATOM 2147 O O . ILE A 1 277 ? -11.626 -2.564 -28.937 1.00 69.19 277 ILE A O 1
ATOM 2151 N N . GLU A 1 278 ? -11.710 -4.509 -30.045 1.00 74.62 278 GLU A N 1
ATOM 2152 C CA . GLU A 1 278 ? -10.985 -4.044 -31.232 1.00 74.62 278 GLU A CA 1
ATOM 2153 C C . GLU A 1 278 ? -11.690 -2.859 -31.887 1.00 74.62 278 GLU A C 1
ATOM 2155 O O . GLU A 1 278 ? -11.054 -1.842 -32.165 1.00 74.62 278 GLU A O 1
ATOM 2160 N N . LYS A 1 279 ? -13.010 -2.937 -32.093 1.00 74.94 279 LYS A N 1
ATOM 2161 C CA . LYS A 1 279 ? -13.805 -1.838 -32.658 1.00 74.94 279 LYS A CA 1
ATOM 2162 C C . LYS A 1 279 ? -13.705 -0.573 -31.804 1.00 74.94 279 LYS A C 1
ATOM 2164 O O . LYS A 1 279 ? -13.506 0.515 -32.345 1.00 74.94 279 LYS A O 1
ATOM 2169 N N . THR A 1 280 ? -13.815 -0.715 -30.485 1.00 67.75 280 THR A N 1
ATOM 2170 C CA . THR A 1 280 ? -13.758 0.411 -29.541 1.00 67.75 280 THR A CA 1
ATOM 2171 C C . THR A 1 280 ? -12.367 1.028 -29.498 1.00 67.75 280 THR A C 1
ATOM 2173 O O . THR A 1 280 ? -12.226 2.247 -29.574 1.00 67.75 280 THR A O 1
ATOM 2176 N N . THR A 1 281 ? -11.325 0.200 -29.461 1.00 64.69 281 THR A N 1
ATOM 2177 C CA . THR A 1 281 ? -9.952 0.700 -29.370 1.00 64.69 281 THR A CA 1
ATOM 2178 C C . THR A 1 281 ? -9.535 1.339 -30.693 1.00 64.69 281 THR A C 1
ATOM 2180 O O . THR A 1 281 ? -8.981 2.431 -30.693 1.00 64.69 281 THR A O 1
ATOM 2183 N N . ASN A 1 282 ? -9.920 0.758 -31.836 1.00 69.44 282 ASN A N 1
ATOM 2184 C CA . ASN A 1 282 ? -9.711 1.369 -33.152 1.00 69.44 282 ASN A CA 1
ATOM 2185 C C . ASN A 1 282 ? -10.404 2.731 -33.287 1.00 69.44 282 ASN A C 1
ATOM 2187 O O . ASN A 1 282 ? -9.859 3.629 -33.928 1.00 69.44 282 ASN A O 1
ATOM 2191 N N . ARG A 1 283 ? -11.594 2.897 -32.696 1.00 72.38 283 ARG A N 1
ATOM 2192 C CA . ARG A 1 283 ? -12.300 4.183 -32.664 1.00 72.38 283 ARG A CA 1
ATOM 2193 C C . ARG A 1 283 ? -11.529 5.226 -31.849 1.00 72.38 283 ARG A C 1
ATOM 2195 O O . ARG A 1 283 ? -11.246 6.291 -32.390 1.00 72.38 283 ARG A O 1
ATOM 2202 N N . LEU A 1 284 ? -11.131 4.892 -30.617 1.00 66.00 284 LEU A N 1
ATOM 2203 C CA . LEU A 1 284 ? -10.361 5.785 -29.736 1.00 66.00 284 LEU A CA 1
ATOM 2204 C C . LEU A 1 284 ? -9.057 6.255 -30.398 1.00 66.00 284 LEU A C 1
ATOM 2206 O O . LEU A 1 284 ? -8.721 7.438 -30.348 1.00 66.00 284 LEU A O 1
ATOM 2210 N N . MET A 1 285 ? -8.359 5.349 -31.091 1.00 62.91 285 MET A N 1
ATOM 2211 C CA . MET A 1 285 ? -7.138 5.699 -31.820 1.00 62.91 285 MET A CA 1
ATOM 2212 C C . MET A 1 285 ? -7.403 6.663 -32.982 1.00 62.91 285 MET A C 1
ATOM 2214 O O . MET A 1 285 ? -6.645 7.611 -33.162 1.00 62.91 285 MET A O 1
ATOM 2218 N N . ARG A 1 286 ? -8.476 6.473 -33.765 1.00 67.94 286 ARG A N 1
ATOM 2219 C CA . ARG A 1 286 ? -8.801 7.379 -34.886 1.00 67.94 286 ARG A CA 1
ATOM 2220 C C . ARG A 1 286 ? -9.196 8.773 -34.410 1.00 67.94 286 ARG A C 1
ATOM 2222 O O . ARG A 1 286 ? -8.773 9.755 -35.013 1.00 67.94 286 ARG A O 1
ATOM 2229 N N . GLU A 1 287 ? -9.972 8.857 -33.332 1.00 66.69 287 GLU A N 1
ATOM 2230 C CA . GLU A 1 287 ? -10.390 10.135 -32.747 1.00 66.69 287 GLU A CA 1
ATOM 2231 C C . GLU A 1 287 ? -9.166 10.950 -32.288 1.00 66.69 287 GLU A C 1
ATOM 2233 O O . GLU A 1 287 ? -9.086 12.146 -32.578 1.00 66.69 287 GLU A O 1
ATOM 2238 N N . SER A 1 288 ? -8.149 10.288 -31.716 1.00 58.09 288 SER A N 1
ATOM 2239 C CA . SER A 1 288 ? -6.886 10.928 -31.308 1.00 58.09 288 SER A CA 1
ATOM 2240 C C . SER A 1 288 ? -6.097 11.553 -32.463 1.00 58.09 288 SER A C 1
ATOM 2242 O O . SER A 1 288 ? -5.530 12.630 -32.307 1.00 58.09 288 SER A O 1
ATOM 2244 N N . SER A 1 289 ? -6.113 10.931 -33.647 1.00 51.84 289 SER A N 1
ATOM 2245 C CA . SER A 1 289 ? -5.392 11.429 -34.827 1.00 51.84 289 SER A CA 1
ATOM 2246 C C . SER A 1 289 ? -6.103 12.599 -35.519 1.00 51.84 289 SER A C 1
ATOM 2248 O O . SER A 1 289 ? -5.487 13.324 -36.292 1.00 51.84 289 SER A O 1
ATOM 2250 N N . SER A 1 290 ? -7.401 12.783 -35.259 1.00 53.34 290 SER A N 1
ATOM 2251 C CA . SER A 1 290 ? -8.232 13.813 -35.904 1.00 53.34 290 SER A CA 1
ATOM 2252 C C . SER A 1 290 ? -8.344 15.124 -35.111 1.00 53.34 290 SER A C 1
ATOM 2254 O O . SER A 1 290 ? -8.824 16.129 -35.635 1.00 53.34 290 SER A O 1
ATOM 2256 N N . SER A 1 291 ? -7.882 15.143 -33.858 1.00 46.66 291 SER A N 1
ATOM 2257 C CA . SER A 1 291 ? -8.006 16.281 -32.942 1.00 46.66 291 SER A CA 1
ATOM 2258 C C . SER A 1 291 ? -6.773 17.197 -32.980 1.00 46.66 291 SER A C 1
ATOM 2260 O O . SER A 1 291 ? -6.065 17.350 -31.988 1.00 46.66 291 SER A O 1
ATOM 2262 N N . THR A 1 292 ? -6.526 17.866 -34.106 1.00 43.06 292 THR A N 1
ATOM 2263 C CA . THR A 1 292 ? -5.560 18.987 -34.178 1.00 43.06 292 THR A CA 1
ATOM 2264 C C . THR A 1 292 ? -6.172 20.331 -33.761 1.00 43.06 292 THR A C 1
ATOM 2266 O O . THR A 1 292 ? -5.482 21.345 -33.717 1.00 43.06 292 THR A O 1
ATOM 2269 N N . LYS A 1 293 ? -7.464 20.362 -33.403 1.00 49.12 293 LYS A N 1
ATOM 2270 C CA . LYS A 1 293 ? -8.140 21.536 -32.832 1.00 49.12 293 LYS A CA 1
ATOM 2271 C C . LYS A 1 293 ? -8.646 21.212 -31.433 1.00 49.12 293 LYS A C 1
ATOM 2273 O O . LYS A 1 293 ? -9.738 20.673 -31.268 1.00 49.12 293 LYS A O 1
ATOM 2278 N N . THR A 1 294 ? -7.854 21.582 -30.433 1.00 39.59 294 THR A N 1
ATOM 2279 C CA . THR A 1 294 ? -8.213 21.636 -29.011 1.00 39.59 294 THR A CA 1
ATOM 2280 C C . THR A 1 294 ? -9.362 22.624 -28.784 1.00 39.59 294 THR A C 1
ATOM 2282 O O . THR A 1 294 ? -9.185 23.738 -28.304 1.00 39.59 294 THR A O 1
ATOM 2285 N N . THR A 1 295 ? -10.578 22.221 -29.142 1.00 41.06 295 THR A N 1
ATOM 2286 C CA . THR A 1 295 ? -11.803 22.847 -28.640 1.00 41.06 295 THR A CA 1
ATOM 2287 C C . THR A 1 295 ? -12.330 21.980 -27.503 1.00 41.06 295 THR A C 1
ATOM 2289 O O . THR A 1 295 ? -12.416 20.760 -27.609 1.00 41.06 295 THR A O 1
ATOM 2292 N N . THR A 1 296 ? -12.598 22.620 -26.371 1.00 42.25 296 THR A N 1
ATOM 2293 C CA . THR A 1 296 ? -12.893 22.062 -25.042 1.00 42.25 296 THR A CA 1
ATOM 2294 C C . THR A 1 296 ? -14.265 21.375 -24.939 1.00 42.25 296 THR A C 1
ATOM 2296 O O . THR A 1 296 ? -15.022 21.607 -23.999 1.00 42.25 296 THR A O 1
ATOM 2299 N N . SER A 1 297 ? -14.601 20.499 -25.884 1.00 40.12 297 SER A N 1
ATOM 2300 C CA . SER A 1 297 ? -15.795 19.651 -25.825 1.00 40.12 297 SER A CA 1
ATOM 2301 C C . SER A 1 297 ? -15.543 18.466 -24.881 1.00 40.12 297 SER A C 1
ATOM 2303 O O . SER A 1 297 ? -15.070 17.411 -25.302 1.00 40.12 297 SER A O 1
ATOM 2305 N N . LYS A 1 298 ? -15.838 18.653 -23.591 1.00 48.66 298 LYS A N 1
ATOM 2306 C CA . LYS A 1 298 ? -15.604 17.673 -22.514 1.00 48.66 298 LYS A CA 1
ATOM 2307 C C . LYS A 1 298 ? -16.612 16.514 -22.440 1.00 48.66 298 LYS A C 1
ATOM 2309 O O . LYS A 1 298 ? -16.387 15.608 -21.646 1.00 48.66 298 LYS A O 1
ATOM 2314 N N . ASP A 1 299 ? -17.673 16.484 -23.247 1.00 42.50 299 ASP A N 1
ATOM 2315 C CA . ASP A 1 299 ? -18.880 15.796 -22.768 1.00 42.50 299 ASP A CA 1
ATOM 2316 C C . ASP A 1 299 ? -19.196 14.391 -23.307 1.00 42.50 299 ASP A C 1
ATOM 2318 O O . ASP A 1 299 ? -20.022 13.736 -22.681 1.00 42.50 299 ASP A O 1
ATOM 2322 N N . HIS A 1 300 ? -18.593 13.843 -24.374 1.00 43.00 300 HIS A N 1
ATOM 2323 C CA . HIS A 1 300 ? -19.159 12.617 -25.001 1.00 43.00 300 HIS A CA 1
ATOM 2324 C C . HIS A 1 300 ? -18.222 11.429 -25.296 1.00 43.00 300 HIS A C 1
ATOM 2326 O O . HIS A 1 300 ? -18.647 10.473 -25.950 1.00 43.00 300 HIS A O 1
ATOM 2332 N N . CYS A 1 301 ? -17.000 11.381 -24.760 1.00 47.22 301 CYS A N 1
ATOM 2333 C CA . CYS A 1 301 ? -16.251 10.119 -24.769 1.00 47.22 301 CYS A CA 1
ATOM 2334 C C . CYS A 1 301 ? -16.708 9.245 -23.597 1.00 47.22 301 CYS A C 1
ATOM 2336 O O . CYS A 1 301 ? -16.292 9.454 -22.461 1.00 47.22 301 CYS A O 1
ATOM 2338 N N . GLY A 1 302 ? -17.571 8.262 -23.870 1.00 51.16 302 GLY A N 1
ATOM 2339 C CA . GLY A 1 302 ? -17.867 7.173 -22.939 1.00 51.16 302 GLY A CA 1
ATOM 2340 C C . GLY A 1 302 ? -16.592 6.379 -22.667 1.00 51.16 302 GLY A C 1
ATOM 2341 O O . GLY A 1 302 ? -16.284 5.426 -23.380 1.00 51.16 302 GLY A O 1
ATOM 2342 N N . PHE A 1 303 ? -15.813 6.825 -21.682 1.00 55.28 303 PHE A N 1
ATOM 2343 C CA . PHE A 1 303 ? -14.562 6.195 -21.294 1.00 55.28 303 PHE A CA 1
ATOM 2344 C C . PHE A 1 303 ? -14.834 4.748 -20.885 1.00 55.28 303 PHE A C 1
ATOM 2346 O O . PHE A 1 303 ? -15.668 4.476 -20.020 1.00 55.28 303 PHE A O 1
ATOM 2353 N N . PHE A 1 304 ? -14.100 3.813 -21.491 1.00 56.94 304 PHE A N 1
ATOM 2354 C CA . PHE A 1 304 ? -13.976 2.452 -20.982 1.00 56.94 304 PHE A CA 1
ATOM 2355 C C . PHE A 1 304 ? -13.284 2.556 -19.618 1.00 56.94 304 PHE A C 1
ATOM 2357 O O . PHE A 1 304 ? -12.056 2.602 -19.526 1.00 56.94 304 PHE A O 1
ATOM 2364 N N . SER A 1 305 ? -14.069 2.715 -18.552 1.00 62.47 305 SER A N 1
ATOM 2365 C CA . SER A 1 305 ? -13.505 2.930 -17.224 1.00 62.47 305 SER A CA 1
ATOM 2366 C C . SER A 1 305 ? -12.676 1.708 -16.826 1.00 62.47 305 SER A C 1
ATOM 2368 O O . SER A 1 305 ? -12.993 0.574 -17.203 1.00 62.47 305 SER A O 1
ATOM 2370 N N . SER A 1 306 ? -11.616 1.912 -16.046 1.00 60.84 306 SER A N 1
ATOM 2371 C CA . SER A 1 306 ? -10.837 0.820 -15.440 1.00 60.84 306 SER A CA 1
ATOM 2372 C C . SER A 1 306 ? -11.740 -0.211 -14.751 1.00 60.84 306 SER A C 1
ATOM 2374 O O . SER A 1 306 ? -11.517 -1.419 -14.853 1.00 60.84 306 SER A O 1
ATOM 2376 N N . ARG A 1 307 ? -12.821 0.271 -14.129 1.00 61.56 307 ARG A N 1
ATOM 2377 C CA . ARG A 1 307 ? -13.872 -0.530 -13.504 1.00 61.56 307 ARG A CA 1
ATOM 2378 C C . ARG A 1 307 ? -14.554 -1.481 -14.496 1.00 61.56 307 ARG A C 1
ATOM 2380 O O . ARG A 1 307 ? -14.648 -2.671 -14.203 1.00 61.56 307 ARG A O 1
ATOM 2387 N N . SER A 1 308 ? -14.904 -1.012 -15.697 1.00 76.69 308 SER A N 1
ATOM 2388 C CA . SER A 1 308 ? -15.504 -1.858 -16.744 1.00 76.69 308 SER A CA 1
ATOM 2389 C C . SER A 1 308 ? -14.574 -2.989 -17.206 1.00 76.69 308 SER A C 1
ATOM 2391 O O . SER A 1 308 ? -15.022 -4.119 -17.398 1.00 76.69 308 SER A O 1
ATOM 2393 N N . ALA A 1 309 ? -13.265 -2.731 -17.313 1.00 77.06 309 ALA A N 1
ATOM 2394 C CA . ALA A 1 309 ? -12.294 -3.753 -17.700 1.00 77.06 309 ALA A CA 1
ATOM 2395 C C . ALA A 1 309 ? -12.136 -4.825 -16.608 1.00 77.06 309 ALA A C 1
ATOM 2397 O O . ALA A 1 309 ? -12.130 -6.016 -16.910 1.00 77.06 309 ALA A O 1
ATOM 2398 N N . HIS A 1 310 ? -12.059 -4.432 -15.332 1.00 80.19 310 HIS A N 1
ATOM 2399 C CA . HIS A 1 310 ? -11.971 -5.387 -14.221 1.00 80.19 310 HIS A CA 1
ATOM 2400 C C . HIS A 1 310 ? -13.218 -6.268 -14.090 1.00 80.19 310 HIS A C 1
ATOM 2402 O O . HIS A 1 310 ? -13.086 -7.473 -13.863 1.00 80.19 310 HIS A O 1
ATOM 2408 N N . GLU A 1 311 ? -14.407 -5.694 -14.271 1.00 84.44 311 GLU A N 1
ATOM 2409 C CA . GLU A 1 311 ? -15.673 -6.434 -14.277 1.00 84.44 311 GLU A CA 1
ATOM 2410 C C . GLU A 1 311 ? -15.729 -7.432 -15.444 1.00 84.44 311 GLU A C 1
ATOM 2412 O O . GLU A 1 311 ? -16.067 -8.602 -15.240 1.00 84.44 311 GLU A O 1
ATOM 2417 N N . GLN A 1 312 ? -15.301 -7.021 -16.643 1.00 83.06 312 GLN A N 1
ATOM 2418 C CA . GLN A 1 312 ? -15.208 -7.907 -17.808 1.00 83.06 312 GLN A CA 1
ATOM 2419 C C . GLN A 1 312 ? -14.203 -9.044 -17.588 1.00 83.06 312 GLN A C 1
ATOM 2421 O O . GLN A 1 312 ? -14.518 -10.199 -17.867 1.00 83.06 312 GLN A O 1
ATOM 2426 N N . VAL A 1 313 ? -13.025 -8.766 -17.019 1.00 86.81 313 VAL A N 1
ATOM 2427 C CA . VAL A 1 313 ? -12.043 -9.807 -16.665 1.00 86.81 313 VAL A CA 1
ATOM 2428 C C . VAL A 1 313 ? -12.617 -10.777 -15.640 1.00 86.81 313 VAL A C 1
ATOM 2430 O O . VAL A 1 313 ? -12.477 -11.987 -15.804 1.00 86.81 313 VAL A O 1
ATOM 2433 N N . ALA A 1 314 ? -13.288 -10.286 -14.597 1.00 85.94 314 ALA A N 1
ATOM 2434 C CA . ALA A 1 314 ? -13.915 -11.147 -13.598 1.00 85.94 314 ALA A CA 1
ATOM 2435 C C . ALA A 1 314 ? -14.996 -12.045 -14.224 1.00 85.94 314 ALA A C 1
ATOM 2437 O O . ALA A 1 314 ? -15.041 -13.243 -13.934 1.00 85.94 314 ALA A O 1
ATOM 2438 N N . ALA A 1 315 ? -15.814 -11.498 -15.129 1.00 83.94 315 ALA A N 1
ATOM 2439 C CA . ALA A 1 315 ? -16.815 -12.253 -15.876 1.00 83.94 315 ALA A CA 1
ATOM 2440 C C . ALA A 1 315 ? -16.178 -13.321 -16.783 1.00 83.94 315 ALA A C 1
ATOM 2442 O O . ALA A 1 315 ? -16.636 -14.464 -16.794 1.00 83.94 315 ALA A O 1
ATOM 2443 N N . LEU A 1 316 ? -15.089 -12.986 -17.483 1.00 84.19 316 LEU A N 1
ATOM 2444 C CA . LEU A 1 316 ? -14.333 -13.917 -18.324 1.00 84.19 316 LEU A CA 1
ATOM 2445 C C . LEU A 1 316 ? -13.681 -15.036 -17.512 1.00 84.19 316 LEU A C 1
ATOM 2447 O O . LEU A 1 316 ? -13.769 -16.197 -17.901 1.00 84.19 316 LEU A O 1
ATOM 2451 N N . ILE A 1 317 ? -13.077 -14.718 -16.365 1.00 87.44 317 ILE A N 1
ATOM 2452 C CA . ILE A 1 317 ? -12.493 -15.719 -15.464 1.00 87.44 317 ILE A CA 1
ATOM 2453 C C . ILE A 1 317 ? -13.589 -16.636 -14.917 1.00 87.44 317 ILE A C 1
ATOM 2455 O O . ILE A 1 317 ? -13.416 -17.856 -14.893 1.00 87.44 317 ILE A O 1
ATOM 2459 N N . LYS A 1 318 ? -14.734 -16.080 -14.505 1.00 85.94 318 LYS A N 1
ATOM 2460 C CA . LYS A 1 318 ? -15.887 -16.864 -14.044 1.00 85.94 318 LYS A CA 1
ATOM 2461 C C . LYS A 1 318 ? -16.407 -17.791 -15.146 1.00 85.94 318 LYS A C 1
ATOM 2463 O O . LYS A 1 318 ? -16.690 -18.950 -14.864 1.00 85.94 318 LYS A O 1
ATOM 2468 N N . LEU A 1 319 ? -16.475 -17.311 -16.389 1.00 80.62 319 LEU A N 1
ATOM 2469 C CA . LEU A 1 319 ? -16.857 -18.115 -17.552 1.00 80.62 319 LEU A CA 1
ATOM 2470 C C . LEU A 1 319 ? -15.832 -19.222 -17.835 1.00 80.62 319 LEU A C 1
ATOM 2472 O O . LEU A 1 319 ? -16.199 -20.382 -17.950 1.00 80.62 319 LEU A O 1
ATOM 2476 N N . ALA A 1 320 ? -14.541 -18.890 -17.867 1.00 80.50 320 ALA A N 1
ATOM 2477 C CA . ALA A 1 320 ? -13.466 -19.851 -18.103 1.00 80.50 320 ALA A CA 1
ATOM 2478 C C . ALA A 1 320 ? -13.396 -20.940 -17.022 1.00 80.50 320 ALA A C 1
ATOM 2480 O O . ALA A 1 320 ? -12.978 -22.065 -17.282 1.00 80.50 320 ALA A O 1
ATOM 2481 N N . THR A 1 321 ? -13.787 -20.610 -15.792 1.00 82.75 321 THR A N 1
ATOM 2482 C CA . THR A 1 321 ? -13.760 -21.552 -14.669 1.00 82.75 321 THR A CA 1
ATOM 2483 C C . THR A 1 321 ? -15.053 -22.341 -14.503 1.00 82.75 321 THR A C 1
ATOM 2485 O O . THR A 1 321 ? -15.022 -23.397 -13.868 1.00 82.75 321 THR A O 1
ATOM 2488 N N . SER A 1 322 ? -16.173 -21.899 -15.085 1.00 79.31 322 SER A N 1
ATOM 2489 C CA . SER A 1 322 ? -17.433 -22.647 -15.064 1.00 79.31 322 SER A CA 1
ATOM 2490 C C . SER A 1 322 ? -17.466 -23.788 -16.085 1.00 79.31 322 SER A C 1
ATOM 2492 O O . SER A 1 322 ? -18.142 -24.789 -15.838 1.00 79.31 322 SER A O 1
ATOM 2494 N N . THR A 1 323 ? -16.689 -23.709 -17.170 1.00 74.56 323 THR A N 1
ATOM 2495 C CA . THR A 1 323 ? -16.565 -24.779 -18.169 1.00 74.56 323 THR A CA 1
ATOM 2496 C C . THR A 1 323 ? -16.006 -26.054 -17.514 1.00 74.56 323 THR A C 1
ATOM 2498 O O . THR A 1 323 ? -14.909 -26.072 -16.938 1.00 74.56 323 THR A O 1
ATOM 2501 N N . LYS A 1 324 ? -16.792 -27.138 -17.513 1.00 62.78 324 LYS A N 1
ATOM 2502 C CA . LYS A 1 324 ? -16.391 -28.449 -16.977 1.00 62.78 324 LYS A CA 1
ATOM 2503 C C . LYS A 1 324 ? -15.523 -29.157 -18.029 1.00 62.78 324 LYS A C 1
ATOM 2505 O O . LYS A 1 324 ? -16.022 -29.562 -19.064 1.00 62.78 324 LYS A O 1
ATOM 2510 N N . GLY A 1 325 ? -14.219 -29.275 -17.782 1.00 66.00 325 GLY A N 1
ATOM 2511 C CA . GLY A 1 325 ? -13.247 -29.934 -18.669 1.00 66.00 325 GLY A CA 1
ATOM 2512 C C . GLY A 1 325 ? -11.918 -30.186 -17.948 1.00 66.00 325 GLY A C 1
ATOM 2513 O O . GLY A 1 325 ? -11.796 -29.830 -16.776 1.00 66.00 325 GLY A O 1
ATOM 2514 N N . LYS A 1 326 ? -10.915 -30.791 -18.609 1.00 58.62 326 LYS A N 1
ATOM 2515 C CA . LYS A 1 326 ? -9.542 -30.914 -18.068 1.00 58.62 326 LYS A CA 1
ATOM 2516 C C . LYS A 1 326 ? -8.955 -29.508 -17.876 1.00 58.62 326 LYS A C 1
ATOM 2518 O O . LYS A 1 326 ? -8.388 -28.923 -18.793 1.00 58.62 326 LYS A O 1
ATOM 2523 N N . ARG A 1 327 ? -9.170 -28.926 -16.693 1.00 63.56 327 ARG A N 1
ATOM 2524 C CA . ARG A 1 327 ? -8.793 -27.544 -16.378 1.00 63.56 327 ARG A CA 1
ATOM 2525 C C . ARG A 1 327 ? -7.276 -27.439 -16.271 1.00 63.56 327 ARG A C 1
ATOM 2527 O O . ARG A 1 327 ? -6.692 -28.019 -15.361 1.00 63.56 327 ARG A O 1
ATOM 2534 N N . ARG A 1 328 ? -6.659 -26.660 -17.163 1.00 65.56 328 ARG A N 1
ATOM 2535 C CA . ARG A 1 328 ? -5.238 -26.298 -17.057 1.00 65.56 328 ARG A CA 1
ATOM 2536 C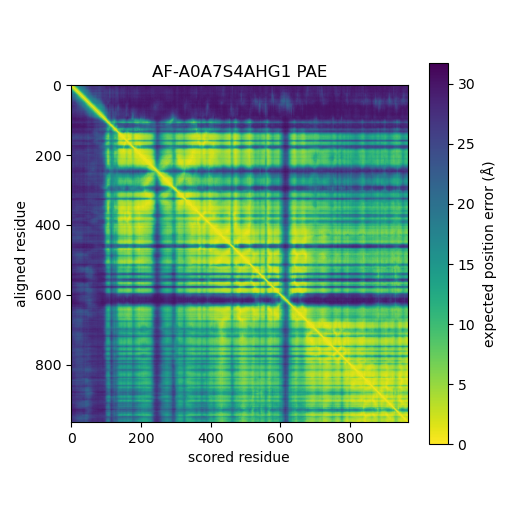 C . ARG A 1 328 ? -5.000 -25.153 -16.069 1.00 65.56 328 ARG A C 1
ATOM 2538 O O . ARG A 1 328 ? -3.943 -25.124 -15.456 1.00 65.56 328 ARG A O 1
ATOM 2545 N N . TYR A 1 329 ? -5.988 -24.263 -15.891 1.00 78.62 329 TYR A N 1
ATOM 2546 C CA . TYR A 1 329 ? -5.856 -23.062 -15.063 1.00 78.62 329 TYR A CA 1
ATOM 2547 C C . TYR A 1 329 ? -7.002 -22.853 -14.059 1.00 78.62 329 TYR A C 1
ATOM 2549 O O . TYR A 1 329 ? -8.183 -22.978 -14.395 1.00 78.62 329 TYR A O 1
ATOM 2557 N N . ARG A 1 330 ? -6.654 -22.485 -12.820 1.00 84.56 330 ARG A N 1
ATOM 2558 C CA . ARG A 1 330 ? -7.563 -22.009 -11.759 1.00 84.56 330 ARG A CA 1
ATOM 2559 C C . ARG A 1 330 ? -7.890 -20.521 -11.946 1.00 84.56 330 ARG A C 1
ATOM 2561 O O . ARG A 1 330 ? -7.141 -19.789 -12.589 1.00 84.56 330 ARG A O 1
ATOM 2568 N N . ALA A 1 331 ? -8.966 -20.039 -11.312 1.00 83.00 331 ALA A N 1
ATOM 2569 C CA . ALA A 1 331 ? -9.352 -18.616 -11.333 1.00 83.00 331 ALA A CA 1
ATOM 2570 C C . ALA A 1 331 ? -8.190 -17.681 -10.952 1.00 83.00 331 ALA A C 1
ATOM 2572 O O . ALA A 1 331 ? -7.977 -16.636 -11.564 1.00 83.00 331 ALA A O 1
ATOM 2573 N N . GLU A 1 332 ? -7.409 -18.087 -9.949 1.00 78.81 332 GLU A N 1
ATOM 2574 C CA . GLU A 1 332 ? -6.247 -17.336 -9.481 1.00 78.81 332 GLU A CA 1
ATOM 2575 C C . GLU A 1 332 ? -5.122 -17.264 -10.514 1.00 78.81 332 GLU A C 1
ATOM 2577 O O . GLU A 1 332 ? -4.423 -16.258 -10.577 1.00 78.81 332 GLU A O 1
ATOM 2582 N N . GLU A 1 333 ? -4.935 -18.305 -11.323 1.00 83.62 333 GLU A N 1
ATOM 2583 C CA . GLU A 1 333 ? -3.887 -18.345 -12.344 1.00 83.62 333 GLU A CA 1
ATOM 2584 C C . GLU A 1 333 ? -4.252 -17.454 -13.525 1.00 83.62 333 GLU A C 1
ATOM 2586 O O . GLU A 1 333 ? -3.414 -16.675 -13.972 1.00 83.62 333 GLU A O 1
ATOM 2591 N N . TRP A 1 334 ? -5.522 -17.452 -13.940 1.00 87.81 334 TRP A N 1
ATOM 2592 C CA . TRP A 1 334 ? -6.010 -16.483 -14.921 1.00 87.81 334 TRP A CA 1
ATOM 2593 C C . TRP A 1 334 ? -5.887 -15.045 -14.426 1.00 87.81 334 TRP A C 1
ATOM 2595 O O . TRP A 1 334 ? -5.440 -14.170 -15.167 1.00 87.81 334 TRP A O 1
ATOM 2605 N N . LYS A 1 335 ? -6.217 -14.795 -13.154 1.00 86.06 335 LYS A N 1
ATOM 2606 C CA . LYS A 1 335 ? -6.033 -13.474 -12.543 1.00 86.06 335 LYS A CA 1
ATOM 2607 C C . LYS A 1 335 ? -4.558 -13.063 -12.535 1.00 86.06 335 LYS A C 1
ATOM 2609 O O . LYS A 1 335 ? -4.252 -11.922 -12.874 1.00 86.06 335 LYS A O 1
ATOM 2614 N N . LYS A 1 336 ? -3.649 -13.983 -12.188 1.00 82.44 336 LYS A N 1
ATOM 2615 C CA . LYS A 1 336 ? -2.193 -13.756 -12.234 1.00 82.44 336 LYS A CA 1
ATOM 2616 C C . LYS A 1 336 ? -1.702 -13.480 -13.655 1.00 82.44 336 LYS A C 1
ATOM 2618 O O . LYS A 1 336 ? -0.845 -12.618 -13.827 1.00 82.44 336 LYS A O 1
ATOM 2623 N N . GLU A 1 337 ? -2.238 -14.169 -14.659 1.00 86.62 337 GLU A N 1
ATOM 2624 C CA . GLU A 1 337 ? -1.849 -13.957 -16.055 1.00 86.62 337 GLU A CA 1
ATOM 2625 C C . GLU A 1 337 ? -2.358 -12.611 -16.586 1.00 86.62 337 GLU A C 1
ATOM 2627 O O . GLU A 1 337 ? -1.580 -11.864 -17.175 1.00 86.62 337 GLU A O 1
ATOM 2632 N N . TYR A 1 338 ? -3.603 -12.222 -16.288 1.00 90.12 338 TYR A N 1
ATOM 2633 C CA . TYR A 1 338 ? -4.092 -10.873 -16.603 1.00 90.12 338 TYR A CA 1
ATOM 2634 C C . TYR A 1 338 ? -3.224 -9.793 -15.945 1.00 90.12 338 TYR A C 1
ATOM 2636 O O . TYR A 1 338 ? -2.778 -8.856 -16.604 1.00 90.12 338 TYR A O 1
ATOM 2644 N N . GLN A 1 339 ? -2.909 -9.956 -14.655 1.00 84.69 339 GLN A N 1
ATOM 2645 C CA . GLN A 1 339 ? -2.001 -9.049 -13.952 1.00 84.69 339 GLN A CA 1
ATOM 2646 C C . GLN A 1 339 ? -0.631 -8.998 -14.633 1.00 84.69 339 GLN A C 1
ATOM 2648 O O . GLN A 1 339 ? -0.113 -7.912 -14.868 1.00 84.69 339 GLN A O 1
ATOM 2653 N N . ARG A 1 340 ? -0.061 -10.144 -15.024 1.00 83.94 340 ARG A N 1
ATOM 2654 C CA . ARG A 1 340 ? 1.201 -10.194 -15.772 1.00 83.94 340 ARG A CA 1
ATOM 2655 C C . ARG A 1 340 ? 1.115 -9.410 -17.082 1.00 83.94 340 ARG A C 1
ATOM 2657 O O . ARG A 1 340 ? 2.061 -8.682 -17.378 1.00 83.94 340 ARG A O 1
ATOM 2664 N N . ILE A 1 341 ? 0.028 -9.532 -17.840 1.00 89.00 341 ILE A N 1
ATOM 2665 C CA . ILE A 1 341 ? -0.181 -8.782 -19.088 1.00 89.00 341 ILE A CA 1
ATOM 2666 C C . ILE A 1 341 ? -0.240 -7.277 -18.807 1.00 89.00 341 ILE A C 1
ATOM 2668 O O . ILE A 1 341 ? 0.461 -6.519 -19.475 1.00 89.00 341 ILE A O 1
ATOM 2672 N N . CYS A 1 342 ? -0.994 -6.847 -17.793 1.00 88.56 342 CYS A N 1
ATOM 2673 C CA . CYS A 1 342 ? -1.097 -5.436 -17.405 1.00 88.56 342 CYS A CA 1
ATOM 2674 C C . CYS A 1 342 ? 0.234 -4.836 -16.946 1.00 88.56 342 CYS A C 1
ATOM 2676 O O . CYS A 1 342 ? 0.529 -3.680 -17.246 1.00 88.56 342 CYS A O 1
ATOM 2678 N N . VAL A 1 343 ? 1.026 -5.616 -16.209 1.00 83.38 343 VAL A N 1
ATOM 2679 C CA . VAL A 1 343 ? 2.371 -5.232 -15.765 1.00 83.38 343 VAL A CA 1
ATOM 2680 C C . VAL A 1 343 ? 3.313 -5.124 -16.956 1.00 83.38 343 VAL A C 1
ATOM 2682 O O . VAL A 1 343 ? 4.072 -4.162 -17.059 1.00 83.38 343 VAL A O 1
ATOM 2685 N N . SER A 1 344 ? 3.219 -6.087 -17.874 1.00 85.44 344 SER A N 1
ATOM 2686 C CA . SER A 1 344 ? 4.025 -6.087 -19.088 1.00 85.44 344 SER A CA 1
ATOM 2687 C C . SER A 1 344 ? 3.711 -4.858 -19.927 1.00 85.44 344 SER A C 1
ATOM 2689 O O . SER A 1 344 ? 4.592 -4.111 -20.300 1.00 85.44 344 SER A O 1
ATOM 2691 N N . ASN A 1 345 ? 2.445 -4.524 -20.093 1.00 90.50 345 ASN A N 1
ATOM 2692 C CA . ASN A 1 345 ? 2.034 -3.388 -20.910 1.00 90.50 345 ASN A CA 1
ATOM 2693 C C . ASN A 1 345 ? 1.728 -2.160 -20.039 1.00 90.50 345 ASN A C 1
ATOM 2695 O O . ASN A 1 345 ? 0.745 -1.451 -20.258 1.00 90.50 345 ASN A O 1
ATOM 2699 N N . SER A 1 346 ? 2.545 -1.935 -19.005 1.00 88.19 346 SER A N 1
ATOM 2700 C CA . SER A 1 346 ? 2.350 -0.856 -18.027 1.00 88.19 346 SER A CA 1
ATOM 2701 C C . SER A 1 346 ? 2.583 0.543 -18.604 1.00 88.19 346 SER A C 1
ATOM 2703 O O . SER A 1 346 ? 1.936 1.488 -18.145 1.00 88.19 346 SER A O 1
ATOM 2705 N N . THR A 1 347 ? 3.447 0.637 -19.615 1.00 91.44 347 THR A N 1
ATOM 2706 C CA . THR A 1 347 ? 3.848 1.842 -20.354 1.00 91.44 347 THR A CA 1
ATOM 2707 C C . THR A 1 347 ? 3.789 1.589 -21.862 1.00 91.44 347 THR A C 1
ATOM 2709 O O . THR A 1 347 ? 3.816 0.426 -22.291 1.00 91.44 347 THR A O 1
ATOM 2712 N N . ILE A 1 348 ? 3.720 2.650 -22.675 1.00 93.00 348 ILE A N 1
ATOM 2713 C CA . ILE A 1 348 ? 3.730 2.501 -24.140 1.00 93.00 348 ILE A CA 1
ATOM 2714 C C . ILE A 1 348 ? 5.088 1.987 -24.631 1.00 93.00 348 ILE A C 1
ATOM 2716 O O . ILE A 1 348 ? 5.120 1.107 -25.492 1.00 93.00 348 ILE A O 1
ATOM 2720 N N . SER A 1 349 ? 6.198 2.428 -24.019 1.00 94.06 349 SER A N 1
ATOM 2721 C CA . SER A 1 349 ? 7.538 1.904 -24.334 1.00 94.06 349 SER A CA 1
ATOM 2722 C C . SER A 1 349 ? 7.627 0.395 -24.124 1.00 94.06 349 SER A C 1
ATOM 2724 O O . SER A 1 349 ? 8.158 -0.316 -24.973 1.00 94.06 349 SER A O 1
ATOM 2726 N N . ASN A 1 350 ? 7.057 -0.124 -23.030 1.00 93.44 350 ASN A N 1
ATOM 2727 C CA . ASN A 1 350 ? 7.034 -1.563 -22.789 1.00 93.44 350 ASN A CA 1
ATOM 2728 C C . ASN A 1 350 ? 6.175 -2.304 -23.819 1.00 93.44 350 ASN A C 1
ATOM 2730 O O . ASN A 1 350 ? 6.611 -3.324 -24.349 1.00 93.44 350 ASN A O 1
ATOM 2734 N N . ALA A 1 351 ? 4.984 -1.790 -24.141 1.00 92.31 351 ALA A N 1
ATOM 2735 C CA . ALA A 1 351 ? 4.121 -2.396 -25.154 1.00 92.31 351 ALA A CA 1
ATOM 2736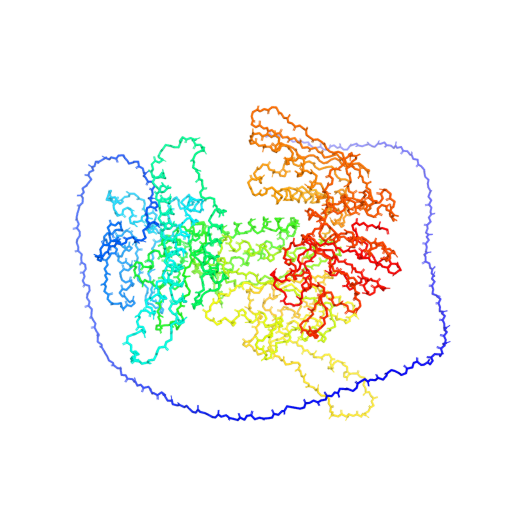 C C . ALA A 1 351 ? 4.824 -2.489 -26.524 1.00 92.31 351 ALA A C 1
ATOM 2738 O O . ALA A 1 351 ? 4.779 -3.538 -27.173 1.00 92.31 351 ALA A O 1
ATOM 2739 N N . TYR A 1 352 ? 5.538 -1.437 -26.933 1.00 92.88 352 TYR A N 1
ATOM 2740 C CA . TYR A 1 352 ? 6.329 -1.442 -28.167 1.00 92.88 352 TYR A CA 1
ATOM 2741 C C . TYR A 1 352 ? 7.573 -2.316 -28.089 1.00 92.88 352 TYR A C 1
ATOM 2743 O O . TYR A 1 352 ? 7.868 -3.024 -29.050 1.00 92.88 352 TYR A O 1
ATOM 2751 N N . LEU A 1 353 ? 8.258 -2.366 -26.946 1.00 92.69 353 LEU A N 1
ATOM 2752 C CA . LEU A 1 353 ? 9.374 -3.288 -26.763 1.00 92.69 353 LEU A CA 1
ATOM 2753 C C . LEU A 1 353 ? 8.912 -4.747 -26.883 1.00 92.69 353 LEU A C 1
ATOM 2755 O O . LEU A 1 353 ? 9.634 -5.577 -27.439 1.00 92.69 353 LEU A O 1
ATOM 2759 N N . PHE A 1 354 ? 7.716 -5.079 -26.389 1.00 90.19 354 PHE A N 1
ATOM 2760 C CA . PHE A 1 354 ? 7.141 -6.411 -26.579 1.00 90.19 354 PHE A CA 1
ATOM 2761 C C . PHE A 1 354 ? 6.820 -6.715 -28.025 1.00 90.19 354 PHE A C 1
ATOM 2763 O O . PHE A 1 354 ? 7.155 -7.801 -28.505 1.00 90.19 354 PHE A O 1
ATOM 2770 N N . LEU A 1 355 ? 6.222 -5.752 -28.720 1.00 88.50 355 LEU A N 1
ATOM 2771 C CA . LEU A 1 355 ? 5.947 -5.870 -30.141 1.00 88.50 355 LEU A CA 1
ATOM 2772 C C . LEU A 1 355 ? 7.250 -6.120 -30.919 1.00 88.50 355 LEU A C 1
ATOM 2774 O O . LEU A 1 355 ? 7.350 -7.116 -31.637 1.00 88.50 355 LEU A O 1
ATOM 2778 N N . LEU A 1 356 ? 8.282 -5.313 -30.672 1.00 89.12 356 LEU A N 1
ATOM 2779 C CA . LEU A 1 356 ? 9.608 -5.439 -31.276 1.00 89.12 356 LEU A CA 1
ATOM 2780 C C . LEU A 1 356 ? 10.251 -6.808 -30.985 1.00 89.12 356 LEU A C 1
ATOM 2782 O O . LEU A 1 356 ? 10.690 -7.496 -31.907 1.00 89.12 356 LEU A O 1
ATOM 2786 N N . GLN A 1 357 ? 10.249 -7.258 -29.725 1.00 89.12 357 GLN A N 1
ATOM 2787 C CA . GLN A 1 357 ? 10.768 -8.583 -29.360 1.00 89.12 357 GLN A CA 1
ATOM 2788 C C . GLN A 1 357 ? 10.031 -9.714 -30.085 1.00 89.12 357 GLN A C 1
ATOM 2790 O O . GLN A 1 357 ? 10.669 -10.649 -30.571 1.00 89.12 357 GLN A O 1
ATOM 2795 N N . SER A 1 358 ? 8.702 -9.619 -30.189 1.00 85.94 358 SER A N 1
ATOM 2796 C CA . SER A 1 358 ? 7.873 -10.645 -30.828 1.00 85.94 358 SER A CA 1
ATOM 2797 C C . SER A 1 358 ? 8.097 -10.741 -32.340 1.00 85.94 358 SER A C 1
ATOM 2799 O O . SER A 1 358 ? 8.245 -11.846 -32.855 1.00 85.94 358 SER A O 1
ATOM 2801 N N . ILE A 1 359 ? 8.202 -9.603 -33.036 1.00 83.19 359 ILE A N 1
ATOM 2802 C CA . ILE A 1 359 ? 8.382 -9.542 -34.496 1.00 83.19 359 ILE A CA 1
ATOM 2803 C C . ILE A 1 359 ? 9.756 -10.072 -34.902 1.00 83.19 359 ILE A C 1
ATOM 2805 O O . ILE A 1 359 ? 9.884 -10.817 -35.873 1.00 83.19 359 ILE A O 1
ATOM 2809 N N . HIS A 1 360 ? 10.794 -9.700 -34.155 1.00 82.06 360 HIS A N 1
ATOM 2810 C CA . HIS A 1 360 ? 12.167 -10.076 -34.487 1.00 82.06 360 HIS A CA 1
ATOM 2811 C C . HIS A 1 360 ? 12.607 -11.382 -33.816 1.00 82.06 360 HIS A C 1
ATOM 2813 O O . HIS A 1 360 ? 13.697 -11.885 -34.093 1.00 82.06 360 HIS A O 1
ATOM 2819 N N . GLY A 1 361 ? 11.778 -11.954 -32.937 1.00 82.81 361 GLY A N 1
ATOM 2820 C CA . GLY A 1 361 ? 12.108 -13.144 -32.155 1.00 82.81 361 GLY A CA 1
ATOM 2821 C C . GLY A 1 361 ? 13.378 -12.969 -31.318 1.00 82.81 361 GLY A C 1
ATOM 2822 O O . GLY A 1 361 ? 14.135 -13.927 -31.165 1.00 82.81 361 GLY A O 1
ATOM 2823 N N . ILE A 1 362 ? 13.660 -11.746 -30.863 1.00 86.44 362 ILE A N 1
ATOM 2824 C CA . ILE A 1 362 ? 14.819 -11.431 -30.020 1.00 86.44 362 ILE A CA 1
ATOM 2825 C C . ILE A 1 362 ? 14.441 -11.605 -28.548 1.00 86.44 362 ILE A C 1
ATOM 2827 O O . ILE A 1 362 ? 13.315 -11.320 -28.141 1.00 86.44 362 ILE A O 1
ATOM 2831 N N . CYS A 1 363 ? 15.388 -12.070 -27.738 1.00 88.88 363 CYS A N 1
ATOM 2832 C CA . CYS A 1 363 ? 15.220 -12.172 -26.293 1.00 88.88 363 CYS A CA 1
ATOM 2833 C C . CYS A 1 363 ? 16.199 -11.209 -25.628 1.00 88.88 363 CYS A C 1
ATOM 2835 O O . CYS A 1 363 ? 17.411 -11.396 -25.721 1.00 88.88 363 CYS A O 1
ATOM 2837 N N . ILE A 1 364 ? 15.675 -10.171 -24.982 1.00 90.62 364 ILE A N 1
ATOM 2838 C CA . ILE A 1 364 ? 16.494 -9.172 -24.294 1.00 90.62 364 ILE A CA 1
ATOM 2839 C C . ILE A 1 364 ? 16.817 -9.687 -22.891 1.00 90.62 364 ILE A C 1
ATOM 2841 O O . ILE A 1 364 ? 15.919 -10.066 -22.138 1.00 90.62 364 ILE A O 1
ATOM 2845 N N . GLN A 1 365 ? 18.104 -9.703 -22.555 1.00 89.12 365 GLN A N 1
ATOM 2846 C CA . GLN A 1 365 ? 18.593 -10.039 -21.220 1.00 89.12 365 GLN A CA 1
ATOM 2847 C C . GLN A 1 365 ? 18.564 -8.804 -20.319 1.00 89.12 365 GLN A C 1
ATOM 2849 O O . GLN A 1 365 ? 18.028 -8.859 -19.210 1.00 89.12 365 GLN A O 1
ATOM 2854 N N . ASP A 1 366 ? 19.148 -7.703 -20.797 1.00 91.31 366 ASP A N 1
ATOM 2855 C CA . ASP A 1 366 ? 19.297 -6.472 -20.026 1.00 91.31 366 ASP A CA 1
ATOM 2856 C C . ASP A 1 366 ? 19.458 -5.243 -20.929 1.00 91.31 366 ASP A C 1
ATOM 2858 O O . ASP A 1 366 ? 19.870 -5.362 -22.085 1.00 91.31 366 ASP A O 1
ATOM 2862 N N . ILE A 1 367 ? 19.166 -4.059 -20.394 1.00 92.94 367 ILE A N 1
ATOM 2863 C CA . ILE A 1 367 ? 19.391 -2.777 -21.063 1.00 92.94 367 ILE A CA 1
ATOM 2864 C C . ILE A 1 367 ? 20.041 -1.824 -20.067 1.00 92.94 367 ILE A C 1
ATOM 2866 O O . ILE A 1 367 ? 19.471 -1.542 -19.017 1.00 92.94 367 ILE A O 1
ATOM 2870 N N . LEU A 1 368 ? 21.218 -1.307 -20.412 1.00 92.56 368 LEU A N 1
ATOM 2871 C CA . LEU A 1 368 ? 22.020 -0.447 -19.546 1.00 92.56 368 LEU A CA 1
ATOM 2872 C C . LEU A 1 368 ? 22.242 0.924 -20.187 1.00 92.56 368 LEU A C 1
ATOM 2874 O O . LEU A 1 368 ? 22.706 1.003 -21.325 1.00 92.56 368 LEU A O 1
ATOM 2878 N N . LEU A 1 369 ? 22.020 2.003 -19.443 1.00 91.81 369 LEU A N 1
ATOM 2879 C CA . LEU A 1 369 ? 22.500 3.334 -19.803 1.00 91.81 369 LEU A CA 1
ATOM 2880 C C . LEU A 1 369 ? 23.918 3.521 -19.256 1.00 91.81 369 LEU A C 1
ATOM 2882 O O . LEU A 1 369 ? 24.137 3.557 -18.049 1.00 91.81 369 LEU A O 1
ATOM 2886 N N . LYS A 1 370 ? 24.895 3.683 -20.144 1.00 88.56 370 LYS A N 1
ATOM 2887 C CA . LYS A 1 370 ? 26.244 4.111 -19.762 1.00 88.56 370 LYS A CA 1
ATOM 2888 C C . LYS A 1 370 ? 26.274 5.634 -19.775 1.00 88.56 370 LYS A C 1
ATOM 2890 O O . LYS A 1 370 ? 26.339 6.239 -20.845 1.00 88.56 370 LYS A O 1
ATOM 2895 N N . TYR A 1 371 ? 26.177 6.215 -18.586 1.00 81.31 371 TYR A N 1
ATOM 2896 C CA . TYR A 1 371 ? 26.197 7.657 -18.370 1.00 81.31 371 TYR A CA 1
ATOM 2897 C C . TYR A 1 371 ? 27.633 8.198 -18.437 1.00 81.31 371 TYR A C 1
ATOM 2899 O O . TYR A 1 371 ? 28.544 7.577 -17.893 1.00 81.31 371 TYR A O 1
ATOM 2907 N N . ASN A 1 372 ? 27.853 9.339 -19.095 1.00 78.31 372 ASN A N 1
ATOM 2908 C CA . ASN A 1 372 ? 29.144 10.030 -19.100 1.00 78.31 372 ASN A CA 1
ATOM 2909 C C . ASN A 1 372 ? 28.921 11.541 -18.889 1.00 78.31 372 ASN A C 1
ATOM 2911 O O . ASN A 1 372 ? 28.747 12.269 -19.865 1.00 78.31 372 ASN A O 1
ATOM 2915 N N . PRO A 1 373 ? 28.959 12.035 -17.638 1.00 70.81 373 PRO A N 1
ATOM 2916 C CA . PRO A 1 373 ? 28.686 13.437 -17.328 1.00 70.81 373 PRO A CA 1
ATOM 2917 C C . PRO A 1 373 ? 29.725 14.391 -17.923 1.00 70.81 373 PRO A C 1
ATOM 2919 O O . PRO A 1 373 ? 29.415 15.556 -18.151 1.00 70.81 373 PRO A O 1
ATOM 2922 N N . LYS A 1 374 ? 30.960 13.926 -18.164 1.00 80.81 374 LYS A N 1
ATOM 2923 C CA . LYS A 1 374 ? 32.010 14.764 -18.765 1.00 80.81 374 LYS A CA 1
ATOM 2924 C C . LYS A 1 374 ? 31.776 14.975 -20.253 1.00 80.81 374 LYS A C 1
ATOM 2926 O O . LYS A 1 374 ? 32.143 16.012 -20.792 1.00 80.81 374 LYS A O 1
ATOM 2931 N N . GLU A 1 375 ? 31.182 13.990 -20.915 1.00 82.94 375 GLU A N 1
ATOM 2932 C CA . GLU A 1 375 ? 30.974 14.007 -22.356 1.00 82.94 375 GLU A CA 1
ATOM 2933 C C . GLU A 1 375 ? 29.609 13.383 -22.699 1.00 82.94 375 GLU A C 1
ATOM 2935 O O . GLU A 1 375 ? 29.553 12.234 -23.152 1.00 82.94 375 GLU A O 1
ATOM 2940 N N . PRO A 1 376 ? 28.503 14.137 -22.534 1.00 80.00 376 PRO A N 1
ATOM 2941 C CA . PRO A 1 376 ? 27.140 13.631 -22.741 1.00 80.00 376 PRO A CA 1
ATOM 2942 C C . PRO A 1 376 ? 26.898 13.032 -24.135 1.00 80.00 376 PRO A C 1
ATOM 2944 O O . PRO A 1 376 ? 26.098 12.115 -24.302 1.00 80.00 376 PRO A O 1
ATOM 2947 N N . LYS A 1 377 ? 27.652 13.486 -25.145 1.00 80.50 377 LYS A N 1
ATOM 2948 C CA . LYS A 1 377 ? 27.640 12.931 -26.511 1.00 80.50 377 LYS A CA 1
ATOM 2949 C C . LYS A 1 377 ? 28.022 11.443 -26.593 1.00 80.50 377 LYS A C 1
ATOM 2951 O O . LYS A 1 377 ? 27.718 10.789 -27.585 1.00 80.50 377 LYS A O 1
ATOM 2956 N N . TYR A 1 378 ? 28.697 10.904 -25.575 1.00 83.06 378 TYR A N 1
ATOM 2957 C CA . TYR A 1 378 ? 29.074 9.489 -25.496 1.00 83.06 378 TYR A CA 1
ATOM 2958 C C . TYR A 1 378 ? 28.155 8.663 -24.593 1.00 83.06 378 TYR A C 1
ATOM 2960 O O . TYR A 1 378 ? 28.437 7.484 -24.352 1.00 83.06 378 TYR A O 1
ATOM 2968 N N . GLU A 1 379 ? 27.058 9.243 -24.102 1.00 89.81 379 GLU A N 1
ATOM 2969 C CA . GLU A 1 379 ? 26.018 8.463 -23.441 1.00 89.81 379 GLU A CA 1
ATOM 2970 C C . GLU A 1 379 ? 25.447 7.432 -24.411 1.00 89.81 379 GLU A C 1
ATOM 2972 O O . GLU A 1 379 ? 25.127 7.735 -25.565 1.00 89.81 379 GLU A O 1
ATOM 2977 N N . ARG A 1 380 ? 25.330 6.188 -23.945 1.00 91.31 380 ARG A N 1
ATOM 2978 C CA . ARG A 1 380 ? 24.859 5.085 -24.785 1.00 91.31 380 ARG A CA 1
ATOM 2979 C C . ARG A 1 380 ? 23.930 4.143 -24.046 1.00 91.31 380 ARG A C 1
ATOM 2981 O O . ARG A 1 380 ? 24.200 3.764 -22.905 1.00 91.31 380 ARG A O 1
ATOM 2988 N N . ILE A 1 381 ? 22.882 3.715 -24.736 1.00 93.81 381 ILE A N 1
ATOM 2989 C CA . ILE A 1 381 ? 21.970 2.661 -24.294 1.00 93.81 381 ILE A CA 1
ATOM 2990 C C . ILE A 1 381 ? 22.482 1.345 -24.875 1.00 93.81 381 ILE A C 1
ATOM 2992 O O . ILE A 1 381 ? 22.522 1.175 -26.087 1.00 93.81 381 ILE A O 1
ATOM 2996 N N . THR A 1 382 ? 22.920 0.428 -24.019 1.00 93.62 382 THR A N 1
ATOM 2997 C CA . THR A 1 382 ? 23.438 -0.892 -24.402 1.00 93.62 382 THR A CA 1
ATOM 2998 C C . THR A 1 382 ? 22.376 -1.956 -24.159 1.00 93.62 382 THR A C 1
ATOM 3000 O O . THR A 1 382 ? 21.980 -2.152 -23.015 1.00 93.62 382 THR A O 1
ATOM 3003 N N . ILE A 1 383 ? 21.951 -2.661 -25.203 1.00 94.12 383 ILE A N 1
ATOM 3004 C CA . ILE A 1 383 ? 20.948 -3.730 -25.155 1.00 94.12 383 ILE A CA 1
ATOM 3005 C C . ILE A 1 383 ? 21.672 -5.069 -25.274 1.00 94.12 383 ILE A C 1
ATOM 3007 O O . ILE A 1 383 ? 22.262 -5.358 -26.314 1.00 94.12 383 ILE A O 1
ATOM 3011 N N . TYR A 1 384 ? 21.631 -5.871 -24.213 1.00 92.75 384 TYR A N 1
ATOM 3012 C CA . TYR A 1 384 ? 22.211 -7.211 -24.164 1.00 92.75 384 TYR A CA 1
ATOM 3013 C C . TYR A 1 384 ? 21.174 -8.254 -24.557 1.00 92.75 384 TYR A C 1
ATOM 3015 O O . TYR A 1 384 ? 20.061 -8.274 -24.019 1.00 92.75 384 TYR A O 1
ATOM 3023 N N . PHE A 1 385 ? 21.560 -9.165 -25.444 1.00 91.31 385 PHE A N 1
ATOM 3024 C CA . PHE A 1 385 ? 20.716 -10.287 -25.837 1.00 91.31 385 PHE A CA 1
ATOM 3025 C C . PHE A 1 385 ? 20.968 -11.505 -24.951 1.00 91.31 385 PHE A C 1
ATOM 3027 O O . PHE A 1 385 ? 22.066 -11.712 -24.432 1.00 91.31 385 PHE A O 1
ATOM 3034 N N . TYR A 1 386 ? 19.923 -12.305 -24.760 1.00 89.69 386 TYR A N 1
ATOM 3035 C CA . TYR A 1 386 ? 20.027 -13.584 -24.077 1.00 89.69 386 TYR A CA 1
ATOM 3036 C C . TYR A 1 386 ? 20.744 -14.599 -24.965 1.00 89.69 386 TYR A C 1
ATOM 3038 O O . TYR A 1 386 ? 20.320 -14.848 -26.095 1.00 89.69 386 TYR A O 1
ATOM 3046 N N . ASP A 1 387 ? 21.780 -15.220 -24.408 1.00 84.50 387 ASP A N 1
ATOM 3047 C CA . ASP A 1 387 ? 22.502 -16.318 -25.030 1.00 84.50 387 ASP A CA 1
ATOM 3048 C C . ASP A 1 387 ? 22.396 -17.575 -24.149 1.00 84.50 387 ASP A C 1
ATOM 3050 O O . ASP A 1 387 ? 22.979 -17.598 -23.059 1.00 84.50 387 ASP A O 1
ATOM 3054 N N . PRO A 1 388 ? 21.676 -18.628 -24.584 1.00 82.00 388 PRO A N 1
ATOM 3055 C CA . PRO A 1 388 ? 21.568 -19.875 -23.835 1.00 82.00 388 PRO A CA 1
ATOM 3056 C C . PRO A 1 388 ? 22.902 -20.615 -23.665 1.00 82.00 388 PRO A C 1
ATOM 3058 O O . PRO A 1 388 ? 22.991 -21.466 -22.782 1.00 82.00 388 PRO A O 1
ATOM 3061 N N . ALA A 1 389 ? 23.930 -20.311 -24.468 1.00 80.38 389 ALA A N 1
ATOM 3062 C CA . ALA A 1 389 ? 25.268 -20.879 -24.301 1.00 80.38 389 ALA A CA 1
ATOM 3063 C C . ALA A 1 389 ? 26.025 -20.266 -23.110 1.00 80.38 389 ALA A C 1
ATOM 3065 O O . ALA A 1 389 ? 26.926 -20.901 -22.565 1.00 80.38 389 ALA A O 1
ATOM 3066 N N . ILE A 1 390 ? 25.657 -19.048 -22.698 1.00 81.06 390 ILE A N 1
ATOM 3067 C CA . ILE A 1 390 ? 26.281 -18.323 -21.581 1.00 81.06 390 ILE A CA 1
ATOM 3068 C C . ILE A 1 390 ? 25.411 -18.428 -20.326 1.00 81.06 390 ILE A C 1
ATOM 3070 O O . ILE A 1 390 ? 25.914 -18.682 -19.233 1.00 81.06 390 ILE A O 1
ATOM 3074 N N . ASP A 1 391 ? 24.099 -18.246 -20.484 1.00 77.94 391 ASP A N 1
ATOM 3075 C CA . ASP A 1 391 ? 23.131 -18.234 -19.395 1.00 77.94 391 ASP A CA 1
ATOM 3076 C C . ASP A 1 391 ? 22.164 -19.424 -19.521 1.00 77.94 391 ASP A C 1
ATOM 3078 O O . ASP A 1 391 ? 21.216 -19.4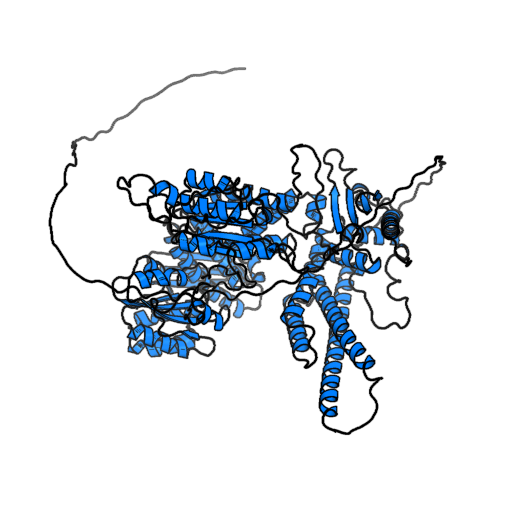24 -20.309 1.00 77.94 391 ASP A O 1
ATOM 3082 N N . TYR A 1 392 ? 22.327 -20.421 -18.650 1.00 76.88 392 TYR A N 1
ATOM 3083 C CA . TYR A 1 392 ? 21.465 -21.614 -18.615 1.00 76.88 392 TYR A CA 1
ATOM 3084 C C . TYR A 1 392 ? 19.982 -21.316 -18.338 1.00 76.88 392 TYR A C 1
ATOM 3086 O O . TYR A 1 392 ? 19.115 -22.156 -18.578 1.00 76.88 392 TYR A O 1
ATOM 3094 N N . ARG A 1 393 ? 19.665 -20.137 -17.789 1.00 77.38 393 ARG A N 1
ATOM 3095 C CA . ARG A 1 393 ? 18.295 -19.736 -17.456 1.00 77.38 393 ARG A CA 1
ATOM 3096 C C . ARG A 1 393 ? 17.832 -18.634 -18.391 1.00 77.38 393 ARG A C 1
ATOM 3098 O O . ARG A 1 393 ? 18.334 -17.517 -18.320 1.00 77.38 393 ARG A O 1
ATOM 3105 N N . LYS A 1 394 ? 16.807 -18.938 -19.190 1.00 80.00 394 LYS A N 1
ATOM 3106 C CA . LYS A 1 394 ? 16.104 -17.934 -19.987 1.00 80.00 394 LYS A CA 1
ATOM 3107 C C . LYS A 1 394 ? 15.602 -16.809 -19.072 1.00 80.00 394 LYS A C 1
ATOM 3109 O O . LYS A 1 394 ? 14.930 -17.114 -18.079 1.00 80.00 394 LYS A O 1
ATOM 3114 N N . PRO A 1 395 ? 15.901 -15.535 -19.373 1.00 81.88 395 PRO A N 1
ATOM 3115 C CA . PRO A 1 395 ? 15.440 -14.426 -18.562 1.00 81.88 395 PRO A CA 1
ATOM 3116 C C . PRO A 1 395 ? 13.916 -14.371 -18.575 1.00 81.88 395 PRO A C 1
ATOM 3118 O O . PRO A 1 395 ? 13.245 -14.764 -19.536 1.00 81.88 395 PRO A O 1
ATOM 3121 N N . SER A 1 396 ? 13.355 -13.838 -17.493 1.00 79.12 396 SER A N 1
ATOM 3122 C CA . SER A 1 396 ? 11.970 -13.391 -17.526 1.00 79.12 396 SER A CA 1
ATOM 3123 C C . SER A 1 396 ? 11.806 -12.295 -18.574 1.00 79.12 396 SER A C 1
ATOM 3125 O O . SER A 1 396 ? 12.755 -11.589 -18.898 1.00 79.12 396 SER A O 1
ATOM 3127 N N . LEU A 1 397 ? 10.566 -12.090 -18.999 1.00 83.06 397 LEU A N 1
ATOM 3128 C CA . LEU A 1 397 ? 10.170 -10.971 -19.840 1.00 83.06 397 LEU A CA 1
ATOM 3129 C C . LEU A 1 397 ? 10.791 -9.638 -19.356 1.00 83.06 397 LEU A C 1
ATOM 3131 O O . LEU A 1 397 ? 10.606 -9.273 -18.189 1.00 83.06 397 LEU A O 1
ATOM 3135 N N . PHE A 1 398 ? 11.550 -8.961 -20.227 1.00 88.88 398 PHE A N 1
ATOM 3136 C CA . PHE A 1 398 ? 12.194 -7.684 -19.908 1.00 88.88 398 PHE A CA 1
ATOM 3137 C C . PHE A 1 398 ? 11.144 -6.580 -19.786 1.00 88.88 398 PHE A C 1
ATOM 3139 O O . PHE A 1 398 ? 10.282 -6.463 -20.650 1.00 88.88 398 PHE A O 1
ATOM 3146 N N . LEU A 1 399 ? 11.240 -5.765 -18.737 1.00 89.56 399 LEU A N 1
ATOM 3147 C CA . LEU A 1 399 ? 10.367 -4.621 -18.494 1.00 89.56 399 LEU A CA 1
ATOM 3148 C C . LEU A 1 399 ? 11.233 -3.398 -18.254 1.00 89.56 399 LEU A C 1
ATOM 3150 O O . LEU A 1 399 ? 12.082 -3.437 -17.367 1.00 89.56 399 LEU A O 1
ATOM 3154 N N . PHE A 1 400 ? 10.995 -2.327 -19.000 1.00 91.75 400 PHE A N 1
ATOM 3155 C CA . PHE A 1 400 ? 11.495 -1.010 -18.653 1.00 91.75 400 PHE A CA 1
ATOM 3156 C C . PHE A 1 400 ? 10.845 -0.509 -17.372 1.00 91.75 400 PHE A C 1
ATOM 3158 O O . PHE A 1 400 ? 9.657 -0.750 -17.123 1.00 91.75 400 PHE A O 1
ATOM 3165 N N . LEU A 1 401 ? 11.631 0.231 -16.596 1.00 89.38 401 LEU A N 1
ATOM 3166 C CA . LEU A 1 401 ? 11.147 0.983 -15.447 1.00 89.38 401 LEU A CA 1
ATOM 3167 C C . LEU A 1 401 ? 10.058 2.000 -15.870 1.00 89.38 401 LEU A C 1
ATOM 3169 O O . LEU A 1 401 ? 10.235 2.698 -16.868 1.00 89.38 401 LEU A O 1
ATOM 3173 N N . PRO A 1 402 ? 8.919 2.098 -15.155 1.00 86.62 402 PRO A N 1
ATOM 3174 C CA . PRO A 1 402 ? 7.850 3.049 -15.470 1.00 86.62 402 PRO A CA 1
ATOM 3175 C C . PRO A 1 402 ? 8.303 4.506 -15.651 1.00 86.62 402 PRO A C 1
ATOM 3177 O O . PRO A 1 402 ? 7.771 5.204 -16.514 1.00 86.62 402 PRO A O 1
ATOM 3180 N N . GLY A 1 403 ? 9.299 4.947 -14.878 1.00 86.69 403 GLY A N 1
ATOM 3181 C CA . GLY A 1 403 ? 9.926 6.270 -14.981 1.00 86.69 403 GLY A CA 1
ATOM 3182 C C . GLY A 1 403 ? 11.014 6.392 -16.058 1.00 86.69 403 GLY A C 1
ATOM 3183 O O . GLY A 1 403 ? 11.930 7.194 -15.887 1.00 86.69 403 GLY A O 1
ATOM 3184 N N . LEU A 1 404 ? 10.978 5.574 -17.126 1.00 91.12 404 LEU A N 1
ATOM 3185 C CA . LEU A 1 404 ? 12.062 5.453 -18.119 1.00 91.12 404 LEU A CA 1
ATOM 3186 C C . LEU A 1 404 ? 12.482 6.812 -18.668 1.00 91.12 404 LEU A C 1
ATOM 3188 O O . LEU A 1 404 ? 13.663 7.147 -18.683 1.00 91.12 404 LEU A O 1
ATOM 3192 N N . HIS A 1 405 ? 11.495 7.609 -19.065 1.00 90.94 405 HIS A N 1
ATOM 3193 C CA . HIS A 1 405 ? 11.721 8.937 -19.608 1.00 90.94 405 HIS A CA 1
ATOM 3194 C C . HIS A 1 405 ? 12.414 9.865 -18.601 1.00 90.94 405 HIS A C 1
ATOM 3196 O O . HIS A 1 405 ? 13.420 10.488 -18.940 1.00 90.94 405 HIS A O 1
ATOM 3202 N N . THR A 1 406 ? 11.930 9.914 -17.353 1.00 90.56 406 THR A N 1
ATOM 3203 C CA . THR A 1 406 ? 12.533 10.706 -16.268 1.00 90.56 406 THR A CA 1
ATOM 3204 C C . THR A 1 406 ? 13.989 10.304 -16.062 1.00 90.56 406 THR A C 1
ATOM 3206 O O . THR A 1 406 ? 14.873 11.157 -16.042 1.00 90.56 406 THR A O 1
ATOM 3209 N N . VAL A 1 407 ? 14.269 9.001 -16.003 1.00 89.75 407 VAL A N 1
ATOM 3210 C CA . VAL A 1 407 ? 15.630 8.489 -15.817 1.00 89.75 407 VAL A CA 1
ATOM 3211 C C . VAL A 1 407 ? 16.548 8.847 -16.983 1.00 89.75 407 VAL A C 1
ATOM 3213 O O . VAL A 1 407 ? 17.687 9.251 -16.761 1.00 89.75 407 VAL A O 1
ATOM 3216 N N . LEU A 1 408 ? 16.072 8.728 -18.222 1.00 89.44 408 LEU A N 1
ATOM 3217 C CA . LEU A 1 408 ? 16.883 9.012 -19.406 1.00 89.44 408 LEU A CA 1
ATOM 3218 C C . LEU A 1 408 ? 17.144 10.508 -19.615 1.00 89.44 408 LEU A C 1
ATOM 3220 O O . LEU A 1 408 ? 18.183 10.859 -20.175 1.00 89.44 408 LEU A O 1
ATOM 3224 N N . THR A 1 409 ? 16.228 11.379 -19.190 1.00 87.75 409 THR A N 1
ATOM 3225 C CA . THR A 1 409 ? 16.303 12.832 -19.432 1.00 87.75 409 THR A CA 1
ATOM 3226 C C . THR A 1 409 ? 16.837 13.622 -18.241 1.00 87.75 409 THR A C 1
ATOM 3228 O O . THR A 1 409 ? 17.673 14.502 -18.429 1.00 87.75 409 THR A O 1
ATOM 3231 N N . LYS A 1 410 ? 16.394 13.296 -17.023 1.00 88.25 410 LYS A N 1
ATOM 3232 C CA . LYS A 1 410 ? 16.724 14.008 -15.778 1.00 88.25 410 LYS A CA 1
ATOM 3233 C C . LYS A 1 410 ? 17.635 13.206 -14.840 1.00 88.25 410 LYS A C 1
ATOM 3235 O O . LYS A 1 410 ? 18.198 13.761 -13.900 1.00 88.25 410 LYS A O 1
ATOM 3240 N N . GLY A 1 411 ? 17.810 11.911 -15.101 1.00 87.81 411 GLY A N 1
ATOM 3241 C CA . GLY A 1 411 ? 18.672 11.024 -14.324 1.00 87.81 411 GLY A CA 1
ATOM 3242 C C . GLY A 1 411 ? 17.953 10.290 -13.182 1.00 87.81 411 GLY A C 1
ATOM 3243 O O . GLY A 1 411 ? 16.794 10.567 -12.866 1.00 87.81 411 GLY A O 1
ATOM 3244 N N . PRO A 1 412 ? 18.638 9.329 -12.533 1.00 88.06 412 PRO A N 1
ATOM 3245 C CA . PRO A 1 412 ? 18.042 8.469 -11.508 1.00 88.06 412 PRO A CA 1
ATOM 3246 C C . PRO A 1 412 ? 17.643 9.220 -10.230 1.00 88.06 412 PRO A C 1
ATOM 3248 O O . PRO A 1 412 ? 16.687 8.830 -9.570 1.00 88.06 412 PRO A O 1
ATOM 3251 N N . HIS A 1 413 ? 18.334 10.310 -9.880 1.00 90.44 413 HIS A N 1
ATOM 3252 C CA . HIS A 1 413 ? 18.025 11.087 -8.675 1.00 90.44 413 HIS A CA 1
ATOM 3253 C C . HIS A 1 413 ? 16.667 11.791 -8.744 1.00 90.44 413 HIS A C 1
ATOM 3255 O O . HIS A 1 413 ? 16.003 11.913 -7.716 1.00 90.44 413 HIS A O 1
ATOM 3261 N N . GLU A 1 414 ? 16.238 12.210 -9.935 1.00 93.00 414 GLU A N 1
ATOM 3262 C CA . GLU A 1 414 ? 14.909 12.792 -10.114 1.00 93.00 414 GLU A CA 1
ATOM 3263 C C . GLU A 1 414 ? 13.820 11.738 -9.899 1.00 93.00 414 GLU A C 1
ATOM 3265 O O . GLU A 1 414 ? 12.884 11.976 -9.140 1.00 93.00 414 GLU A O 1
ATOM 3270 N N . LEU A 1 415 ? 13.975 10.543 -10.487 1.00 92.00 415 LEU A N 1
ATOM 3271 C CA . LEU A 1 415 ? 13.030 9.448 -10.252 1.00 92.00 415 LEU A CA 1
ATOM 3272 C C . LEU A 1 415 ? 12.946 9.112 -8.757 1.00 92.00 415 LEU A C 1
ATOM 3274 O O . LEU A 1 415 ? 11.860 8.902 -8.230 1.00 92.00 415 LEU A O 1
ATOM 3278 N N . VAL A 1 416 ? 14.076 9.118 -8.044 1.00 94.06 416 VAL A N 1
ATOM 3279 C CA . VAL A 1 416 ? 14.075 8.916 -6.588 1.00 94.06 416 VAL A CA 1
ATOM 3280 C C . VAL A 1 416 ? 13.311 10.024 -5.861 1.00 94.06 416 VAL A C 1
ATOM 3282 O O . VAL A 1 416 ? 12.612 9.726 -4.898 1.00 94.06 416 VAL A O 1
ATOM 3285 N N . SER A 1 417 ? 13.381 11.278 -6.306 1.00 95.06 417 SER A N 1
ATOM 3286 C CA . SER A 1 417 ? 12.560 12.354 -5.734 1.00 95.06 417 SER A CA 1
ATOM 3287 C C . SER A 1 417 ? 11.059 12.117 -5.960 1.00 95.06 417 SER A C 1
ATOM 3289 O O . SER A 1 417 ? 10.290 12.247 -5.008 1.00 95.06 417 SER A O 1
ATOM 3291 N N . GLU A 1 418 ? 10.648 11.663 -7.150 1.00 93.12 418 GLU A N 1
ATOM 3292 C CA . GLU A 1 418 ? 9.253 11.259 -7.422 1.00 93.12 418 GLU A CA 1
ATOM 3293 C C . GLU A 1 418 ? 8.819 10.059 -6.551 1.00 93.12 418 GLU A C 1
ATOM 3295 O O . GLU A 1 418 ? 7.693 10.007 -6.037 1.00 93.12 418 GLU A O 1
ATOM 3300 N N . MET A 1 419 ? 9.723 9.095 -6.335 1.00 94.12 419 MET A N 1
ATOM 3301 C CA . MET A 1 419 ? 9.502 7.953 -5.443 1.00 94.12 419 MET A CA 1
ATOM 3302 C C . MET A 1 419 ? 9.353 8.387 -3.982 1.00 94.12 419 MET A C 1
ATOM 3304 O O . MET A 1 419 ? 8.495 7.847 -3.284 1.00 94.12 419 MET A O 1
ATOM 3308 N N . MET A 1 420 ? 10.147 9.356 -3.519 1.00 95.88 420 MET A N 1
ATOM 3309 C CA . MET A 1 420 ? 10.053 9.911 -2.164 1.00 95.88 420 MET A CA 1
ATOM 3310 C C . MET A 1 420 ? 8.722 10.630 -1.941 1.00 95.88 420 MET A C 1
ATOM 3312 O O . MET A 1 420 ? 8.063 10.389 -0.931 1.00 95.88 420 MET A O 1
ATOM 3316 N N . GLU A 1 421 ? 8.294 11.464 -2.891 1.00 91.19 421 GLU A N 1
ATOM 3317 C CA . GLU A 1 421 ? 6.993 12.138 -2.827 1.00 91.19 421 GLU A CA 1
ATOM 3318 C C . GLU A 1 421 ? 5.848 11.118 -2.772 1.00 91.19 421 GLU A C 1
ATOM 3320 O O . GLU A 1 421 ? 4.973 11.189 -1.905 1.00 91.19 421 GLU A O 1
ATOM 3325 N N . SER A 1 422 ? 5.904 10.106 -3.641 1.00 90.62 422 SER A N 1
ATOM 3326 C CA . SER A 1 422 ? 4.915 9.024 -3.662 1.00 90.62 422 SER A CA 1
ATOM 3327 C C . SER A 1 422 ? 4.934 8.227 -2.360 1.00 90.62 422 SER A C 1
ATOM 3329 O O . SER A 1 422 ? 3.878 7.924 -1.814 1.00 90.62 422 SER A O 1
ATOM 3331 N N . PHE A 1 423 ? 6.119 7.933 -1.817 1.00 94.38 423 PHE A N 1
ATOM 3332 C CA . PHE A 1 423 ? 6.270 7.226 -0.548 1.00 94.38 423 PHE A CA 1
ATOM 3333 C C . PHE A 1 423 ? 5.602 7.989 0.592 1.00 94.38 423 PHE A C 1
ATOM 3335 O O . PHE A 1 423 ? 4.767 7.414 1.285 1.00 94.38 423 PHE A O 1
ATOM 3342 N N . TRP A 1 424 ? 5.894 9.279 0.761 1.00 92.25 424 TRP A N 1
ATOM 3343 C CA . TRP A 1 424 ? 5.275 10.077 1.821 1.00 92.25 424 TRP A CA 1
ATOM 3344 C C . TRP A 1 424 ? 3.773 10.266 1.618 1.00 92.25 424 TRP A C 1
ATOM 3346 O O . TRP A 1 424 ? 3.015 10.191 2.588 1.00 92.25 424 TRP A O 1
ATOM 3356 N N . SER A 1 425 ? 3.328 10.417 0.367 1.00 84.44 425 SER A N 1
ATOM 3357 C CA . SER A 1 425 ? 1.902 10.415 0.033 1.00 84.44 425 SER A CA 1
ATOM 3358 C C . SER A 1 425 ? 1.240 9.105 0.465 1.00 84.44 425 SER A C 1
ATOM 3360 O O . SER A 1 425 ? 0.213 9.128 1.138 1.00 84.44 425 SER A O 1
ATOM 3362 N N . HIS A 1 426 ? 1.854 7.955 0.170 1.00 87.12 426 HIS A N 1
ATOM 3363 C CA . HIS A 1 426 ? 1.341 6.648 0.582 1.00 87.12 426 HIS A CA 1
ATOM 3364 C C . HIS A 1 426 ? 1.410 6.440 2.094 1.00 87.12 426 HIS A C 1
ATOM 3366 O O . HIS A 1 426 ? 0.498 5.835 2.650 1.00 87.12 426 HIS A O 1
ATOM 3372 N N . VAL A 1 427 ? 2.432 6.952 2.783 1.00 89.31 427 VAL A N 1
ATOM 3373 C CA . VAL A 1 427 ? 2.493 6.927 4.253 1.00 89.31 427 VAL A CA 1
ATOM 3374 C C . VAL A 1 427 ? 1.281 7.655 4.845 1.00 89.31 427 VAL A C 1
ATOM 3376 O O . VAL A 1 427 ? 0.587 7.105 5.704 1.00 89.31 427 VAL A O 1
ATOM 3379 N N . LEU A 1 428 ? 0.970 8.841 4.318 1.00 81.81 428 LEU A N 1
ATOM 3380 C CA . LEU A 1 428 ? -0.187 9.622 4.742 1.00 81.81 428 LEU A CA 1
ATOM 3381 C C . LEU A 1 428 ? -1.515 8.930 4.410 1.00 81.81 428 LEU A C 1
ATOM 3383 O O . LEU A 1 428 ? -2.360 8.788 5.294 1.00 81.81 428 LEU A O 1
ATOM 3387 N N . ARG A 1 429 ? -1.671 8.432 3.177 1.00 74.69 429 ARG A N 1
ATOM 3388 C CA . ARG A 1 429 ? -2.864 7.690 2.721 1.00 74.69 429 ARG A CA 1
ATOM 3389 C C . ARG A 1 429 ? -3.138 6.447 3.561 1.00 74.69 429 ARG A C 1
ATOM 3391 O O . ARG A 1 429 ? -4.283 6.107 3.816 1.00 74.69 429 ARG A O 1
ATOM 3398 N N . ASN A 1 430 ? -2.090 5.782 4.039 1.00 76.00 430 ASN A N 1
ATOM 3399 C CA . ASN A 1 430 ? -2.210 4.620 4.918 1.00 76.00 430 ASN A CA 1
ATOM 3400 C C . ASN A 1 430 ? -2.390 4.998 6.406 1.00 76.00 430 ASN A C 1
ATOM 3402 O O . ASN A 1 430 ? -2.298 4.133 7.282 1.00 76.00 430 ASN A O 1
ATOM 3406 N N . GLY A 1 431 ? -2.673 6.272 6.700 1.00 72.06 431 GLY A N 1
ATOM 3407 C CA . GLY A 1 431 ? -3.125 6.744 8.006 1.00 72.06 431 GLY A CA 1
ATOM 3408 C C . GLY A 1 431 ? -2.015 7.086 8.999 1.00 72.06 431 GLY A C 1
ATOM 3409 O O . GLY A 1 431 ? -2.278 7.091 10.203 1.00 72.06 431 GLY A O 1
ATOM 3410 N N . TYR A 1 432 ? -0.792 7.361 8.538 1.00 83.50 432 TYR A N 1
ATOM 3411 C CA . TYR A 1 432 ? 0.295 7.841 9.394 1.00 83.50 432 TYR A CA 1
ATOM 3412 C C . TYR A 1 432 ? 0.787 9.216 8.944 1.00 83.50 432 TYR A C 1
ATOM 3414 O O . TYR A 1 432 ? 1.085 9.418 7.774 1.00 83.50 432 TYR A O 1
ATOM 3422 N N . PHE A 1 433 ? 0.925 10.157 9.878 1.00 84.19 433 PHE A N 1
ATOM 3423 C CA . PHE A 1 433 ? 1.486 11.477 9.596 1.00 84.19 433 PHE A CA 1
ATOM 3424 C C . PHE A 1 433 ? 2.960 11.527 10.000 1.00 84.19 433 PHE A C 1
ATOM 3426 O O . PHE A 1 433 ? 3.268 11.471 11.194 1.00 84.19 433 PHE A O 1
ATOM 3433 N N . PRO A 1 434 ? 3.881 11.615 9.028 1.00 85.19 434 PRO A N 1
ATOM 3434 C CA . PRO A 1 434 ? 5.296 11.721 9.319 1.00 85.19 434 PRO A CA 1
ATOM 3435 C C . PRO A 1 434 ? 5.633 13.178 9.646 1.00 85.19 434 PRO A C 1
ATOM 3437 O O . PRO A 1 434 ? 5.527 14.047 8.782 1.00 85.19 434 PRO A O 1
ATOM 3440 N N . THR A 1 435 ? 6.044 13.454 10.886 1.00 86.25 435 THR A N 1
ATOM 3441 C CA . THR A 1 435 ? 6.536 14.787 11.271 1.00 86.25 435 THR A CA 1
ATOM 3442 C C . THR A 1 435 ? 7.782 15.147 10.465 1.00 86.25 435 THR A C 1
ATOM 3444 O O . THR A 1 435 ? 8.521 14.262 10.024 1.00 86.25 435 THR A O 1
ATOM 3447 N N . THR A 1 436 ? 8.062 16.441 10.305 1.00 85.75 436 THR A N 1
ATOM 3448 C CA . THR A 1 436 ? 9.245 16.915 9.568 1.00 85.75 436 THR A CA 1
ATOM 3449 C C . THR A 1 436 ? 10.540 16.308 10.114 1.00 85.75 436 THR A C 1
ATOM 3451 O O . THR A 1 436 ? 11.406 15.916 9.339 1.00 85.75 436 THR A O 1
ATOM 3454 N N . ALA A 1 437 ? 10.647 16.140 11.437 1.00 87.38 437 ALA A N 1
ATOM 3455 C CA . ALA A 1 437 ? 11.797 15.499 12.074 1.00 87.38 437 ALA A CA 1
ATOM 3456 C C . ALA A 1 437 ? 11.964 14.029 11.644 1.00 87.38 437 ALA A C 1
ATOM 3458 O O . ALA A 1 437 ? 13.060 13.607 11.279 1.00 87.38 437 ALA A O 1
ATOM 3459 N N . ILE A 1 438 ? 10.873 13.253 11.626 1.00 89.94 438 ILE A N 1
ATOM 3460 C CA . ILE A 1 438 ? 10.902 11.852 11.178 1.00 89.94 438 ILE A CA 1
ATOM 3461 C C . ILE A 1 438 ? 11.245 11.773 9.688 1.00 89.94 438 ILE A C 1
ATOM 3463 O O . ILE A 1 438 ? 12.050 10.926 9.294 1.00 89.94 438 ILE A O 1
ATOM 3467 N N . GLN A 1 439 ? 10.670 12.660 8.868 1.00 91.50 439 GLN A N 1
ATOM 3468 C CA . GLN A 1 439 ? 10.974 12.725 7.438 1.00 91.50 439 GLN A CA 1
ATOM 3469 C C . GLN A 1 439 ? 12.459 13.001 7.205 1.00 91.50 439 GLN A C 1
ATOM 3471 O O . GLN A 1 439 ? 13.098 12.236 6.493 1.00 91.50 439 GLN A O 1
ATOM 3476 N N . GLN A 1 440 ? 13.029 14.013 7.864 1.00 89.94 440 GLN A N 1
ATOM 3477 C CA . GLN A 1 440 ? 14.440 14.386 7.717 1.00 89.94 440 GLN A CA 1
ATOM 3478 C C . GLN A 1 440 ? 15.396 13.236 8.060 1.00 89.94 440 GLN A C 1
ATOM 3480 O O . GLN A 1 440 ? 16.366 13.007 7.336 1.00 89.94 440 GLN A O 1
ATOM 3485 N N . VAL A 1 441 ? 15.115 12.483 9.130 1.00 90.44 441 VAL A N 1
ATOM 3486 C CA . VAL A 1 441 ? 15.956 11.345 9.540 1.00 90.44 441 VAL A CA 1
ATOM 3487 C C . VAL A 1 441 ? 15.843 10.178 8.553 1.00 90.44 441 VAL A C 1
ATOM 3489 O O . VAL A 1 441 ? 16.853 9.576 8.183 1.00 90.44 441 VAL A O 1
ATOM 3492 N N . LEU A 1 442 ? 14.628 9.858 8.097 1.00 91.75 442 LEU A N 1
ATOM 3493 C CA . LEU A 1 442 ? 14.391 8.726 7.196 1.00 91.75 442 LEU A CA 1
ATOM 3494 C C . LEU A 1 442 ? 14.759 9.014 5.740 1.00 91.75 442 LEU A C 1
ATOM 3496 O O . LEU A 1 442 ? 15.151 8.096 5.023 1.00 91.75 442 LEU A O 1
ATOM 3500 N N . GLU A 1 443 ? 14.630 10.256 5.286 1.00 93.19 443 GLU A N 1
ATOM 3501 C CA . GLU A 1 443 ? 14.756 10.617 3.876 1.00 93.19 443 GLU A CA 1
ATOM 3502 C C . GLU A 1 443 ? 16.145 10.307 3.319 1.00 93.19 443 GLU A C 1
ATOM 3504 O O . GLU A 1 443 ? 16.245 9.757 2.226 1.00 93.19 443 GLU A O 1
ATOM 3509 N N . SER A 1 444 ? 17.213 10.560 4.079 1.00 90.81 444 SER A N 1
ATOM 3510 C CA . SER A 1 444 ? 18.575 10.208 3.651 1.00 90.81 444 SER A CA 1
ATOM 3511 C C . SER A 1 444 ? 18.735 8.695 3.427 1.00 90.81 444 SER A C 1
ATOM 3513 O O . SER A 1 444 ? 19.242 8.259 2.389 1.00 90.81 444 SER A O 1
ATOM 3515 N N . GLN A 1 445 ? 18.220 7.880 4.356 1.00 91.25 445 GLN A N 1
ATOM 3516 C CA . GLN A 1 445 ? 18.277 6.416 4.270 1.00 91.25 445 GLN A CA 1
ATOM 3517 C C . GLN A 1 445 ? 17.402 5.879 3.133 1.00 91.25 445 GLN A C 1
ATOM 3519 O O . GLN A 1 445 ? 17.843 5.027 2.365 1.00 91.25 445 GLN A O 1
ATOM 3524 N N . LEU A 1 446 ? 16.184 6.405 2.977 1.00 94.50 446 LEU A N 1
ATOM 3525 C CA . LEU A 1 446 ? 15.263 6.023 1.904 1.00 94.50 446 LEU A CA 1
ATOM 3526 C C . LEU A 1 446 ? 15.799 6.418 0.526 1.00 94.50 446 LEU A C 1
ATOM 3528 O O . LEU A 1 446 ? 15.737 5.614 -0.401 1.00 94.50 446 LEU A O 1
ATOM 3532 N N . ARG A 1 447 ? 16.383 7.614 0.388 1.00 94.38 447 ARG A N 1
ATOM 3533 C CA . ARG A 1 447 ? 17.037 8.043 -0.856 1.00 94.38 447 ARG A CA 1
ATOM 3534 C C . ARG A 1 447 ? 18.212 7.136 -1.190 1.00 94.38 447 ARG A C 1
ATOM 3536 O O . ARG A 1 447 ? 18.285 6.661 -2.318 1.00 94.38 447 ARG A O 1
ATOM 3543 N N . SER A 1 448 ? 19.088 6.848 -0.224 1.00 91.56 448 SER A N 1
ATOM 3544 C CA . SER A 1 448 ? 20.193 5.897 -0.408 1.00 91.56 448 SER A CA 1
ATOM 3545 C C . SER A 1 448 ? 19.678 4.520 -0.841 1.00 91.56 448 SER A C 1
ATOM 3547 O O . SER A 1 448 ? 20.155 3.960 -1.828 1.00 91.56 448 SER A O 1
ATOM 3549 N N . PHE A 1 449 ? 18.638 4.015 -0.175 1.00 92.25 449 PHE A N 1
ATOM 3550 C CA . PHE A 1 449 ? 17.998 2.742 -0.492 1.00 92.25 449 PHE A CA 1
ATOM 3551 C C . PHE A 1 449 ? 17.418 2.714 -1.914 1.00 92.25 449 PHE A C 1
ATOM 3553 O O . PHE A 1 449 ? 17.746 1.814 -2.688 1.00 92.25 449 PHE A O 1
ATOM 3560 N N . PHE A 1 450 ? 16.617 3.712 -2.303 1.00 93.06 450 PHE A N 1
ATOM 3561 C CA . PHE A 1 450 ? 16.027 3.781 -3.642 1.00 93.06 450 PHE A CA 1
ATOM 3562 C C . PHE A 1 450 ? 17.079 3.967 -4.738 1.00 93.06 450 PHE A C 1
ATOM 3564 O O . PHE A 1 450 ? 17.028 3.255 -5.740 1.00 93.06 450 PHE A O 1
ATOM 3571 N N . VAL A 1 451 ? 18.072 4.843 -4.535 1.00 91.69 451 VAL A N 1
ATOM 3572 C CA . VAL A 1 451 ? 19.194 5.006 -5.477 1.00 91.69 451 VAL A CA 1
ATOM 3573 C C . VAL A 1 451 ? 19.948 3.688 -5.641 1.00 91.69 451 VAL A C 1
ATOM 3575 O O . VAL A 1 451 ? 20.236 3.293 -6.767 1.00 91.69 451 VAL A O 1
ATOM 3578 N N . SER A 1 452 ? 20.219 2.973 -4.545 1.00 89.62 452 SER A N 1
ATOM 3579 C CA . SER A 1 452 ? 20.935 1.691 -4.578 1.00 89.62 452 SER A CA 1
ATOM 3580 C C . SER A 1 452 ? 20.183 0.580 -5.313 1.00 89.62 452 SER A C 1
ATOM 3582 O O . SER A 1 452 ? 20.791 -0.395 -5.738 1.00 89.62 452 SER A O 1
ATOM 3584 N N . GLY A 1 453 ? 18.858 0.700 -5.439 1.00 87.94 453 GLY A N 1
ATOM 3585 C CA . GLY A 1 453 ? 18.042 -0.221 -6.229 1.00 87.94 453 GLY A CA 1
ATOM 3586 C C . GLY A 1 453 ? 17.962 0.139 -7.710 1.00 87.94 453 GLY A C 1
ATOM 3587 O O . GLY A 1 453 ? 17.525 -0.693 -8.500 1.00 87.94 453 GLY A O 1
ATOM 3588 N N . LEU A 1 454 ? 18.383 1.353 -8.079 1.00 86.19 454 LEU A N 1
ATOM 3589 C CA . LEU A 1 454 ? 18.467 1.828 -9.461 1.00 86.19 454 LEU A CA 1
ATOM 3590 C C . LEU A 1 454 ? 19.890 1.721 -10.017 1.00 86.19 454 LEU A C 1
ATOM 3592 O O . LEU A 1 454 ? 20.058 1.459 -11.202 1.00 86.19 454 LEU A O 1
ATOM 3596 N N . VAL A 1 455 ? 20.911 1.928 -9.183 1.00 84.56 455 VAL A N 1
ATOM 3597 C CA . VAL A 1 455 ? 22.326 1.958 -9.576 1.00 84.56 455 VAL A CA 1
ATOM 3598 C C . VAL A 1 455 ? 23.046 0.756 -8.975 1.00 84.56 455 VAL A C 1
ATOM 3600 O O . VAL A 1 455 ? 23.041 0.566 -7.764 1.00 84.56 455 VAL A O 1
ATOM 3603 N N . THR A 1 456 ? 23.725 -0.039 -9.800 1.00 70.75 456 THR A N 1
ATOM 3604 C CA . THR A 1 456 ? 24.539 -1.159 -9.309 1.00 70.75 456 THR A CA 1
ATOM 3605 C C . THR A 1 456 ? 25.776 -0.633 -8.583 1.00 70.75 456 THR A C 1
ATOM 3607 O O . THR A 1 456 ? 26.651 -0.078 -9.243 1.00 70.75 456 THR A O 1
ATOM 3610 N N . ALA A 1 457 ? 25.892 -0.808 -7.262 1.00 60.75 457 ALA A N 1
ATOM 3611 C CA . ALA A 1 457 ? 27.126 -0.480 -6.544 1.00 60.75 457 ALA A CA 1
ATOM 3612 C C . ALA A 1 457 ? 28.287 -1.391 -6.979 1.00 60.75 457 ALA A C 1
ATOM 3614 O O . ALA A 1 457 ? 28.160 -2.616 -6.995 1.00 60.75 457 ALA A O 1
ATOM 3615 N N . THR A 1 458 ? 29.448 -0.813 -7.295 1.00 50.19 458 THR A N 1
ATOM 3616 C CA . THR A 1 458 ? 30.691 -1.584 -7.419 1.00 50.19 458 THR A CA 1
ATOM 3617 C C . THR A 1 458 ? 31.290 -1.857 -6.053 1.00 50.19 458 THR A C 1
ATOM 3619 O O . THR A 1 458 ? 31.580 -0.937 -5.294 1.00 50.19 458 THR A O 1
ATOM 3622 N N . THR A 1 459 ? 31.617 -3.118 -5.803 1.00 45.06 459 THR A N 1
ATOM 3623 C CA . THR A 1 459 ? 32.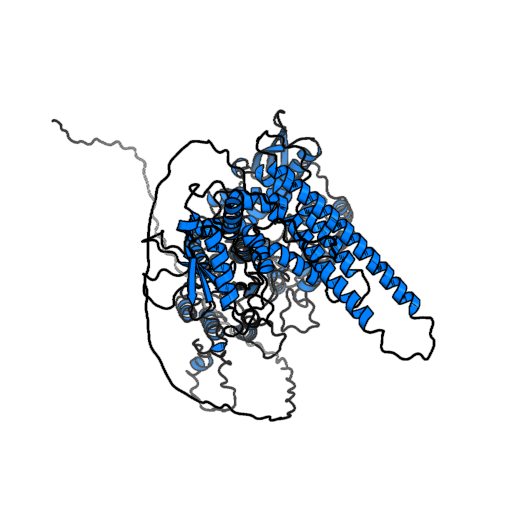431 -3.607 -4.680 1.00 45.06 459 THR A CA 1
ATOM 3624 C C . THR A 1 459 ? 33.921 -3.216 -4.776 1.00 45.06 459 THR A C 1
ATOM 3626 O O . THR A 1 459 ? 34.784 -3.937 -4.287 1.00 45.06 459 THR A O 1
ATOM 3629 N N . GLY A 1 460 ? 34.264 -2.087 -5.406 1.00 46.59 460 GLY A N 1
ATOM 3630 C CA . GLY A 1 460 ? 35.647 -1.632 -5.584 1.00 46.59 460 GLY A CA 1
ATOM 3631 C C . GLY A 1 460 ? 35.745 -0.114 -5.482 1.00 46.59 460 GLY A C 1
ATOM 3632 O O . GLY A 1 460 ? 35.166 0.594 -6.300 1.00 46.59 460 GLY A O 1
ATOM 3633 N N . GLY A 1 461 ? 36.462 0.380 -4.469 1.00 42.09 461 GLY A N 1
ATOM 3634 C CA . GLY A 1 461 ? 36.523 1.782 -4.029 1.00 42.09 461 GLY A CA 1
ATOM 3635 C C . GLY A 1 461 ? 37.185 2.795 -4.974 1.00 42.09 461 GLY A C 1
ATOM 3636 O O . GLY A 1 461 ? 37.860 3.705 -4.501 1.00 42.09 461 GLY A O 1
ATOM 3637 N N . SER A 1 462 ? 36.996 2.688 -6.292 1.00 47.00 462 SER A N 1
ATOM 3638 C CA . SER A 1 462 ? 37.334 3.776 -7.215 1.00 47.00 462 SER A CA 1
ATOM 3639 C C . SER A 1 462 ? 36.123 4.696 -7.385 1.00 47.00 462 SER A C 1
ATOM 3641 O O . SER A 1 462 ? 35.168 4.373 -8.091 1.00 47.00 462 SER A O 1
ATOM 3643 N N . SER A 1 463 ? 36.172 5.860 -6.742 1.00 47.50 463 SER A N 1
ATOM 3644 C CA . SER A 1 463 ? 35.120 6.887 -6.678 1.00 47.50 463 SER A CA 1
ATOM 3645 C C . SER A 1 463 ? 34.778 7.575 -8.013 1.00 47.50 463 SER A C 1
ATOM 3647 O O . SER A 1 463 ? 34.049 8.558 -8.017 1.00 47.50 463 SER A O 1
ATOM 3649 N N . ASN A 1 464 ? 35.278 7.074 -9.149 1.00 46.28 464 ASN A N 1
ATOM 3650 C CA . ASN A 1 464 ? 35.184 7.734 -10.457 1.00 46.28 464 ASN A CA 1
ATOM 3651 C C . ASN A 1 464 ? 34.781 6.813 -11.624 1.00 46.28 464 ASN A C 1
ATOM 3653 O O . ASN A 1 464 ? 34.845 7.240 -12.777 1.00 46.28 464 ASN A O 1
ATOM 3657 N N . SER A 1 465 ? 34.376 5.562 -11.375 1.00 50.69 465 SER A N 1
ATOM 3658 C CA . SER A 1 465 ? 33.869 4.714 -12.463 1.00 50.69 465 SER A CA 1
ATOM 3659 C C . SER A 1 465 ? 32.389 5.011 -12.722 1.00 50.69 465 SER A C 1
ATOM 3661 O O . SER A 1 465 ? 31.554 4.882 -11.834 1.00 50.69 465 SER A O 1
ATOM 3663 N N . TYR A 1 466 ? 32.073 5.475 -13.932 1.00 66.00 466 TYR A N 1
ATOM 3664 C CA . TYR A 1 466 ? 30.711 5.751 -14.381 1.00 66.00 466 TYR A CA 1
ATOM 3665 C C . TYR A 1 466 ? 29.929 4.443 -14.497 1.00 66.00 466 TYR A C 1
ATOM 3667 O O . TYR A 1 466 ? 30.084 3.693 -15.465 1.00 66.00 466 TYR A O 1
ATOM 3675 N N . LEU A 1 467 ? 29.141 4.135 -13.471 1.00 68.38 467 LEU A N 1
ATOM 3676 C CA . LEU A 1 467 ? 28.442 2.860 -13.387 1.00 68.38 467 LEU A CA 1
ATOM 3677 C C . LEU A 1 467 ? 27.291 2.817 -14.398 1.00 68.38 467 LEU A C 1
ATOM 3679 O O . LEU A 1 467 ? 26.554 3.797 -14.533 1.00 68.38 467 LEU A O 1
ATOM 3683 N N . PRO A 1 468 ? 27.136 1.704 -15.137 1.00 79.81 468 PRO A N 1
ATOM 3684 C CA . PRO A 1 468 ? 25.992 1.528 -16.011 1.00 79.81 468 PRO A CA 1
ATOM 3685 C C . PRO A 1 468 ? 24.706 1.486 -15.180 1.00 79.81 468 PRO A C 1
ATOM 3687 O O . PRO A 1 468 ? 24.610 0.750 -14.203 1.00 79.81 468 PRO A O 1
ATOM 3690 N N . LEU A 1 469 ? 23.714 2.265 -15.594 1.00 87.00 469 LEU A N 1
ATOM 3691 C CA . LEU A 1 469 ? 22.398 2.315 -14.980 1.00 87.00 469 LEU A CA 1
ATOM 3692 C C . LEU A 1 469 ? 21.484 1.277 -15.651 1.00 87.00 469 LEU A C 1
ATOM 3694 O O . LEU A 1 469 ? 21.152 1.456 -16.828 1.00 87.00 469 LEU A O 1
ATOM 3698 N N . PRO A 1 470 ? 21.081 0.193 -14.969 1.00 89.44 470 PRO A N 1
ATOM 3699 C CA . PRO A 1 470 ? 20.094 -0.732 -15.510 1.00 89.44 470 PRO A CA 1
ATOM 3700 C C . PRO A 1 470 ? 18.752 -0.027 -15.724 1.00 89.44 470 PRO A C 1
ATOM 3702 O O . PRO A 1 470 ? 18.222 0.629 -14.835 1.00 89.44 470 PRO A O 1
ATOM 3705 N N . LEU A 1 471 ? 18.190 -0.177 -16.923 1.00 91.12 471 LEU A N 1
ATOM 3706 C CA . LEU A 1 471 ? 16.887 0.388 -17.295 1.00 91.12 471 LEU A CA 1
ATOM 3707 C C . LEU A 1 471 ? 15.729 -0.590 -17.048 1.00 91.12 471 LEU A C 1
ATOM 3709 O O . LEU A 1 471 ? 14.572 -0.305 -17.370 1.00 91.12 471 LEU A O 1
ATOM 3713 N N . LYS A 1 472 ? 16.041 -1.757 -16.484 1.00 89.62 472 LYS A N 1
ATOM 3714 C CA . LYS A 1 472 ? 15.073 -2.784 -16.124 1.00 89.62 472 LYS A CA 1
ATOM 3715 C C . LYS A 1 472 ? 14.293 -2.371 -14.873 1.00 89.62 472 LYS A C 1
ATOM 3717 O O . LYS A 1 472 ? 14.856 -1.822 -13.938 1.00 89.62 472 LYS A O 1
ATOM 3722 N N . ALA A 1 473 ? 13.009 -2.706 -14.822 1.00 85.75 473 ALA A N 1
ATOM 3723 C CA . ALA A 1 473 ? 12.121 -2.393 -13.703 1.00 85.75 473 ALA A CA 1
ATOM 3724 C C . ALA A 1 473 ? 12.406 -3.189 -12.409 1.00 85.75 473 ALA A C 1
ATOM 3726 O O . ALA A 1 473 ? 11.757 -2.954 -11.393 1.00 85.75 473 ALA A O 1
ATOM 3727 N N . ASP A 1 474 ? 13.323 -4.160 -12.425 1.00 83.31 474 ASP A N 1
ATOM 3728 C CA . ASP A 1 474 ? 13.618 -4.983 -11.249 1.00 83.31 474 ASP A CA 1
ATOM 3729 C C . ASP A 1 474 ? 14.279 -4.124 -10.152 1.00 83.31 474 ASP A C 1
ATOM 3731 O O . ASP A 1 474 ? 15.246 -3.418 -10.419 1.00 83.31 474 ASP A O 1
ATOM 3735 N N . PHE A 1 475 ? 13.789 -4.206 -8.910 1.00 84.44 475 PHE A N 1
ATOM 3736 C CA . PHE A 1 475 ? 14.355 -3.459 -7.781 1.00 84.44 475 PHE A CA 1
ATOM 3737 C C . PHE A 1 475 ? 15.247 -4.364 -6.918 1.00 84.44 475 PHE A C 1
ATOM 3739 O O . PHE A 1 475 ? 14.752 -5.209 -6.163 1.00 84.44 475 PHE A O 1
ATOM 3746 N N . VAL A 1 476 ? 16.566 -4.188 -7.030 1.00 84.38 476 VAL A N 1
ATOM 3747 C CA . VAL A 1 476 ? 17.574 -4.961 -6.284 1.00 84.38 476 VAL A CA 1
ATOM 3748 C C . VAL A 1 476 ? 18.500 -3.987 -5.550 1.00 84.38 476 VAL A C 1
ATOM 3750 O O . VAL A 1 476 ? 19.493 -3.554 -6.129 1.00 84.38 476 VAL A O 1
ATOM 3753 N N . PRO A 1 477 ? 18.174 -3.602 -4.303 1.00 87.69 477 PRO A N 1
ATOM 3754 C CA . PRO A 1 477 ? 18.956 -2.615 -3.570 1.00 87.69 477 PRO A CA 1
ATOM 3755 C C . PRO A 1 477 ? 20.345 -3.152 -3.224 1.00 87.69 477 PRO A C 1
ATOM 3757 O O . PRO A 1 477 ? 20.489 -4.300 -2.797 1.00 87.69 477 PRO A O 1
ATOM 3760 N N . SER A 1 478 ? 21.356 -2.299 -3.376 1.00 87.06 478 SER A N 1
ATOM 3761 C CA . SER A 1 478 ? 22.728 -2.553 -2.927 1.00 87.06 478 SER A CA 1
ATOM 3762 C C . SER A 1 478 ? 23.084 -1.851 -1.608 1.00 87.06 478 SER A C 1
ATOM 3764 O O . SER A 1 478 ? 24.229 -1.939 -1.175 1.00 87.06 478 SER A O 1
ATOM 3766 N N . SER A 1 479 ? 22.132 -1.150 -0.987 1.00 89.06 479 SER A N 1
ATOM 3767 C CA . SER A 1 479 ? 22.283 -0.500 0.318 1.00 89.06 479 SER A CA 1
ATOM 3768 C C . SER A 1 479 ? 21.181 -0.971 1.272 1.00 89.06 479 SER A C 1
ATOM 3770 O O . SER A 1 479 ? 20.021 -1.036 0.859 1.00 89.06 479 SER A O 1
ATOM 3772 N N . PRO A 1 480 ? 21.496 -1.287 2.540 1.00 91.00 480 PRO A N 1
ATOM 3773 C CA . PRO A 1 480 ? 20.496 -1.719 3.510 1.00 91.00 480 PRO A CA 1
ATOM 3774 C C . PRO A 1 480 ? 19.612 -0.568 4.002 1.00 91.00 480 PRO A C 1
ATOM 3776 O O . PRO A 1 480 ? 20.093 0.540 4.241 1.00 91.00 480 PRO A O 1
ATOM 3779 N N . LEU A 1 481 ? 18.334 -0.873 4.245 1.00 92.81 481 LEU A N 1
ATOM 3780 C CA . LEU A 1 481 ? 17.410 -0.021 4.995 1.00 92.81 481 LEU A CA 1
ATOM 3781 C C . LEU A 1 481 ? 17.069 -0.699 6.326 1.00 92.81 481 LEU A C 1
ATOM 3783 O O . LEU A 1 481 ? 16.244 -1.615 6.381 1.00 92.81 481 LEU A O 1
ATOM 3787 N N . SER A 1 482 ? 17.709 -0.227 7.392 1.00 94.00 482 SER A N 1
ATOM 3788 C CA . SER A 1 482 ? 17.544 -0.746 8.748 1.00 94.00 482 SER A CA 1
ATOM 3789 C C . SER A 1 482 ? 17.297 0.406 9.715 1.00 94.00 482 SER A C 1
ATOM 3791 O O . SER A 1 482 ? 18.110 1.324 9.815 1.00 94.00 482 SER A O 1
ATOM 3793 N N . ILE A 1 483 ? 16.178 0.367 10.438 1.00 95.56 483 ILE A N 1
ATOM 3794 C CA . ILE A 1 483 ? 15.763 1.448 11.343 1.00 95.56 483 ILE A CA 1
ATOM 3795 C C . ILE A 1 483 ? 15.430 0.908 12.733 1.00 95.56 483 ILE A C 1
ATOM 3797 O O . ILE A 1 483 ? 14.844 -0.167 12.863 1.00 95.56 483 ILE A O 1
ATOM 3801 N N . TYR A 1 484 ? 15.790 1.663 13.770 1.00 96.31 484 TYR A N 1
ATOM 3802 C CA . TYR A 1 484 ? 15.448 1.370 15.161 1.00 96.31 484 TYR A CA 1
ATOM 3803 C C . TYR A 1 484 ? 14.563 2.479 15.719 1.00 96.31 484 TYR A C 1
ATOM 3805 O O . TYR A 1 484 ? 15.031 3.575 15.991 1.00 96.31 484 TYR A O 1
ATOM 3813 N N . ILE A 1 485 ? 13.275 2.205 15.880 1.00 95.81 485 ILE A N 1
ATOM 3814 C CA . ILE A 1 485 ? 12.273 3.178 16.304 1.00 95.81 485 ILE A CA 1
ATOM 3815 C C . ILE A 1 485 ? 12.023 3.014 17.805 1.00 95.81 485 ILE A C 1
ATOM 3817 O O . ILE A 1 485 ? 11.546 1.963 18.239 1.00 95.81 485 ILE A O 1
ATOM 3821 N N . HIS A 1 486 ? 12.266 4.054 18.601 1.00 94.88 486 HIS A N 1
ATOM 3822 C CA . HIS A 1 486 ? 11.981 4.022 20.037 1.00 94.88 486 HIS A CA 1
ATOM 3823 C C . HIS A 1 486 ? 11.239 5.250 20.547 1.00 94.88 486 HIS A C 1
ATOM 3825 O O . HIS A 1 486 ? 11.173 6.269 19.879 1.00 94.88 486 HIS A O 1
ATOM 3831 N N . GLY A 1 487 ? 10.634 5.141 21.728 1.00 91.50 487 GLY A N 1
ATOM 3832 C CA . GLY A 1 487 ? 9.873 6.223 22.355 1.00 91.50 487 GLY A CA 1
ATOM 3833 C C . GLY A 1 487 ? 8.794 5.688 23.288 1.00 91.50 487 GLY A C 1
ATOM 3834 O O . GLY A 1 487 ? 8.578 4.477 23.364 1.00 91.50 487 GLY A O 1
ATOM 3835 N N . LYS A 1 488 ? 8.075 6.575 23.981 1.00 85.88 488 LYS A N 1
ATOM 3836 C CA . LYS A 1 488 ? 7.019 6.184 24.935 1.00 85.88 488 LYS A CA 1
ATOM 3837 C C . LYS A 1 488 ? 5.878 5.404 24.259 1.00 85.88 488 LYS A C 1
ATOM 3839 O O . LYS A 1 488 ? 5.722 5.404 23.034 1.00 85.88 488 LYS A O 1
ATOM 3844 N N . ALA A 1 489 ? 5.059 4.712 25.044 1.00 78.31 489 ALA A N 1
ATOM 3845 C CA . ALA A 1 489 ? 3.834 4.103 24.530 1.00 78.31 489 ALA A CA 1
ATOM 3846 C C . ALA A 1 489 ? 2.911 5.180 23.917 1.00 78.31 489 ALA A C 1
ATOM 3848 O O . ALA A 1 489 ? 2.857 6.306 24.401 1.00 78.31 489 ALA A O 1
ATOM 3849 N N . GLY A 1 490 ? 2.212 4.850 22.826 1.00 74.44 490 GLY A N 1
ATOM 3850 C CA . GLY A 1 490 ? 1.258 5.764 22.177 1.00 74.44 490 GLY A CA 1
ATOM 3851 C C . GLY A 1 490 ? 1.846 6.789 21.193 1.00 74.44 490 GLY A C 1
ATOM 3852 O O . GLY A 1 490 ? 1.083 7.404 20.457 1.00 74.44 490 GLY A O 1
ATOM 3853 N N . VAL A 1 491 ? 3.174 6.924 21.072 1.00 82.00 491 VAL A N 1
ATOM 3854 C CA . VAL A 1 491 ? 3.800 7.890 20.132 1.00 82.00 491 VAL A CA 1
ATOM 3855 C C . VAL A 1 491 ? 3.696 7.495 18.646 1.00 82.00 491 VAL A C 1
ATOM 3857 O O . VAL A 1 491 ? 4.140 8.234 17.779 1.00 82.00 491 VAL A O 1
ATOM 3860 N N . GLY A 1 492 ? 3.116 6.331 18.322 1.00 83.00 492 GLY A N 1
ATOM 3861 C CA . GLY A 1 492 ? 2.869 5.903 16.936 1.00 83.00 492 GLY A CA 1
ATOM 3862 C C . GLY A 1 492 ? 3.931 4.991 16.302 1.00 83.00 492 GLY A C 1
ATOM 3863 O O . GLY A 1 492 ? 3.920 4.825 15.085 1.00 83.00 492 GLY A O 1
ATOM 3864 N N . LYS A 1 493 ? 4.811 4.359 17.095 1.00 88.00 493 LYS A N 1
ATOM 3865 C CA . LYS A 1 493 ? 5.872 3.447 16.604 1.00 88.00 493 LYS A CA 1
ATOM 3866 C C . LYS A 1 493 ? 5.336 2.309 15.729 1.00 88.00 493 LYS A C 1
ATOM 3868 O O . LYS A 1 493 ? 5.730 2.167 14.575 1.00 88.00 493 LYS A O 1
ATOM 3873 N N . SER A 1 494 ? 4.400 1.520 16.261 1.00 82.12 494 SER A N 1
ATOM 3874 C CA . SER A 1 494 ? 3.811 0.385 15.537 1.00 82.12 494 SER A CA 1
ATOM 3875 C C . SER A 1 494 ? 2.967 0.843 14.343 1.00 82.12 494 SER A C 1
ATOM 3877 O O . SER A 1 494 ? 2.879 0.125 13.349 1.00 82.12 494 SER A O 1
ATOM 3879 N N . SER A 1 495 ? 2.401 2.057 14.391 1.00 82.25 495 SER A N 1
ATOM 3880 C CA . SER A 1 495 ? 1.696 2.662 13.254 1.00 82.25 495 SER A CA 1
ATOM 3881 C C . SER A 1 495 ? 2.653 2.956 12.097 1.00 82.25 495 SER A C 1
ATOM 3883 O O . SER A 1 495 ? 2.372 2.548 10.972 1.00 82.25 495 SER A O 1
ATOM 3885 N N . LEU A 1 496 ? 3.811 3.570 12.366 1.00 88.81 496 LEU A N 1
ATOM 3886 C CA . LEU A 1 496 ? 4.844 3.793 11.349 1.00 88.81 496 LEU A CA 1
ATOM 3887 C C . LEU A 1 496 ? 5.370 2.464 10.787 1.00 88.81 496 LEU A C 1
ATOM 3889 O O . LEU A 1 496 ? 5.403 2.280 9.571 1.00 88.81 496 LEU A O 1
ATOM 3893 N N . ALA A 1 497 ? 5.702 1.504 11.657 1.00 88.62 497 ALA A N 1
ATOM 3894 C CA . ALA A 1 497 ? 6.206 0.188 11.251 1.00 88.62 497 ALA A CA 1
ATOM 3895 C C . ALA A 1 497 ? 5.204 -0.610 10.393 1.00 88.62 497 ALA A C 1
ATOM 3897 O O . ALA A 1 497 ? 5.607 -1.367 9.511 1.00 88.62 497 ALA A O 1
ATOM 3898 N N . LYS A 1 498 ? 3.897 -0.429 10.626 1.00 83.50 498 LYS A N 1
ATOM 3899 C CA . LYS A 1 498 ? 2.813 -1.008 9.816 1.00 83.50 498 LYS A CA 1
ATOM 3900 C C . LYS A 1 498 ? 2.715 -0.346 8.442 1.00 83.50 498 LYS A C 1
ATOM 3902 O O . LYS A 1 498 ? 2.528 -1.038 7.442 1.00 83.50 498 LYS A O 1
ATOM 3907 N N . VAL A 1 499 ? 2.791 0.983 8.400 1.00 85.75 499 VAL A N 1
ATOM 3908 C CA . VAL A 1 499 ? 2.545 1.778 7.191 1.00 85.75 499 VAL A CA 1
ATOM 3909 C C . VAL A 1 499 ? 3.723 1.752 6.222 1.00 85.75 499 VAL A C 1
ATOM 3911 O O . VAL A 1 499 ? 3.514 1.670 5.012 1.00 85.75 499 VAL A O 1
ATOM 3914 N N . LEU A 1 500 ? 4.952 1.747 6.733 1.00 89.75 500 LEU A N 1
ATOM 3915 C CA . LEU A 1 500 ? 6.170 1.779 5.924 1.00 89.75 500 LEU A CA 1
ATOM 3916 C C . LEU A 1 500 ? 6.226 0.669 4.848 1.00 89.75 500 LEU A C 1
ATOM 3918 O O . LEU A 1 500 ? 6.456 1.010 3.688 1.00 89.75 500 LEU A O 1
ATOM 3922 N N . PRO A 1 501 ? 5.956 -0.624 5.141 1.00 86.88 501 PRO A N 1
ATOM 3923 C CA . PRO A 1 501 ? 5.897 -1.666 4.114 1.00 86.88 501 PRO A CA 1
ATOM 3924 C C . PRO A 1 501 ? 4.863 -1.396 3.015 1.00 86.88 501 PRO A C 1
ATOM 3926 O O . PRO A 1 501 ? 5.135 -1.665 1.847 1.00 86.88 501 PRO A O 1
ATOM 3929 N N . MET A 1 502 ? 3.684 -0.874 3.378 1.00 85.38 502 MET A N 1
ATOM 3930 C CA . MET A 1 502 ? 2.608 -0.578 2.422 1.00 85.38 502 MET A CA 1
ATOM 3931 C C . MET A 1 502 ? 2.991 0.589 1.514 1.00 85.38 502 MET A C 1
ATOM 3933 O O . MET A 1 502 ? 2.776 0.525 0.304 1.00 85.38 502 MET A O 1
ATOM 3937 N N . ALA A 1 503 ? 3.614 1.621 2.086 1.00 90.44 503 ALA A N 1
ATOM 3938 C CA . ALA A 1 503 ? 4.125 2.755 1.335 1.00 90.44 503 ALA A CA 1
ATOM 3939 C C . ALA A 1 503 ? 5.278 2.351 0.407 1.00 90.44 503 ALA A C 1
ATOM 3941 O O . ALA A 1 503 ? 5.239 2.682 -0.773 1.00 90.44 503 ALA A O 1
ATOM 3942 N N . LEU A 1 504 ? 6.247 1.559 0.888 1.00 90.25 504 LEU A N 1
ATOM 3943 C CA . LEU A 1 504 ? 7.321 1.010 0.049 1.00 90.25 504 LEU A CA 1
ATOM 3944 C C . LEU A 1 504 ? 6.760 0.194 -1.117 1.00 90.25 504 LEU A C 1
ATOM 3946 O O . LEU A 1 504 ? 7.167 0.402 -2.257 1.00 90.25 504 LEU A O 1
ATOM 3950 N N . GLN A 1 505 ? 5.821 -0.716 -0.843 1.00 86.94 505 GLN A N 1
ATOM 3951 C CA . GLN A 1 505 ? 5.199 -1.529 -1.883 1.00 86.94 505 GLN A CA 1
ATOM 3952 C C . GLN A 1 505 ? 4.489 -0.654 -2.920 1.00 86.94 505 GLN A C 1
ATOM 3954 O O . GLN A 1 505 ? 4.730 -0.823 -4.109 1.00 86.94 505 GLN A O 1
ATOM 3959 N N . SER A 1 506 ? 3.668 0.299 -2.478 1.00 85.88 506 SER A N 1
ATOM 3960 C CA . SER A 1 506 ? 2.896 1.170 -3.374 1.00 85.88 506 SER A CA 1
ATOM 3961 C C . SER A 1 506 ? 3.808 2.052 -4.232 1.00 85.88 506 SER A C 1
ATOM 3963 O O . SER A 1 506 ? 3.592 2.183 -5.435 1.00 85.88 506 SER A O 1
ATOM 3965 N N . THR A 1 507 ? 4.884 2.592 -3.650 1.00 90.69 507 THR A N 1
ATOM 3966 C CA . THR A 1 507 ? 5.899 3.358 -4.386 1.00 90.69 507 THR A CA 1
ATOM 3967 C C . THR A 1 507 ? 6.610 2.502 -5.431 1.00 90.69 507 THR A C 1
ATOM 3969 O O . THR A 1 507 ? 6.786 2.942 -6.567 1.00 90.69 507 THR A O 1
ATOM 3972 N N . LEU A 1 508 ? 7.005 1.274 -5.085 1.00 88.12 508 LEU A N 1
ATOM 3973 C CA . LEU A 1 508 ? 7.671 0.370 -6.027 1.00 88.12 508 LEU A CA 1
ATOM 3974 C C . LEU A 1 508 ? 6.724 -0.132 -7.117 1.00 88.12 508 LEU A C 1
ATOM 3976 O O . LEU A 1 508 ? 7.136 -0.238 -8.263 1.00 88.12 508 LEU A O 1
ATOM 3980 N N . GLU A 1 509 ? 5.458 -0.397 -6.807 1.00 82.94 509 GLU A N 1
ATOM 3981 C CA . GLU A 1 509 ? 4.454 -0.757 -7.815 1.00 82.94 509 GLU A CA 1
ATOM 3982 C C . GLU A 1 509 ? 4.189 0.390 -8.802 1.00 82.94 509 GLU A C 1
ATOM 3984 O O . GLU A 1 509 ? 3.910 0.143 -9.977 1.00 82.94 509 GLU A O 1
ATOM 3989 N N . GLN A 1 510 ? 4.292 1.636 -8.335 1.00 84.19 510 GLN A N 1
ATOM 3990 C CA . GLN A 1 510 ? 4.095 2.831 -9.151 1.00 84.19 510 GLN A CA 1
ATOM 3991 C C . GLN A 1 510 ? 5.299 3.140 -10.054 1.00 84.19 510 GLN A C 1
ATOM 3993 O O . GLN A 1 510 ? 5.109 3.510 -11.216 1.00 84.19 510 GLN A O 1
ATOM 3998 N N . HIS A 1 511 ? 6.521 2.994 -9.532 1.00 87.06 511 HIS A N 1
ATOM 3999 C CA . HIS A 1 511 ? 7.747 3.484 -10.181 1.00 87.06 511 HIS A CA 1
ATOM 4000 C C . HIS A 1 511 ? 8.700 2.391 -10.683 1.00 87.06 511 HIS A C 1
ATOM 4002 O O . HIS A 1 511 ? 9.580 2.691 -11.487 1.00 87.06 511 HIS A O 1
ATOM 4008 N N . MET A 1 512 ? 8.523 1.140 -10.249 1.00 86.94 512 MET A N 1
ATOM 4009 C CA . MET A 1 512 ? 9.377 -0.027 -10.536 1.00 86.94 512 MET A CA 1
ATOM 4010 C C . MET A 1 512 ? 8.526 -1.246 -10.964 1.00 86.94 512 MET A C 1
ATOM 4012 O O . MET A 1 512 ? 7.394 -1.088 -11.420 1.00 86.94 512 MET A O 1
ATOM 4016 N N . ASP A 1 513 ? 9.066 -2.474 -10.901 1.00 73.94 513 ASP A N 1
ATOM 4017 C CA . ASP A 1 513 ? 8.342 -3.707 -11.246 1.00 73.94 513 ASP A CA 1
ATOM 4018 C C . ASP A 1 513 ? 7.242 -4.004 -10.206 1.00 73.94 513 ASP A C 1
ATOM 4020 O O . ASP A 1 513 ? 7.568 -4.306 -9.053 1.00 73.94 513 ASP A O 1
ATOM 4024 N N . PRO A 1 514 ? 5.960 -4.061 -10.612 1.00 61.19 514 PRO A N 1
ATOM 4025 C CA . PRO A 1 514 ? 4.830 -4.427 -9.754 1.00 61.19 514 PRO A CA 1
ATOM 4026 C C . PRO A 1 514 ? 4.923 -5.828 -9.135 1.00 61.19 514 PRO A C 1
ATOM 4028 O O . PRO A 1 514 ? 4.201 -6.149 -8.192 1.00 61.19 514 PRO A O 1
ATOM 4031 N N . LYS A 1 515 ? 5.784 -6.708 -9.662 1.00 64.06 515 LYS A N 1
ATOM 4032 C CA . LYS A 1 515 ? 6.062 -8.020 -9.056 1.00 64.06 515 LYS A CA 1
ATOM 4033 C C . LYS A 1 515 ? 7.029 -7.947 -7.874 1.00 64.06 515 LYS A C 1
ATOM 4035 O O . LYS A 1 515 ? 7.192 -8.961 -7.188 1.00 64.06 515 LYS A O 1
ATOM 4040 N N . SER A 1 516 ? 7.630 -6.788 -7.606 1.00 64.31 516 SER A N 1
ATOM 4041 C CA . SER A 1 516 ? 8.451 -6.520 -6.420 1.00 64.31 516 SER A CA 1
ATOM 4042 C C . SER A 1 516 ? 7.561 -6.397 -5.181 1.00 64.31 516 SER A C 1
ATOM 4044 O O . SER A 1 516 ? 7.429 -5.338 -4.580 1.00 64.31 516 SER A O 1
ATOM 4046 N N . MET A 1 517 ? 6.904 -7.492 -4.796 1.00 63.31 517 MET A N 1
ATOM 4047 C CA . MET A 1 517 ? 6.044 -7.503 -3.617 1.00 63.31 517 MET A CA 1
ATOM 4048 C C . MET A 1 517 ? 6.888 -7.380 -2.351 1.00 63.31 517 MET A C 1
ATOM 4050 O O . MET A 1 517 ? 7.765 -8.216 -2.125 1.00 63.31 517 MET A O 1
ATOM 4054 N N . ALA A 1 518 ? 6.567 -6.403 -1.501 1.00 60.41 518 ALA A N 1
ATOM 4055 C CA . ALA A 1 518 ? 7.072 -6.356 -0.138 1.00 60.41 518 ALA A CA 1
ATOM 4056 C C . ALA A 1 518 ? 6.335 -7.407 0.709 1.00 60.41 518 ALA A C 1
ATOM 4058 O O . ALA A 1 518 ? 5.132 -7.311 0.963 1.00 60.41 518 ALA A O 1
ATOM 4059 N N . ARG A 1 519 ? 7.037 -8.452 1.145 1.00 70.50 519 ARG A N 1
ATOM 4060 C CA . ARG A 1 519 ? 6.509 -9.398 2.132 1.00 70.50 519 ARG A CA 1
ATOM 4061 C C . ARG A 1 519 ? 6.744 -8.826 3.517 1.00 70.50 519 ARG A C 1
ATOM 4063 O O . ARG A 1 519 ? 7.885 -8.621 3.899 1.00 70.50 519 ARG A O 1
ATOM 4070 N N . PHE A 1 520 ? 5.679 -8.599 4.268 1.00 70.25 520 PHE A N 1
ATOM 4071 C CA . PHE A 1 520 ? 5.785 -8.172 5.656 1.00 70.25 520 PHE A CA 1
ATOM 4072 C C . PHE A 1 520 ? 5.901 -9.392 6.572 1.00 70.25 520 PHE A C 1
ATOM 4074 O O . PHE A 1 520 ? 5.101 -10.316 6.442 1.00 70.25 520 PHE A O 1
ATOM 4081 N N . VAL A 1 521 ? 6.884 -9.396 7.470 1.00 74.81 521 VAL A N 1
ATOM 4082 C CA . VAL A 1 521 ? 7.064 -10.390 8.535 1.00 74.81 521 VAL A CA 1
ATOM 4083 C C . VAL A 1 521 ? 7.137 -9.631 9.849 1.00 74.81 521 VAL A C 1
ATOM 4085 O O . VAL A 1 521 ? 7.954 -8.729 9.988 1.00 74.81 521 VAL A O 1
ATOM 4088 N N . LYS A 1 522 ? 6.294 -9.995 10.813 1.00 79.88 522 LYS A N 1
ATOM 4089 C CA . LYS A 1 522 ? 6.275 -9.403 12.152 1.00 79.88 522 LYS A CA 1
ATOM 4090 C C . LYS A 1 522 ? 6.740 -10.439 13.173 1.00 79.88 522 LYS A C 1
ATOM 4092 O O . LYS A 1 522 ? 6.273 -11.577 13.132 1.00 79.88 522 LYS A O 1
ATOM 4097 N N . GLN A 1 523 ? 7.636 -10.043 14.070 1.00 82.81 523 GLN A N 1
ATOM 4098 C CA . GLN A 1 523 ? 8.193 -10.887 15.120 1.00 82.81 523 GLN A CA 1
ATOM 4099 C C . GLN A 1 523 ? 8.343 -10.069 16.405 1.00 82.81 523 GLN A C 1
ATOM 4101 O O . GLN A 1 523 ? 9.068 -9.083 16.422 1.00 82.81 523 GLN A O 1
ATOM 4106 N N . ASN A 1 524 ? 7.665 -10.482 17.475 1.00 82.31 524 ASN A N 1
ATOM 4107 C CA . ASN A 1 524 ? 7.800 -9.857 18.790 1.00 82.31 524 ASN A CA 1
ATOM 4108 C C . ASN A 1 524 ? 9.063 -10.396 19.486 1.00 82.31 524 ASN A C 1
ATOM 4110 O O . ASN A 1 524 ? 9.256 -11.615 19.534 1.00 82.31 524 ASN A O 1
ATOM 4114 N N . LEU A 1 525 ? 9.914 -9.495 19.973 1.00 85.44 525 LEU A N 1
ATOM 4115 C CA . LEU A 1 525 ? 11.195 -9.765 20.623 1.00 85.44 525 LEU A CA 1
ATOM 4116 C C . LEU A 1 525 ? 11.105 -9.826 22.153 1.00 85.44 525 LEU A C 1
ATOM 4118 O O . LEU A 1 525 ? 12.019 -10.346 22.786 1.00 85.44 525 LEU A O 1
ATOM 4122 N N . ASN A 1 526 ? 10.014 -9.362 22.763 1.00 82.56 526 ASN A N 1
ATOM 4123 C CA . ASN A 1 526 ? 9.816 -9.409 24.211 1.00 82.56 526 ASN A CA 1
ATOM 4124 C C . ASN A 1 526 ? 9.241 -10.768 24.658 1.00 82.56 526 ASN A C 1
ATOM 4126 O O . ASN A 1 526 ? 8.177 -10.852 25.275 1.00 82.56 526 ASN A O 1
ATOM 4130 N N . LYS A 1 527 ? 9.915 -11.858 24.277 1.00 80.00 527 LYS A N 1
ATOM 4131 C CA . LYS A 1 527 ? 9.581 -13.240 24.656 1.00 80.00 527 LYS A CA 1
ATOM 4132 C C . LYS A 1 527 ? 10.805 -13.913 25.258 1.00 80.00 527 LYS A C 1
ATOM 4134 O O . LYS A 1 527 ? 11.927 -13.558 24.921 1.00 80.00 527 LYS A O 1
ATOM 4139 N N . ARG A 1 528 ? 10.597 -14.951 26.071 1.00 78.00 528 ARG A N 1
ATOM 4140 C CA . ARG A 1 528 ? 11.700 -15.775 26.592 1.00 78.00 528 ARG A CA 1
ATOM 4141 C C . ARG A 1 528 ? 12.644 -16.207 25.467 1.00 78.00 528 ARG A C 1
ATOM 4143 O O . ARG A 1 528 ? 12.177 -16.630 24.401 1.00 78.00 528 ARG A O 1
ATOM 4150 N N . LEU A 1 529 ? 13.950 -16.109 25.713 1.00 81.00 529 LEU A N 1
ATOM 4151 C CA . LEU A 1 529 ? 14.978 -16.300 24.691 1.00 81.00 529 LEU A CA 1
ATOM 4152 C C . LEU A 1 529 ? 14.877 -17.674 24.010 1.00 81.00 529 LEU A C 1
ATOM 4154 O O . LEU A 1 529 ? 14.993 -17.750 22.789 1.00 81.00 529 LEU A O 1
ATOM 4158 N N . GLU A 1 530 ? 14.538 -18.738 24.747 1.00 78.44 530 GLU A N 1
ATOM 4159 C CA . GLU A 1 530 ? 14.409 -20.087 24.174 1.00 78.44 530 GLU A CA 1
ATOM 4160 C C . GLU A 1 530 ? 13.265 -20.169 23.150 1.00 78.44 530 GLU A C 1
ATOM 4162 O O . GLU A 1 530 ? 13.340 -20.892 22.155 1.00 78.44 530 GLU A O 1
ATOM 4167 N N . THR A 1 531 ? 12.195 -19.396 23.361 1.00 77.94 531 THR A N 1
ATOM 4168 C CA . THR A 1 531 ? 11.076 -19.322 22.410 1.00 77.94 531 THR A CA 1
ATOM 4169 C C . THR A 1 531 ? 11.492 -18.586 21.138 1.00 77.94 531 THR A C 1
ATOM 4171 O O . THR A 1 531 ? 11.177 -19.036 20.035 1.00 77.94 531 THR A O 1
ATOM 4174 N N . LEU A 1 532 ? 12.238 -17.485 21.278 1.00 79.12 532 LEU A N 1
ATOM 4175 C CA . LEU A 1 532 ? 12.773 -16.740 20.135 1.00 79.12 532 LEU A CA 1
ATOM 4176 C C . LEU A 1 532 ? 13.753 -17.588 19.325 1.00 79.12 532 LEU A C 1
ATOM 4178 O O . LEU A 1 532 ? 13.688 -17.601 18.096 1.00 79.12 532 LEU A O 1
ATOM 4182 N N . GLU A 1 533 ? 14.629 -18.338 19.992 1.00 81.25 533 GLU A N 1
ATOM 4183 C CA . GLU A 1 533 ? 15.568 -19.246 19.332 1.00 81.25 533 GLU A CA 1
ATOM 4184 C C . GLU A 1 533 ? 14.858 -20.256 18.431 1.00 81.25 533 GLU A C 1
ATOM 4186 O O . GLU A 1 533 ? 15.277 -20.453 17.286 1.00 81.25 533 GLU A O 1
ATOM 4191 N N . LEU A 1 534 ? 13.766 -20.850 18.922 1.00 75.50 534 LEU A N 1
ATOM 4192 C CA . LEU A 1 534 ? 12.939 -21.775 18.150 1.00 75.50 534 LEU A CA 1
ATOM 4193 C C . LEU A 1 534 ? 12.250 -21.082 16.966 1.00 75.50 534 LEU A C 1
ATOM 4195 O O . LEU A 1 534 ? 12.137 -21.685 15.900 1.00 75.50 534 LEU A O 1
ATOM 4199 N N . GLU A 1 535 ? 11.797 -19.836 17.120 1.00 77.75 535 GLU A N 1
ATOM 4200 C CA . GLU A 1 535 ? 11.151 -19.045 16.056 1.00 77.75 535 GLU A CA 1
ATOM 4201 C C . GLU A 1 535 ? 12.137 -18.609 14.946 1.00 77.75 535 GLU A C 1
ATOM 4203 O O . GLU A 1 535 ? 11.752 -18.524 13.773 1.00 77.75 535 GLU A O 1
ATOM 4208 N N . PHE A 1 536 ? 13.418 -18.408 15.277 1.00 78.81 536 PHE A N 1
ATOM 4209 C CA . PHE A 1 536 ? 14.479 -18.077 14.314 1.00 78.81 536 PHE A CA 1
ATOM 4210 C C . PHE A 1 536 ? 15.191 -19.297 13.700 1.00 78.81 536 PHE A C 1
ATOM 4212 O O . PHE A 1 536 ? 15.956 -19.136 12.745 1.00 78.81 536 PHE A O 1
ATOM 4219 N N . GLN A 1 537 ? 14.994 -20.511 14.217 1.00 76.69 537 GLN A N 1
ATOM 4220 C CA . GLN A 1 537 ? 15.689 -21.699 13.718 1.00 76.69 537 GLN A CA 1
ATOM 4221 C C . GLN A 1 537 ? 15.017 -22.270 12.451 1.00 76.69 537 GLN A C 1
ATOM 4223 O O . GLN A 1 537 ? 13.854 -22.669 12.518 1.00 76.69 537 GLN A O 1
ATOM 4228 N N . PRO A 1 538 ? 15.741 -22.402 11.317 1.00 68.69 538 PRO A N 1
ATOM 4229 C CA . PRO A 1 538 ? 15.214 -23.097 10.146 1.00 68.69 538 PRO A CA 1
ATOM 4230 C C . PRO A 1 538 ? 15.095 -24.600 10.424 1.00 68.69 538 PRO A C 1
ATOM 4232 O O . PRO A 1 538 ? 16.031 -25.224 10.937 1.00 68.69 538 PRO A O 1
ATOM 4235 N N . ARG A 1 539 ? 13.958 -25.198 10.067 1.00 61.88 539 ARG A N 1
ATOM 4236 C CA . ARG A 1 539 ? 13.668 -26.627 10.242 1.00 61.88 539 ARG A CA 1
ATOM 4237 C C . ARG A 1 539 ? 13.713 -27.367 8.899 1.00 61.88 539 ARG A C 1
ATOM 4239 O O . ARG A 1 539 ? 13.308 -26.811 7.884 1.00 61.88 539 ARG A O 1
ATOM 4246 N N . PRO A 1 540 ? 14.166 -28.632 8.871 1.00 53.41 540 PRO A N 1
ATOM 4247 C CA . PRO A 1 540 ? 14.386 -29.398 7.637 1.00 53.41 540 PRO A CA 1
ATOM 4248 C C . PRO A 1 540 ? 13.112 -29.850 6.886 1.00 53.41 540 PRO A C 1
ATOM 4250 O O . PRO A 1 540 ? 13.205 -30.713 6.022 1.00 53.41 540 PRO A O 1
ATOM 4253 N N . ASN A 1 541 ? 11.937 -29.269 7.154 1.00 56.25 541 ASN A N 1
ATOM 4254 C CA . ASN A 1 541 ? 10.680 -29.656 6.504 1.00 56.25 541 ASN A CA 1
ATOM 4255 C C . ASN A 1 541 ? 10.219 -28.603 5.484 1.00 56.25 541 ASN A C 1
ATOM 4257 O O . ASN A 1 541 ? 10.247 -27.410 5.763 1.00 56.25 541 ASN A O 1
ATOM 4261 N N . ASN A 1 542 ? 9.683 -29.048 4.342 1.00 47.12 542 ASN A N 1
ATOM 4262 C CA . ASN A 1 542 ? 9.217 -28.195 3.230 1.00 47.12 542 ASN A CA 1
ATOM 4263 C C . ASN A 1 542 ? 8.041 -27.248 3.568 1.00 47.12 542 ASN A C 1
ATOM 4265 O O . ASN A 1 542 ? 7.661 -26.431 2.736 1.00 47.12 542 ASN A O 1
ATOM 4269 N N . ASN A 1 543 ? 7.478 -27.350 4.776 1.00 54.62 543 ASN A N 1
ATOM 4270 C CA . ASN A 1 543 ? 6.435 -26.465 5.307 1.00 54.62 543 ASN A CA 1
ATOM 4271 C C . ASN A 1 543 ? 6.957 -25.565 6.442 1.00 54.62 543 ASN A C 1
ATOM 4273 O O . ASN A 1 543 ? 6.159 -25.036 7.216 1.00 54.62 543 ASN A O 1
ATOM 4277 N N . ASP A 1 544 ? 8.279 -25.441 6.599 1.00 58.44 544 ASP A N 1
ATOM 4278 C CA . ASP A 1 544 ? 8.851 -24.560 7.608 1.00 58.44 544 ASP A CA 1
ATOM 4279 C C . ASP A 1 544 ? 8.538 -23.099 7.280 1.00 58.44 544 ASP A C 1
ATOM 4281 O O . ASP A 1 544 ? 8.889 -22.571 6.225 1.00 58.44 544 ASP A O 1
ATOM 4285 N N . MET A 1 545 ? 7.866 -22.453 8.221 1.00 60.03 545 MET A N 1
ATOM 4286 C CA . MET A 1 545 ? 7.471 -21.059 8.140 1.00 60.03 545 MET A CA 1
ATOM 4287 C C . MET A 1 545 ? 8.289 -20.202 9.113 1.00 60.03 545 MET A C 1
ATOM 4289 O O . MET A 1 545 ? 7.908 -19.067 9.311 1.00 60.03 545 MET A O 1
ATOM 4293 N N . SER A 1 546 ? 9.398 -20.688 9.694 1.00 68.62 546 SER A N 1
ATOM 4294 C CA . SER A 1 546 ? 10.308 -19.884 10.537 1.00 68.62 546 SER A CA 1
ATOM 4295 C C . SER A 1 546 ? 10.742 -18.556 9.887 1.00 68.62 546 SER A C 1
ATOM 4297 O O . SER A 1 546 ? 10.676 -18.397 8.661 1.00 68.62 546 SER A O 1
ATOM 4299 N N . VAL A 1 547 ? 11.255 -17.599 10.688 1.00 72.81 547 VAL A N 1
ATOM 4300 C CA . VAL A 1 547 ? 11.657 -16.262 10.177 1.00 72.81 547 VAL A CA 1
ATOM 4301 C C . VAL A 1 547 ? 12.673 -16.459 9.055 1.00 72.81 547 VAL A C 1
ATOM 4303 O O . VAL A 1 547 ? 12.548 -15.898 7.966 1.00 72.81 547 VAL A O 1
ATOM 4306 N N . MET A 1 548 ? 13.644 -17.336 9.311 1.00 74.06 548 MET A N 1
ATOM 4307 C CA . MET A 1 548 ? 14.697 -17.674 8.368 1.00 74.06 548 MET A CA 1
ATOM 4308 C C . MET A 1 548 ? 14.155 -18.373 7.128 1.00 74.06 548 MET A C 1
ATOM 4310 O O . MET A 1 548 ? 14.605 -18.045 6.035 1.00 74.06 548 MET A O 1
ATOM 4314 N N . SER A 1 549 ? 13.179 -19.271 7.256 1.00 69.38 549 SER A N 1
ATOM 4315 C CA . SER A 1 549 ? 12.589 -19.947 6.099 1.00 69.38 549 SER A CA 1
ATOM 4316 C C . SER A 1 549 ? 11.752 -19.016 5.232 1.00 69.38 549 SER A C 1
ATOM 4318 O O . SER A 1 549 ? 11.828 -19.135 4.016 1.00 69.38 549 SER A O 1
ATOM 4320 N N . ILE A 1 550 ? 11.054 -18.013 5.776 1.00 68.88 550 ILE A N 1
ATOM 4321 C CA . ILE A 1 550 ? 10.385 -16.999 4.934 1.00 68.88 550 ILE A CA 1
ATOM 4322 C C . ILE A 1 550 ? 11.395 -16.129 4.195 1.00 68.88 550 ILE A C 1
ATOM 4324 O O . ILE A 1 550 ? 11.228 -15.874 2.995 1.00 68.88 550 ILE A O 1
ATOM 4328 N N . ILE A 1 551 ? 12.444 -15.688 4.894 1.00 72.00 551 ILE A N 1
ATOM 4329 C CA . ILE A 1 551 ? 13.508 -14.891 4.281 1.00 72.00 551 ILE A CA 1
ATOM 4330 C C . ILE A 1 551 ? 14.221 -15.726 3.199 1.00 72.00 551 ILE A C 1
ATOM 4332 O O . ILE A 1 551 ? 14.451 -15.242 2.093 1.00 72.00 551 ILE A O 1
ATOM 4336 N N . GLN A 1 552 ? 14.495 -17.009 3.457 1.00 69.69 552 GLN A N 1
ATOM 4337 C CA . GLN A 1 552 ? 15.170 -17.917 2.520 1.00 69.69 552 GLN A CA 1
ATOM 4338 C C . GLN A 1 552 ? 14.264 -18.431 1.392 1.00 69.69 552 GLN A C 1
ATOM 4340 O O . GLN A 1 552 ? 14.749 -18.615 0.278 1.00 69.69 552 GLN A O 1
ATOM 4345 N N . ALA A 1 553 ? 12.958 -18.599 1.605 1.00 62.06 553 ALA A N 1
ATOM 4346 C CA . ALA A 1 553 ? 11.997 -18.985 0.566 1.00 62.06 553 ALA A CA 1
ATOM 4347 C C . ALA A 1 553 ? 11.900 -17.934 -0.550 1.00 62.06 553 ALA A C 1
ATOM 4349 O O . ALA A 1 553 ? 11.465 -18.232 -1.660 1.00 62.06 553 ALA A O 1
ATOM 4350 N N . ARG A 1 554 ? 12.338 -16.696 -0.292 1.00 61.12 554 ARG A N 1
ATOM 4351 C CA . ARG A 1 554 ? 12.559 -15.691 -1.339 1.00 61.12 554 ARG A CA 1
ATOM 4352 C C . ARG A 1 554 ? 13.743 -16.043 -2.250 1.00 61.12 554 ARG A C 1
ATOM 4354 O O . ARG A 1 554 ? 13.693 -15.748 -3.440 1.00 61.12 554 ARG A O 1
ATOM 4361 N N . ARG A 1 555 ? 14.798 -16.656 -1.703 1.00 54.31 555 ARG A N 1
ATOM 4362 C CA . ARG A 1 555 ? 15.981 -17.119 -2.452 1.00 54.31 555 ARG A CA 1
ATOM 4363 C C . ARG A 1 555 ? 15.701 -18.418 -3.204 1.00 54.31 555 ARG A C 1
ATOM 4365 O O . ARG A 1 555 ? 16.203 -18.611 -4.307 1.00 54.31 555 ARG A O 1
ATOM 4372 N N . MET A 1 556 ? 14.892 -19.301 -2.616 1.00 45.28 556 MET A N 1
ATOM 4373 C CA . MET A 1 556 ? 14.486 -20.579 -3.204 1.00 45.28 556 MET A CA 1
ATOM 4374 C C . MET A 1 556 ? 13.221 -20.429 -4.046 1.00 45.28 556 MET A C 1
ATOM 4376 O O . MET A 1 556 ? 12.155 -20.933 -3.704 1.00 45.28 556 MET A O 1
ATOM 4380 N N . THR A 1 557 ? 13.328 -19.742 -5.177 1.00 42.72 557 THR A N 1
ATOM 4381 C CA . THR A 1 557 ? 12.256 -19.762 -6.169 1.00 42.72 557 THR A CA 1
ATOM 4382 C C . THR A 1 557 ? 12.578 -20.818 -7.222 1.00 42.72 557 THR A C 1
ATOM 4384 O O . THR A 1 557 ? 13.516 -20.695 -8.009 1.00 42.72 557 THR A O 1
ATOM 4387 N N . MET A 1 558 ? 11.792 -21.898 -7.214 1.00 37.44 558 MET A N 1
ATOM 4388 C CA . MET A 1 558 ? 11.626 -22.820 -8.341 1.00 37.44 558 MET A CA 1
ATOM 4389 C C . MET A 1 558 ? 11.239 -21.996 -9.576 1.00 37.44 558 MET A C 1
ATOM 4391 O O . MET A 1 558 ? 10.060 -21.728 -9.727 1.00 37.44 558 MET A O 1
ATOM 4395 N N . SER A 1 559 ? 12.199 -21.494 -10.364 1.00 38.91 559 SER A N 1
ATOM 4396 C CA . SER A 1 559 ? 12.076 -20.870 -11.706 1.00 38.91 559 SER A CA 1
ATOM 4397 C C . SER A 1 559 ? 10.963 -19.826 -11.996 1.00 38.91 559 SER A C 1
ATOM 4399 O O . SER A 1 559 ? 10.950 -19.262 -13.087 1.00 38.91 559 SER A O 1
ATOM 4401 N N . GLN A 1 560 ? 10.056 -19.504 -11.067 1.00 37.91 560 GLN A N 1
ATOM 4402 C CA . GLN A 1 560 ? 8.744 -18.910 -11.359 1.00 37.91 560 GLN A CA 1
ATOM 4403 C C . GLN A 1 560 ? 8.438 -17.608 -10.600 1.00 37.91 560 GLN A C 1
ATOM 4405 O O . GLN A 1 560 ? 7.491 -16.913 -10.969 1.00 37.91 560 GLN A O 1
ATOM 4410 N N . SER A 1 561 ? 9.223 -17.207 -9.591 1.00 45.16 561 SER A N 1
ATOM 4411 C CA . SER A 1 561 ? 9.010 -15.924 -8.896 1.00 45.16 561 SER A CA 1
ATOM 4412 C C . SER A 1 561 ? 10.284 -15.090 -8.777 1.00 45.16 561 SER A C 1
ATOM 4414 O O . SER A 1 561 ? 11.315 -15.576 -8.314 1.00 45.16 561 SER A O 1
ATOM 4416 N N . LYS A 1 562 ? 10.189 -13.821 -9.201 1.00 56.34 562 LYS A N 1
ATOM 4417 C CA . LYS A 1 562 ? 11.226 -12.792 -9.039 1.00 56.34 562 LYS A CA 1
ATOM 4418 C C . LYS A 1 562 ? 11.479 -12.524 -7.547 1.00 56.34 562 LYS A C 1
ATOM 4420 O O . LYS A 1 562 ? 10.566 -12.659 -6.731 1.00 56.34 562 LYS A O 1
ATOM 4425 N N . ALA A 1 563 ? 12.703 -12.146 -7.189 1.00 59.00 563 ALA A N 1
ATOM 4426 C CA . ALA A 1 563 ? 13.057 -11.783 -5.819 1.00 59.00 563 ALA A CA 1
ATOM 4427 C C . ALA A 1 563 ? 12.387 -10.445 -5.436 1.00 59.00 563 ALA A C 1
ATOM 4429 O O . ALA A 1 563 ? 12.778 -9.409 -5.953 1.00 59.00 563 ALA A O 1
ATOM 4430 N N . GLY A 1 564 ? 11.400 -10.445 -4.531 1.00 70.62 564 GLY A N 1
ATOM 4431 C CA . GLY A 1 564 ? 10.696 -9.233 -4.058 1.00 70.62 564 GLY A CA 1
ATOM 4432 C C . GLY A 1 564 ? 10.994 -8.915 -2.592 1.00 70.62 564 GLY A C 1
ATOM 4433 O O . GLY A 1 564 ? 11.248 -9.852 -1.840 1.00 70.62 564 GLY A O 1
ATOM 4434 N N . LEU A 1 565 ? 11.008 -7.630 -2.206 1.00 79.38 565 LEU A N 1
ATOM 4435 C CA . LEU A 1 565 ? 11.454 -7.146 -0.887 1.00 79.38 565 LEU A CA 1
ATOM 4436 C C . LEU A 1 565 ? 10.829 -7.905 0.296 1.00 79.38 565 LEU A C 1
ATOM 4438 O O . LEU A 1 565 ? 9.682 -8.342 0.243 1.00 79.38 565 LEU A O 1
ATOM 4442 N N . VAL A 1 566 ? 11.566 -8.026 1.398 1.00 81.81 566 VAL A N 1
ATOM 4443 C CA . VAL A 1 566 ? 11.026 -8.530 2.669 1.00 81.81 566 VAL A CA 1
ATOM 4444 C C . VAL A 1 566 ? 11.183 -7.422 3.690 1.00 81.81 566 VAL A C 1
ATOM 4446 O O . VAL A 1 566 ? 12.282 -6.916 3.860 1.00 81.81 566 VAL A O 1
ATOM 4449 N N . VAL A 1 567 ? 10.098 -7.034 4.349 1.00 86.06 567 VAL A N 1
ATOM 4450 C CA . VAL A 1 567 ? 10.118 -6.087 5.459 1.00 86.06 567 VAL A CA 1
ATOM 4451 C C . VAL A 1 567 ? 9.920 -6.871 6.746 1.00 86.06 567 VAL A C 1
ATOM 4453 O O . VAL A 1 567 ? 8.855 -7.449 6.964 1.00 86.06 567 VAL A O 1
ATOM 4456 N N . LEU A 1 568 ? 10.953 -6.911 7.576 1.00 87.62 568 LEU A N 1
ATOM 4457 C CA . LEU A 1 568 ? 10.977 -7.600 8.854 1.00 87.62 568 LEU A CA 1
ATOM 4458 C C . LEU A 1 568 ? 10.794 -6.584 9.987 1.00 87.62 568 LEU A C 1
ATOM 4460 O O . LEU A 1 568 ? 11.684 -5.785 10.262 1.00 87.62 568 LEU A O 1
ATOM 4464 N N . ASN A 1 569 ? 9.637 -6.628 10.642 1.00 89.06 569 ASN A N 1
ATOM 4465 C CA . ASN A 1 569 ? 9.325 -5.837 11.824 1.00 89.06 569 ASN A CA 1
ATOM 4466 C C . ASN A 1 569 ? 9.605 -6.650 13.095 1.00 89.06 569 ASN A C 1
ATOM 4468 O O . ASN A 1 569 ? 8.869 -7.585 13.418 1.00 89.06 569 ASN A O 1
ATOM 4472 N N . LEU A 1 570 ? 10.676 -6.283 13.785 1.00 90.75 570 LEU A N 1
ATOM 4473 C CA . LEU A 1 570 ? 11.145 -6.832 15.046 1.00 90.75 570 LEU A CA 1
ATOM 4474 C C . LEU A 1 570 ? 10.614 -5.954 16.187 1.00 90.75 570 LEU A C 1
ATOM 4476 O O . LEU A 1 570 ? 11.221 -4.951 16.562 1.00 90.75 570 LEU A O 1
ATOM 4480 N N . GLU A 1 571 ? 9.429 -6.296 16.683 1.00 86.31 571 GLU A N 1
ATOM 4481 C CA . GLU A 1 571 ? 8.664 -5.459 17.605 1.00 86.31 571 GLU A CA 1
ATOM 4482 C C . GLU A 1 571 ? 9.014 -5.718 19.075 1.00 86.31 571 GLU A C 1
ATOM 4484 O O . GLU A 1 571 ? 9.234 -6.858 19.469 1.00 86.31 571 GLU A O 1
ATOM 4489 N N . GLU A 1 572 ? 9.004 -4.655 19.882 1.00 83.94 572 GLU A N 1
ATOM 4490 C CA . GLU A 1 572 ? 9.250 -4.667 21.331 1.00 83.94 572 GLU A CA 1
ATOM 4491 C C . GLU A 1 572 ? 10.619 -5.257 21.703 1.00 83.94 572 GLU A C 1
ATOM 4493 O O . GLU A 1 572 ? 10.723 -6.230 22.446 1.00 83.94 572 GLU A O 1
ATOM 4498 N N . MET A 1 573 ? 11.702 -4.652 21.199 1.00 90.25 573 MET A N 1
ATOM 4499 C CA . MET A 1 573 ? 13.046 -4.946 21.707 1.00 90.25 573 MET A CA 1
ATOM 4500 C C . MET A 1 573 ? 13.067 -4.710 23.234 1.00 90.25 573 MET A C 1
ATOM 4502 O O . MET A 1 573 ? 12.673 -3.614 23.662 1.00 90.25 573 MET A O 1
ATOM 4506 N N . PRO A 1 574 ? 13.502 -5.690 24.051 1.00 86.75 574 PRO A N 1
ATOM 4507 C CA . PRO A 1 574 ? 13.366 -5.616 25.499 1.00 86.75 574 PRO A CA 1
ATOM 4508 C C . PRO A 1 574 ? 14.276 -4.555 26.127 1.00 86.75 574 PRO A C 1
ATOM 4510 O O . PRO A 1 574 ? 15.149 -3.965 25.482 1.00 86.75 574 PRO A O 1
ATOM 4513 N N . SER A 1 575 ? 14.040 -4.306 27.414 1.00 83.81 575 SER A N 1
ATOM 4514 C CA . SER A 1 575 ? 14.851 -3.396 28.220 1.00 83.81 575 SER A CA 1
ATOM 4515 C C . SER A 1 575 ? 16.278 -3.924 28.382 1.00 83.81 575 SER A C 1
ATOM 4517 O O . SER A 1 575 ? 16.515 -5.129 28.441 1.00 83.81 575 SER A O 1
ATOM 4519 N N . PHE A 1 576 ? 17.235 -3.009 28.518 1.00 78.12 576 PHE A N 1
ATOM 4520 C CA . PHE A 1 576 ? 18.598 -3.340 28.940 1.00 78.12 576 PHE A CA 1
ATOM 4521 C C . PHE A 1 576 ? 18.705 -3.559 30.464 1.00 78.12 576 PHE A C 1
ATOM 4523 O O . PHE A 1 576 ? 19.721 -4.041 30.952 1.00 78.12 576 PHE A O 1
ATOM 4530 N N . MET A 1 577 ? 17.663 -3.209 31.230 1.00 69.50 577 MET A N 1
ATOM 4531 C CA . MET A 1 577 ? 17.614 -3.356 32.688 1.00 69.50 577 MET A CA 1
ATOM 4532 C C . MET A 1 577 ? 17.052 -4.738 33.078 1.00 69.50 577 MET A C 1
ATOM 4534 O O . MET A 1 577 ? 15.841 -4.895 33.225 1.00 69.50 577 MET A O 1
ATOM 4538 N N . GLY A 1 578 ? 17.932 -5.732 33.240 1.00 54.97 578 GLY A N 1
ATOM 4539 C CA . GLY A 1 578 ? 17.787 -6.863 34.179 1.00 54.97 578 GLY A CA 1
ATOM 4540 C C . GLY A 1 578 ? 16.685 -7.920 33.982 1.00 54.97 578 GLY A C 1
ATOM 4541 O O . GLY A 1 578 ? 16.624 -8.845 34.787 1.00 54.97 578 GLY A O 1
ATOM 4542 N N . ASN A 1 579 ? 15.839 -7.842 32.955 1.00 63.66 579 ASN A N 1
ATOM 4543 C CA . ASN A 1 579 ? 14.798 -8.848 32.700 1.00 63.66 579 ASN A CA 1
ATOM 4544 C C . ASN A 1 579 ? 15.231 -9.829 31.603 1.00 63.66 579 ASN A C 1
ATOM 4546 O O . ASN A 1 579 ? 15.916 -9.424 30.677 1.00 63.66 579 ASN A O 1
ATOM 4550 N N . ASN A 1 580 ? 14.817 -11.102 31.684 1.00 60.88 580 ASN A N 1
ATOM 4551 C CA . ASN A 1 580 ? 14.946 -12.068 30.584 1.00 60.88 580 ASN A CA 1
ATOM 4552 C C . ASN A 1 580 ? 13.688 -11.981 29.688 1.00 60.88 580 ASN A C 1
ATOM 4554 O O . ASN A 1 580 ? 12.586 -12.212 30.198 1.00 60.88 580 ASN A O 1
ATOM 4558 N N . PRO A 1 581 ? 13.816 -11.684 28.382 1.00 71.56 581 PRO A N 1
ATOM 4559 C CA . PRO A 1 581 ? 15.070 -11.505 27.644 1.00 71.56 581 PRO A CA 1
ATOM 4560 C C . PRO A 1 581 ? 15.702 -10.123 27.867 1.00 71.56 581 PRO A C 1
ATOM 4562 O O . PRO A 1 581 ? 14.994 -9.118 27.888 1.00 71.56 581 PRO A O 1
ATOM 4565 N N . ASP A 1 582 ? 17.029 -10.058 27.980 1.00 85.88 582 ASP A N 1
ATOM 4566 C CA . ASP A 1 582 ? 17.763 -8.793 27.996 1.00 85.88 582 ASP A CA 1
ATOM 4567 C C . ASP A 1 582 ? 18.085 -8.355 26.562 1.00 85.88 582 ASP A C 1
ATOM 4569 O O . ASP A 1 582 ? 18.229 -9.169 25.642 1.00 85.88 582 ASP A O 1
ATOM 4573 N N . GLN A 1 583 ? 18.183 -7.041 26.356 1.00 89.69 583 GLN A N 1
ATOM 4574 C CA . GLN A 1 583 ? 18.370 -6.458 25.025 1.00 89.69 583 GLN A CA 1
ATOM 4575 C C . GLN A 1 583 ? 19.597 -7.005 24.282 1.00 89.69 583 GLN A C 1
ATOM 4577 O O . GLN A 1 583 ? 19.536 -7.240 23.071 1.00 89.69 583 GLN A O 1
ATOM 4582 N N . GLU A 1 584 ? 20.696 -7.224 25.005 1.00 90.56 584 GLU A N 1
ATOM 4583 C CA . GLU A 1 584 ? 21.954 -7.678 24.427 1.00 90.56 584 GLU A CA 1
ATOM 4584 C C . GLU A 1 584 ? 21.847 -9.124 23.926 1.00 90.56 584 GLU A C 1
ATOM 4586 O O . GLU A 1 584 ? 22.183 -9.387 22.768 1.00 90.56 584 GLU A O 1
ATOM 4591 N N . SER A 1 585 ? 21.302 -10.047 24.727 1.00 88.56 585 SER A N 1
ATOM 4592 C CA . SER A 1 585 ? 21.126 -11.445 24.300 1.00 88.56 585 SER A CA 1
ATOM 4593 C C . SER A 1 585 ? 20.233 -11.576 23.066 1.00 88.56 585 SER A C 1
ATOM 4595 O O . SER A 1 585 ? 20.524 -12.378 22.174 1.00 88.56 585 SER A O 1
ATOM 4597 N N . VAL A 1 586 ? 19.172 -10.768 22.962 1.00 90.62 586 VAL A N 1
ATOM 4598 C CA . VAL A 1 586 ? 18.310 -10.757 21.766 1.00 90.62 586 VAL A CA 1
ATOM 4599 C C . VAL A 1 586 ? 19.074 -10.256 20.540 1.00 90.62 586 VAL A C 1
ATOM 4601 O O . VAL A 1 586 ? 18.998 -10.870 19.472 1.00 90.62 586 VAL A O 1
ATOM 4604 N N . ALA A 1 587 ? 19.845 -9.175 20.679 1.00 91.06 587 ALA A N 1
ATOM 4605 C CA . ALA A 1 587 ? 20.669 -8.643 19.596 1.00 91.06 587 ALA A CA 1
ATOM 4606 C C . ALA A 1 587 ? 21.734 -9.652 19.126 1.00 91.06 587 ALA A C 1
ATOM 4608 O O . ALA A 1 587 ? 21.914 -9.849 17.918 1.00 91.06 587 ALA A O 1
ATOM 4609 N N . GLN A 1 588 ? 22.395 -10.340 20.061 1.00 88.69 588 GLN A N 1
ATOM 4610 C CA . GLN A 1 588 ? 23.363 -11.397 19.761 1.00 88.69 588 GLN A CA 1
ATOM 4611 C C . GLN A 1 588 ? 22.706 -12.591 19.054 1.00 88.69 588 GLN A C 1
ATOM 4613 O O . GLN A 1 588 ? 23.244 -13.080 18.057 1.00 88.69 588 GLN A O 1
ATOM 4618 N N . LEU A 1 589 ? 21.520 -13.022 19.500 1.00 87.38 589 LEU A N 1
ATOM 4619 C CA . LEU A 1 589 ? 20.762 -14.092 18.848 1.00 87.38 589 LEU A CA 1
ATOM 4620 C C . LEU A 1 589 ? 20.426 -13.736 17.393 1.00 87.38 589 LEU A C 1
ATOM 4622 O O . LEU A 1 589 ? 20.628 -14.553 16.489 1.00 87.38 589 LEU A O 1
ATOM 4626 N N . ILE A 1 590 ? 19.950 -12.514 17.142 1.00 89.31 590 ILE A N 1
ATOM 4627 C CA . ILE A 1 590 ? 19.662 -12.038 15.781 1.00 89.31 590 ILE A CA 1
ATOM 4628 C C . ILE A 1 590 ? 20.944 -12.047 14.940 1.00 89.31 590 ILE A C 1
ATOM 4630 O O . ILE A 1 590 ? 20.947 -12.599 13.836 1.00 89.31 590 ILE A O 1
ATOM 4634 N N . SER A 1 591 ? 22.042 -11.503 15.474 1.00 86.94 591 SER A N 1
ATOM 4635 C CA . SER A 1 591 ? 23.345 -11.471 14.801 1.00 86.94 591 SER A CA 1
ATOM 4636 C C . SER A 1 591 ? 23.836 -12.877 14.424 1.00 86.94 591 SER A C 1
ATOM 4638 O O . SER A 1 591 ? 24.213 -13.135 13.277 1.00 86.94 591 SER A O 1
ATOM 4640 N N . GLN A 1 592 ? 23.717 -13.837 15.344 1.00 82.94 592 GLN A N 1
ATOM 4641 C CA . GLN A 1 592 ? 24.032 -15.248 15.113 1.00 82.94 592 GLN A CA 1
ATOM 4642 C C . GLN A 1 592 ? 23.167 -15.868 14.014 1.00 82.94 592 GLN A C 1
ATOM 4644 O O . GLN A 1 592 ? 23.681 -16.494 13.080 1.00 82.94 592 GLN A O 1
ATOM 4649 N N . ARG A 1 593 ? 21.844 -15.723 14.112 1.00 83.38 593 ARG A N 1
ATOM 4650 C CA . ARG A 1 593 ? 20.912 -16.396 13.199 1.00 83.38 593 ARG A CA 1
ATOM 4651 C C . ARG A 1 593 ? 21.003 -15.830 11.787 1.00 83.38 593 ARG A C 1
ATOM 4653 O O . ARG A 1 593 ? 20.968 -16.608 10.827 1.00 83.38 593 ARG A O 1
ATOM 4660 N N . PHE A 1 594 ? 21.171 -14.515 11.661 1.00 84.94 594 PHE A N 1
ATOM 4661 C CA . PHE A 1 594 ? 21.185 -13.826 10.371 1.00 84.94 594 PHE A CA 1
ATOM 4662 C C . PHE A 1 594 ? 22.582 -13.836 9.740 1.00 84.94 594 PHE A C 1
ATOM 4664 O O . PHE A 1 594 ? 22.700 -13.912 8.515 1.00 84.94 594 PHE A O 1
ATOM 4671 N N . GLY A 1 595 ? 23.635 -13.836 10.562 1.00 75.75 595 GLY A N 1
ATOM 4672 C CA . GLY A 1 595 ? 25.031 -13.877 10.127 1.00 75.75 595 GLY A CA 1
ATOM 4673 C C . GLY A 1 595 ? 25.542 -15.246 9.695 1.00 75.75 595 GLY A C 1
ATOM 4674 O O . GLY A 1 595 ? 26.516 -15.313 8.942 1.00 75.75 595 GLY A O 1
ATOM 4675 N N . GLY A 1 596 ? 24.904 -16.341 10.115 1.00 73.69 596 GLY A N 1
ATOM 4676 C CA . GLY A 1 596 ? 25.416 -17.687 9.850 1.00 73.69 596 GLY A CA 1
ATOM 4677 C C . GLY A 1 596 ? 26.580 -18.036 10.775 1.00 73.69 596 GLY A C 1
ATOM 4678 O O . GLY A 1 596 ? 26.420 -18.010 11.995 1.00 73.69 596 GLY A O 1
ATOM 4679 N N . ARG A 1 597 ? 27.764 -18.365 10.233 1.00 58.56 597 ARG A N 1
ATOM 4680 C CA . ARG A 1 597 ? 28.939 -18.660 11.077 1.00 58.56 597 ARG A CA 1
ATOM 4681 C C . ARG A 1 597 ? 29.635 -17.408 11.616 1.00 58.56 597 ARG A C 1
ATOM 4683 O O . ARG A 1 597 ? 30.432 -17.552 12.539 1.00 58.56 597 ARG A O 1
ATOM 4690 N N . LYS A 1 598 ? 29.327 -16.224 11.067 1.00 54.62 598 LYS A N 1
ATOM 4691 C CA . LYS A 1 598 ? 29.939 -14.931 11.425 1.00 54.62 598 LYS A CA 1
ATOM 4692 C C . LYS A 1 598 ? 29.400 -14.292 12.712 1.00 54.62 598 LYS A C 1
ATOM 4694 O O . LYS A 1 598 ? 30.040 -13.378 13.211 1.00 54.62 598 LYS A O 1
ATOM 4699 N N . GLY A 1 599 ? 28.249 -14.723 13.232 1.00 54.72 599 GLY A N 1
ATOM 4700 C CA . GLY A 1 599 ? 27.691 -14.120 14.444 1.00 54.72 599 GLY A CA 1
ATOM 4701 C C . GLY A 1 599 ? 28.297 -14.708 15.720 1.00 54.72 599 GLY A C 1
ATOM 4702 O O . GLY A 1 599 ? 28.411 -15.931 15.866 1.00 54.72 599 GLY A O 1
ATOM 4703 N N . ASN A 1 600 ? 28.679 -13.828 16.644 1.00 51.84 600 ASN A N 1
ATOM 4704 C CA . ASN A 1 600 ? 29.212 -14.202 17.948 1.00 51.84 600 ASN A CA 1
ATOM 4705 C C . ASN A 1 600 ? 28.061 -14.419 18.935 1.00 51.84 600 ASN A C 1
ATOM 4707 O O . ASN A 1 600 ? 27.473 -13.464 19.426 1.00 51.84 600 ASN A O 1
ATOM 4711 N N . TYR A 1 601 ? 27.756 -15.678 19.235 1.00 50.91 601 TYR A N 1
ATOM 4712 C CA . TYR A 1 601 ? 26.939 -16.042 20.389 1.00 50.91 601 TYR A CA 1
ATOM 4713 C C . TYR A 1 601 ? 27.775 -16.955 21.274 1.00 50.91 601 TYR A C 1
ATOM 4715 O O . TYR A 1 601 ? 28.174 -18.045 20.841 1.00 50.91 601 TYR A O 1
ATOM 4723 N N . GLN A 1 602 ? 28.084 -16.488 22.481 1.00 52.59 602 GLN A N 1
ATOM 4724 C CA . GLN A 1 602 ? 28.517 -17.358 23.564 1.00 52.59 602 GLN A CA 1
ATOM 4725 C C . GLN A 1 602 ? 27.247 -17.751 24.321 1.00 52.59 602 GLN A C 1
ATOM 4727 O O . GLN A 1 602 ? 26.613 -16.874 24.903 1.00 52.59 602 GLN A O 1
ATOM 4732 N N . PRO A 1 603 ? 26.831 -19.030 24.295 1.00 53.81 603 PRO A N 1
ATOM 4733 C CA . PRO A 1 603 ? 25.732 -19.482 25.135 1.00 53.81 603 PRO A CA 1
ATOM 4734 C C . PRO A 1 603 ? 26.012 -19.080 26.585 1.00 53.81 603 PRO A C 1
ATOM 4736 O O . PRO A 1 603 ? 27.121 -19.309 27.077 1.00 53.81 603 PRO A O 1
ATOM 4739 N N . GLN A 1 604 ? 25.018 -18.501 27.267 1.00 48.53 604 GLN A N 1
ATOM 4740 C CA . GLN A 1 604 ? 25.135 -18.031 28.657 1.00 48.53 604 GLN A CA 1
ATOM 4741 C C . GLN A 1 604 ? 25.639 -19.115 29.639 1.00 48.53 604 GLN A C 1
ATOM 4743 O O . GLN A 1 604 ? 26.121 -18.788 30.722 1.00 48.53 604 GLN A O 1
ATOM 4748 N N . GLU A 1 605 ? 25.640 -20.396 29.255 1.00 47.94 605 GLU A N 1
ATOM 4749 C CA . GLU A 1 605 ? 26.240 -21.495 30.025 1.00 47.94 605 GLU A CA 1
ATOM 4750 C C . GLU A 1 605 ? 27.757 -21.353 30.273 1.00 47.94 605 GLU A C 1
ATOM 4752 O O . GLU A 1 605 ? 28.274 -21.975 31.202 1.00 47.94 605 GLU A O 1
ATOM 4757 N N . GLN A 1 606 ? 28.491 -20.515 29.526 1.00 44.47 606 GLN A N 1
ATOM 4758 C CA . GLN A 1 606 ? 29.907 -20.246 29.836 1.00 44.47 606 GLN A CA 1
ATOM 4759 C C . GLN A 1 606 ? 30.115 -19.244 30.986 1.00 44.47 606 GLN A C 1
ATOM 4761 O O . GLN A 1 606 ? 31.141 -19.334 31.661 1.00 44.47 606 GLN A O 1
ATOM 4766 N N . ASN A 1 607 ? 29.148 -18.366 31.280 1.00 41.06 607 ASN A N 1
ATOM 4767 C CA . ASN A 1 607 ? 29.268 -17.389 32.374 1.00 41.06 607 ASN A CA 1
ATOM 4768 C C . ASN A 1 607 ? 28.821 -17.935 33.738 1.00 41.06 607 ASN A C 1
ATOM 4770 O O . ASN A 1 607 ? 29.328 -17.487 34.762 1.00 41.06 607 ASN A O 1
ATOM 4774 N N . ASN A 1 608 ? 27.990 -18.982 33.776 1.00 43.66 608 ASN A N 1
ATOM 4775 C CA . ASN A 1 608 ? 27.655 -19.688 35.023 1.00 43.66 608 ASN A CA 1
ATOM 4776 C C . ASN A 1 608 ? 28.752 -20.665 35.493 1.00 43.66 608 ASN A C 1
ATOM 4778 O O . ASN A 1 608 ? 28.539 -21.458 36.408 1.00 43.66 608 ASN A O 1
ATOM 4782 N N . LYS A 1 609 ? 29.947 -20.621 34.886 1.00 41.47 609 LYS A N 1
ATOM 4783 C CA . LYS A 1 609 ? 31.095 -21.457 35.269 1.00 41.47 609 LYS A CA 1
ATOM 4784 C C . LYS A 1 609 ? 31.977 -20.844 36.364 1.00 41.47 609 LYS A C 1
ATOM 4786 O O . LYS A 1 609 ? 33.034 -21.396 36.667 1.00 41.47 609 LYS A O 1
ATOM 4791 N N . ILE A 1 610 ? 31.549 -19.740 36.977 1.00 44.16 610 ILE A N 1
ATOM 4792 C CA . ILE A 1 610 ? 32.198 -19.143 38.148 1.00 44.16 610 ILE A CA 1
ATOM 4793 C C . ILE A 1 610 ? 31.257 -19.330 39.346 1.00 44.16 610 ILE A C 1
ATOM 4795 O O . ILE A 1 610 ? 30.111 -18.903 39.316 1.00 44.16 610 ILE A O 1
ATOM 4799 N N . VAL A 1 611 ? 31.784 -19.974 40.392 1.00 42.00 611 VAL A N 1
ATOM 4800 C CA . VAL A 1 611 ? 31.140 -20.387 41.656 1.00 42.00 611 VAL A CA 1
ATOM 4801 C C . VAL A 1 611 ? 30.365 -21.715 41.609 1.00 42.00 611 VAL A C 1
ATOM 4803 O O . VAL A 1 611 ? 29.174 -21.791 41.867 1.00 42.00 611 VAL A O 1
ATOM 4806 N N . ASN A 1 612 ? 31.089 -22.814 41.390 1.00 35.41 612 ASN A N 1
ATOM 4807 C CA . ASN A 1 612 ? 30.790 -24.061 42.100 1.00 35.41 612 ASN A CA 1
ATOM 4808 C C . ASN A 1 612 ? 32.105 -24.665 42.609 1.00 35.41 612 ASN A C 1
ATOM 4810 O O . ASN A 1 612 ? 32.715 -25.538 41.994 1.00 35.41 612 ASN A O 1
ATOM 4814 N N . ILE A 1 613 ? 32.569 -24.132 43.742 1.00 47.47 613 ILE A N 1
ATOM 4815 C CA . ILE A 1 613 ? 33.533 -24.803 44.613 1.00 47.47 613 ILE A CA 1
ATOM 4816 C C . ILE A 1 613 ? 32.726 -25.879 45.333 1.00 47.47 613 ILE A C 1
ATOM 4818 O O . ILE A 1 613 ? 32.072 -25.578 46.322 1.00 47.47 613 ILE A O 1
ATOM 4822 N N . ASN A 1 614 ? 32.655 -27.072 44.747 1.00 39.84 614 ASN A N 1
ATOM 4823 C CA . ASN A 1 614 ? 32.572 -28.376 45.413 1.00 39.84 614 ASN A CA 1
ATOM 4824 C C . ASN A 1 614 ? 32.315 -29.428 44.334 1.00 39.84 614 ASN A C 1
ATOM 4826 O O . ASN A 1 614 ? 31.289 -29.434 43.657 1.00 39.84 614 ASN A O 1
ATOM 4830 N N . GLY A 1 615 ? 33.324 -30.268 44.119 1.00 46.09 615 GLY A N 1
ATOM 4831 C CA . GLY A 1 615 ? 33.376 -31.212 43.017 1.00 46.09 615 GLY A CA 1
ATOM 4832 C C . GLY A 1 615 ? 32.256 -32.241 43.062 1.00 46.09 615 GLY A C 1
ATOM 4833 O O . GLY A 1 615 ? 32.112 -32.940 44.050 1.00 46.09 615 GLY A O 1
ATOM 4834 N N . PHE A 1 616 ? 31.528 -32.355 41.955 1.00 36.16 616 PHE A N 1
ATOM 4835 C CA . PHE A 1 616 ? 31.030 -33.608 41.384 1.00 36.16 616 PHE A CA 1
ATOM 4836 C C . PHE A 1 616 ? 30.629 -33.313 39.933 1.00 36.16 616 PHE A C 1
ATOM 4838 O O . PHE A 1 616 ? 29.569 -32.758 39.653 1.00 36.16 616 PHE A O 1
ATOM 4845 N N . VAL A 1 617 ? 31.522 -33.621 38.990 1.00 35.78 617 VAL A N 1
ATOM 4846 C CA . VAL A 1 617 ? 31.253 -33.473 37.554 1.00 35.78 617 VAL A CA 1
ATOM 4847 C C . VAL A 1 617 ? 30.599 -34.761 37.065 1.00 35.78 617 VAL A C 1
ATOM 4849 O O . VAL A 1 617 ? 31.286 -35.724 36.740 1.00 35.78 617 VAL A O 1
ATOM 4852 N N . ASN A 1 618 ? 29.268 -34.769 36.986 1.00 32.69 618 ASN A N 1
ATOM 4853 C CA . ASN A 1 618 ? 28.550 -35.717 36.137 1.00 32.69 618 ASN A CA 1
ATOM 4854 C C . ASN A 1 618 ? 28.592 -35.197 34.695 1.00 32.69 618 ASN A C 1
ATOM 4856 O O . ASN A 1 618 ? 27.817 -34.336 34.283 1.00 32.69 618 ASN A O 1
ATOM 4860 N N . SER A 1 619 ? 29.540 -35.718 33.926 1.00 36.66 619 SER A N 1
ATOM 4861 C CA . SER A 1 619 ? 29.721 -35.491 32.494 1.00 36.66 619 SER A CA 1
ATOM 4862 C C . SER A 1 619 ? 28.671 -36.252 31.674 1.00 36.66 619 SER A C 1
ATOM 4864 O O . SER A 1 619 ? 28.954 -37.279 31.068 1.00 36.66 619 SER A O 1
ATOM 4866 N N . SER A 1 620 ? 27.431 -35.761 31.641 1.00 35.22 620 SER A N 1
ATOM 4867 C CA . SER A 1 620 ? 26.429 -36.189 30.648 1.00 35.22 620 SER A CA 1
ATOM 4868 C C . SER A 1 620 ? 25.300 -35.160 30.502 1.00 35.22 620 SER A C 1
ATOM 4870 O O . SER A 1 620 ? 24.186 -35.340 30.979 1.00 35.22 620 SER A O 1
ATOM 4872 N N . GLY A 1 621 ? 25.581 -34.049 29.814 1.00 33.59 621 GLY A N 1
ATOM 4873 C CA . GLY A 1 621 ? 24.583 -33.010 29.545 1.00 33.59 621 GLY A CA 1
ATOM 4874 C C . GLY A 1 621 ? 25.023 -32.025 28.462 1.00 33.59 621 GLY A C 1
ATOM 4875 O O . GLY A 1 621 ? 25.659 -31.029 28.756 1.00 33.59 621 GLY A O 1
ATOM 4876 N N . ARG A 1 622 ? 24.730 -32.364 27.201 1.00 36.69 622 ARG A N 1
ATOM 4877 C CA . ARG A 1 622 ? 24.579 -31.504 26.003 1.00 36.69 622 ARG A CA 1
ATOM 4878 C C . ARG A 1 622 ? 25.243 -30.106 26.005 1.00 36.69 622 ARG A C 1
ATOM 4880 O O . ARG A 1 622 ? 24.553 -29.099 25.960 1.00 36.69 622 ARG A O 1
ATOM 4887 N N . ASN A 1 623 ? 26.561 -30.060 25.805 1.00 32.38 623 ASN A N 1
ATOM 4888 C CA . ASN A 1 623 ? 27.257 -28.904 25.214 1.00 32.38 623 ASN A CA 1
ATOM 4889 C C . ASN A 1 623 ? 27.041 -28.856 23.686 1.00 32.38 623 ASN A C 1
ATOM 4891 O O . ASN A 1 623 ? 28.000 -28.979 22.923 1.00 32.38 623 ASN A O 1
ATOM 4895 N N . ASN A 1 624 ? 25.801 -28.740 23.207 1.00 38.31 624 ASN A N 1
ATOM 4896 C CA . ASN A 1 624 ? 25.579 -28.514 21.777 1.00 38.31 624 ASN A CA 1
ATOM 4897 C C . ASN A 1 624 ? 25.446 -27.006 21.537 1.00 38.31 624 ASN A C 1
ATOM 4899 O O . ASN A 1 624 ? 24.381 -26.464 21.829 1.00 38.31 624 ASN A O 1
ATOM 4903 N N . PRO A 1 625 ? 26.476 -26.308 21.006 1.00 47.34 625 PRO A N 1
ATOM 4904 C CA . PRO A 1 625 ? 26.284 -24.941 20.540 1.00 47.34 625 PRO A CA 1
ATOM 4905 C C . PRO A 1 625 ? 25.112 -24.947 19.559 1.00 47.34 625 PRO A C 1
ATOM 4907 O O . PRO A 1 625 ? 25.085 -25.779 18.646 1.00 47.34 625 PRO A O 1
ATOM 4910 N N . ALA A 1 626 ? 24.132 -24.062 19.769 1.00 47.34 626 ALA A N 1
ATOM 4911 C CA . ALA A 1 626 ? 22.957 -23.971 18.911 1.00 47.34 626 ALA A CA 1
ATOM 4912 C C . ALA A 1 626 ? 23.398 -24.022 17.432 1.00 47.34 626 ALA A C 1
ATOM 4914 O O . ALA A 1 626 ? 24.313 -23.278 17.050 1.00 47.34 626 ALA A O 1
ATOM 4915 N N . PRO A 1 627 ? 22.821 -24.915 16.603 1.00 49.31 627 PRO A N 1
ATOM 4916 C CA . PRO A 1 627 ? 23.325 -25.168 15.259 1.00 49.31 627 PRO A CA 1
ATOM 4917 C C . PRO A 1 627 ? 23.360 -23.860 14.461 1.00 49.31 627 PRO A C 1
ATOM 4919 O O . PRO A 1 627 ? 22.331 -23.210 14.252 1.00 49.31 627 PRO A O 1
ATOM 4922 N N . ARG A 1 628 ? 24.571 -23.450 14.062 1.00 55.59 628 ARG A N 1
ATOM 4923 C CA . ARG A 1 628 ? 24.811 -22.234 13.275 1.00 55.59 628 ARG A CA 1
ATOM 4924 C C . ARG A 1 628 ? 24.343 -22.458 11.840 1.00 55.59 628 ARG A C 1
ATOM 4926 O O . ARG A 1 628 ? 24.599 -23.509 11.253 1.00 55.59 628 ARG A O 1
ATOM 4933 N N . ASN A 1 629 ? 23.711 -21.449 11.245 1.00 56.75 629 ASN A N 1
ATOM 4934 C CA . ASN A 1 629 ? 23.407 -21.480 9.816 1.00 56.75 629 ASN A CA 1
ATOM 4935 C C . ASN A 1 629 ? 24.727 -21.487 9.018 1.00 56.75 629 ASN A C 1
ATOM 4937 O O . ASN A 1 629 ? 25.669 -20.772 9.357 1.00 56.75 629 ASN A O 1
ATOM 4941 N N . SER A 1 630 ? 24.823 -22.300 7.961 1.00 57.06 630 SER A N 1
ATOM 4942 C CA . SER A 1 630 ? 25.985 -22.285 7.054 1.00 57.06 630 SER A CA 1
ATOM 4943 C C . SER A 1 630 ? 26.162 -20.902 6.417 1.00 57.06 630 SER A C 1
ATOM 4945 O O . SER A 1 630 ? 25.157 -20.250 6.146 1.00 57.06 630 SER A O 1
ATOM 4947 N N . ASP A 1 631 ? 27.381 -20.498 6.049 1.00 59.25 631 ASP A N 1
ATOM 4948 C CA . ASP A 1 631 ? 27.628 -19.192 5.404 1.00 59.25 631 ASP A CA 1
ATOM 4949 C C . ASP A 1 631 ? 26.820 -18.989 4.113 1.00 59.25 631 ASP A C 1
ATOM 4951 O O . ASP A 1 631 ? 26.314 -17.901 3.859 1.00 59.25 631 ASP A O 1
ATOM 4955 N N . LYS A 1 632 ? 26.558 -20.070 3.361 1.00 59.41 632 LYS A N 1
ATOM 4956 C CA . LYS A 1 632 ? 25.675 -20.068 2.175 1.00 59.41 632 LYS A CA 1
ATOM 4957 C C . LYS A 1 632 ? 24.211 -19.699 2.481 1.00 59.41 632 LYS A C 1
ATOM 4959 O O . LYS A 1 632 ? 23.449 -19.384 1.573 1.00 59.41 632 LYS A O 1
ATOM 4964 N N . ARG A 1 633 ? 23.803 -19.762 3.752 1.00 63.47 633 ARG A N 1
ATOM 4965 C CA . ARG A 1 633 ? 22.459 -19.437 4.261 1.00 63.47 633 ARG A CA 1
ATOM 4966 C C . ARG A 1 633 ? 22.418 -18.110 5.029 1.00 63.47 633 ARG A C 1
ATOM 4968 O O . ARG A 1 633 ? 21.344 -17.737 5.497 1.00 63.47 633 ARG A O 1
ATOM 4975 N N . SER A 1 634 ? 23.552 -17.412 5.151 1.00 72.44 634 SER A N 1
ATOM 4976 C CA . SER A 1 634 ? 23.626 -16.088 5.775 1.00 72.44 634 SER A CA 1
ATOM 4977 C C . SER A 1 634 ? 22.817 -15.066 4.976 1.00 72.44 634 SER A C 1
ATOM 4979 O O . SER A 1 634 ? 22.825 -15.072 3.740 1.00 72.44 634 SER A O 1
ATOM 4981 N N . ILE A 1 635 ? 22.111 -14.196 5.690 1.00 77.69 635 ILE A N 1
ATOM 4982 C CA . ILE A 1 635 ? 21.316 -13.090 5.137 1.00 77.69 635 ILE A CA 1
ATOM 4983 C C . ILE A 1 635 ? 21.901 -11.725 5.515 1.00 77.69 635 ILE A C 1
ATOM 4985 O O . ILE A 1 635 ? 21.325 -10.700 5.179 1.00 77.69 635 ILE A O 1
ATOM 4989 N N . GLY A 1 636 ? 23.074 -11.702 6.159 1.00 78.44 636 GLY A N 1
ATOM 4990 C CA . GLY A 1 636 ? 23.719 -10.469 6.620 1.00 78.44 636 GLY A CA 1
ATOM 4991 C C . GLY A 1 636 ? 24.122 -9.481 5.516 1.00 78.44 636 GLY A C 1
ATOM 4992 O O . GLY A 1 636 ? 24.399 -8.335 5.840 1.00 78.44 636 GLY A O 1
ATOM 4993 N N . GLN A 1 637 ? 24.138 -9.900 4.245 1.00 80.06 637 GLN A N 1
ATOM 4994 C CA . GLN A 1 637 ? 24.409 -9.055 3.065 1.00 80.06 637 GLN A CA 1
ATOM 4995 C C . GLN A 1 637 ? 23.189 -8.948 2.130 1.00 80.06 637 GLN A C 1
ATOM 4997 O O . GLN A 1 637 ? 23.302 -8.561 0.970 1.00 80.06 637 GLN A O 1
ATOM 5002 N N . ASP A 1 638 ? 22.011 -9.363 2.599 1.00 82.00 638 ASP A N 1
ATOM 5003 C CA . ASP A 1 638 ? 20.791 -9.363 1.798 1.00 82.00 638 ASP A CA 1
ATOM 5004 C C . ASP A 1 638 ? 20.043 -8.038 1.966 1.00 82.00 638 ASP A C 1
ATOM 5006 O O . ASP A 1 638 ? 19.067 -7.950 2.703 1.00 82.00 638 ASP A O 1
ATOM 5010 N N . TYR A 1 639 ? 20.494 -6.983 1.288 1.00 87.00 639 TYR A N 1
ATOM 5011 C CA . TYR A 1 639 ? 19.914 -5.632 1.421 1.00 87.00 639 TYR A CA 1
ATOM 5012 C C . TYR A 1 639 ? 18.494 -5.502 0.879 1.00 87.00 639 TYR A C 1
ATOM 5014 O O . TYR A 1 639 ? 17.817 -4.489 1.036 1.00 87.00 639 TYR A O 1
ATOM 5022 N N . SER A 1 640 ? 18.016 -6.566 0.254 1.00 83.81 640 SER A N 1
ATOM 5023 C CA . SER A 1 640 ? 16.636 -6.695 -0.144 1.00 83.81 640 SER A CA 1
ATOM 5024 C C . SER A 1 640 ? 15.704 -7.005 1.048 1.00 83.81 640 SER A C 1
ATOM 5026 O O . SER A 1 640 ? 14.477 -7.011 0.884 1.00 83.81 640 SER A O 1
ATOM 5028 N N . LEU A 1 641 ? 16.277 -7.247 2.234 1.00 86.62 641 LEU A N 1
ATOM 5029 C CA . LEU A 1 641 ? 15.625 -7.273 3.539 1.00 86.62 641 LEU A CA 1
ATOM 5030 C C . LEU A 1 641 ? 15.647 -5.865 4.162 1.00 86.62 641 LEU A C 1
ATOM 5032 O O . LEU A 1 641 ? 16.701 -5.327 4.481 1.00 86.62 641 LEU A O 1
ATOM 5036 N N . VAL A 1 642 ? 14.470 -5.284 4.365 1.00 90.31 642 VAL A N 1
ATOM 5037 C CA . VAL A 1 642 ? 14.268 -4.050 5.131 1.00 90.31 642 VAL A CA 1
ATOM 5038 C C . VAL A 1 642 ? 13.964 -4.442 6.570 1.00 90.31 642 VAL A C 1
ATOM 5040 O O . VAL A 1 642 ? 13.058 -5.246 6.793 1.00 90.31 642 VAL A O 1
ATOM 5043 N N . THR A 1 643 ? 14.678 -3.886 7.546 1.00 92.31 643 THR A N 1
ATOM 5044 C CA . THR A 1 643 ? 14.482 -4.254 8.959 1.00 92.31 643 THR A CA 1
ATOM 5045 C C . THR A 1 643 ? 14.020 -3.062 9.781 1.00 92.31 643 THR A C 1
ATOM 5047 O O . THR A 1 643 ? 14.612 -1.987 9.730 1.00 92.31 643 THR A O 1
ATOM 5050 N N . ILE A 1 644 ? 12.954 -3.254 10.553 1.00 94.44 644 ILE A N 1
ATOM 5051 C CA . ILE A 1 644 ? 12.380 -2.249 11.445 1.00 94.44 644 ILE A CA 1
ATOM 5052 C C . ILE A 1 644 ? 12.396 -2.838 12.846 1.00 94.44 644 ILE A C 1
ATOM 5054 O O . ILE A 1 644 ? 11.726 -3.834 13.089 1.00 94.44 644 ILE A O 1
ATOM 5058 N N . PHE A 1 645 ? 13.136 -2.235 13.764 1.00 94.88 645 PHE A N 1
ATOM 5059 C CA . PHE A 1 645 ? 13.022 -2.535 15.185 1.00 94.88 645 PHE A CA 1
ATOM 5060 C C . PHE A 1 645 ? 12.077 -1.525 15.825 1.00 94.88 645 PHE A C 1
ATOM 5062 O O . PHE A 1 645 ? 12.187 -0.331 15.541 1.00 94.88 645 PHE A O 1
ATOM 5069 N N . THR A 1 646 ? 11.178 -1.967 16.702 1.00 93.12 646 THR A N 1
ATOM 5070 C CA . THR A 1 646 ? 10.417 -1.054 17.566 1.00 93.12 646 THR A CA 1
ATOM 5071 C C . THR A 1 646 ? 10.696 -1.355 19.033 1.00 93.12 646 THR A C 1
ATOM 5073 O O . THR A 1 646 ? 10.858 -2.509 19.421 1.00 93.12 646 THR A O 1
ATOM 5076 N N . SER A 1 647 ? 10.781 -0.323 19.871 1.00 92.25 647 SER A N 1
ATOM 5077 C CA . SER A 1 647 ? 11.006 -0.492 21.310 1.00 92.25 647 SER A CA 1
ATOM 5078 C C . SER A 1 647 ? 10.448 0.670 22.122 1.00 92.25 647 SER A C 1
ATOM 5080 O O . SER A 1 647 ? 10.288 1.783 21.623 1.00 92.25 647 SER A O 1
ATOM 5082 N N . ASN A 1 648 ? 10.179 0.437 23.402 1.00 90.06 648 ASN A N 1
ATOM 5083 C CA . ASN A 1 648 ? 9.976 1.521 24.362 1.00 90.06 648 ASN A CA 1
ATOM 5084 C C . ASN A 1 648 ? 11.302 2.083 24.909 1.00 90.06 648 ASN A C 1
ATOM 5086 O O . ASN A 1 648 ? 11.294 3.114 25.579 1.00 90.06 648 ASN A O 1
ATOM 5090 N N . TYR A 1 649 ? 12.430 1.442 24.593 1.00 91.50 649 TYR A N 1
ATOM 5091 C CA . TYR A 1 649 ? 13.750 1.742 25.139 1.00 91.50 649 TYR A CA 1
ATOM 5092 C C . TYR A 1 649 ? 14.736 2.150 24.036 1.00 91.50 649 TYR A C 1
ATOM 5094 O O . TYR A 1 649 ? 14.653 1.638 22.913 1.00 91.50 649 TYR A O 1
ATOM 5102 N N . PRO A 1 650 ? 15.696 3.043 24.331 1.00 94.00 650 PRO A N 1
ATOM 5103 C CA . PRO A 1 650 ? 16.802 3.303 23.418 1.00 94.00 650 PRO A CA 1
ATOM 5104 C C . PRO A 1 650 ? 17.617 2.021 23.173 1.00 94.00 650 PRO A C 1
ATOM 5106 O O . PRO A 1 650 ? 17.624 1.095 23.991 1.00 94.00 650 PRO A O 1
ATOM 5109 N N . LEU A 1 651 ? 18.291 1.957 22.025 1.00 94.31 651 LEU A N 1
ATOM 5110 C CA . LEU A 1 651 ? 19.188 0.849 21.703 1.00 94.31 651 LEU A CA 1
ATOM 5111 C C . LEU A 1 651 ? 20.490 1.015 22.494 1.00 94.31 651 LEU A C 1
ATOM 5113 O O . LEU A 1 651 ? 21.204 1.995 22.293 1.00 94.31 651 LEU A O 1
ATOM 5117 N N . ALA A 1 652 ? 20.805 0.068 23.375 1.00 93.25 652 ALA A N 1
ATOM 5118 C CA . ALA A 1 652 ? 22.059 0.061 24.117 1.00 93.25 652 ALA A CA 1
ATOM 5119 C C . ALA A 1 652 ? 23.254 -0.168 23.178 1.00 93.25 652 ALA A C 1
ATOM 5121 O O . ALA A 1 652 ? 23.156 -0.899 22.189 1.00 93.25 652 ALA A O 1
ATOM 5122 N N . GLU A 1 653 ? 24.407 0.416 23.513 1.00 92.56 653 GLU A N 1
ATOM 5123 C CA . GLU A 1 653 ? 25.611 0.341 22.674 1.00 92.56 653 GLU A CA 1
ATOM 5124 C C . GLU A 1 653 ? 26.113 -1.099 22.476 1.00 92.56 653 GLU A C 1
ATOM 5126 O O . GLU A 1 653 ? 26.496 -1.454 21.364 1.00 92.56 653 GLU A O 1
ATOM 5131 N N . ASN A 1 654 ? 26.021 -1.971 23.489 1.00 90.62 654 ASN A N 1
ATOM 5132 C CA . ASN A 1 654 ? 26.378 -3.390 23.339 1.00 90.62 654 ASN A CA 1
ATOM 5133 C C . ASN A 1 654 ? 25.471 -4.102 22.322 1.00 90.62 654 ASN A C 1
ATOM 5135 O O . ASN A 1 654 ? 25.950 -4.809 21.435 1.00 90.62 654 ASN A O 1
ATOM 5139 N N . SER A 1 655 ? 24.159 -3.866 22.404 1.00 92.56 655 SER A N 1
ATOM 5140 C CA . SER A 1 655 ? 23.168 -4.399 21.463 1.00 92.56 655 SER A CA 1
ATOM 5141 C C . SER A 1 655 ? 23.429 -3.889 20.042 1.00 92.56 655 SER A C 1
ATOM 5143 O O . SER A 1 655 ? 23.396 -4.656 19.078 1.00 92.56 655 SER A O 1
ATOM 5145 N N . LYS A 1 656 ? 23.747 -2.597 19.901 1.00 93.19 656 LYS A N 1
ATOM 5146 C CA . LYS A 1 656 ? 24.119 -1.977 18.623 1.00 93.19 656 LYS A CA 1
ATOM 5147 C C . LYS A 1 656 ? 25.396 -2.589 18.049 1.00 93.19 656 LYS A C 1
ATOM 5149 O O . LYS A 1 656 ? 25.419 -2.923 16.867 1.00 93.19 656 LYS A O 1
ATOM 5154 N N . ALA A 1 657 ? 26.424 -2.793 18.873 1.00 91.06 657 ALA A N 1
ATOM 5155 C CA . ALA A 1 657 ? 27.673 -3.434 18.472 1.00 91.06 657 ALA A CA 1
ATOM 5156 C C . ALA A 1 657 ? 27.456 -4.891 18.033 1.00 91.06 657 ALA A C 1
ATOM 5158 O O . ALA A 1 657 ? 28.037 -5.326 17.037 1.00 91.06 657 ALA A O 1
ATOM 5159 N N . ALA A 1 658 ? 26.582 -5.634 18.721 1.00 90.00 658 ALA A N 1
ATOM 5160 C CA . ALA A 1 658 ? 26.216 -6.996 18.339 1.00 90.00 658 ALA A CA 1
ATOM 5161 C C . ALA A 1 658 ? 25.521 -7.045 16.966 1.00 90.00 658 ALA A C 1
ATOM 5163 O O . ALA A 1 658 ? 25.862 -7.893 16.135 1.00 90.00 658 ALA A O 1
ATOM 5164 N N . LEU A 1 659 ? 24.592 -6.117 16.700 1.00 91.81 659 LEU A N 1
ATOM 5165 C CA . LEU A 1 659 ? 23.904 -6.009 15.408 1.00 91.81 659 LEU A CA 1
ATOM 5166 C C . LEU A 1 659 ? 24.850 -5.553 14.285 1.00 91.81 659 LEU A C 1
ATOM 5168 O O . LEU A 1 659 ? 24.826 -6.140 13.204 1.00 91.81 659 LEU A O 1
ATOM 5172 N N . ALA A 1 660 ? 25.721 -4.572 14.538 1.00 90.38 660 ALA A N 1
ATOM 5173 C CA . ALA A 1 660 ? 26.639 -3.991 13.548 1.00 90.38 660 ALA A CA 1
ATOM 5174 C C . ALA A 1 660 ? 27.664 -4.986 12.960 1.00 90.38 660 ALA A C 1
ATOM 5176 O O . ALA A 1 660 ? 28.295 -4.696 11.942 1.00 90.38 660 ALA A O 1
ATOM 5177 N N . GLN A 1 661 ? 27.803 -6.180 13.551 1.00 86.31 661 GLN A N 1
ATOM 5178 C CA . GLN A 1 661 ? 28.557 -7.298 12.966 1.00 86.31 661 GLN A CA 1
ATOM 5179 C C . GLN A 1 661 ? 27.994 -7.742 11.603 1.00 86.31 661 GLN A C 1
ATOM 5181 O O . GLN A 1 661 ? 28.706 -8.357 10.807 1.00 86.31 661 GLN A O 1
ATOM 5186 N N . LEU A 1 662 ? 26.723 -7.440 11.325 1.00 86.31 662 LEU A N 1
ATOM 5187 C CA . LEU A 1 662 ? 26.078 -7.693 10.044 1.00 86.31 662 LEU A CA 1
ATOM 5188 C C . LEU A 1 662 ? 26.060 -6.418 9.204 1.00 86.31 662 LEU A C 1
ATOM 5190 O O . LEU A 1 662 ? 25.579 -5.385 9.661 1.00 86.31 662 LEU A O 1
ATOM 5194 N N . GLU A 1 663 ? 26.501 -6.507 7.946 1.00 87.25 663 GLU A N 1
ATOM 5195 C CA . GLU A 1 663 ? 26.453 -5.383 6.994 1.00 87.25 663 GLU A CA 1
ATOM 5196 C C . GLU A 1 663 ? 25.041 -4.803 6.855 1.00 87.25 663 GLU A C 1
ATOM 5198 O O . GLU A 1 663 ? 24.875 -3.589 6.790 1.00 87.25 663 GLU A O 1
ATOM 5203 N N . LEU A 1 664 ? 24.019 -5.661 6.922 1.00 87.19 664 LEU A N 1
ATOM 5204 C CA . LEU A 1 664 ? 22.606 -5.285 6.964 1.00 87.19 664 LEU A CA 1
ATOM 5205 C C . LEU A 1 664 ? 22.272 -4.231 8.038 1.00 87.19 664 LEU A C 1
ATOM 5207 O O . LEU A 1 664 ? 21.352 -3.436 7.848 1.00 87.19 664 LEU A O 1
ATOM 5211 N N . TYR A 1 665 ? 22.986 -4.228 9.165 1.00 91.62 665 TYR A N 1
ATOM 5212 C CA . TYR A 1 665 ? 22.728 -3.351 10.310 1.00 91.62 665 TYR A CA 1
ATOM 5213 C C . TYR A 1 665 ? 23.825 -2.312 10.546 1.00 91.62 665 TYR A C 1
ATOM 5215 O O . TYR A 1 665 ? 23.720 -1.533 11.489 1.00 91.62 665 TYR A O 1
ATOM 5223 N N . GLN A 1 666 ? 24.847 -2.234 9.690 1.00 87.06 666 GLN A N 1
ATOM 5224 C CA . GLN A 1 666 ? 25.868 -1.186 9.802 1.00 87.06 666 GLN A CA 1
ATOM 5225 C C . GLN A 1 666 ? 25.277 0.221 9.620 1.00 87.06 666 GLN A C 1
ATOM 5227 O O . GLN A 1 666 ? 25.760 1.169 10.232 1.00 87.06 666 GLN A O 1
ATOM 5232 N N . SER A 1 667 ? 24.202 0.351 8.833 1.00 85.62 667 SER A N 1
ATOM 5233 C CA . SER A 1 667 ? 23.445 1.599 8.651 1.00 85.62 667 SER A CA 1
ATOM 5234 C C . SER A 1 667 ? 22.246 1.749 9.602 1.00 85.62 667 SER A C 1
ATOM 5236 O O . SER A 1 667 ? 21.396 2.614 9.371 1.00 85.62 667 SER A O 1
ATOM 5238 N N . LEU A 1 668 ? 22.143 0.921 10.657 1.00 93.31 668 LEU A N 1
ATOM 5239 C CA . LEU A 1 668 ? 20.999 0.934 11.571 1.00 93.31 668 LEU A CA 1
ATOM 5240 C C . LEU A 1 668 ? 20.818 2.326 12.187 1.00 93.31 668 LEU A C 1
ATOM 5242 O O . LEU A 1 668 ? 21.615 2.765 13.017 1.00 93.31 668 LEU A O 1
ATOM 5246 N N . THR A 1 669 ? 19.750 3.007 11.779 1.00 92.69 669 THR A N 1
ATOM 5247 C CA . THR A 1 669 ? 19.486 4.392 12.177 1.00 92.69 669 THR A CA 1
ATOM 5248 C C . THR A 1 669 ? 18.500 4.417 13.347 1.00 92.69 669 THR A C 1
ATOM 5250 O O . THR A 1 669 ? 17.351 4.002 13.163 1.00 92.69 669 THR A O 1
ATOM 5253 N N . PRO A 1 670 ? 18.907 4.872 14.549 1.00 94.06 670 PRO A N 1
ATOM 5254 C CA . PRO A 1 670 ? 17.986 5.072 15.658 1.00 94.06 670 PRO A CA 1
ATOM 5255 C C . PRO A 1 670 ? 17.115 6.312 15.421 1.00 94.06 670 PRO A C 1
ATOM 5257 O O . PRO A 1 670 ? 17.604 7.361 15.009 1.00 94.06 670 PRO A O 1
ATOM 5260 N N . ILE A 1 671 ? 15.818 6.178 15.681 1.00 94.44 671 ILE A N 1
ATOM 5261 C CA . ILE A 1 671 ? 14.799 7.212 15.528 1.00 94.44 671 ILE A CA 1
ATOM 5262 C C . ILE A 1 671 ? 14.032 7.290 16.840 1.00 94.44 671 ILE A C 1
ATOM 5264 O O . ILE A 1 671 ? 13.260 6.386 17.176 1.00 94.44 671 ILE A O 1
ATOM 5268 N N . GLU A 1 672 ? 14.233 8.382 17.567 1.00 94.06 672 GLU A N 1
ATOM 5269 C CA . GLU A 1 672 ? 13.427 8.694 18.737 1.00 94.06 672 GLU A CA 1
ATOM 5270 C C . GLU A 1 672 ? 12.110 9.339 18.300 1.00 94.06 672 GLU A C 1
ATOM 5272 O O . GLU A 1 672 ? 12.078 10.314 17.548 1.00 94.06 672 GLU A O 1
ATOM 5277 N N . MET A 1 673 ? 11.006 8.769 18.764 1.00 91.12 673 MET A N 1
ATOM 5278 C CA . MET A 1 673 ? 9.661 9.240 18.497 1.00 91.12 673 MET A CA 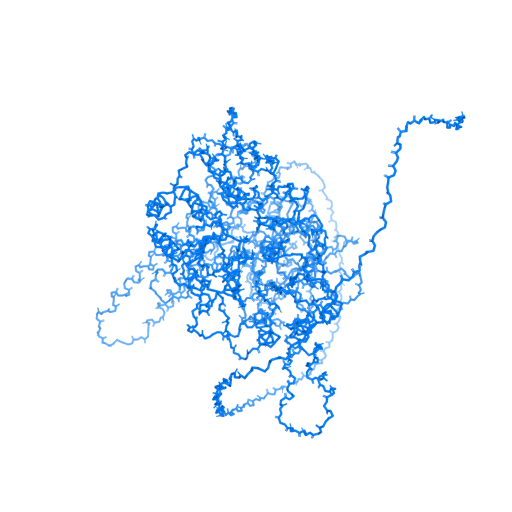1
ATOM 5279 C C . MET A 1 673 ? 9.081 9.929 19.721 1.00 91.12 673 MET A C 1
ATOM 5281 O O . MET A 1 673 ? 8.989 9.354 20.811 1.00 91.12 673 MET A O 1
ATOM 5285 N N . PHE A 1 674 ? 8.583 11.134 19.483 1.00 88.12 674 PHE A N 1
ATOM 5286 C CA . PHE A 1 674 ? 7.859 11.930 20.457 1.00 88.12 674 PHE A CA 1
ATOM 5287 C C . PHE A 1 674 ? 6.380 11.998 20.090 1.00 88.12 674 PHE A C 1
ATOM 5289 O O . PHE A 1 674 ? 5.988 11.794 18.939 1.00 88.12 674 PHE A O 1
ATOM 5296 N N . SER A 1 675 ? 5.549 12.285 21.088 1.00 83.88 675 SER A N 1
ATOM 5297 C CA . SER A 1 675 ? 4.149 12.628 20.854 1.00 83.88 675 SER A CA 1
ATOM 5298 C C . SER A 1 675 ? 4.063 13.855 19.950 1.00 83.88 675 SER A C 1
ATOM 5300 O O . SER A 1 675 ? 4.835 14.795 20.111 1.00 83.88 675 SER A O 1
ATOM 5302 N N . ILE A 1 676 ? 3.115 13.855 19.014 1.00 84.62 676 ILE A N 1
ATOM 5303 C CA . ILE A 1 676 ? 2.885 15.001 18.133 1.00 84.62 676 ILE A CA 1
ATOM 5304 C C . ILE A 1 676 ? 2.229 16.121 18.955 1.00 84.62 676 ILE A C 1
ATOM 5306 O O . ILE A 1 676 ? 1.203 15.881 19.604 1.00 84.62 676 ILE A O 1
ATOM 5310 N N . THR A 1 677 ? 2.811 17.320 18.912 1.00 86.56 677 THR A N 1
ATOM 5311 C CA . THR A 1 677 ? 2.401 18.503 19.689 1.00 86.56 677 THR A CA 1
ATOM 5312 C C . THR A 1 677 ? 2.201 19.730 18.793 1.00 86.56 677 THR A C 1
ATOM 5314 O O . THR A 1 677 ? 2.609 19.741 17.626 1.00 86.56 677 THR A O 1
ATOM 5317 N N . GLY A 1 678 ? 1.530 20.758 19.322 1.00 87.31 678 GLY A N 1
ATOM 5318 C CA . GLY A 1 678 ? 1.412 22.081 18.692 1.00 87.31 678 GLY A CA 1
ATOM 5319 C C . GLY A 1 678 ? 0.967 22.078 17.219 1.00 87.31 678 GLY A C 1
ATOM 5320 O O . GLY A 1 678 ? -0.039 21.469 16.846 1.00 87.31 678 GLY A O 1
ATOM 5321 N N . SER A 1 679 ? 1.721 22.777 16.361 1.00 87.69 679 SER A N 1
ATOM 5322 C CA . SER A 1 679 ? 1.400 22.933 14.933 1.00 87.69 679 SER A CA 1
ATOM 5323 C C . SER A 1 679 ? 1.384 21.614 14.165 1.00 87.69 679 SER A C 1
ATOM 5325 O O . SER A 1 679 ? 0.560 21.443 13.266 1.00 87.69 679 SER A O 1
ATOM 5327 N N . ASP A 1 680 ? 2.252 20.666 14.521 1.00 86.25 680 ASP A N 1
ATOM 5328 C CA . ASP A 1 680 ? 2.307 19.364 13.854 1.00 86.25 680 ASP A CA 1
ATOM 5329 C C . ASP A 1 680 ? 1.047 18.554 14.157 1.00 86.25 680 ASP A C 1
ATOM 5331 O O . ASP A 1 680 ? 0.519 17.873 13.278 1.00 86.25 680 ASP A O 1
ATOM 5335 N N . ARG A 1 681 ? 0.502 18.682 15.374 1.00 86.94 681 ARG A N 1
ATOM 5336 C CA . ARG A 1 681 ? -0.748 18.020 15.774 1.00 86.94 681 ARG A CA 1
ATOM 5337 C C . ARG A 1 681 ? -1.945 18.594 15.019 1.00 86.94 681 ARG A C 1
ATOM 5339 O O . ARG A 1 681 ? -2.821 17.841 14.593 1.00 86.94 681 ARG A O 1
ATOM 5346 N N . TYR A 1 682 ? -1.943 19.904 14.784 1.00 89.12 682 TYR A N 1
ATOM 5347 C CA . TYR A 1 682 ? -2.936 20.575 13.945 1.00 89.12 682 TYR A CA 1
ATOM 5348 C C . TYR A 1 682 ? -2.863 20.121 12.479 1.00 89.12 682 TYR A C 1
ATOM 5350 O O . TYR A 1 682 ? -3.882 19.764 11.882 1.00 89.12 682 TYR A O 1
ATOM 5358 N N . GLN A 1 683 ? -1.658 20.076 11.899 1.00 88.19 683 GLN A N 1
ATOM 5359 C CA . GLN A 1 683 ? -1.456 19.614 10.520 1.00 88.19 683 GLN A CA 1
ATOM 5360 C C . GLN A 1 683 ? -1.805 18.137 10.348 1.00 88.19 683 GLN A C 1
ATOM 5362 O O . GLN A 1 683 ? -2.434 17.767 9.351 1.00 88.19 683 GLN A O 1
ATOM 5367 N N . PHE A 1 684 ? -1.464 17.310 11.337 1.00 87.38 684 PHE A N 1
ATOM 5368 C CA . PHE A 1 684 ? -1.906 15.926 11.413 1.00 87.38 684 PHE A CA 1
ATOM 5369 C C . PHE A 1 684 ? -3.428 15.837 11.359 1.00 87.38 684 PHE A C 1
ATOM 5371 O O . PHE A 1 684 ? -3.957 15.147 10.492 1.00 87.38 684 PHE A O 1
ATOM 5378 N N . ALA A 1 685 ? -4.129 16.559 12.236 1.00 90.12 685 ALA A N 1
ATOM 5379 C CA . ALA A 1 685 ? -5.581 16.493 12.320 1.00 90.12 685 ALA A CA 1
ATOM 5380 C C . ALA A 1 685 ? -6.257 16.885 10.998 1.00 90.12 685 ALA A C 1
ATOM 5382 O O . ALA A 1 685 ? -7.153 16.182 10.524 1.00 90.12 685 ALA A O 1
ATOM 5383 N N . LYS A 1 686 ? -5.775 17.958 10.359 1.00 91.38 686 LYS A N 1
ATOM 5384 C CA . LYS A 1 686 ? -6.265 18.405 9.046 1.00 91.38 686 LYS A CA 1
ATOM 5385 C C . LYS A 1 686 ? -6.022 17.374 7.953 1.00 91.38 686 LYS A C 1
ATOM 5387 O O . LYS A 1 686 ? -6.939 17.054 7.199 1.00 91.38 686 LYS A O 1
ATOM 5392 N N . SER A 1 687 ? -4.798 16.863 7.867 1.00 86.88 687 SER A N 1
ATOM 5393 C CA . SER A 1 687 ? -4.409 15.907 6.828 1.00 86.88 687 SER A CA 1
ATOM 5394 C C . SER A 1 687 ? -5.143 14.578 6.998 1.00 86.88 687 SER A C 1
ATOM 5396 O O . SER A 1 687 ? -5.643 14.023 6.025 1.00 86.88 687 SER A O 1
ATOM 5398 N N . TYR A 1 688 ? -5.275 14.107 8.240 1.00 86.69 688 TYR A N 1
ATOM 5399 C CA . TYR A 1 688 ? -5.982 12.876 8.572 1.00 86.69 688 TYR A CA 1
ATOM 5400 C C . TYR A 1 688 ? -7.477 12.976 8.251 1.00 86.69 688 TYR A C 1
ATOM 5402 O O . TYR A 1 688 ? -8.009 12.100 7.578 1.00 86.69 688 TYR A O 1
ATOM 5410 N N . LEU A 1 689 ? -8.144 14.067 8.654 1.00 90.81 689 LEU A N 1
ATOM 5411 C CA . LEU A 1 689 ? -9.560 14.277 8.333 1.00 90.81 689 LEU A CA 1
ATOM 5412 C C . LEU A 1 689 ? -9.796 14.374 6.822 1.00 90.81 689 LEU A C 1
ATOM 5414 O O . LEU A 1 689 ? -10.719 13.749 6.306 1.00 90.81 689 LEU A O 1
ATOM 5418 N N . SER A 1 690 ? -8.941 15.119 6.112 1.00 89.25 690 SER A N 1
ATOM 5419 C CA . SER A 1 690 ? -8.981 15.200 4.649 1.00 89.25 690 SER A CA 1
ATOM 5420 C C . SER A 1 690 ? -8.891 13.811 4.024 1.00 89.25 690 SER A C 1
ATOM 5422 O O . SER A 1 690 ? -9.689 13.484 3.151 1.00 89.25 690 SER A O 1
ATOM 5424 N N . GLN A 1 691 ? -7.956 12.982 4.495 1.00 84.81 691 GLN A N 1
ATOM 5425 C CA . GLN A 1 691 ? -7.766 11.634 3.975 1.00 84.81 691 GLN A CA 1
ATOM 5426 C C . GLN A 1 691 ? -8.974 10.733 4.258 1.00 84.81 691 GLN A C 1
ATOM 5428 O O . GLN A 1 691 ? -9.438 10.067 3.341 1.00 84.81 691 GLN A O 1
ATOM 5433 N N . CYS A 1 692 ? -9.546 10.759 5.468 1.00 85.94 692 CYS A N 1
ATOM 5434 C CA . CYS A 1 692 ? -10.738 9.964 5.786 1.00 85.94 692 CYS A CA 1
ATOM 5435 C C . CYS A 1 692 ? -11.942 10.308 4.889 1.00 85.94 692 CYS A C 1
ATOM 5437 O O . CYS A 1 692 ? -12.714 9.420 4.514 1.00 85.94 692 CYS A O 1
ATOM 5439 N N . LEU A 1 693 ? -12.091 11.582 4.510 1.00 88.19 693 LEU A N 1
ATOM 5440 C CA . LEU A 1 693 ? -13.119 12.009 3.562 1.00 88.19 693 LEU A CA 1
ATOM 5441 C C . LEU A 1 693 ? -12.812 11.511 2.146 1.00 88.19 693 LEU A C 1
ATOM 5443 O O . LEU A 1 693 ? -13.696 10.951 1.501 1.00 88.19 693 LEU A O 1
ATOM 5447 N N . ILE A 1 694 ? -11.567 11.645 1.683 1.00 84.62 694 ILE A N 1
ATOM 5448 C CA . ILE A 1 694 ? -11.134 11.134 0.372 1.00 84.62 694 ILE A CA 1
ATOM 5449 C C . ILE A 1 694 ? -11.364 9.624 0.270 1.00 84.62 694 ILE A C 1
ATOM 5451 O O . ILE A 1 694 ? -11.942 9.159 -0.707 1.00 84.62 694 ILE A O 1
ATOM 5455 N N . ASP A 1 695 ? -10.988 8.861 1.295 1.00 80.31 695 ASP A N 1
ATOM 5456 C CA . ASP A 1 695 ? -11.175 7.408 1.327 1.00 80.31 695 ASP A CA 1
ATOM 5457 C C . ASP A 1 695 ? -12.661 7.018 1.273 1.00 80.31 695 ASP A C 1
ATOM 5459 O O . ASP A 1 695 ? -13.016 5.985 0.706 1.00 80.31 695 ASP A O 1
ATOM 5463 N N . SER A 1 696 ? -13.538 7.857 1.834 1.00 82.81 696 SER A N 1
ATOM 5464 C CA . SER A 1 696 ? -14.986 7.630 1.843 1.00 82.81 696 SER A CA 1
ATOM 5465 C C . SER A 1 696 ? -15.652 7.909 0.492 1.00 82.81 696 SER A C 1
ATOM 5467 O O . SER A 1 696 ? -16.612 7.223 0.142 1.00 82.81 696 SER A O 1
ATOM 5469 N N . PHE A 1 697 ? -15.166 8.903 -0.259 1.00 81.81 697 PHE A N 1
ATOM 5470 C CA . PHE A 1 697 ? -15.757 9.332 -1.536 1.00 81.81 697 PHE A CA 1
ATOM 5471 C C . PHE A 1 697 ? -15.020 8.809 -2.782 1.00 81.81 697 PHE A C 1
ATOM 5473 O O . PHE A 1 697 ? -15.588 8.817 -3.875 1.00 81.81 697 PHE A O 1
ATOM 5480 N N . GLY A 1 698 ? -13.787 8.323 -2.633 1.00 77.88 698 GLY A N 1
ATOM 5481 C CA . GLY A 1 698 ? -12.918 7.885 -3.726 1.00 77.88 698 GLY A CA 1
ATOM 5482 C C . GLY A 1 698 ? -12.057 9.007 -4.325 1.00 77.88 698 GLY A C 1
ATOM 5483 O O . GLY A 1 698 ? -12.209 10.187 -4.012 1.00 77.88 698 GLY A O 1
ATOM 5484 N N . GLU A 1 699 ? -11.134 8.629 -5.218 1.00 71.19 699 GLU A N 1
ATOM 5485 C CA . GLU A 1 699 ? -10.144 9.549 -5.810 1.00 71.19 699 GLU A CA 1
ATOM 5486 C C . GLU A 1 699 ? -10.773 10.681 -6.635 1.00 71.19 699 GLU A C 1
ATOM 5488 O O . GLU A 1 699 ? -10.223 11.780 -6.672 1.00 71.19 699 GLU A O 1
ATOM 5493 N N . ASP A 1 700 ? -11.945 10.455 -7.235 1.00 67.94 700 ASP A N 1
ATOM 5494 C CA . ASP A 1 700 ? -12.655 11.469 -8.027 1.00 67.94 700 ASP A CA 1
ATOM 5495 C C . ASP A 1 700 ? -13.039 12.697 -7.183 1.00 67.94 700 ASP A C 1
ATOM 5497 O O . ASP A 1 700 ? -13.106 13.813 -7.695 1.00 67.94 700 ASP A O 1
ATOM 5501 N N . PHE A 1 701 ? -13.239 12.509 -5.874 1.00 72.12 701 PHE A N 1
ATOM 5502 C CA . PHE A 1 701 ? -13.574 13.579 -4.933 1.00 72.12 701 PHE A CA 1
ATOM 5503 C C . PHE A 1 701 ? -12.333 14.211 -4.278 1.00 72.12 701 PHE A C 1
ATOM 5505 O O . PHE A 1 701 ? -12.432 15.247 -3.618 1.00 72.12 701 PHE A O 1
ATOM 5512 N N . ALA A 1 702 ? -11.145 13.624 -4.474 1.00 73.19 702 ALA A N 1
ATOM 5513 C CA . ALA A 1 702 ? -9.902 14.101 -3.869 1.00 73.19 702 ALA A CA 1
ATOM 5514 C C . ALA A 1 702 ? -9.462 15.471 -4.392 1.00 73.19 702 ALA A C 1
ATOM 5516 O O . ALA A 1 702 ? -8.815 16.224 -3.669 1.00 73.19 702 ALA A O 1
ATOM 5517 N N . ALA A 1 703 ? -9.830 15.811 -5.629 1.00 72.19 703 ALA A N 1
ATOM 5518 C CA . ALA A 1 703 ? -9.548 17.124 -6.201 1.00 72.19 703 ALA A CA 1
ATOM 5519 C C . ALA A 1 703 ? -10.352 18.251 -5.526 1.00 72.19 703 ALA A C 1
ATOM 5521 O O . ALA A 1 703 ? -9.900 19.395 -5.504 1.00 72.19 703 ALA A O 1
ATOM 5522 N N . GLU A 1 704 ? -11.517 17.927 -4.957 1.00 78.06 704 GLU A N 1
ATOM 5523 C CA . GLU A 1 704 ? -12.444 18.908 -4.385 1.00 78.06 704 GLU A CA 1
ATOM 5524 C C . GLU A 1 704 ? -12.190 19.176 -2.897 1.00 78.06 704 GLU A C 1
ATOM 5526 O O . GLU A 1 704 ? -12.553 20.238 -2.395 1.00 78.06 704 GLU A O 1
ATOM 5531 N N . ILE A 1 705 ? -11.565 18.236 -2.180 1.00 78.94 705 ILE A N 1
ATOM 5532 C CA . ILE A 1 705 ? -11.241 18.380 -0.757 1.00 78.94 705 ILE A CA 1
ATOM 5533 C C . ILE A 1 705 ? -9.742 18.627 -0.613 1.00 78.94 705 ILE A C 1
ATOM 5535 O O . ILE A 1 705 ? -8.939 17.697 -0.659 1.00 78.94 705 ILE A O 1
ATOM 5539 N N . THR A 1 706 ? -9.358 19.881 -0.369 1.00 78.81 706 THR A N 1
ATOM 5540 C CA . THR A 1 706 ? -7.978 20.206 0.011 1.00 78.81 706 THR A CA 1
ATOM 5541 C C . THR A 1 706 ? -7.886 20.520 1.500 1.00 78.81 706 THR A C 1
ATOM 5543 O O . THR A 1 706 ? -8.815 21.052 2.109 1.00 78.81 706 THR A O 1
ATOM 5546 N N . THR A 1 707 ? -6.721 20.275 2.104 1.00 78.69 707 THR A N 1
ATOM 5547 C CA . THR A 1 707 ? -6.463 20.638 3.509 1.00 78.69 707 THR A CA 1
ATOM 5548 C C . THR A 1 707 ? -6.634 22.137 3.772 1.00 78.69 707 THR A C 1
ATOM 5550 O O . THR A 1 707 ? -6.853 22.540 4.914 1.00 78.69 707 THR A O 1
ATOM 5553 N N . ARG A 1 708 ? -6.576 22.991 2.741 1.00 80.44 708 ARG A N 1
ATOM 5554 C CA . ARG A 1 708 ? -6.829 24.436 2.866 1.00 80.44 708 ARG A CA 1
ATOM 5555 C C . ARG A 1 708 ? -8.291 24.746 3.166 1.00 80.44 708 ARG A C 1
ATOM 5557 O O . ARG A 1 708 ? -8.550 25.717 3.863 1.00 80.44 708 ARG A O 1
ATOM 5564 N N . ASN A 1 709 ? -9.212 23.904 2.701 1.00 87.00 709 ASN A N 1
ATOM 5565 C CA . ASN A 1 709 ? -10.641 24.050 2.959 1.00 87.00 709 ASN A CA 1
ATOM 5566 C C . ASN A 1 709 ? -11.014 23.640 4.391 1.00 87.00 709 ASN A C 1
ATOM 5568 O O . ASN A 1 709 ? -12.123 23.922 4.821 1.00 87.00 709 ASN A O 1
ATOM 5572 N N . ILE A 1 710 ? -10.126 22.967 5.132 1.00 91.56 710 ILE A N 1
ATOM 5573 C CA . ILE A 1 710 ? -10.428 22.439 6.466 1.00 91.56 710 ILE A CA 1
ATOM 5574 C C . ILE A 1 710 ? -9.966 23.419 7.550 1.00 91.56 710 ILE A C 1
ATOM 5576 O O . ILE A 1 710 ? -8.770 23.697 7.688 1.00 91.56 710 ILE A O 1
ATOM 5580 N N . VAL A 1 711 ? -10.907 23.885 8.365 1.00 93.81 711 VAL A N 1
ATOM 5581 C CA . VAL A 1 711 ? -10.684 24.723 9.547 1.00 93.81 711 VAL A CA 1
ATOM 5582 C C . VAL A 1 711 ? -11.057 23.915 10.786 1.00 93.81 711 VAL A C 1
ATOM 5584 O O . VAL A 1 711 ? -12.216 23.551 10.973 1.00 93.81 711 VAL A O 1
ATOM 5587 N N . LEU A 1 712 ? -10.067 23.613 11.625 1.00 93.31 712 LEU A N 1
ATOM 5588 C CA . LEU A 1 712 ? -10.267 22.886 12.878 1.00 93.31 712 LEU A CA 1
ATOM 5589 C C . LEU A 1 712 ? -10.083 23.832 14.061 1.00 93.31 712 LEU A C 1
ATOM 5591 O O . LEU A 1 712 ? -9.082 24.536 14.128 1.00 93.31 712 LEU A O 1
ATOM 5595 N N . ASP A 1 713 ? -11.020 23.806 14.993 1.00 91.75 713 ASP A N 1
ATOM 5596 C CA . ASP A 1 713 ? -10.914 24.406 16.317 1.00 91.75 713 ASP A CA 1
ATOM 5597 C C . ASP A 1 713 ? -11.370 23.336 17.312 1.00 91.75 713 ASP A C 1
ATOM 5599 O O . ASP A 1 713 ? -12.554 23.174 17.586 1.00 91.75 713 ASP A O 1
ATOM 5603 N N . ILE A 1 714 ? -10.435 22.466 17.695 1.00 87.75 714 ILE A N 1
ATOM 5604 C CA . ILE A 1 714 ? -10.687 21.238 18.456 1.00 87.75 714 ILE A CA 1
ATOM 5605 C C . ILE A 1 714 ? -9.832 21.305 19.718 1.00 87.75 714 ILE A C 1
ATOM 5607 O O . ILE A 1 714 ? -8.605 21.339 19.621 1.00 87.75 714 ILE A O 1
ATOM 5611 N N . VAL A 1 715 ? -10.455 21.256 20.898 1.00 84.81 715 VAL A N 1
ATOM 5612 C CA . VAL A 1 715 ? -9.762 21.357 22.200 1.00 84.81 715 VAL A CA 1
ATOM 5613 C C . VAL A 1 715 ? -8.635 20.321 22.323 1.00 84.81 715 VAL A C 1
ATOM 5615 O O . VAL A 1 715 ? -7.552 20.618 22.819 1.00 84.81 715 VAL A O 1
ATOM 5618 N N . SER A 1 716 ? -8.843 19.105 21.808 1.00 78.12 716 SER A N 1
ATOM 5619 C CA . SER A 1 716 ? -7.859 18.012 21.870 1.00 78.12 716 SER A CA 1
ATOM 5620 C C . SER A 1 716 ? -6.635 18.194 20.957 1.00 78.12 716 SER A C 1
ATOM 5622 O O . SER A 1 716 ? -5.638 17.481 21.127 1.00 78.12 716 SER A O 1
ATOM 5624 N N . ILE A 1 717 ? -6.676 19.136 20.004 1.00 82.12 717 ILE A N 1
ATOM 5625 C CA . ILE A 1 717 ? -5.498 19.523 19.214 1.00 82.12 717 ILE A CA 1
ATOM 5626 C C . ILE A 1 717 ? -4.521 20.330 20.074 1.00 82.12 717 ILE A C 1
ATOM 5628 O O . ILE A 1 717 ? -3.316 20.229 19.868 1.00 82.12 717 ILE A O 1
ATOM 5632 N N . SER A 1 718 ? -5.015 21.072 21.064 1.00 76.69 718 SER A N 1
ATOM 5633 C CA . SER A 1 718 ? -4.172 21.835 21.991 1.00 76.69 718 SER A CA 1
ATOM 5634 C C . SER A 1 718 ? -3.545 20.966 23.087 1.00 76.69 718 SER A C 1
ATOM 5636 O O . SER A 1 718 ? -2.627 21.412 23.768 1.00 76.69 718 SER A O 1
ATOM 5638 N N . ASN A 1 719 ? -4.019 19.726 23.258 1.00 80.44 719 ASN A N 1
ATOM 5639 C CA . ASN A 1 719 ? -3.506 18.799 24.262 1.00 80.44 719 ASN A CA 1
ATOM 5640 C C . ASN A 1 719 ? -2.330 17.987 23.710 1.00 80.44 719 ASN A C 1
ATOM 5642 O O . ASN A 1 719 ? -2.491 17.179 22.792 1.00 80.44 719 ASN A O 1
ATOM 5646 N N . ASP A 1 720 ? -1.163 18.140 24.325 1.00 77.19 720 ASP A N 1
ATOM 5647 C CA . ASP A 1 720 ? 0.011 17.332 24.014 1.00 77.19 720 ASP A CA 1
ATOM 5648 C C . ASP A 1 720 ? -0.144 15.891 24.528 1.00 77.19 720 ASP A C 1
ATOM 5650 O O . ASP A 1 720 ? -0.759 15.634 25.564 1.00 77.19 720 ASP A O 1
ATOM 5654 N N . GLY A 1 721 ? 0.438 14.923 23.811 1.00 77.81 721 GLY A N 1
ATOM 5655 C CA . GLY A 1 721 ? 0.466 13.520 24.236 1.00 77.81 721 GLY A CA 1
ATOM 5656 C C . GLY A 1 721 ? -0.182 12.556 23.246 1.00 77.81 721 GLY A C 1
ATOM 5657 O O . GLY A 1 721 ? -0.025 12.689 22.031 1.00 77.81 721 GLY A O 1
ATOM 5658 N N . ASP A 1 722 ? -0.877 11.548 23.771 1.00 74.12 722 ASP A N 1
ATOM 5659 C CA . ASP A 1 722 ? -1.458 10.456 22.988 1.00 74.12 722 ASP A CA 1
ATOM 5660 C C . ASP A 1 722 ? -2.372 10.978 21.865 1.00 74.12 722 ASP A C 1
ATOM 5662 O O . ASP A 1 722 ? -3.223 11.850 22.066 1.00 74.12 722 ASP A O 1
ATOM 5666 N N . THR A 1 723 ? -2.177 10.463 20.653 1.00 78.88 723 THR A N 1
ATOM 5667 C CA . THR A 1 723 ? -2.951 10.849 19.466 1.00 78.88 723 THR A CA 1
ATOM 5668 C C . THR A 1 723 ? -4.187 9.976 19.267 1.00 78.88 723 THR A C 1
ATOM 5670 O O . THR A 1 723 ? -5.073 10.363 18.506 1.00 78.88 723 THR A O 1
ATOM 5673 N N . ARG A 1 724 ? -4.307 8.838 19.968 1.00 77.50 724 ARG A N 1
ATOM 5674 C CA . ARG A 1 724 ? -5.457 7.921 19.846 1.00 77.50 724 ARG A CA 1
ATOM 5675 C C . ARG A 1 724 ? -6.810 8.604 20.101 1.00 77.50 724 ARG A C 1
ATOM 5677 O O . ARG A 1 724 ? -7.705 8.408 19.275 1.00 77.50 724 ARG A O 1
ATOM 5684 N N . PRO A 1 725 ? -6.982 9.444 21.146 1.00 81.62 725 PRO A N 1
ATOM 5685 C CA . PRO A 1 725 ? -8.242 10.158 21.355 1.00 81.62 725 PRO A CA 1
ATOM 5686 C C . PRO A 1 725 ? -8.576 11.103 20.194 1.00 81.62 725 PRO A C 1
ATOM 5688 O O . PRO A 1 725 ? -9.710 11.125 19.722 1.00 81.62 725 PRO A O 1
ATOM 5691 N N . LEU A 1 726 ? -7.575 11.824 19.677 1.00 85.69 726 LEU A N 1
ATOM 5692 C CA . LEU A 1 726 ? -7.740 12.737 18.544 1.00 85.69 726 LEU A CA 1
ATOM 5693 C C . LEU A 1 726 ? -8.123 11.979 17.264 1.00 85.69 726 LEU A C 1
ATOM 5695 O O . LEU A 1 726 ? -9.085 12.351 16.602 1.00 85.69 726 LEU A O 1
ATOM 5699 N N . VAL A 1 727 ? -7.437 10.877 16.938 1.00 84.81 727 VAL A N 1
ATOM 5700 C CA . VAL A 1 727 ? -7.770 10.024 15.778 1.00 84.81 727 VAL A CA 1
ATOM 5701 C C . VAL A 1 727 ? -9.214 9.542 15.845 1.00 84.81 727 VAL A C 1
ATOM 5703 O O . VAL A 1 727 ? -9.936 9.613 14.851 1.00 84.81 727 VAL A O 1
ATOM 5706 N N . ARG A 1 728 ? -9.649 9.080 17.020 1.00 84.56 728 ARG A N 1
ATOM 5707 C CA . ARG A 1 728 ? -11.022 8.622 17.242 1.00 84.56 728 ARG A CA 1
ATOM 5708 C C . ARG A 1 728 ? -12.033 9.735 16.959 1.00 84.56 728 ARG A C 1
ATOM 5710 O O . ARG A 1 728 ? -12.988 9.501 16.222 1.00 84.56 728 ARG A O 1
ATOM 5717 N N . GLN A 1 729 ? -11.798 10.943 17.475 1.00 89.69 729 GLN A N 1
ATOM 5718 C CA . GLN A 1 729 ? -12.649 12.109 17.206 1.00 89.69 729 GLN A CA 1
ATOM 5719 C C . GLN A 1 729 ? -12.701 12.457 15.717 1.00 89.69 729 GLN A C 1
ATOM 5721 O O . GLN A 1 729 ? -13.786 12.630 15.171 1.00 89.69 729 GLN A O 1
ATOM 5726 N N . LEU A 1 730 ? -11.552 12.490 15.039 1.00 91.56 730 LEU A N 1
ATOM 5727 C CA . LEU A 1 730 ? -11.485 12.813 13.611 1.00 91.56 730 LEU A CA 1
ATOM 5728 C C . LEU A 1 730 ? -12.223 11.786 12.745 1.00 91.56 730 LEU A C 1
ATOM 5730 O O . LEU A 1 730 ? -12.878 12.177 11.781 1.00 91.56 730 LEU A O 1
ATOM 5734 N N . ARG A 1 731 ? -12.185 10.493 13.098 1.00 89.19 731 ARG A N 1
ATOM 5735 C CA . ARG A 1 731 ? -12.988 9.465 12.412 1.00 89.19 731 ARG A CA 1
ATOM 5736 C C . ARG A 1 731 ? -14.488 9.702 12.597 1.00 89.19 731 ARG A C 1
ATOM 5738 O O . ARG A 1 731 ? -15.222 9.663 11.613 1.00 89.19 731 ARG A O 1
ATOM 5745 N N . MET A 1 732 ? -14.932 10.015 13.817 1.00 91.94 732 MET A N 1
ATOM 5746 C CA . MET A 1 732 ? -16.336 10.366 14.082 1.00 91.94 732 MET A CA 1
ATOM 5747 C C . MET A 1 732 ? -16.760 11.613 13.293 1.00 91.94 732 MET A C 1
ATOM 5749 O O . MET A 1 732 ? -17.801 11.609 12.642 1.00 91.94 732 MET A O 1
ATOM 5753 N N . PHE A 1 733 ? -15.931 12.661 13.265 1.00 94.69 733 PHE A N 1
ATOM 5754 C CA . PHE A 1 733 ? -16.208 13.855 12.460 1.00 94.69 733 PHE A CA 1
ATOM 5755 C C . PHE A 1 733 ? -16.269 13.540 10.966 1.00 94.69 733 PHE A C 1
ATOM 5757 O O . PHE A 1 733 ? -17.186 14.001 10.291 1.00 94.69 733 PHE A O 1
ATOM 5764 N N . SER A 1 734 ? -15.353 12.712 10.454 1.00 93.56 734 SER A N 1
ATOM 5765 C CA . SER A 1 734 ? -15.375 12.263 9.059 1.00 93.56 734 SER A CA 1
ATOM 5766 C C . SER A 1 734 ? -16.678 11.549 8.708 1.00 93.56 734 SER A C 1
ATOM 5768 O O . SER A 1 734 ? -17.218 11.788 7.631 1.00 93.56 734 SER A O 1
ATOM 5770 N N . TYR A 1 735 ? -17.202 10.704 9.600 1.00 93.19 735 TYR A N 1
ATOM 5771 C CA . TYR A 1 735 ? -18.476 10.013 9.396 1.00 93.19 735 TYR A CA 1
ATOM 5772 C C . TYR A 1 735 ? -19.647 10.997 9.232 1.00 93.19 735 TYR A C 1
ATOM 5774 O O . TYR A 1 735 ? -20.419 10.919 8.269 1.00 93.19 735 TYR A O 1
ATOM 5782 N N . TYR A 1 736 ? -19.757 11.977 10.132 1.00 94.06 736 TYR A N 1
ATOM 5783 C CA . TYR A 1 736 ? -20.825 12.975 10.060 1.00 94.06 736 TYR A CA 1
ATOM 5784 C C . TYR A 1 736 ? -20.677 13.889 8.837 1.00 94.06 736 TYR A C 1
ATOM 5786 O O . TYR A 1 736 ? -21.647 14.114 8.114 1.00 94.06 736 TYR A O 1
ATOM 5794 N N . LEU A 1 737 ? -19.461 14.366 8.557 1.00 94.38 737 LEU A N 1
ATOM 5795 C CA . LEU A 1 737 ? -19.166 15.200 7.388 1.00 94.38 737 LEU A CA 1
ATOM 5796 C C . LEU A 1 737 ? -19.465 14.472 6.078 1.00 94.38 737 LEU A C 1
ATOM 5798 O O . LEU A 1 737 ? -20.038 15.067 5.164 1.00 94.38 737 LEU A O 1
ATOM 5802 N N . ARG A 1 738 ? -19.138 13.178 6.002 1.00 92.56 738 ARG A N 1
ATOM 5803 C CA . ARG A 1 738 ? -19.504 12.319 4.877 1.00 92.56 738 ARG A CA 1
ATOM 5804 C C . ARG A 1 738 ? -21.018 12.291 4.686 1.00 92.56 738 ARG A C 1
ATOM 5806 O O . ARG A 1 738 ? -21.485 12.583 3.594 1.00 92.56 738 ARG A O 1
ATOM 5813 N N . THR A 1 739 ? -21.776 12.022 5.746 1.00 90.94 739 THR A N 1
ATOM 5814 C CA . THR A 1 739 ? -23.248 11.977 5.690 1.00 90.94 739 THR A CA 1
ATOM 5815 C C . THR A 1 739 ? -23.835 13.316 5.219 1.00 90.94 739 THR A C 1
ATOM 5817 O O . THR A 1 739 ? -24.743 13.357 4.388 1.00 90.94 739 THR A O 1
ATOM 5820 N N . MET A 1 740 ? -23.292 14.440 5.701 1.00 92.00 740 MET A N 1
ATOM 5821 C CA . MET A 1 740 ? -23.700 15.780 5.262 1.00 92.00 740 MET A CA 1
ATOM 5822 C C . MET A 1 740 ? -23.415 16.007 3.769 1.00 92.00 740 MET A C 1
ATOM 5824 O O . MET A 1 740 ? -24.282 16.495 3.045 1.00 92.00 740 MET A O 1
ATOM 5828 N N . LEU A 1 741 ? -22.221 15.638 3.301 1.00 90.62 741 LEU A N 1
ATOM 5829 C CA . LEU A 1 741 ? -21.811 15.773 1.902 1.00 90.62 741 LEU A CA 1
ATOM 5830 C C . LEU A 1 741 ? -22.620 14.860 0.970 1.00 90.62 741 LEU A C 1
ATOM 5832 O O . LEU A 1 741 ? -23.096 15.330 -0.062 1.00 90.62 741 LEU A O 1
ATOM 5836 N N . GLU A 1 742 ? -22.852 13.599 1.345 1.00 89.56 742 GLU A N 1
ATOM 5837 C CA . GLU A 1 742 ? -23.700 12.665 0.591 1.00 89.56 742 GLU A CA 1
ATOM 5838 C C . GLU A 1 742 ? -25.117 13.227 0.421 1.00 89.56 742 GLU A C 1
ATOM 5840 O O . GLU A 1 742 ? -25.642 13.251 -0.693 1.00 89.56 742 GLU A O 1
ATOM 5845 N N . ASN A 1 743 ? -25.706 13.786 1.483 1.00 88.06 743 ASN A N 1
ATOM 5846 C CA . ASN A 1 743 ? -27.020 14.428 1.409 1.00 88.06 743 ASN A CA 1
ATOM 5847 C C . ASN A 1 743 ? -27.038 15.635 0.456 1.00 88.06 743 ASN A C 1
ATOM 5849 O O . ASN A 1 743 ? -28.011 15.829 -0.278 1.00 88.06 743 ASN A O 1
ATOM 5853 N N . ILE A 1 744 ? -25.971 16.441 0.428 1.00 87.94 744 ILE A N 1
ATOM 5854 C CA . ILE A 1 744 ? -25.846 17.571 -0.507 1.00 87.94 744 ILE A CA 1
ATOM 5855 C C . ILE A 1 744 ? -25.753 17.070 -1.956 1.00 87.94 744 ILE A C 1
ATOM 5857 O O . ILE A 1 744 ? -26.415 17.637 -2.832 1.00 87.94 744 ILE A O 1
ATOM 5861 N N . ILE A 1 745 ? -24.969 16.014 -2.194 1.00 85.56 745 ILE A N 1
ATOM 5862 C CA . ILE A 1 745 ? -24.743 15.417 -3.518 1.00 85.56 745 ILE A CA 1
ATOM 5863 C C . ILE A 1 745 ? -26.029 14.765 -4.045 1.00 85.56 745 ILE A C 1
ATOM 5865 O O . ILE A 1 745 ? -26.468 15.085 -5.147 1.00 85.56 745 ILE A O 1
ATOM 5869 N N . VAL A 1 746 ? -26.6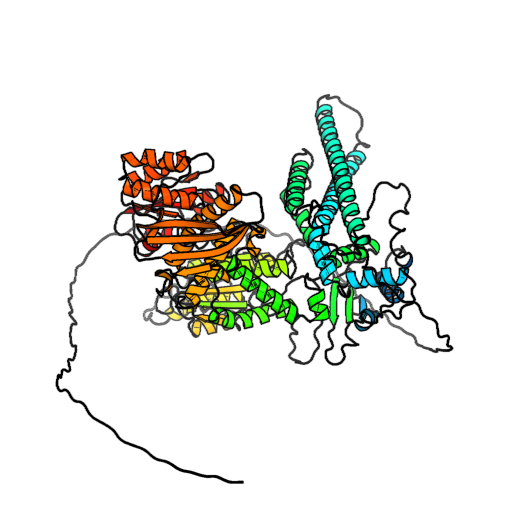86 13.907 -3.255 1.00 85.12 746 VAL A N 1
ATOM 5870 C CA . VAL A 1 746 ? -27.906 13.182 -3.667 1.00 85.12 746 VAL A CA 1
ATOM 5871 C C . VAL A 1 746 ? -29.046 14.141 -4.012 1.00 85.12 746 VAL A C 1
ATOM 5873 O O . VAL A 1 746 ? -29.801 13.910 -4.956 1.00 85.12 746 VAL A O 1
ATOM 5876 N N . GLN A 1 747 ? -29.170 15.255 -3.290 1.00 82.38 747 GLN A N 1
ATOM 5877 C CA . GLN A 1 747 ? -30.239 16.225 -3.528 1.00 82.38 747 GLN A CA 1
ATOM 5878 C C . GLN A 1 747 ? -30.060 17.060 -4.810 1.00 82.38 747 GLN A C 1
ATOM 5880 O O . GLN A 1 747 ? -30.944 17.877 -5.114 1.00 82.38 747 GLN A O 1
ATOM 5885 N N . LYS A 1 748 ? -28.930 16.962 -5.534 1.00 73.38 748 LYS A N 1
ATOM 5886 C CA . LYS A 1 748 ? -28.582 17.937 -6.582 1.00 73.38 748 LYS A CA 1
ATOM 5887 C C . LYS A 1 748 ? -27.951 17.322 -7.833 1.00 73.38 748 LYS A C 1
ATOM 5889 O O . LYS A 1 748 ? -26.968 16.604 -7.784 1.00 73.38 748 LYS A O 1
ATOM 5894 N N . ALA A 1 749 ? -28.468 17.738 -8.990 1.00 69.00 749 ALA A N 1
ATOM 5895 C CA . ALA A 1 749 ? -27.821 17.531 -10.281 1.00 69.00 749 ALA A CA 1
ATOM 5896 C C . ALA A 1 749 ? -26.753 18.619 -10.505 1.00 69.00 749 ALA A C 1
ATOM 5898 O O . ALA A 1 749 ? -27.092 19.779 -10.760 1.00 69.00 749 ALA A O 1
ATOM 5899 N N . GLY A 1 750 ? -25.473 18.266 -10.382 1.00 77.25 750 GLY A N 1
ATOM 5900 C CA . GLY A 1 750 ? -24.351 19.149 -10.713 1.00 77.25 750 GLY A CA 1
ATOM 5901 C C . GLY A 1 750 ? -23.054 18.799 -9.983 1.00 77.25 750 GLY A C 1
ATOM 5902 O O . GLY A 1 750 ? -23.067 18.091 -8.984 1.00 77.25 750 GLY A O 1
ATOM 5903 N N . HIS A 1 751 ? -21.937 19.328 -10.484 1.00 83.50 751 HIS A N 1
ATOM 5904 C CA . HIS A 1 751 ? -20.635 19.231 -9.827 1.00 83.50 751 HIS A CA 1
ATOM 5905 C C . HIS A 1 751 ? -20.636 20.039 -8.521 1.00 83.50 751 HIS A C 1
ATOM 5907 O O . HIS A 1 751 ? -20.979 21.228 -8.531 1.00 83.50 751 HIS A O 1
ATOM 5913 N N . VAL A 1 752 ? -20.273 19.388 -7.416 1.00 85.06 752 VAL A N 1
ATOM 5914 C CA . VAL A 1 752 ? -20.204 19.981 -6.077 1.00 85.06 752 VAL A CA 1
ATOM 5915 C C . VAL A 1 752 ? -18.743 20.247 -5.746 1.00 85.06 752 VAL A C 1
ATOM 5917 O O . VAL A 1 752 ? -17.947 19.317 -5.736 1.00 85.06 752 VAL A O 1
ATOM 5920 N N . THR A 1 753 ? -18.417 21.500 -5.440 1.00 88.31 753 THR A N 1
ATOM 5921 C CA . THR A 1 753 ? -17.097 21.899 -4.943 1.00 88.31 753 THR A CA 1
ATOM 5922 C C . THR A 1 753 ? -17.202 22.267 -3.472 1.00 88.31 753 THR A C 1
ATOM 5924 O O . THR A 1 753 ? -18.097 23.022 -3.078 1.00 88.31 753 THR A O 1
ATOM 5927 N N . VAL A 1 754 ? -16.306 21.724 -2.651 1.00 90.00 754 VAL A N 1
ATOM 5928 C CA . VAL A 1 754 ? -16.249 22.011 -1.215 1.00 90.00 754 VAL A CA 1
ATOM 5929 C C . VAL A 1 754 ? -15.427 23.281 -1.008 1.00 90.00 754 VAL A C 1
ATOM 5931 O O . VAL A 1 754 ? -14.235 23.310 -1.292 1.00 90.00 754 VAL A O 1
ATOM 5934 N N . GLU A 1 755 ? -16.061 24.353 -0.533 1.00 92.00 755 GLU A N 1
ATOM 5935 C CA . GLU A 1 755 ? -15.364 25.615 -0.261 1.00 92.00 755 GLU A CA 1
ATOM 5936 C C . GLU A 1 755 ? -14.738 25.611 1.133 1.00 92.00 755 GLU A C 1
ATOM 5938 O O . GLU A 1 755 ? -13.587 26.013 1.288 1.00 92.00 755 GLU A O 1
ATOM 5943 N N . GLU A 1 756 ? -15.461 25.116 2.138 1.00 94.50 756 GLU A N 1
ATOM 5944 C CA . GLU A 1 756 ? -14.977 25.079 3.516 1.00 94.50 756 GLU A CA 1
ATOM 5945 C C . GLU A 1 756 ? -15.606 23.919 4.298 1.00 94.50 756 GLU A C 1
ATOM 5947 O O . GLU A 1 756 ? -16.800 23.640 4.188 1.00 94.50 756 GLU A O 1
ATOM 5952 N N . ILE A 1 757 ? -14.795 23.263 5.121 1.00 95.56 757 ILE A N 1
ATOM 5953 C CA . ILE A 1 757 ? -15.203 22.335 6.171 1.00 95.56 757 ILE A CA 1
ATOM 5954 C C . ILE A 1 757 ? -14.701 22.921 7.482 1.00 95.56 757 ILE A C 1
ATOM 5956 O O . ILE A 1 757 ? -13.495 23.075 7.670 1.00 95.56 757 ILE A O 1
ATOM 5960 N N . ARG A 1 758 ? -15.611 23.217 8.404 1.00 96.44 758 ARG A N 1
ATOM 5961 C CA . ARG A 1 758 ? -15.281 23.805 9.699 1.00 96.44 758 ARG A CA 1
ATOM 5962 C C . ARG A 1 758 ? -15.740 22.903 10.837 1.00 96.44 758 ARG A C 1
ATOM 5964 O O . ARG A 1 758 ? -16.889 22.470 10.855 1.00 96.44 758 ARG A O 1
ATOM 5971 N N . VAL A 1 759 ? -14.845 22.649 11.787 1.00 96.31 759 VAL A N 1
ATOM 5972 C CA . VAL A 1 759 ? -15.116 21.909 13.027 1.00 96.31 759 VAL A CA 1
ATOM 5973 C C . VAL A 1 759 ? -14.839 22.845 14.193 1.00 96.31 759 VAL A C 1
ATOM 5975 O O . VAL A 1 759 ? -13.687 23.226 14.380 1.00 96.31 759 VAL A O 1
ATOM 5978 N N . LEU A 1 760 ? -15.874 23.231 14.939 1.00 95.44 760 LEU A N 1
ATOM 5979 C CA . LEU A 1 760 ? -15.760 24.094 16.120 1.00 95.44 760 LEU A CA 1
ATOM 5980 C C . LEU A 1 760 ? -16.167 23.315 17.364 1.00 95.44 760 LEU A C 1
ATOM 5982 O O . LEU A 1 760 ? -17.338 22.974 17.509 1.00 95.44 760 LEU A O 1
ATOM 5986 N N . GLN A 1 761 ? -15.219 23.036 18.248 1.00 93.19 761 GLN A N 1
ATOM 5987 C CA . GLN A 1 761 ? -15.419 22.256 19.459 1.00 93.19 761 GLN A CA 1
ATOM 5988 C C . GLN A 1 761 ? -15.253 23.133 20.705 1.00 93.19 761 GLN A C 1
ATOM 5990 O O . GLN A 1 761 ? -14.184 23.683 20.956 1.00 93.19 761 GLN A O 1
ATOM 5995 N N . ASN A 1 762 ? -16.284 23.143 21.542 1.00 89.50 762 ASN A N 1
ATOM 5996 C CA . ASN A 1 762 ? -16.247 23.620 22.921 1.00 89.50 762 ASN A CA 1
ATOM 5997 C C . ASN A 1 762 ? -16.118 22.424 23.890 1.00 89.50 762 ASN A C 1
ATOM 5999 O O . ASN A 1 762 ? -16.071 21.267 23.475 1.00 89.50 762 ASN A O 1
ATOM 6003 N N . GLU A 1 763 ? -16.085 22.661 25.205 1.00 84.69 763 GLU A N 1
ATOM 6004 C CA . GLU A 1 763 ? -15.882 21.582 26.192 1.00 84.69 763 GLU A CA 1
ATOM 6005 C C . GLU A 1 763 ? -16.898 20.431 26.093 1.00 84.69 763 GLU A C 1
ATOM 6007 O O . GLU A 1 763 ? -16.527 19.278 26.301 1.00 84.69 763 GLU A O 1
ATOM 6012 N N . LYS A 1 764 ? -18.164 20.725 25.767 1.00 88.88 764 LYS A N 1
ATOM 6013 C CA . LYS A 1 764 ? -19.252 19.729 25.702 1.00 88.88 764 LYS A CA 1
ATOM 6014 C C . LYS A 1 764 ? -19.933 19.616 24.342 1.00 88.88 764 LYS A C 1
ATOM 6016 O O . LYS A 1 764 ? -20.617 18.628 24.097 1.00 88.88 764 LYS A O 1
ATOM 6021 N N . ASP A 1 765 ? -19.724 20.585 23.460 1.00 93.00 765 ASP A N 1
ATOM 6022 C CA . ASP A 1 765 ? -20.439 20.705 22.193 1.00 93.00 765 ASP A CA 1
ATOM 6023 C C . ASP A 1 765 ? -19.461 20.810 21.028 1.00 93.00 765 ASP A C 1
ATOM 6025 O O . ASP A 1 765 ? -18.368 21.356 21.164 1.00 93.00 765 ASP A O 1
ATOM 6029 N N . CYS A 1 766 ? -19.863 20.323 19.863 1.00 95.62 766 CYS A N 1
ATOM 6030 C CA . CYS A 1 766 ? -19.123 20.480 18.623 1.00 95.62 766 CYS A CA 1
ATOM 6031 C C . CYS A 1 766 ? -20.081 20.828 17.483 1.00 95.62 766 CYS A C 1
ATOM 6033 O O . CYS A 1 766 ? -21.158 20.251 17.360 1.00 95.62 766 CYS A O 1
ATOM 6035 N N . ILE A 1 767 ? -19.699 21.781 16.640 1.00 96.56 767 ILE A N 1
ATOM 6036 C CA . ILE A 1 767 ? -20.458 22.188 15.461 1.00 96.56 767 ILE A CA 1
ATOM 6037 C C . ILE A 1 767 ? -19.621 21.865 14.229 1.00 96.56 767 ILE A C 1
ATOM 6039 O O . ILE A 1 767 ? -18.543 22.425 14.019 1.00 96.56 767 ILE A O 1
ATOM 6043 N N . LEU A 1 768 ? -20.152 20.981 13.391 1.00 96.50 768 LEU A N 1
ATOM 6044 C CA . LEU A 1 768 ? -19.616 20.685 12.069 1.00 96.50 768 LEU A CA 1
ATOM 6045 C C . LEU A 1 768 ? -20.343 21.547 11.044 1.00 96.50 768 LEU A C 1
ATOM 6047 O O . LEU A 1 768 ? -21.570 21.564 11.023 1.00 96.50 768 LEU A O 1
ATOM 6051 N N . THR A 1 769 ? -19.612 22.249 10.184 1.00 96.19 769 THR A N 1
ATOM 6052 C CA . THR A 1 769 ? -20.179 23.048 9.091 1.00 96.19 769 THR A CA 1
ATOM 6053 C C . THR A 1 769 ? -19.503 22.690 7.776 1.00 96.19 769 THR A C 1
ATOM 6055 O O . THR A 1 769 ? -18.281 22.584 7.712 1.00 96.19 769 THR A O 1
ATOM 6058 N N . VAL A 1 770 ? -20.297 22.525 6.721 1.00 95.00 770 VAL A N 1
ATOM 6059 C CA . VAL A 1 770 ? -19.823 22.300 5.354 1.00 95.00 770 VAL A CA 1
ATOM 6060 C C . VAL A 1 770 ? -20.412 23.373 4.450 1.00 95.00 770 VAL A C 1
ATOM 6062 O O . VAL A 1 770 ? -21.636 23.480 4.320 1.00 95.00 770 VAL A O 1
ATOM 6065 N N . GLN A 1 771 ? -19.537 24.146 3.813 1.00 93.31 771 GLN A N 1
ATOM 6066 C CA . GLN A 1 771 ? -19.879 25.118 2.785 1.00 93.31 771 GLN A CA 1
ATOM 6067 C C . GLN A 1 771 ? -19.524 24.551 1.410 1.00 93.31 771 GLN A C 1
ATOM 6069 O O . GLN A 1 771 ? -18.382 24.172 1.146 1.00 93.31 771 GLN A O 1
ATOM 6074 N N . THR A 1 772 ? -20.515 24.494 0.522 1.00 90.94 772 THR A N 1
ATOM 6075 C CA . THR A 1 772 ? -20.359 23.962 -0.839 1.00 90.94 772 THR A CA 1
ATOM 6076 C C . THR A 1 772 ? -20.857 24.941 -1.889 1.00 90.94 772 THR A C 1
ATOM 6078 O O . THR A 1 772 ? -21.796 25.712 -1.660 1.00 90.94 772 THR A O 1
ATOM 6081 N N . LYS A 1 773 ? -20.265 24.850 -3.079 1.00 89.50 773 LYS A N 1
ATOM 6082 C CA . LYS A 1 773 ? -20.681 25.560 -4.284 1.00 89.50 773 LYS A CA 1
ATOM 6083 C C . LYS A 1 773 ? -21.092 24.561 -5.357 1.00 89.50 773 LYS A C 1
ATOM 6085 O O . LYS A 1 773 ? -20.379 23.601 -5.630 1.00 89.50 773 LYS A O 1
ATOM 6090 N N . ILE A 1 774 ? -22.250 24.790 -5.977 1.00 87.12 774 ILE A N 1
ATOM 6091 C CA . ILE A 1 774 ? -22.810 23.895 -7.001 1.00 87.12 774 ILE A CA 1
ATOM 6092 C C . ILE A 1 774 ? -22.896 24.658 -8.324 1.00 87.12 774 ILE A C 1
ATOM 6094 O O . ILE A 1 774 ? -23.804 25.469 -8.546 1.00 87.12 774 ILE A O 1
ATOM 6098 N N . GLY A 1 775 ? -21.927 24.425 -9.211 1.00 84.19 775 GLY A N 1
ATOM 6099 C CA . GLY A 1 775 ? -21.785 25.172 -10.463 1.00 84.19 775 GLY A CA 1
ATOM 6100 C C . GLY A 1 775 ? -21.673 26.690 -10.238 1.00 84.19 775 GLY A C 1
ATOM 6101 O O . GLY A 1 775 ? -20.802 27.164 -9.513 1.00 84.19 775 GLY A O 1
ATOM 6102 N N . ARG A 1 776 ? -22.558 27.474 -10.871 1.00 82.50 776 ARG A N 1
ATOM 6103 C CA . ARG A 1 776 ? -22.632 28.944 -10.701 1.00 82.50 776 ARG A CA 1
ATOM 6104 C C . ARG A 1 776 ? -23.623 29.401 -9.621 1.00 82.50 776 ARG A C 1
ATOM 6106 O O . ARG A 1 776 ? -23.836 30.602 -9.478 1.00 82.50 776 ARG A O 1
ATOM 6113 N N . LYS A 1 777 ? -24.286 28.479 -8.918 1.00 76.25 777 LYS A N 1
ATOM 6114 C CA . LYS A 1 777 ? -25.322 28.828 -7.933 1.00 76.25 777 LYS A CA 1
ATOM 6115 C C . LYS A 1 777 ? -24.706 29.221 -6.587 1.00 76.25 777 LYS A C 1
ATOM 6117 O O . LYS A 1 777 ? -23.558 28.887 -6.310 1.00 76.25 777 LYS A O 1
ATOM 6122 N N . ALA A 1 778 ? -25.498 29.943 -5.791 1.00 75.50 778 ALA A N 1
ATOM 6123 C CA . ALA A 1 778 ? -25.126 30.448 -4.473 1.00 75.50 778 ALA A CA 1
ATOM 6124 C C . ALA A 1 778 ? -24.653 29.339 -3.520 1.00 75.50 778 ALA A C 1
ATOM 6126 O O . ALA A 1 778 ? -25.094 28.189 -3.619 1.00 75.50 778 ALA A O 1
ATOM 6127 N N . ASN A 1 779 ? -23.782 29.728 -2.591 1.00 82.50 779 ASN A N 1
ATOM 6128 C CA . ASN A 1 779 ? -23.187 28.855 -1.588 1.00 82.50 779 ASN A CA 1
ATOM 6129 C C . ASN A 1 779 ? -24.268 28.229 -0.705 1.00 82.50 779 ASN A C 1
ATOM 6131 O O . ASN A 1 779 ? -25.233 28.889 -0.309 1.00 82.50 779 ASN A O 1
ATOM 6135 N N . ARG A 1 780 ? -24.106 26.942 -0.400 1.00 84.62 780 ARG A N 1
ATOM 6136 C CA . ARG A 1 780 ? -24.937 26.236 0.573 1.00 84.62 780 ARG A CA 1
ATOM 6137 C C . ARG A 1 780 ? -24.118 25.908 1.800 1.00 84.62 780 ARG A C 1
ATOM 6139 O O . ARG A 1 780 ? -23.060 25.296 1.680 1.00 84.62 780 ARG A O 1
ATOM 6146 N N . ASN A 1 781 ? -24.695 26.227 2.950 1.00 91.19 781 ASN A N 1
ATOM 6147 C CA . ASN A 1 781 ? -24.145 25.893 4.249 1.00 91.19 781 ASN A CA 1
ATOM 6148 C C . ASN A 1 781 ? -25.021 24.808 4.870 1.00 91.19 781 ASN A C 1
ATOM 6150 O O . ASN A 1 781 ? -26.237 24.974 4.976 1.00 91.19 781 ASN A O 1
ATOM 6154 N N . SER A 1 782 ? -24.401 23.700 5.256 1.00 92.94 782 SER A N 1
ATOM 6155 C CA . SER A 1 782 ? -25.014 22.663 6.083 1.00 92.94 782 SER A CA 1
ATOM 6156 C C . SER A 1 782 ? -24.272 22.625 7.407 1.00 92.94 782 SER A C 1
ATOM 6158 O O . SER A 1 782 ? -23.043 22.645 7.402 1.00 92.94 782 SER A O 1
ATOM 6160 N N . SER A 1 783 ? -24.989 22.540 8.524 1.00 94.69 783 SER A N 1
ATOM 6161 C CA . SER A 1 783 ? -24.387 22.394 9.849 1.00 94.69 783 SER A CA 1
ATOM 6162 C C . SER A 1 783 ? -24.998 21.229 10.622 1.00 94.69 783 SER A C 1
ATOM 6164 O O . SER A 1 783 ? -26.162 20.884 10.425 1.00 94.69 783 SER A O 1
ATOM 6166 N N . GLN A 1 784 ? -24.193 20.611 11.482 1.00 94.88 784 GLN A N 1
ATOM 6167 C CA . GLN A 1 784 ? -24.591 19.537 12.384 1.00 94.88 784 GLN A CA 1
ATOM 6168 C C . GLN A 1 784 ? -24.015 19.830 13.769 1.00 94.88 784 GLN A C 1
ATOM 6170 O O . GLN A 1 784 ? -22.806 20.013 13.913 1.00 94.88 784 GLN A O 1
ATOM 6175 N N . GLN A 1 785 ? -24.880 19.852 14.782 1.00 95.62 785 GLN A N 1
ATOM 6176 C CA . GLN A 1 785 ? -24.465 19.968 16.177 1.00 95.62 785 GLN A CA 1
ATOM 6177 C C . GLN A 1 785 ? -24.283 18.577 16.788 1.00 95.62 785 GLN A C 1
ATOM 6179 O O . GLN A 1 785 ? -25.107 17.675 16.584 1.00 95.62 785 GLN A O 1
ATOM 6184 N N . LEU A 1 786 ? -23.195 18.431 17.533 1.00 95.19 786 LEU A N 1
ATOM 6185 C CA . LEU A 1 786 ? -22.796 17.245 18.264 1.00 95.19 786 LEU A CA 1
ATOM 6186 C C . LEU A 1 786 ? -22.599 17.594 19.744 1.00 95.19 786 LEU A C 1
ATOM 6188 O O . LEU A 1 786 ? -22.126 18.680 20.067 1.00 95.19 786 LEU A O 1
ATOM 6192 N N . THR A 1 787 ? -22.907 16.653 20.622 1.00 93.56 787 THR A N 1
ATOM 6193 C CA . THR A 1 787 ? -22.708 16.710 22.071 1.00 93.56 787 THR A CA 1
ATOM 6194 C C . THR A 1 787 ? -21.760 15.597 22.495 1.00 93.56 787 THR A C 1
ATOM 6196 O O . THR A 1 787 ? -21.819 14.477 21.978 1.00 93.56 787 THR A O 1
ATOM 6199 N N . MET A 1 788 ? -20.871 15.896 23.433 1.00 90.88 788 MET A N 1
ATOM 6200 C CA . MET A 1 788 ? -19.953 14.915 23.997 1.00 90.88 788 MET A CA 1
ATOM 6201 C C . MET A 1 788 ? -20.685 14.054 25.032 1.00 90.88 788 MET A C 1
ATOM 6203 O O . MET A 1 788 ? -21.274 14.596 25.963 1.00 90.88 788 MET A O 1
ATOM 6207 N N . GLY A 1 789 ? -20.631 12.731 24.885 1.00 86.56 789 GLY A N 1
ATOM 6208 C CA . GLY A 1 789 ? -21.150 11.788 25.887 1.00 86.56 789 GLY A CA 1
ATOM 6209 C C . GLY A 1 789 ? -20.030 10.951 26.501 1.00 86.56 789 GLY A C 1
ATOM 6210 O O . GLY A 1 789 ? -18.900 11.436 26.656 1.00 86.56 789 GLY A O 1
ATOM 6211 N N . SER A 1 790 ? -20.314 9.696 26.858 1.00 83.00 790 SER A N 1
ATOM 6212 C CA . SER A 1 790 ? -19.330 8.867 27.569 1.00 83.00 790 SER A CA 1
ATOM 6213 C C . SER A 1 790 ? -18.030 8.652 26.776 1.00 83.00 790 SER A C 1
ATOM 6215 O O . SER A 1 790 ? -18.011 8.585 25.544 1.00 83.00 790 SER A O 1
ATOM 6217 N N . LEU A 1 791 ? -16.907 8.568 27.504 1.00 82.06 791 LEU A N 1
ATOM 6218 C CA . LEU A 1 791 ? -15.561 8.331 26.959 1.00 82.06 791 LEU A CA 1
ATOM 6219 C C . LEU A 1 791 ? -15.149 9.279 25.815 1.00 82.06 791 LEU A C 1
ATOM 6221 O O . LEU A 1 791 ? -14.360 8.896 24.949 1.00 82.06 791 LEU A O 1
ATOM 6225 N N . ILE A 1 792 ? -15.649 10.523 25.825 1.00 83.94 792 ILE A N 1
ATOM 6226 C CA . ILE A 1 792 ? -15.290 11.574 24.856 1.00 83.94 792 ILE A CA 1
ATOM 6227 C C . ILE A 1 792 ? -15.789 11.240 23.426 1.00 83.94 792 ILE A C 1
ATOM 6229 O O . ILE A 1 792 ? -15.244 11.696 22.417 1.00 83.94 792 ILE A O 1
ATOM 6233 N N . ASN A 1 793 ? -16.846 10.429 23.319 1.00 87.38 793 ASN A N 1
ATOM 6234 C CA . ASN A 1 793 ? -17.545 10.191 22.056 1.00 87.38 793 ASN A CA 1
ATOM 6235 C C . ASN A 1 793 ? -18.439 11.368 21.666 1.00 87.38 793 ASN A C 1
ATOM 6237 O O . ASN A 1 793 ? -19.022 12.021 22.529 1.00 87.38 793 ASN A O 1
ATOM 6241 N N . TRP A 1 794 ? -18.578 11.594 20.358 1.00 91.62 794 TRP A N 1
ATOM 6242 C CA . TRP A 1 794 ? -19.429 12.646 19.807 1.00 91.62 794 TRP A CA 1
ATOM 6243 C C . TRP A 1 794 ? -20.736 12.079 19.270 1.00 91.62 794 TRP A C 1
ATOM 6245 O O . TRP A 1 794 ? -20.742 11.307 18.306 1.00 91.62 794 TRP A O 1
ATOM 6255 N N . TYR A 1 795 ? -21.834 12.530 19.862 1.00 90.94 795 TYR A N 1
ATOM 6256 C CA . TYR A 1 795 ? -23.196 12.131 19.535 1.00 90.94 795 TYR A CA 1
ATOM 6257 C C . TYR A 1 795 ? -23.934 13.297 18.876 1.00 90.94 795 TYR A C 1
ATOM 6259 O O . TYR A 1 795 ? -23.639 14.446 19.176 1.00 90.94 795 TYR A O 1
ATOM 6267 N N . PRO A 1 796 ? -24.886 13.056 17.973 1.00 91.50 796 PRO A N 1
ATOM 6268 C CA . PRO A 1 796 ? -25.710 14.117 17.405 1.00 91.50 796 PRO A CA 1
ATOM 6269 C C . PRO A 1 796 ? -26.637 14.707 18.476 1.00 91.50 796 PRO A C 1
ATOM 6271 O O . PRO A 1 796 ? -27.325 13.969 19.174 1.00 91.50 796 PRO A O 1
ATOM 6274 N N . ALA A 1 797 ? -26.706 16.038 18.567 1.00 87.81 797 ALA A N 1
ATOM 6275 C CA . ALA A 1 797 ? -27.592 16.719 19.521 1.00 87.81 797 ALA A CA 1
ATOM 6276 C C . ALA A 1 797 ? -29.089 16.598 19.154 1.00 87.81 797 ALA A C 1
ATOM 6278 O O . ALA A 1 797 ? -29.967 16.867 19.969 1.00 87.81 797 ALA A O 1
ATOM 6279 N N . GLY A 1 798 ? -29.384 16.239 17.900 1.00 84.12 798 GLY A N 1
ATOM 6280 C CA . GLY A 1 798 ? -30.733 16.105 17.354 1.00 84.12 798 GLY A CA 1
ATOM 6281 C C . GLY A 1 798 ? -31.108 14.659 17.009 1.00 84.12 798 GLY A C 1
ATOM 6282 O O . GLY A 1 798 ? -30.317 13.739 17.225 1.00 84.12 798 GLY A O 1
ATOM 6283 N N . PRO A 1 799 ? -32.306 14.439 16.435 1.00 78.69 799 PRO A N 1
ATOM 6284 C CA . PRO A 1 799 ? -32.743 13.111 16.025 1.00 78.69 799 PRO A CA 1
ATOM 6285 C C . PRO A 1 799 ? -31.774 12.517 15.001 1.00 78.69 799 PRO A C 1
ATOM 6287 O O . PRO A 1 799 ? -31.481 13.125 13.971 1.00 78.69 799 PRO A O 1
ATOM 6290 N N . PHE A 1 800 ? -31.304 11.306 15.285 1.00 82.50 800 PHE A N 1
ATOM 6291 C CA . PHE A 1 800 ? -30.377 10.582 14.430 1.00 82.50 800 PHE A CA 1
ATOM 6292 C C . PHE A 1 800 ? -31.066 9.403 13.754 1.00 82.50 800 PHE A C 1
ATOM 6294 O O . PHE A 1 800 ? -31.795 8.626 14.380 1.00 82.50 800 PHE A O 1
ATOM 6301 N N . ILE A 1 801 ? -30.856 9.282 12.446 1.00 84.94 801 ILE A N 1
ATOM 6302 C CA . ILE A 1 801 ? -31.434 8.206 11.651 1.00 84.94 801 ILE A CA 1
ATOM 6303 C C . ILE A 1 801 ? -30.457 7.037 11.679 1.00 84.94 801 ILE A C 1
ATOM 6305 O O . ILE A 1 801 ? -29.550 6.962 10.863 1.00 84.94 801 ILE A O 1
ATOM 6309 N N . PHE A 1 802 ? -30.667 6.136 12.633 1.00 87.75 802 PHE A N 1
ATOM 6310 C CA . PHE A 1 802 ? -29.929 4.878 12.706 1.00 87.75 802 PHE A CA 1
ATOM 6311 C C . PHE A 1 802 ? -30.333 3.915 11.597 1.00 87.75 802 PHE A C 1
ATOM 6313 O O . PHE A 1 802 ? -31.516 3.881 11.206 1.00 87.75 802 PHE A O 1
ATOM 6320 N N . ASP A 1 803 ? -29.393 3.053 11.207 1.00 89.00 803 ASP A N 1
ATOM 6321 C CA . ASP A 1 803 ? -29.713 1.855 10.438 1.00 89.00 803 ASP A CA 1
ATOM 6322 C C . ASP A 1 803 ? -30.847 1.070 11.130 1.00 89.00 803 ASP A C 1
ATOM 6324 O O . ASP A 1 803 ? -30.903 0.908 12.357 1.00 89.00 803 ASP A O 1
ATOM 6328 N N . SER A 1 804 ? -31.791 0.579 10.329 1.00 91.38 804 SER A N 1
ATOM 6329 C CA . SER A 1 804 ? -32.903 -0.254 10.794 1.00 91.38 804 SER A CA 1
ATOM 6330 C C . SER A 1 804 ? -32.456 -1.453 11.646 1.00 91.38 804 SER A C 1
ATOM 6332 O O . SER A 1 804 ? -33.132 -1.792 12.624 1.00 91.38 804 SER A O 1
ATOM 6334 N N . LYS A 1 805 ? -31.293 -2.040 11.338 1.00 92.56 805 LYS A N 1
ATOM 6335 C CA . LYS A 1 805 ? -30.679 -3.150 12.077 1.00 92.56 805 LYS A CA 1
ATOM 6336 C C . LYS A 1 805 ? -30.313 -2.740 13.499 1.00 92.56 805 LYS A C 1
ATOM 6338 O O . LYS A 1 805 ? -30.578 -3.483 14.442 1.00 92.56 805 LYS A O 1
ATOM 6343 N N . ILE A 1 806 ? -29.778 -1.532 13.678 1.00 93.81 806 ILE A N 1
ATOM 6344 C CA . ILE A 1 806 ? -29.412 -0.995 14.995 1.00 93.81 806 ILE A CA 1
ATOM 6345 C C . ILE A 1 806 ? -30.658 -0.757 15.835 1.00 93.81 806 ILE A C 1
ATOM 6347 O O . ILE A 1 806 ? -30.696 -1.167 16.993 1.00 93.81 806 ILE A O 1
ATOM 6351 N N . LYS A 1 807 ? -31.717 -0.184 15.252 1.00 92.62 807 LYS A N 1
ATOM 6352 C CA . LYS A 1 807 ? -32.988 0.024 15.970 1.00 92.62 807 LYS A CA 1
ATOM 6353 C C . LYS A 1 807 ? -33.532 -1.280 16.552 1.00 92.62 807 LYS A C 1
ATOM 6355 O O . LYS A 1 807 ? -34.000 -1.293 17.687 1.00 92.62 807 LYS A O 1
ATOM 6360 N N . MET A 1 808 ? -33.436 -2.381 15.807 1.00 92.44 808 MET A N 1
ATOM 6361 C CA . MET A 1 808 ? -33.850 -3.699 16.291 1.00 92.44 808 MET A CA 1
ATOM 6362 C C . MET A 1 808 ? -33.012 -4.176 17.486 1.00 92.44 808 MET A C 1
ATOM 6364 O O . MET A 1 808 ? -33.580 -4.673 18.458 1.00 92.44 808 MET A O 1
ATOM 6368 N N . VAL A 1 809 ? -31.688 -4.007 17.438 1.00 93.19 809 VAL A N 1
ATOM 6369 C CA . VAL A 1 809 ? -30.790 -4.371 18.548 1.00 93.19 809 VAL A CA 1
ATOM 6370 C C . VAL A 1 809 ? -31.093 -3.549 19.792 1.00 93.19 809 VAL A C 1
ATOM 6372 O O . VAL A 1 809 ? -31.297 -4.107 20.869 1.00 93.19 809 VAL A O 1
ATOM 6375 N N . ILE A 1 810 ? -31.214 -2.234 19.637 1.00 94.19 810 ILE A N 1
ATOM 6376 C CA . ILE A 1 810 ? -31.488 -1.325 20.748 1.00 94.19 810 ILE A CA 1
ATOM 6377 C C . ILE A 1 810 ? -32.860 -1.594 21.366 1.00 94.19 810 ILE A C 1
ATOM 6379 O O . ILE A 1 810 ? -32.966 -1.664 22.585 1.00 94.19 810 ILE A O 1
ATOM 6383 N N . ASN A 1 811 ? -33.898 -1.844 20.564 1.00 93.06 811 ASN A N 1
ATOM 6384 C CA . ASN A 1 811 ? -35.224 -2.184 21.090 1.00 93.06 811 ASN A CA 1
ATOM 6385 C C . ASN A 1 811 ? -35.219 -3.458 21.949 1.00 93.06 811 ASN A C 1
ATOM 6387 O O . ASN A 1 811 ? -35.967 -3.529 22.921 1.00 93.06 811 ASN A O 1
ATOM 6391 N N . LYS A 1 812 ? -34.374 -4.447 21.626 1.00 93.06 812 LYS A N 1
ATOM 6392 C CA . LYS A 1 812 ? -34.201 -5.640 22.470 1.00 93.06 812 LYS A CA 1
ATOM 6393 C C . LYS A 1 812 ? -33.483 -5.306 23.779 1.00 93.06 812 LYS A C 1
ATOM 6395 O O . LYS A 1 812 ? -33.894 -5.775 24.839 1.00 93.06 812 LYS A O 1
ATOM 6400 N N . LEU A 1 813 ? -32.438 -4.482 23.707 1.00 92.38 813 LEU A N 1
ATOM 6401 C CA . LEU A 1 813 ? -31.595 -4.158 24.858 1.00 92.38 813 LEU A CA 1
ATOM 6402 C C . LEU A 1 813 ? -32.225 -3.159 25.827 1.00 92.38 813 LEU A C 1
ATOM 6404 O O . LEU A 1 813 ? -31.939 -3.249 27.014 1.00 92.38 813 LEU A O 1
ATOM 6408 N N . LYS A 1 814 ? -33.135 -2.287 25.377 1.00 92.19 814 LYS A N 1
ATOM 6409 C CA . LYS A 1 814 ? -33.862 -1.308 26.215 1.00 92.19 814 LYS A CA 1
ATOM 6410 C C . LYS A 1 814 ? -34.578 -1.897 27.434 1.00 92.19 814 LYS A C 1
ATOM 6412 O O . LYS A 1 814 ? -34.934 -1.173 28.351 1.00 92.19 814 LYS A O 1
ATOM 6417 N N . THR A 1 815 ? -34.820 -3.205 27.444 1.00 90.25 815 THR A N 1
ATOM 6418 C CA . THR A 1 815 ? -35.396 -3.896 28.606 1.00 90.25 815 THR A CA 1
ATOM 6419 C C . THR A 1 815 ? -34.390 -4.122 29.740 1.00 90.25 815 THR A C 1
ATOM 6421 O O . THR A 1 815 ? -34.800 -4.429 30.855 1.00 90.25 815 THR A O 1
ATOM 6424 N N . ILE A 1 816 ? -33.089 -3.987 29.460 1.00 91.19 816 ILE A N 1
ATOM 6425 C CA . ILE A 1 816 ? -31.979 -4.315 30.366 1.00 91.19 816 ILE A CA 1
ATOM 6426 C C . ILE A 1 816 ? -31.055 -3.110 30.605 1.00 91.19 816 ILE A C 1
ATOM 6428 O O . ILE A 1 816 ? -30.477 -2.997 31.684 1.00 91.19 816 ILE A O 1
ATOM 6432 N N . ILE A 1 817 ? -30.910 -2.215 29.624 1.00 93.00 817 ILE A N 1
ATOM 6433 C CA . ILE A 1 817 ? -30.079 -1.005 29.728 1.00 93.00 817 ILE A CA 1
ATOM 6434 C C . ILE A 1 817 ? -30.954 0.249 29.780 1.00 93.00 817 ILE A C 1
ATOM 6436 O O . ILE A 1 817 ? -32.030 0.285 29.183 1.00 93.00 817 ILE A O 1
ATOM 6440 N N . ASP A 1 818 ? -30.485 1.275 30.485 1.00 92.50 818 ASP A N 1
ATOM 6441 C CA . ASP A 1 818 ? -31.135 2.581 30.565 1.00 92.50 818 ASP A CA 1
ATOM 6442 C C . ASP A 1 818 ? -31.201 3.272 29.195 1.00 92.50 818 ASP A C 1
ATOM 6444 O O . ASP A 1 818 ? -30.349 3.061 28.330 1.00 92.50 818 ASP A O 1
ATOM 6448 N N . ASP A 1 819 ? -32.224 4.108 28.990 1.00 88.94 819 ASP A N 1
ATOM 6449 C CA . ASP A 1 819 ? -32.485 4.756 27.698 1.00 88.94 819 ASP A CA 1
ATOM 6450 C C . ASP A 1 819 ? -31.317 5.639 27.219 1.00 88.94 819 ASP A C 1
ATOM 6452 O O . ASP A 1 819 ? -31.071 5.725 26.013 1.00 88.94 819 ASP A O 1
ATOM 6456 N N . GLU A 1 820 ? -30.577 6.260 28.143 1.00 89.25 820 GLU A N 1
ATOM 6457 C CA . GLU A 1 820 ? -29.409 7.089 27.830 1.00 89.25 820 GLU A CA 1
ATOM 6458 C C . GLU A 1 820 ? -28.256 6.230 27.293 1.00 89.25 820 GLU A C 1
ATOM 6460 O O . GLU A 1 820 ? -27.801 6.448 26.163 1.00 89.25 820 GLU A O 1
ATOM 6465 N N . LYS A 1 821 ? -27.853 5.172 28.015 1.00 90.69 821 LYS A N 1
ATOM 6466 C CA . LYS A 1 821 ? -26.864 4.210 27.494 1.00 90.69 821 LYS A CA 1
ATOM 6467 C C . LYS A 1 821 ? -27.330 3.505 26.227 1.00 90.69 821 LYS A C 1
ATOM 6469 O O . LYS A 1 821 ? -26.500 3.200 25.372 1.00 90.69 821 LYS A O 1
ATOM 6474 N N . ALA A 1 822 ? -28.627 3.244 26.077 1.00 91.75 822 ALA A N 1
ATOM 6475 C CA . ALA A 1 822 ? -29.182 2.655 24.863 1.00 91.75 822 ALA A CA 1
ATOM 6476 C C . ALA A 1 822 ? -28.972 3.566 23.646 1.00 91.75 822 ALA A C 1
ATOM 6478 O O . ALA A 1 822 ? -28.606 3.084 22.571 1.00 91.75 822 ALA A O 1
ATOM 6479 N N . ALA A 1 823 ? -29.173 4.876 23.810 1.00 90.06 823 ALA A N 1
ATOM 6480 C CA . ALA A 1 823 ? -28.935 5.858 22.758 1.00 90.06 823 ALA A CA 1
ATOM 6481 C C . ALA A 1 823 ? -27.442 5.976 22.412 1.00 90.06 823 ALA A C 1
ATOM 6483 O O . ALA A 1 823 ? -27.087 5.985 21.231 1.00 90.06 823 ALA A O 1
ATOM 6484 N N . GLU A 1 824 ? -26.563 5.998 23.417 1.00 91.75 824 GLU A N 1
ATOM 6485 C CA . GLU A 1 824 ? -25.116 6.024 23.182 1.00 91.75 824 GLU A CA 1
ATOM 6486 C C . GLU A 1 824 ? -24.622 4.751 22.479 1.00 91.75 824 GLU A C 1
ATOM 6488 O O . GLU A 1 824 ? -23.915 4.821 21.469 1.00 91.75 824 GLU A O 1
ATOM 6493 N N . LEU A 1 825 ? -25.058 3.580 22.952 1.00 93.88 825 LEU A N 1
ATOM 6494 C CA . LEU A 1 825 ? -24.742 2.292 22.341 1.00 93.88 825 LEU A CA 1
ATOM 6495 C C . LEU A 1 825 ? -25.184 2.242 20.873 1.00 93.88 825 LEU A C 1
ATOM 6497 O O . LEU A 1 825 ? -24.454 1.711 20.036 1.00 93.88 825 LEU A O 1
ATOM 6501 N N . ALA A 1 826 ? -26.343 2.819 20.543 1.00 93.62 826 ALA A N 1
ATOM 6502 C CA . ALA A 1 826 ? -26.839 2.883 19.171 1.00 93.62 826 ALA A CA 1
ATOM 6503 C C . ALA A 1 826 ? -25.837 3.572 18.233 1.00 93.62 826 ALA A C 1
ATOM 6505 O O . ALA A 1 826 ? -25.565 3.076 17.140 1.00 93.62 826 ALA A O 1
ATOM 6506 N N . VAL A 1 827 ? -25.241 4.682 18.677 1.00 92.75 827 VAL A N 1
ATOM 6507 C CA . VAL A 1 827 ? -24.245 5.431 17.896 1.00 92.75 827 VAL A CA 1
ATOM 6508 C C . VAL A 1 827 ? -22.932 4.659 17.781 1.00 92.75 827 VAL A C 1
ATOM 6510 O O . VAL A 1 827 ? -22.326 4.635 16.711 1.00 92.75 827 VAL A O 1
ATOM 6513 N N . ILE A 1 828 ? -22.509 3.957 18.833 1.00 94.38 828 ILE A N 1
ATOM 6514 C CA . ILE A 1 828 ? -21.312 3.102 18.776 1.00 94.38 828 ILE A CA 1
ATOM 6515 C C . ILE A 1 828 ? -21.494 1.955 17.777 1.00 94.38 828 ILE A C 1
ATOM 6517 O O . ILE A 1 828 ? -20.573 1.657 17.013 1.00 94.38 828 ILE A O 1
ATOM 6521 N N . LEU A 1 829 ? -22.680 1.342 17.737 1.00 94.94 829 LEU A N 1
ATOM 6522 C CA . LEU A 1 829 ? -23.008 0.314 16.749 1.00 94.94 829 LEU A CA 1
ATOM 6523 C C . LEU A 1 829 ? -23.061 0.888 15.325 1.00 94.94 829 LEU A C 1
ATOM 6525 O O . LEU A 1 829 ? -22.563 0.243 14.405 1.00 94.94 829 LEU A O 1
ATOM 6529 N N . GLU A 1 830 ? -23.569 2.108 15.139 1.00 94.12 830 GLU A N 1
ATOM 6530 C CA . GLU A 1 830 ? -23.529 2.812 13.845 1.00 94.12 830 GLU A CA 1
ATOM 6531 C C . GLU A 1 830 ? -22.087 3.042 13.375 1.00 94.12 830 GLU A C 1
ATOM 6533 O O . GLU A 1 830 ? -21.724 2.754 12.229 1.00 94.12 830 GLU A O 1
ATOM 6538 N N . PHE A 1 831 ? -21.216 3.491 14.277 1.00 92.94 831 PHE A N 1
ATOM 6539 C CA . PHE A 1 831 ? -19.800 3.653 13.971 1.00 92.94 831 PHE A CA 1
ATOM 6540 C C . PHE A 1 831 ? -19.092 2.334 13.673 1.00 92.94 831 PHE A C 1
ATOM 6542 O O . PHE A 1 831 ? -18.150 2.319 12.880 1.00 92.94 831 PHE A O 1
ATOM 6549 N N . TRP A 1 832 ? -19.514 1.228 14.279 1.00 93.69 832 TRP A N 1
ATOM 6550 C CA . TRP A 1 832 ? -18.973 -0.088 13.958 1.00 93.69 832 TRP A CA 1
ATOM 6551 C C . TRP A 1 832 ? -19.426 -0.576 12.574 1.00 93.69 832 TRP A C 1
ATOM 6553 O O . TRP A 1 832 ? -18.574 -0.969 11.774 1.00 93.69 832 TRP A O 1
ATOM 6563 N N . ILE A 1 833 ? -20.724 -0.486 12.251 1.00 92.38 833 ILE A N 1
ATOM 6564 C CA . ILE A 1 833 ? -21.270 -0.892 10.940 1.00 92.38 833 ILE A CA 1
ATOM 6565 C C . ILE A 1 833 ? -20.643 -0.070 9.808 1.00 92.38 833 ILE A C 1
ATOM 6567 O O . ILE A 1 833 ? -20.262 -0.615 8.772 1.00 92.38 833 ILE A O 1
ATOM 6571 N N . SER A 1 834 ? -20.449 1.231 10.030 1.00 89.00 834 SER A N 1
ATOM 6572 C CA . SER A 1 834 ? -19.762 2.122 9.085 1.00 89.00 834 SER A CA 1
ATOM 6573 C C . SER A 1 834 ? -18.235 1.963 9.061 1.00 89.00 834 SER A C 1
ATOM 6575 O O . SER A 1 834 ? -17.562 2.663 8.305 1.00 89.00 834 SER A O 1
ATOM 6577 N N . MET A 1 835 ? -17.672 1.058 9.873 1.00 88.56 835 MET A N 1
ATOM 6578 C CA . MET A 1 835 ? -16.230 0.831 10.051 1.00 88.56 835 MET A CA 1
ATOM 6579 C C . MET A 1 835 ? -15.441 2.065 10.527 1.00 88.56 835 MET A C 1
ATOM 6581 O O . MET A 1 835 ? -14.216 2.123 10.386 1.00 88.56 835 MET A O 1
ATOM 6585 N N . THR A 1 836 ? -16.129 3.034 11.130 1.00 86.50 836 THR A N 1
ATOM 6586 C CA . THR A 1 836 ? -15.562 4.260 11.705 1.00 86.50 836 THR A CA 1
ATOM 6587 C C . THR A 1 836 ? -14.746 3.955 12.967 1.00 86.50 836 THR A C 1
ATOM 6589 O O . THR A 1 836 ? -13.628 4.454 13.134 1.00 86.50 836 THR A O 1
ATOM 6592 N N . LEU A 1 837 ? -15.265 3.092 13.848 1.00 85.69 837 LEU A N 1
ATOM 6593 C CA . LEU A 1 837 ? -14.538 2.569 15.010 1.00 85.69 837 LEU A CA 1
ATOM 6594 C C . LEU A 1 837 ? -14.017 1.162 14.694 1.00 85.69 837 LEU A C 1
ATOM 6596 O O . LEU A 1 837 ? -14.788 0.242 14.437 1.00 85.69 837 LEU A O 1
ATOM 6600 N N . ALA A 1 838 ? -12.692 1.008 14.673 1.00 81.44 838 ALA A N 1
ATOM 6601 C CA . ALA A 1 838 ? -12.020 -0.202 14.207 1.00 81.44 838 ALA A CA 1
ATOM 6602 C C . ALA A 1 838 ? -10.764 -0.497 15.057 1.00 81.44 838 ALA A C 1
ATOM 6604 O O . ALA A 1 838 ? -9.731 0.134 14.804 1.00 81.44 838 ALA A O 1
ATOM 6605 N N . PRO A 1 839 ? -10.831 -1.447 16.014 1.00 89.38 839 PRO A N 1
ATOM 6606 C CA . PRO A 1 839 ? -12.038 -2.176 16.422 1.00 89.38 839 PRO A CA 1
ATOM 6607 C C . PRO A 1 839 ? -12.959 -1.319 17.309 1.00 89.38 839 PRO A C 1
ATOM 6609 O O . PRO A 1 839 ? -12.500 -0.396 17.981 1.00 89.38 839 PRO A O 1
ATOM 6612 N N . ALA A 1 840 ? -14.250 -1.646 17.345 1.00 93.44 840 ALA A N 1
ATOM 6613 C CA . ALA A 1 840 ? -15.145 -1.168 18.397 1.00 93.44 840 ALA A CA 1
ATOM 6614 C C . ALA A 1 840 ? -14.997 -2.072 19.630 1.00 93.44 840 ALA A C 1
ATOM 6616 O O . ALA A 1 840 ? -14.965 -3.295 19.506 1.00 93.44 840 ALA A O 1
ATOM 6617 N N . VAL A 1 841 ? -14.892 -1.494 20.825 1.00 94.75 841 VAL A N 1
ATOM 6618 C CA . VAL A 1 841 ? -14.706 -2.257 22.070 1.00 94.75 841 VAL A CA 1
ATOM 6619 C C . VAL A 1 841 ? -15.772 -1.853 23.076 1.00 94.75 841 VAL A C 1
ATOM 6621 O O . VAL A 1 841 ? -15.826 -0.700 23.494 1.00 94.75 841 VAL A O 1
ATOM 6624 N N . ILE A 1 842 ? -16.618 -2.786 23.479 1.00 96.31 842 ILE A N 1
ATOM 6625 C CA . ILE A 1 842 ? -17.664 -2.557 24.473 1.00 96.31 842 ILE A CA 1
ATOM 6626 C C . ILE A 1 842 ? -17.300 -3.361 25.709 1.00 96.31 842 ILE A C 1
ATOM 6628 O O . ILE A 1 842 ? -17.027 -4.552 25.608 1.00 96.31 842 ILE A O 1
ATOM 6632 N N . LEU A 1 843 ? -17.270 -2.712 26.864 1.00 95.88 843 LEU A N 1
ATOM 6633 C CA . LEU A 1 843 ? -16.862 -3.320 28.123 1.00 95.88 843 LEU A CA 1
ATOM 6634 C C . LEU A 1 843 ? -18.049 -3.373 29.083 1.00 95.88 843 LEU A C 1
ATOM 6636 O O . LEU A 1 843 ? -18.735 -2.369 29.234 1.00 95.88 843 LEU A O 1
ATOM 6640 N N . SER A 1 844 ? -18.246 -4.484 29.789 1.00 95.38 844 SER A N 1
ATOM 6641 C CA . SER A 1 844 ? -19.138 -4.520 30.952 1.00 95.38 844 SER A CA 1
ATOM 6642 C C . SER A 1 844 ? -18.598 -5.417 32.060 1.00 95.38 844 SER A C 1
ATOM 6644 O O . SER A 1 844 ? -17.820 -6.347 31.825 1.00 95.38 844 SER A O 1
ATOM 6646 N N . ARG A 1 845 ? -19.052 -5.145 33.285 1.00 95.06 845 ARG A N 1
ATOM 6647 C CA . ARG A 1 845 ? -18.886 -6.036 34.442 1.00 95.06 845 ARG A CA 1
ATOM 6648 C C . ARG A 1 845 ? -20.043 -7.021 34.597 1.00 95.06 845 ARG A C 1
ATOM 6650 O O . ARG A 1 845 ? -19.965 -7.897 35.452 1.00 95.06 845 ARG A O 1
ATOM 6657 N N . ASP A 1 846 ? -21.102 -6.897 33.798 1.00 94.75 846 ASP A N 1
ATOM 6658 C CA . ASP A 1 846 ? -22.201 -7.858 33.790 1.00 94.75 846 ASP A CA 1
ATOM 6659 C C . ASP A 1 846 ? -22.104 -8.773 32.565 1.00 94.75 846 ASP A C 1
ATOM 6661 O O . ASP A 1 846 ? -22.303 -8.366 31.416 1.00 94.75 846 ASP A O 1
ATOM 6665 N N . LYS A 1 847 ? -21.822 -10.051 32.831 1.00 94.88 847 LYS A N 1
ATOM 6666 C CA . LYS A 1 847 ? -21.760 -11.102 31.815 1.00 94.88 847 LYS A CA 1
ATOM 6667 C C . LYS A 1 847 ? -23.069 -11.216 31.029 1.00 94.88 847 LYS A C 1
ATOM 6669 O O . LYS A 1 847 ? -23.028 -11.385 29.814 1.00 94.88 847 LYS A O 1
ATOM 6674 N N . LYS A 1 848 ? -24.223 -11.087 31.695 1.00 94.88 848 LYS A N 1
ATOM 6675 C CA . LYS A 1 848 ? -25.537 -11.240 31.051 1.00 94.88 848 LYS A CA 1
ATOM 6676 C C . LYS A 1 848 ? -25.799 -10.131 30.041 1.00 94.88 848 LYS A C 1
ATOM 6678 O O . LYS A 1 848 ? -26.352 -10.408 28.980 1.00 94.88 848 LYS A O 1
ATOM 6683 N N . ILE A 1 849 ? -25.371 -8.903 30.340 1.00 95.50 849 ILE A N 1
ATOM 6684 C CA . ILE A 1 849 ? -25.512 -7.765 29.422 1.00 95.50 849 ILE A CA 1
ATOM 6685 C C . ILE A 1 849 ? -24.705 -8.012 28.143 1.00 95.50 849 ILE A C 1
ATOM 6687 O O . ILE A 1 849 ? -25.219 -7.806 27.045 1.00 95.50 849 ILE A O 1
ATOM 6691 N N . ILE A 1 850 ? -23.468 -8.502 28.265 1.00 96.56 850 ILE A N 1
ATOM 6692 C CA . ILE A 1 850 ? -22.610 -8.823 27.114 1.00 96.56 850 ILE A CA 1
ATOM 6693 C C . ILE A 1 850 ? -23.192 -9.975 26.282 1.00 96.56 850 ILE A C 1
ATOM 6695 O O . ILE A 1 850 ? -23.280 -9.859 25.057 1.00 96.56 850 ILE A O 1
ATOM 6699 N N . GLU A 1 851 ? -23.665 -11.045 26.925 1.00 96.19 851 GLU A N 1
ATOM 6700 C CA . GLU A 1 851 ? -24.345 -12.155 26.242 1.00 96.19 851 GLU A CA 1
ATOM 6701 C C . GLU A 1 851 ? -25.585 -11.667 25.475 1.00 96.19 851 GLU A C 1
ATOM 6703 O O . GLU A 1 851 ? -25.778 -11.996 24.301 1.00 96.19 851 GLU A O 1
ATOM 6708 N N . GLN A 1 852 ? -26.423 -10.843 26.108 1.00 95.94 852 GLN A N 1
ATOM 6709 C CA . GLN A 1 852 ? -27.624 -10.283 25.485 1.00 95.94 852 GLN A CA 1
ATOM 6710 C C . GLN A 1 852 ? -27.295 -9.317 24.344 1.00 95.94 852 GLN A C 1
ATOM 6712 O O . GLN A 1 852 ? -27.974 -9.357 23.317 1.00 95.94 852 GLN A O 1
ATOM 6717 N N . LEU A 1 853 ? -26.243 -8.504 24.477 1.00 96.81 853 LEU A N 1
ATOM 6718 C CA . LEU A 1 853 ? -25.743 -7.628 23.417 1.00 96.81 853 LEU A CA 1
ATOM 6719 C C . LEU A 1 853 ? -25.343 -8.432 22.179 1.00 96.81 853 LEU A C 1
ATOM 6721 O O . LEU A 1 853 ? -25.823 -8.142 21.084 1.00 96.81 853 LEU A O 1
ATOM 6725 N N . VAL A 1 854 ? -24.509 -9.461 22.337 1.00 97.06 854 VAL A N 1
ATOM 6726 C CA . VAL A 1 854 ? -24.032 -10.269 21.202 1.00 97.06 854 VAL A CA 1
ATOM 6727 C C . VAL A 1 854 ? -25.176 -11.074 20.573 1.00 97.06 854 VAL A C 1
ATOM 6729 O O . VAL A 1 854 ? -25.260 -11.156 19.347 1.00 97.06 854 VAL A O 1
ATOM 6732 N N . ASN A 1 855 ? -26.111 -11.592 21.378 1.00 96.25 855 ASN A N 1
ATOM 6733 C CA . ASN A 1 855 ? -27.331 -12.242 20.879 1.00 96.25 855 ASN A CA 1
ATOM 6734 C C . ASN A 1 855 ? -28.238 -11.270 20.105 1.00 96.25 855 ASN A C 1
ATOM 6736 O O . ASN A 1 855 ? -28.857 -11.646 19.108 1.00 96.25 855 ASN A O 1
ATOM 6740 N N . ALA A 1 856 ? -28.332 -10.015 20.547 1.00 95.94 856 ALA A N 1
ATOM 6741 C CA . ALA A 1 856 ? -29.089 -8.997 19.834 1.00 95.94 856 ALA A CA 1
ATOM 6742 C C . ALA A 1 856 ? -28.403 -8.627 18.507 1.00 95.94 856 ALA A C 1
ATOM 6744 O O . ALA A 1 856 ? -29.086 -8.586 17.484 1.00 95.94 856 ALA A O 1
ATOM 6745 N N . ILE A 1 857 ? -27.076 -8.443 18.502 1.00 96.50 857 ILE A N 1
ATOM 6746 C CA . ILE A 1 857 ? -26.272 -8.166 17.296 1.00 96.50 857 ILE A CA 1
ATOM 6747 C C . ILE A 1 857 ? -26.394 -9.288 16.259 1.00 96.50 857 ILE A C 1
ATOM 6749 O O . ILE A 1 857 ? -26.553 -9.000 15.078 1.00 96.50 857 ILE A O 1
ATOM 6753 N N . GLU A 1 858 ? -26.400 -10.554 16.678 1.00 95.19 858 GLU A N 1
ATOM 6754 C CA . GLU A 1 858 ? -26.564 -11.703 15.770 1.00 95.19 858 GLU A CA 1
ATOM 6755 C C . GLU A 1 858 ? -27.870 -11.637 14.961 1.00 95.19 858 GLU A C 1
ATOM 6757 O O . GLU A 1 858 ? -27.958 -12.151 13.850 1.00 95.19 858 GLU A O 1
ATOM 6762 N N . CYS A 1 859 ? -28.888 -10.947 15.479 1.00 92.19 859 CYS A N 1
ATOM 6763 C CA . CYS A 1 859 ? -30.148 -10.777 14.768 1.00 92.19 859 CYS A CA 1
ATOM 6764 C C . CYS A 1 859 ? -30.076 -9.739 13.634 1.00 92.19 859 CYS A C 1
ATOM 6766 O O . CYS A 1 859 ? -31.046 -9.637 12.891 1.00 92.19 859 CYS A O 1
ATOM 6768 N N . MET A 1 860 ? -28.997 -8.953 13.502 1.00 92.44 860 MET A N 1
ATOM 6769 C CA . MET A 1 860 ? -28.892 -7.842 12.538 1.00 92.44 860 MET A CA 1
ATOM 6770 C C . MET A 1 860 ? -28.939 -8.275 11.060 1.00 92.44 860 MET A C 1
ATOM 6772 O O . MET A 1 860 ? -29.288 -7.452 10.213 1.00 92.44 860 MET A O 1
ATOM 6776 N N . GLY A 1 861 ? -28.627 -9.532 10.735 1.00 86.75 861 GLY A N 1
ATOM 6777 C CA . GLY A 1 861 ? -28.713 -10.066 9.372 1.00 86.75 861 GLY A CA 1
ATOM 6778 C C . GLY A 1 861 ? -27.544 -10.974 8.997 1.00 86.75 861 GLY A C 1
ATOM 6779 O O . GLY A 1 861 ? -26.627 -11.182 9.782 1.00 86.75 861 GLY A O 1
ATOM 6780 N N . GLU A 1 862 ? -27.579 -11.506 7.772 1.00 86.19 862 GLU A N 1
ATOM 6781 C CA . GLU A 1 862 ? -26.581 -12.461 7.253 1.00 86.19 862 GLU A CA 1
ATOM 6782 C C . GLU A 1 862 ? -25.182 -11.851 7.036 1.00 86.19 862 GLU A C 1
ATOM 6784 O O . GLU A 1 862 ? -24.204 -12.574 6.860 1.00 86.19 862 GLU A O 1
ATOM 6789 N N . ASP A 1 863 ? -25.069 -10.522 7.036 1.00 89.19 863 ASP A N 1
ATOM 6790 C CA . ASP A 1 863 ? -23.812 -9.789 6.867 1.00 89.19 863 ASP A CA 1
ATOM 6791 C C . ASP A 1 863 ? -23.044 -9.564 8.180 1.00 89.19 863 ASP A C 1
ATOM 6793 O O . ASP A 1 863 ? -21.897 -9.106 8.149 1.00 89.19 863 ASP A O 1
ATOM 6797 N N . VAL A 1 864 ? -23.646 -9.920 9.320 1.00 93.81 864 VAL A N 1
ATOM 6798 C CA . VAL A 1 864 ? -23.052 -9.813 10.654 1.00 93.81 864 VAL A CA 1
ATOM 6799 C C . VAL A 1 864 ? -22.814 -11.206 11.226 1.00 93.81 864 VAL A C 1
ATOM 6801 O O . VAL A 1 864 ? -23.721 -12.027 11.307 1.00 93.81 864 VAL A O 1
ATOM 6804 N N . ASN A 1 865 ? -21.583 -11.468 11.658 1.00 96.62 865 ASN A N 1
ATOM 6805 C CA . ASN A 1 865 ? -21.194 -12.745 12.249 1.00 96.62 865 ASN A CA 1
ATOM 6806 C C . ASN A 1 865 ? -20.881 -12.565 13.734 1.00 96.62 865 ASN A C 1
ATOM 6808 O O . ASN A 1 865 ? -20.275 -11.567 14.126 1.00 96.62 865 ASN A O 1
ATOM 6812 N N . CYS A 1 866 ? -21.242 -13.549 14.553 1.00 97.06 866 CYS A N 1
ATOM 6813 C CA . CYS A 1 866 ? -20.962 -13.538 15.985 1.00 97.06 866 CYS A CA 1
ATOM 6814 C C . CYS A 1 866 ? -20.094 -14.734 16.386 1.00 97.06 866 CYS A C 1
ATOM 6816 O O . CYS A 1 866 ? -20.356 -15.866 15.983 1.00 97.06 866 CYS A O 1
ATOM 6818 N N . ILE A 1 867 ? -19.080 -14.490 17.217 1.00 96.69 867 ILE A N 1
ATOM 6819 C CA . ILE A 1 867 ? -18.290 -15.530 17.887 1.00 96.69 867 ILE A CA 1
ATOM 6820 C C . ILE A 1 867 ? -18.550 -15.391 19.385 1.00 96.69 867 ILE A C 1
ATOM 6822 O O . ILE A 1 867 ? -18.259 -14.350 19.970 1.00 96.69 867 ILE A O 1
ATOM 6826 N N . LYS A 1 868 ? -19.132 -16.421 19.998 1.00 96.19 868 LYS A N 1
ATOM 6827 C CA . LYS A 1 868 ? -19.614 -16.373 21.385 1.00 96.19 868 LYS A CA 1
ATOM 6828 C C . LYS A 1 868 ? -18.689 -17.112 22.342 1.00 96.19 868 LYS A C 1
ATOM 6830 O O . LYS A 1 868 ? -17.979 -18.032 21.938 1.00 96.19 868 LYS A O 1
ATOM 6835 N N . SER A 1 869 ? -18.758 -16.724 23.613 1.00 93.06 869 SER A N 1
ATOM 6836 C CA . SER A 1 869 ? -18.136 -17.413 24.748 1.00 93.06 869 SER A CA 1
ATOM 6837 C C . SER A 1 869 ? -16.635 -17.701 24.585 1.00 93.06 869 SER A C 1
ATOM 6839 O O . SER A 1 869 ? -16.157 -18.775 24.953 1.00 93.06 869 SER A O 1
ATOM 6841 N N . VAL A 1 870 ? -15.874 -16.747 24.041 1.00 94.56 870 VAL A N 1
ATOM 6842 C CA . VAL A 1 870 ? -14.425 -16.898 23.872 1.00 94.56 870 VAL A CA 1
ATOM 6843 C C . VAL A 1 870 ? -13.724 -16.569 25.187 1.00 94.56 870 VAL A C 1
ATOM 6845 O O . VAL A 1 870 ? -13.681 -15.418 25.616 1.00 94.56 870 VAL A O 1
ATOM 6848 N N . ASP A 1 871 ? -13.153 -17.584 25.826 1.00 91.81 871 ASP A N 1
ATOM 6849 C CA . ASP A 1 871 ? -12.372 -17.432 27.053 1.00 91.81 871 ASP A CA 1
ATOM 6850 C C . ASP A 1 871 ? -10.892 -17.217 26.726 1.00 91.81 871 ASP A C 1
ATOM 6852 O O . ASP A 1 871 ? -10.237 -18.096 26.167 1.00 91.81 871 ASP A O 1
ATOM 6856 N N . ALA A 1 872 ? -10.344 -16.060 27.097 1.00 87.56 872 ALA A N 1
ATOM 6857 C CA . ALA A 1 872 ? -8.968 -15.705 26.766 1.00 87.56 872 ALA A CA 1
ATOM 6858 C C . ALA A 1 872 ? -7.894 -16.618 27.394 1.00 87.56 872 ALA A C 1
ATOM 6860 O O . ALA A 1 872 ? -6.748 -16.584 26.941 1.00 87.56 872 ALA A O 1
ATOM 6861 N N . GLN A 1 873 ? -8.235 -17.440 28.394 1.00 86.56 873 GLN A N 1
ATOM 6862 C CA . GLN A 1 873 ? -7.302 -18.401 28.996 1.00 86.56 873 GLN A CA 1
ATOM 6863 C C . GLN A 1 873 ? -7.194 -19.710 28.210 1.00 86.56 873 GLN A C 1
ATOM 6865 O O . GLN A 1 873 ? -6.130 -20.328 28.173 1.00 86.56 873 GLN A O 1
ATOM 6870 N N . THR A 1 874 ? -8.291 -20.151 27.594 1.00 87.56 874 THR A N 1
ATOM 6871 C CA . THR A 1 874 ? -8.356 -21.437 26.874 1.00 87.56 874 THR A CA 1
ATOM 6872 C C . THR A 1 874 ? -8.302 -21.254 25.362 1.00 87.56 874 THR A C 1
ATOM 6874 O O . THR A 1 874 ? -7.822 -22.128 24.639 1.00 87.56 874 THR A O 1
ATOM 6877 N N . TYR A 1 875 ? -8.751 -20.097 24.879 1.00 88.62 875 TYR A N 1
ATOM 6878 C CA . TYR A 1 875 ? -8.726 -19.717 23.481 1.00 88.62 875 TYR A CA 1
ATOM 6879 C C . TYR A 1 875 ? -7.452 -18.954 23.167 1.00 88.62 875 TYR A C 1
ATOM 6881 O O . TYR A 1 875 ? -7.169 -17.894 23.730 1.00 88.62 875 TYR A O 1
ATOM 6889 N N . LYS A 1 876 ? -6.690 -19.438 22.190 1.00 86.56 876 LYS A N 1
ATOM 6890 C CA . LYS A 1 876 ? -5.506 -18.709 21.761 1.00 86.56 876 LYS A CA 1
ATOM 6891 C C . LYS A 1 876 ? -5.929 -17.534 20.887 1.00 86.56 876 LYS A C 1
ATOM 6893 O O . LYS A 1 876 ? -6.499 -17.732 19.815 1.00 86.56 876 LYS A O 1
ATOM 6898 N N . MET A 1 877 ? -5.609 -16.308 21.297 1.00 84.12 877 MET A N 1
ATOM 6899 C CA . MET A 1 877 ? -5.917 -15.113 20.497 1.00 84.12 877 MET A CA 1
ATOM 6900 C C . MET A 1 877 ? -5.273 -15.193 19.108 1.00 84.12 877 MET A C 1
ATOM 6902 O O . MET A 1 877 ? -5.933 -15.033 18.077 1.00 84.12 877 MET A O 1
ATOM 6906 N N . ILE A 1 878 ? -3.990 -15.562 19.077 1.00 78.62 878 ILE A N 1
ATOM 6907 C CA . ILE A 1 878 ? -3.203 -15.738 17.858 1.00 78.62 878 ILE A CA 1
ATOM 6908 C C . ILE A 1 878 ? -2.381 -17.019 17.954 1.00 78.62 878 ILE A C 1
ATOM 6910 O O . ILE A 1 878 ? -1.516 -17.166 18.818 1.00 78.62 878 ILE A O 1
ATOM 6914 N N . LYS A 1 879 ? -2.655 -17.946 17.040 1.00 74.38 879 LYS A N 1
ATOM 6915 C CA . LYS A 1 879 ? -2.025 -19.257 16.980 1.00 74.38 879 LYS A CA 1
ATOM 6916 C C . LYS A 1 879 ? -0.599 -19.143 16.459 1.00 74.38 879 LYS A C 1
ATOM 6918 O O . LYS A 1 879 ? -0.348 -18.602 15.387 1.00 74.38 879 LYS A O 1
ATOM 6923 N N . SER A 1 880 ? 0.345 -19.671 17.215 1.00 65.00 880 SER A N 1
ATOM 6924 C CA . SER A 1 880 ? 1.679 -19.976 16.724 1.00 65.00 880 SER A CA 1
ATOM 6925 C C . SER A 1 880 ? 1.644 -21.262 15.902 1.00 65.00 880 SER A C 1
ATOM 6927 O O . SER A 1 880 ? 0.828 -22.151 16.132 1.00 65.00 880 SER A O 1
ATOM 6929 N N . LEU A 1 881 ? 2.591 -21.412 14.980 1.00 59.72 881 LEU A N 1
ATOM 6930 C CA . LEU A 1 881 ? 2.808 -22.671 14.260 1.00 59.72 881 LEU A CA 1
ATOM 6931 C C . LEU A 1 881 ? 3.134 -23.846 15.187 1.00 59.72 881 LEU A C 1
ATOM 6933 O O . LEU A 1 881 ? 3.001 -24.999 14.786 1.00 59.72 881 LEU A O 1
ATOM 6937 N N . TYR A 1 882 ? 3.598 -23.544 16.399 1.00 64.00 882 TYR A N 1
ATOM 6938 C CA . TYR A 1 882 ? 3.954 -24.532 17.411 1.00 64.00 882 TYR A CA 1
ATOM 6939 C C . TYR A 1 882 ? 2.771 -24.981 18.261 1.00 64.00 882 TYR A C 1
ATOM 6941 O O . TYR A 1 882 ? 2.915 -25.902 19.062 1.00 64.00 882 TYR A O 1
ATOM 6949 N N . ASP A 1 883 ? 1.607 -24.359 18.086 1.00 69.94 883 ASP A N 1
ATOM 6950 C CA . ASP A 1 883 ? 0.416 -24.800 18.787 1.00 69.94 883 ASP A CA 1
ATOM 6951 C C . ASP A 1 883 ? -0.169 -26.055 18.135 1.00 69.94 883 ASP A C 1
ATOM 6953 O O . ASP A 1 883 ? -0.142 -26.191 16.906 1.00 69.94 883 ASP A O 1
ATOM 6957 N N . PRO A 1 884 ? -0.769 -26.955 18.933 1.00 77.00 884 PRO A N 1
ATOM 6958 C CA . PRO A 1 884 ? -1.517 -28.093 18.420 1.00 77.00 884 PRO A CA 1
ATOM 6959 C C . PRO A 1 884 ? -2.502 -27.676 17.324 1.00 77.00 884 PRO A C 1
ATOM 6961 O O . PRO A 1 884 ? -3.170 -26.643 17.425 1.00 77.00 884 PRO A O 1
ATOM 6964 N N . LYS A 1 885 ? -2.648 -28.489 16.270 1.00 75.81 885 LYS A N 1
ATOM 6965 C CA . LYS A 1 885 ? -3.603 -28.207 15.179 1.00 75.81 885 LYS A CA 1
ATOM 6966 C C . LYS A 1 885 ? -5.032 -28.009 15.687 1.00 75.81 885 LYS A C 1
ATOM 6968 O O . LYS A 1 885 ? -5.737 -27.172 15.141 1.00 75.81 885 LYS A O 1
ATOM 6973 N N . GLU A 1 886 ? -5.390 -28.690 16.765 1.00 83.88 886 GLU A N 1
ATOM 6974 C CA . GLU A 1 886 ? -6.699 -28.623 17.420 1.00 83.88 886 GLU A CA 1
ATOM 6975 C C . GLU A 1 886 ? -6.868 -27.404 18.338 1.00 83.88 886 GLU A C 1
ATOM 6977 O O . GLU A 1 886 ? -7.988 -27.096 18.725 1.00 83.88 886 GLU A O 1
ATOM 6982 N N . MET A 1 887 ? -5.785 -26.680 18.659 1.00 83.31 887 MET A N 1
ATOM 6983 C CA . MET A 1 887 ? -5.853 -25.486 19.503 1.00 83.31 887 MET A CA 1
ATOM 6984 C C . MET A 1 887 ? -6.776 -24.442 18.850 1.00 83.31 887 MET A C 1
ATOM 6986 O O . MET A 1 887 ? -6.467 -24.014 17.722 1.00 83.31 887 MET A O 1
ATOM 6990 N N . PRO A 1 888 ? -7.864 -24.031 19.527 1.00 86.38 888 PRO A N 1
ATOM 6991 C CA . PRO A 1 888 ? -8.795 -23.042 19.007 1.00 86.38 888 PRO A CA 1
ATOM 6992 C C . PRO A 1 888 ? -8.110 -21.681 18.856 1.00 86.38 888 PRO A C 1
ATOM 6994 O O . PRO A 1 888 ? -7.251 -21.311 19.664 1.00 86.38 888 PRO A O 1
ATOM 6997 N N . ASN A 1 889 ? -8.462 -20.945 17.796 1.00 88.19 889 ASN A N 1
ATOM 6998 C CA . ASN A 1 889 ? -7.820 -19.675 17.489 1.00 88.19 889 ASN A CA 1
ATOM 6999 C C . ASN A 1 889 ? -8.777 -18.596 16.994 1.00 88.19 889 ASN A C 1
ATOM 7001 O O . ASN A 1 889 ? -9.305 -18.683 15.889 1.00 88.19 889 ASN A O 1
ATOM 7005 N N . LEU A 1 890 ? -8.881 -17.517 17.773 1.00 90.44 890 LEU A N 1
ATOM 7006 C CA . LEU A 1 890 ? -9.850 -16.460 17.505 1.00 90.44 890 LEU A CA 1
ATOM 7007 C C . LEU A 1 890 ? -9.581 -15.754 16.173 1.00 90.44 890 LEU A C 1
ATOM 7009 O O . LEU A 1 890 ? -10.506 -15.497 15.409 1.00 90.44 890 LEU A O 1
ATOM 7013 N N . ARG A 1 891 ? -8.315 -15.457 15.861 1.00 88.75 891 ARG A N 1
ATOM 7014 C CA . ARG A 1 891 ? -7.955 -14.833 14.582 1.00 88.75 891 ARG A CA 1
ATOM 7015 C C . ARG A 1 891 ? -8.437 -15.653 13.385 1.00 88.75 891 ARG A C 1
ATOM 7017 O O . ARG A 1 891 ? -9.026 -15.085 12.468 1.00 88.75 891 ARG A O 1
ATOM 7024 N N . ASP A 1 892 ? -8.140 -16.946 13.362 1.00 86.62 892 ASP A N 1
ATOM 7025 C CA . ASP A 1 892 ? -8.505 -17.819 12.251 1.00 86.62 892 ASP A CA 1
ATOM 7026 C C . ASP A 1 892 ? -10.023 -17.962 12.156 1.00 86.62 892 ASP A C 1
ATOM 7028 O O . ASP A 1 892 ? -10.556 -17.952 11.049 1.00 86.62 892 ASP A O 1
ATOM 7032 N N . ASP A 1 893 ? -10.722 -18.002 13.291 1.00 92.12 893 ASP A N 1
ATOM 7033 C CA . ASP A 1 893 ? -12.184 -18.011 13.322 1.00 92.12 893 ASP A CA 1
ATOM 7034 C C . ASP A 1 893 ? -12.792 -16.736 12.738 1.00 92.12 893 ASP A C 1
ATOM 7036 O O . ASP A 1 893 ? -13.717 -16.823 11.936 1.00 92.12 893 ASP A O 1
ATOM 7040 N N . ILE A 1 894 ? -12.222 -15.565 13.034 1.00 92.00 894 ILE A N 1
ATOM 7041 C CA . ILE A 1 894 ? -12.641 -14.304 12.406 1.00 92.00 894 ILE A CA 1
ATOM 7042 C C . ILE A 1 894 ? -12.364 -14.335 10.894 1.00 92.00 894 ILE A C 1
ATOM 7044 O O . ILE A 1 894 ? -13.214 -13.957 10.091 1.00 92.00 894 ILE A O 1
ATOM 7048 N N . LEU A 1 895 ? -11.185 -14.812 10.479 1.00 87.31 895 LEU A N 1
ATOM 7049 C CA . LEU A 1 895 ? -10.799 -14.844 9.064 1.00 87.31 895 LEU A CA 1
ATOM 7050 C C . LEU A 1 895 ? -11.637 -15.819 8.220 1.00 87.31 895 LEU A C 1
ATOM 7052 O O . LEU A 1 895 ? -11.699 -15.635 7.000 1.00 87.31 895 LEU A O 1
ATOM 7056 N N . LYS A 1 896 ? -12.305 -16.813 8.829 1.00 90.19 896 LYS A N 1
ATOM 7057 C CA . LYS A 1 896 ? -13.240 -17.716 8.127 1.00 90.19 896 LYS A CA 1
ATOM 7058 C C . LYS A 1 896 ? -14.409 -16.967 7.481 1.00 90.19 896 LYS A C 1
ATOM 7060 O O . LYS A 1 896 ? -14.901 -17.425 6.453 1.00 90.19 896 LYS A O 1
ATOM 7065 N N . PHE A 1 897 ? -14.809 -15.818 8.026 1.00 90.00 897 PHE A N 1
ATOM 7066 C CA . PHE A 1 897 ? -15.906 -15.001 7.492 1.00 90.00 897 PHE A CA 1
ATOM 7067 C C . PHE A 1 897 ? -15.493 -14.104 6.311 1.00 90.00 897 PHE A C 1
ATOM 7069 O O . PHE A 1 897 ? -16.342 -13.520 5.641 1.00 90.00 897 PHE A O 1
ATOM 7076 N N . GLY A 1 898 ? -14.195 -14.031 6.001 1.00 83.69 898 GLY A N 1
ATOM 7077 C CA . GLY A 1 898 ? -13.653 -13.172 4.950 1.00 83.69 898 GLY A CA 1
ATOM 7078 C C . GLY A 1 898 ? -13.114 -11.841 5.480 1.00 83.69 898 GLY A C 1
ATOM 7079 O O . GLY A 1 898 ? -13.228 -11.503 6.652 1.00 83.69 898 GLY A O 1
ATOM 7080 N N . ARG A 1 899 ? -12.436 -11.074 4.619 1.00 80.62 899 ARG A N 1
ATOM 7081 C CA . ARG A 1 899 ? -11.864 -9.780 5.023 1.00 80.62 899 ARG A CA 1
ATOM 7082 C C . ARG A 1 899 ? -12.896 -8.669 4.912 1.00 80.62 899 ARG A C 1
ATOM 7084 O O . ARG A 1 899 ? -13.543 -8.555 3.877 1.00 80.62 899 ARG A O 1
ATOM 7091 N N . GLY A 1 900 ? -12.949 -7.816 5.933 1.00 81.44 900 GLY A N 1
ATOM 7092 C CA . GLY A 1 900 ? -13.893 -6.700 5.999 1.00 81.44 900 GLY A CA 1
ATOM 7093 C C . GLY A 1 900 ? -15.315 -7.120 6.375 1.00 81.44 900 GLY A C 1
ATOM 7094 O O . GLY A 1 900 ? -16.218 -6.301 6.273 1.00 81.44 900 GLY A O 1
ATOM 7095 N N . SER A 1 901 ? -15.528 -8.371 6.795 1.00 89.38 901 SER A N 1
ATOM 7096 C CA . SER A 1 901 ? -16.801 -8.809 7.368 1.00 89.38 901 SER A CA 1
ATOM 7097 C C . SER A 1 901 ? -17.056 -8.120 8.709 1.00 89.38 901 SER A C 1
ATOM 7099 O O . SER A 1 901 ? -16.117 -7.887 9.475 1.00 89.38 901 SER A O 1
ATOM 7101 N N . LEU A 1 902 ? -18.327 -7.857 9.018 1.00 94.88 902 LEU A N 1
ATOM 7102 C CA . LEU A 1 902 ? -18.734 -7.404 10.344 1.00 94.88 902 LEU A CA 1
ATOM 7103 C C . LEU A 1 902 ? -18.738 -8.607 11.292 1.00 94.88 902 LEU A C 1
ATOM 7105 O O . LEU A 1 902 ? -19.497 -9.557 11.089 1.00 94.88 902 LEU A O 1
ATOM 7109 N N . VAL A 1 903 ? -17.856 -8.594 12.294 1.00 96.62 903 VAL A N 1
ATOM 7110 C CA . VAL A 1 903 ? -17.718 -9.691 13.264 1.00 96.62 903 VAL A CA 1
ATOM 7111 C C . VAL A 1 903 ? -17.753 -9.144 14.685 1.00 96.62 903 VAL A C 1
ATOM 7113 O O . VAL A 1 903 ? -16.880 -8.365 15.072 1.00 96.62 903 VAL A O 1
ATOM 7116 N N . ALA A 1 904 ? -18.738 -9.578 15.468 1.00 97.44 904 ALA A N 1
ATOM 7117 C CA . ALA A 1 904 ? -18.833 -9.311 16.897 1.00 97.44 904 ALA A CA 1
ATOM 7118 C C . ALA A 1 904 ? -18.324 -10.521 17.692 1.00 97.44 904 ALA A C 1
ATOM 7120 O O . ALA A 1 904 ? -18.742 -11.652 17.462 1.00 97.44 904 ALA A O 1
ATOM 7121 N N . THR A 1 905 ? -17.402 -10.300 18.624 1.00 97.00 905 THR A N 1
ATOM 7122 C CA . THR A 1 905 ? -16.828 -11.359 19.462 1.00 97.00 905 THR A CA 1
ATOM 7123 C C . THR A 1 905 ? -17.132 -11.095 20.928 1.00 97.00 905 THR A C 1
ATOM 7125 O O . THR A 1 905 ? -16.801 -10.030 21.447 1.00 97.00 905 THR A O 1
ATOM 7128 N N . GLU A 1 906 ? -17.715 -12.084 21.594 1.00 97.12 906 GLU A N 1
ATOM 7129 C CA . GLU A 1 906 ? -17.892 -12.129 23.042 1.00 97.12 906 GLU A CA 1
ATOM 7130 C C . GLU A 1 906 ? -16.602 -12.640 23.702 1.00 97.12 906 GLU A C 1
ATOM 7132 O O . GLU A 1 906 ? -16.233 -13.802 23.518 1.00 97.12 906 GLU A O 1
ATOM 7137 N N . LEU A 1 907 ? -15.910 -11.784 24.455 1.00 95.50 907 LEU A N 1
ATOM 7138 C CA . LEU A 1 907 ? -14.658 -12.112 25.142 1.00 95.50 907 LEU A CA 1
ATOM 7139 C C . LEU A 1 907 ? -14.862 -12.159 26.657 1.00 95.50 907 LEU A C 1
ATOM 7141 O O . LEU A 1 907 ? -15.301 -11.181 27.264 1.00 95.50 907 LEU A O 1
ATOM 7145 N N . ARG A 1 908 ? -14.452 -13.262 27.287 1.00 94.31 908 ARG A N 1
ATOM 7146 C CA . ARG A 1 908 ? -14.398 -13.406 28.745 1.00 94.31 908 ARG A CA 1
ATOM 7147 C C . ARG A 1 908 ? -12.969 -13.210 29.247 1.00 94.31 908 ARG A C 1
ATOM 7149 O O . ARG A 1 908 ? -12.056 -13.924 28.834 1.00 94.31 908 ARG A O 1
ATOM 7156 N N . CYS A 1 909 ? -12.796 -12.256 30.160 1.00 91.12 909 CYS A N 1
ATOM 7157 C CA . CYS A 1 909 ? -11.512 -11.894 30.758 1.00 91.12 909 CYS A CA 1
ATOM 7158 C C . CYS A 1 909 ? -11.593 -11.984 32.292 1.00 91.12 909 CYS A C 1
ATOM 7160 O O . CYS A 1 909 ? -11.808 -10.967 32.955 1.00 91.12 909 CYS A O 1
ATOM 7162 N N . PRO A 1 910 ? -11.435 -13.189 32.869 1.00 87.50 910 PRO A N 1
ATOM 7163 C CA . PRO A 1 910 ? -11.606 -13.394 34.306 1.00 87.50 910 PRO A CA 1
ATOM 7164 C C . PRO A 1 910 ? -10.418 -12.883 35.142 1.00 87.50 910 PRO A C 1
ATOM 7166 O O . PRO A 1 910 ? -10.537 -12.706 36.347 1.00 87.50 910 PRO A O 1
ATOM 7169 N N . THR A 1 911 ? -9.249 -12.661 34.527 1.00 88.06 911 THR A N 1
ATOM 7170 C CA . THR A 1 911 ? -8.020 -12.251 35.230 1.00 88.06 911 THR A CA 1
ATOM 7171 C C . THR A 1 911 ? -7.305 -11.099 34.525 1.00 88.06 911 THR A C 1
ATOM 7173 O O . THR A 1 911 ? -7.501 -10.877 33.328 1.00 88.06 911 THR A O 1
ATOM 7176 N N . GLY A 1 912 ? -6.414 -10.400 35.241 1.00 82.56 912 GLY A N 1
ATOM 7177 C CA . GLY A 1 912 ? -5.522 -9.390 34.652 1.00 82.56 912 GLY A CA 1
ATOM 7178 C C . GLY A 1 912 ? -4.662 -9.949 33.510 1.00 82.56 912 GLY A C 1
ATOM 7179 O O . GLY A 1 912 ? -4.547 -9.323 32.460 1.00 82.56 912 GLY A O 1
ATOM 7180 N N . ASP A 1 913 ? -4.168 -11.182 33.639 1.00 80.00 913 ASP A N 1
ATOM 7181 C CA . ASP A 1 913 ? -3.428 -11.857 32.562 1.00 80.00 913 ASP A CA 1
ATOM 7182 C C . ASP A 1 913 ? -4.293 -12.087 31.317 1.00 80.00 913 ASP A C 1
ATOM 7184 O O . ASP A 1 913 ? -3.825 -11.947 30.188 1.00 80.00 913 ASP A O 1
ATOM 7188 N N . SER A 1 914 ? -5.581 -12.384 31.508 1.00 85.69 914 SER A N 1
ATOM 7189 C CA . SER A 1 914 ? -6.535 -12.550 30.405 1.00 85.69 914 SER A CA 1
ATOM 7190 C C . SER A 1 914 ? -6.757 -11.226 29.668 1.00 85.69 914 SER A C 1
ATOM 7192 O O . SER A 1 914 ? -6.801 -11.200 28.438 1.00 85.69 914 SER A O 1
ATOM 7194 N N . GLN A 1 915 ? -6.817 -10.116 30.413 1.00 87.19 915 GLN A N 1
ATOM 7195 C CA . GLN A 1 915 ? -6.878 -8.762 29.854 1.00 87.19 915 GLN A CA 1
ATOM 7196 C C . GLN A 1 915 ? -5.610 -8.419 29.047 1.00 87.19 915 GLN A C 1
ATOM 7198 O O . GLN A 1 915 ? -5.706 -7.851 27.957 1.00 87.19 915 GLN A O 1
ATOM 7203 N N . LEU A 1 916 ? -4.426 -8.833 29.515 1.00 79.69 916 LEU A N 1
ATOM 7204 C CA . LEU A 1 916 ? -3.174 -8.684 28.761 1.00 79.69 916 LEU A CA 1
ATOM 7205 C C . LEU A 1 916 ? -3.145 -9.553 27.495 1.00 79.69 916 LEU A C 1
ATOM 7207 O O . LEU A 1 916 ? -2.635 -9.115 26.463 1.00 79.69 916 LEU A O 1
ATOM 7211 N N . CYS A 1 917 ? -3.724 -10.755 27.542 1.00 81.56 917 CYS A N 1
ATOM 7212 C CA . CYS A 1 917 ? -3.773 -11.675 26.403 1.00 81.56 917 CYS A CA 1
ATOM 7213 C C . CYS A 1 917 ? -4.603 -11.120 25.235 1.00 81.56 917 CYS A C 1
ATOM 7215 O O . CYS A 1 917 ? -4.214 -11.275 24.076 1.00 81.56 917 CYS A O 1
ATOM 7217 N N . ILE A 1 918 ? -5.721 -10.441 25.513 1.00 84.56 918 ILE A N 1
ATOM 7218 C CA . ILE A 1 918 ? -6.571 -9.854 24.464 1.00 84.56 918 ILE A CA 1
ATOM 7219 C C . ILE A 1 918 ? -6.024 -8.536 23.904 1.00 84.56 918 ILE A C 1
ATOM 7221 O O . ILE A 1 918 ? -6.536 -8.058 22.890 1.00 84.56 918 ILE A O 1
ATOM 7225 N N . ARG A 1 919 ? -4.974 -7.961 24.513 1.00 80.00 919 ARG A N 1
ATOM 7226 C CA . ARG A 1 919 ? -4.382 -6.671 24.120 1.00 80.00 919 ARG A CA 1
ATOM 7227 C C . ARG A 1 919 ? -4.073 -6.619 22.626 1.00 80.00 919 ARG A C 1
ATOM 7229 O O . ARG A 1 919 ? -4.498 -5.694 21.943 1.00 80.00 919 ARG A O 1
ATOM 7236 N N . GLU A 1 920 ? -3.423 -7.652 22.095 1.00 73.06 920 GLU A N 1
ATOM 7237 C CA . GLU A 1 920 ? -3.072 -7.715 20.670 1.00 73.06 920 GLU A CA 1
ATOM 7238 C C . GLU A 1 920 ? -4.311 -7.779 19.755 1.00 73.06 920 GLU A C 1
ATOM 7240 O O . GLU A 1 920 ? -4.267 -7.326 18.611 1.00 73.06 920 GLU A O 1
ATOM 7245 N N . MET A 1 921 ? -5.439 -8.312 20.238 1.00 82.81 921 MET A N 1
ATOM 7246 C CA . MET A 1 921 ? -6.685 -8.381 19.467 1.00 82.81 921 MET A CA 1
ATOM 7247 C C . MET A 1 921 ? -7.434 -7.049 19.426 1.00 82.81 921 MET A C 1
ATOM 7249 O O . MET A 1 921 ? -8.090 -6.774 18.419 1.00 82.81 921 MET A O 1
ATOM 7253 N N . ILE A 1 922 ? -7.312 -6.228 20.467 1.00 83.75 922 ILE A N 1
ATOM 7254 C CA . ILE A 1 922 ? -7.998 -4.931 20.579 1.00 83.75 922 ILE A CA 1
ATOM 7255 C C . ILE A 1 922 ? -7.116 -3.737 20.179 1.00 83.75 922 ILE A C 1
ATOM 7257 O O . ILE A 1 922 ? -7.602 -2.612 20.086 1.00 83.75 922 ILE A O 1
ATOM 7261 N N . GLU A 1 923 ? -5.823 -3.953 19.934 1.00 76.31 923 GLU A N 1
ATOM 7262 C CA . GLU A 1 923 ? -4.928 -2.946 19.365 1.00 76.31 923 GLU A CA 1
ATOM 7263 C C . GLU A 1 923 ? -5.265 -2.628 17.893 1.00 76.31 923 GLU A C 1
ATOM 7265 O O . GLU A 1 923 ? -5.665 -3.498 17.122 1.00 76.31 923 GLU A O 1
ATOM 7270 N N . ASP A 1 924 ? -5.015 -1.381 17.468 1.00 61.53 924 ASP A N 1
ATOM 7271 C CA . ASP A 1 924 ? -5.225 -0.930 16.075 1.00 61.53 924 ASP A CA 1
ATOM 7272 C C . ASP A 1 924 ? -4.223 -1.553 15.077 1.00 61.53 924 ASP A C 1
ATOM 7274 O O . ASP A 1 924 ? -4.347 -1.418 13.846 1.00 61.53 924 ASP A O 1
ATOM 7278 N N . SER A 1 925 ? -3.175 -2.197 15.601 1.00 64.00 925 SER A N 1
ATOM 7279 C CA . SER A 1 925 ? -2.213 -2.927 14.787 1.00 64.00 925 SER A CA 1
ATOM 7280 C C . SER A 1 925 ? -2.861 -4.224 14.274 1.00 64.00 925 SER A C 1
ATOM 7282 O O . SER A 1 925 ? -3.677 -4.834 14.966 1.00 64.00 925 SER A O 1
ATOM 7284 N N . PRO A 1 926 ? -2.582 -4.653 13.029 1.00 62.59 926 PRO A N 1
ATOM 7285 C CA . PRO A 1 926 ? -3.111 -5.916 12.549 1.00 62.59 926 PRO A CA 1
ATOM 7286 C C . PRO A 1 926 ? -2.617 -7.053 13.439 1.00 62.59 926 PRO A C 1
ATOM 7288 O O . PRO A 1 926 ? -1.415 -7.165 13.690 1.00 62.59 926 PRO A O 1
ATOM 7291 N N . SER A 1 927 ? -3.534 -7.924 13.859 1.00 65.62 927 SER A N 1
ATOM 7292 C CA . SER A 1 927 ? -3.145 -9.141 14.567 1.00 65.62 927 SER A CA 1
ATOM 7293 C C . SER A 1 927 ? -2.550 -10.118 13.572 1.00 65.62 927 SER A C 1
ATOM 7295 O O . SER A 1 927 ? -3.156 -10.455 12.544 1.00 65.62 927 SER A O 1
ATOM 7297 N N . MET A 1 928 ? -1.340 -10.564 13.869 1.00 63.81 928 MET A N 1
ATOM 7298 C CA . MET A 1 928 ? -0.548 -11.385 12.974 1.00 63.81 928 MET A CA 1
ATOM 7299 C C . MET A 1 928 ? -0.015 -12.573 13.750 1.00 63.81 928 MET A C 1
ATOM 7301 O O . MET A 1 928 ? 0.614 -12.408 14.785 1.00 63.81 928 MET A O 1
ATOM 7305 N N . THR A 1 929 ? -0.214 -13.778 13.220 1.00 55.00 929 THR A N 1
ATOM 7306 C CA . THR A 1 929 ? 0.613 -14.907 13.647 1.00 55.00 929 THR A CA 1
ATOM 7307 C C . THR A 1 929 ? 2.064 -14.564 13.339 1.00 55.00 929 THR A C 1
ATOM 7309 O O . THR A 1 929 ? 2.334 -13.847 12.362 1.00 55.00 929 THR A O 1
ATOM 7312 N N . ALA A 1 930 ? 3.002 -15.118 14.116 1.00 47.59 930 ALA A N 1
ATOM 7313 C CA . ALA A 1 930 ? 4.370 -15.242 13.631 1.00 47.59 930 ALA A CA 1
ATOM 7314 C C . ALA A 1 930 ? 4.264 -15.754 12.185 1.00 47.59 930 ALA A C 1
ATOM 7316 O O . ALA A 1 930 ? 3.488 -16.683 11.928 1.00 47.59 930 ALA A O 1
ATOM 7317 N N . PHE A 1 931 ? 4.929 -15.082 11.238 1.00 50.59 931 PHE A N 1
ATOM 7318 C CA . PHE A 1 931 ? 4.961 -15.500 9.823 1.00 50.59 931 PHE A CA 1
ATOM 7319 C C . PHE A 1 931 ? 3.733 -15.161 8.969 1.00 50.59 931 PHE A C 1
ATOM 7321 O O . PHE A 1 931 ? 3.518 -15.749 7.908 1.00 50.59 931 PHE A O 1
ATOM 7328 N N . SER A 1 932 ? 2.929 -14.186 9.389 1.00 48.25 932 SER A N 1
ATOM 7329 C CA . SER A 1 932 ? 1.802 -13.706 8.590 1.00 48.25 932 SER A CA 1
ATOM 7330 C C . SER A 1 932 ? 2.266 -12.767 7.465 1.00 48.25 932 SER A C 1
ATOM 7332 O O . SER A 1 932 ? 3.055 -11.863 7.692 1.00 48.25 932 SER A O 1
ATOM 7334 N N . SER A 1 933 ? 1.728 -12.932 6.255 1.00 56.56 933 SER A N 1
ATOM 7335 C CA . SER A 1 933 ? 1.792 -11.908 5.200 1.00 56.56 933 SER A CA 1
ATOM 7336 C C . SER A 1 933 ? 0.690 -10.861 5.407 1.00 56.56 933 SER A C 1
ATOM 7338 O O . SER A 1 933 ? -0.261 -11.105 6.151 1.00 56.56 933 SER A O 1
ATOM 7340 N N . MET A 1 934 ? 0.714 -9.742 4.671 1.00 60.34 934 MET A N 1
ATOM 7341 C CA . MET A 1 934 ? -0.438 -8.819 4.610 1.00 60.34 934 MET A CA 1
ATOM 7342 C C . MET A 1 934 ? -1.744 -9.529 4.214 1.00 60.34 934 MET A C 1
ATOM 7344 O O . MET A 1 934 ? -2.833 -9.077 4.553 1.00 60.34 934 MET A O 1
ATOM 7348 N N . LYS A 1 935 ? -1.663 -10.679 3.524 1.00 59.88 935 LYS A N 1
ATOM 7349 C CA . LYS A 1 935 ? -2.847 -11.466 3.168 1.00 59.88 935 LYS A CA 1
ATOM 7350 C C . LYS A 1 935 ? -3.433 -12.282 4.325 1.00 59.88 935 LYS A C 1
ATOM 7352 O O . LYS A 1 935 ? -4.583 -12.705 4.256 1.00 59.88 935 LYS A O 1
ATOM 7357 N N . SER A 1 936 ? -2.658 -12.529 5.361 1.00 64.44 936 SER A N 1
ATOM 7358 C CA . SER A 1 936 ? -3.111 -13.244 6.549 1.00 64.44 936 SER A CA 1
ATOM 7359 C C . SER A 1 936 ? -3.224 -12.305 7.755 1.00 64.44 936 SER A C 1
ATOM 7361 O O . SER A 1 936 ? -3.616 -12.730 8.832 1.00 64.44 936 SER A O 1
ATOM 7363 N N . ALA A 1 937 ? -2.899 -11.021 7.605 1.00 71.06 937 ALA A N 1
ATOM 7364 C CA . ALA A 1 937 ? -3.089 -10.041 8.661 1.00 71.06 937 ALA A CA 1
ATOM 7365 C C . ALA A 1 937 ? -4.587 -9.854 8.947 1.00 71.06 937 ALA A C 1
ATOM 7367 O O . ALA A 1 937 ? -5.383 -9.655 8.023 1.00 71.06 937 ALA A O 1
ATOM 7368 N N . LEU A 1 938 ? -4.966 -9.916 10.225 1.00 80.38 938 LEU A N 1
ATOM 7369 C CA . LEU A 1 938 ? -6.318 -9.575 10.647 1.00 80.38 938 LEU A CA 1
ATOM 7370 C C . LEU A 1 938 ? -6.409 -8.058 10.820 1.00 80.38 938 LEU A C 1
ATOM 7372 O O . LEU A 1 938 ? -5.956 -7.505 11.825 1.00 80.38 938 LEU A O 1
ATOM 7376 N N . ASN A 1 939 ? -6.991 -7.398 9.821 1.00 81.56 939 ASN A N 1
ATOM 7377 C CA . ASN A 1 939 ? -7.370 -5.993 9.917 1.00 81.56 939 ASN A CA 1
ATOM 7378 C C . ASN A 1 939 ? -8.563 -5.836 10.865 1.00 81.56 939 ASN A C 1
ATOM 7380 O O . ASN A 1 939 ? -9.422 -6.709 10.934 1.00 81.56 939 ASN A O 1
ATOM 7384 N N . LYS A 1 940 ? -8.602 -4.717 11.593 1.00 85.25 940 LYS A N 1
ATOM 7385 C CA . LYS A 1 940 ? -9.589 -4.469 12.656 1.00 85.25 940 LYS A CA 1
ATOM 7386 C C . LYS A 1 940 ? -10.873 -3.790 12.186 1.00 85.25 940 LYS A C 1
ATOM 7388 O O . LYS A 1 940 ? -11.816 -3.664 12.959 1.00 85.25 940 LYS A O 1
ATOM 7393 N N . SER A 1 941 ? -10.908 -3.351 10.930 1.00 85.50 941 SER A N 1
ATOM 7394 C CA . SER A 1 941 ? -12.107 -2.801 10.300 1.00 85.50 941 SER A CA 1
ATOM 7395 C C . SER A 1 941 ? -13.217 -3.848 10.292 1.00 85.50 941 SER A C 1
ATOM 7397 O O . SER A 1 941 ? -12.997 -4.967 9.833 1.00 85.50 941 SER A O 1
ATOM 7399 N N . GLY A 1 942 ? -14.384 -3.478 10.820 1.00 90.56 942 GLY A N 1
ATOM 7400 C CA . GLY A 1 942 ? -15.537 -4.368 10.955 1.00 90.56 942 GLY A CA 1
ATOM 7401 C C . GLY A 1 942 ? -15.522 -5.266 12.197 1.00 90.56 942 GLY A C 1
ATOM 7402 O O . GLY A 1 942 ? -16.450 -6.049 12.376 1.00 90.56 942 GLY A O 1
ATOM 7403 N N . LEU A 1 943 ? -14.536 -5.156 13.094 1.00 95.00 943 LEU A N 1
ATOM 7404 C CA . LEU A 1 943 ? -14.508 -5.955 14.325 1.00 95.00 943 LEU A CA 1
ATOM 7405 C C . LEU A 1 943 ? -15.120 -5.206 15.511 1.00 95.00 943 LEU A C 1
ATOM 7407 O O . LEU A 1 943 ? -14.788 -4.042 15.751 1.00 95.00 943 LEU A O 1
ATOM 7411 N N . LEU A 1 944 ? -15.952 -5.910 16.276 1.00 96.69 944 LEU A N 1
ATOM 7412 C CA . LEU A 1 944 ? -16.470 -5.484 17.572 1.00 96.69 944 LEU A CA 1
ATOM 7413 C C . LEU A 1 944 ? -16.093 -6.516 18.636 1.00 96.69 944 LEU A C 1
ATOM 7415 O O . LEU A 1 944 ? -16.353 -7.706 18.475 1.00 96.69 944 LEU A O 1
ATOM 7419 N N . PHE A 1 945 ? -15.501 -6.064 19.737 1.00 96.75 945 PHE A N 1
ATOM 7420 C CA . PHE A 1 945 ? -15.190 -6.896 20.896 1.00 96.75 945 PHE A CA 1
ATOM 7421 C C . PHE A 1 945 ? -16.080 -6.489 22.066 1.00 96.75 945 PHE A C 1
ATOM 7423 O O . PHE A 1 945 ? -15.948 -5.383 22.585 1.00 96.75 945 PHE A O 1
ATOM 7430 N N . ALA A 1 946 ? -16.982 -7.379 22.470 1.00 97.06 946 ALA A N 1
ATOM 7431 C CA . ALA A 1 946 ? -17.810 -7.229 23.657 1.00 97.06 946 ALA A CA 1
ATOM 7432 C C . ALA A 1 946 ? -17.136 -7.996 24.804 1.00 97.06 946 ALA A C 1
ATOM 7434 O O . ALA A 1 946 ? -17.088 -9.224 24.795 1.00 97.06 946 ALA A O 1
ATOM 7435 N N . ILE A 1 947 ? -16.542 -7.267 25.743 1.00 96.31 947 ILE A N 1
ATOM 7436 C CA . ILE A 1 947 ? -15.639 -7.799 26.761 1.00 96.31 947 ILE A CA 1
ATOM 7437 C C . ILE A 1 947 ? -16.339 -7.798 28.115 1.00 96.31 947 ILE A C 1
ATOM 7439 O O . ILE A 1 947 ? -16.724 -6.747 28.633 1.00 96.31 947 ILE A O 1
ATOM 7443 N N . TYR A 1 948 ? -16.430 -8.980 28.710 1.00 96.00 948 TYR A N 1
ATOM 7444 C CA . TYR A 1 948 ? -16.751 -9.156 30.117 1.00 96.00 948 TYR A CA 1
ATOM 7445 C C . TYR A 1 948 ? -15.458 -9.235 30.936 1.00 96.00 948 TYR A C 1
ATOM 7447 O O . TYR A 1 948 ? -14.612 -10.099 30.678 1.00 96.00 948 TYR A O 1
ATOM 7455 N N . VAL A 1 949 ? -15.309 -8.344 31.919 1.00 94.00 949 VAL A N 1
ATOM 7456 C CA . VAL A 1 949 ? -14.161 -8.326 32.840 1.00 94.00 949 VAL A CA 1
ATOM 7457 C C . VAL A 1 949 ? -14.612 -8.623 34.264 1.00 94.00 949 VAL A C 1
ATOM 7459 O O . VAL A 1 949 ? -15.522 -7.976 34.786 1.00 94.00 949 VAL A O 1
ATOM 7462 N N . GLU A 1 950 ? -13.923 -9.565 34.908 1.00 88.50 950 GLU A N 1
ATOM 7463 C CA . GLU A 1 950 ? -14.016 -9.791 36.352 1.00 88.50 950 GLU A CA 1
ATOM 7464 C C . GLU A 1 950 ? -12.939 -8.933 37.051 1.00 88.50 950 GLU A C 1
ATOM 7466 O O . GLU A 1 950 ? -11.747 -9.072 36.783 1.00 88.50 950 GLU A O 1
ATOM 7471 N N . GLY A 1 951 ? -13.353 -8.010 37.929 1.00 87.19 951 GLY A N 1
ATOM 7472 C CA . GLY A 1 951 ? -12.443 -7.181 38.733 1.00 87.19 951 GLY A CA 1
ATOM 7473 C C . GLY A 1 951 ? -12.091 -5.803 38.152 1.00 87.19 951 GLY A C 1
ATOM 7474 O O . GLY A 1 951 ? -12.926 -5.115 37.550 1.00 87.19 951 GLY A O 1
ATOM 7475 N N . GLU A 1 952 ? -10.864 -5.350 38.429 1.00 89.38 952 GLU A N 1
ATOM 7476 C CA . GLU A 1 952 ? -10.345 -4.060 37.965 1.00 89.38 952 GLU A CA 1
ATOM 7477 C C . GLU A 1 952 ? -9.927 -4.141 36.491 1.00 89.38 952 GLU A C 1
ATOM 7479 O O . GLU A 1 952 ? -9.324 -5.114 36.034 1.00 89.38 952 GLU A O 1
ATOM 7484 N N . VAL A 1 953 ? -10.292 -3.112 35.731 1.00 89.88 953 VAL A N 1
ATOM 7485 C CA . VAL A 1 953 ? -10.020 -3.035 34.295 1.00 89.88 953 VAL A CA 1
ATOM 7486 C C . VAL A 1 953 ? -8.629 -2.455 34.125 1.00 89.88 953 VAL A C 1
ATOM 7488 O O . VAL A 1 953 ? -8.362 -1.363 34.629 1.00 89.88 953 VAL A O 1
ATOM 7491 N N . THR A 1 954 ? -7.748 -3.150 33.409 1.00 85.62 954 THR A N 1
ATOM 7492 C CA . THR A 1 954 ? -6.390 -2.640 33.233 1.00 85.62 954 THR A CA 1
ATOM 7493 C C . THR A 1 954 ? -6.386 -1.386 32.345 1.00 85.62 954 THR A C 1
ATOM 7495 O O . THR A 1 954 ? -7.230 -1.249 31.444 1.00 85.62 954 THR A O 1
ATOM 7498 N N . PRO A 1 955 ? -5.432 -0.456 32.546 1.00 80.88 955 PRO A N 1
ATOM 7499 C CA . PRO A 1 955 ? -5.316 0.749 31.724 1.00 80.88 955 PRO A CA 1
ATOM 7500 C C . PRO A 1 955 ? -5.195 0.457 30.221 1.00 80.88 955 PRO A C 1
ATOM 7502 O O . PRO A 1 955 ? -5.678 1.231 29.391 1.00 80.88 955 PRO A O 1
ATOM 7505 N N . GLU A 1 956 ? -4.578 -0.667 29.850 1.00 76.31 956 GLU A N 1
ATOM 7506 C CA . GLU A 1 956 ? -4.406 -1.094 28.462 1.00 76.31 956 GLU A CA 1
ATOM 7507 C C . GLU A 1 956 ? -5.752 -1.359 27.792 1.00 76.31 956 GLU A C 1
ATOM 7509 O O . GLU A 1 956 ? -5.996 -0.820 26.707 1.00 76.31 956 GLU A O 1
ATOM 7514 N N . VAL A 1 957 ? -6.631 -2.130 28.447 1.00 84.56 957 VAL A N 1
ATOM 7515 C CA . VAL A 1 957 ? -7.987 -2.403 27.953 1.00 84.56 957 VAL A CA 1
ATOM 7516 C C . VAL A 1 957 ? -8.789 -1.112 27.939 1.00 84.56 957 VAL A C 1
ATOM 7518 O O . VAL A 1 957 ? -9.329 -0.754 26.892 1.00 84.56 957 VAL A O 1
ATOM 7521 N N . LEU A 1 958 ? -8.795 -0.366 29.051 1.00 85.88 958 LEU A N 1
ATOM 7522 C CA . LEU A 1 958 ? -9.572 0.868 29.190 1.00 85.88 958 LEU A CA 1
ATOM 7523 C C . LEU A 1 958 ? -9.234 1.896 28.099 1.00 85.88 958 LEU A C 1
ATOM 7525 O O . LEU A 1 958 ? -10.135 2.516 27.538 1.00 85.88 958 LEU A O 1
ATOM 7529 N N . SER A 1 959 ? -7.956 2.010 27.717 1.00 79.06 959 SER A N 1
ATOM 7530 C CA . SER A 1 959 ? -7.504 2.918 26.649 1.00 79.06 959 SER A CA 1
ATOM 7531 C C . SER A 1 959 ? -8.070 2.601 25.256 1.00 79.06 959 SER A C 1
ATOM 7533 O O . SER A 1 959 ? -7.939 3.415 24.339 1.00 79.06 959 SER A O 1
ATOM 7535 N N . ARG A 1 960 ? -8.667 1.416 25.075 1.00 84.75 960 ARG A N 1
ATOM 7536 C CA . ARG A 1 960 ? -9.268 0.941 23.819 1.00 84.75 960 ARG A CA 1
ATOM 7537 C C . ARG A 1 960 ? -10.787 0.872 23.872 1.00 84.75 960 ARG A C 1
ATOM 7539 O O . ARG A 1 960 ? -11.411 0.708 22.826 1.00 84.75 960 ARG A O 1
ATOM 7546 N N . VAL A 1 961 ? -11.381 1.021 25.055 1.00 90.56 961 VAL A N 1
ATOM 7547 C CA . VAL A 1 961 ? -12.827 0.919 25.236 1.00 90.56 961 VAL A CA 1
ATOM 7548 C C . VAL A 1 961 ? -13.531 2.028 24.460 1.00 90.56 961 VAL A C 1
ATOM 7550 O O . VAL A 1 961 ? -13.251 3.221 24.592 1.00 90.56 961 VAL A O 1
ATOM 7553 N N . SER A 1 962 ? -14.459 1.607 23.612 1.00 90.44 962 SER A N 1
ATOM 7554 C CA . SER A 1 962 ? -15.366 2.485 22.892 1.00 90.44 962 SER A CA 1
ATOM 7555 C C . SER A 1 962 ? -16.556 2.902 23.757 1.00 90.44 962 SER A C 1
ATOM 7557 O O . SER A 1 962 ? -16.986 4.051 23.681 1.00 90.44 962 SER A O 1
ATOM 7559 N N . PHE A 1 963 ? -17.044 1.995 24.602 1.00 93.44 963 PHE A N 1
ATOM 7560 C CA . PHE A 1 963 ? -18.207 2.214 25.457 1.00 93.44 963 PHE A CA 1
ATOM 7561 C C . PHE A 1 963 ? -18.187 1.297 26.687 1.00 93.44 963 PHE A C 1
ATOM 7563 O O . PHE A 1 963 ? -17.744 0.151 26.582 1.00 93.44 963 PHE A O 1
ATOM 7570 N N . VAL A 1 964 ? -18.666 1.788 27.834 1.00 93.06 964 VAL A N 1
ATOM 7571 C CA . VAL A 1 964 ? -18.814 0.997 29.068 1.00 93.06 964 VAL A CA 1
ATOM 7572 C C . VAL A 1 964 ? -20.297 0.845 29.386 1.00 93.06 964 VAL A C 1
ATOM 7574 O O . VAL A 1 964 ? -21.005 1.842 29.512 1.00 93.06 964 VAL A O 1
ATOM 7577 N N . LEU A 1 965 ? -20.733 -0.406 29.528 1.00 88.81 965 LEU A N 1
ATOM 7578 C CA . LEU A 1 965 ? -22.087 -0.813 29.899 1.00 88.81 965 LEU A CA 1
ATOM 7579 C C . LEU A 1 965 ? -22.205 -1.071 31.397 1.00 88.81 965 LEU A C 1
ATOM 7581 O O . LEU A 1 965 ? -21.471 -1.958 31.903 1.00 88.81 965 LEU A O 1
#